Protein AF-A0A1F5UV92-F1 (afdb_monomer_lite)

Foldseek 3Di:
DDDDDDDDDDDDDDDDDDDDDDDDDADPDPPPPDAEEFEWEQKAADPLNQKIFRAIQVQEFEGEAFHKYKYAHRGQAKWKWKWALPPDDDQQWDQDPVRFIFGDCQAAPFDPDQEDASPHITIQHMQHDDDDDDPHHRMHMHGYHHADKIKTATNFFPLHIGIYGYDHPLFDGLDDSVVSNVRSVVLGVVQRVQQVVVQVVQAAWDWDADPVRAIETEWEFDGDSVSRMGRLATPDFPAEGAAQYKYKYWYHYQGHWWKWKFAQDLVDQDDQFDWADDPDDHTTGGGDCLLAPFDDDQEDEPHDIGMRGTDHDDPPDDIDMHMHRYHDFDKTKIAGSSCVVSPRIHIYGHHYPPPDPDDQDFFWKKFWWAFFDPDPPGATFIFTAGCDLNHPRHLPGPDTDGPGHQFAWFDWDAAPVRQWIWTWTQRAQWIWIFHDDASDTPDIHTAGNDQQGGWADKDQDPLQQKIWTFRFPSQWIWIAGNVVSHTDDIQAAPDPPDQTAHGWHAWDDDVVLQWIKTFFAAHSVNPAGAFWIWIARNQVSHTDDIGGNDPVSDGHQGWHYWYDQPPAQKIWIARFQQQFIKIWHADPVSSGTDIDTADRRVVVVAHGWHDWDQAPVRWIWIFGLPPGWIWTWDCPPVRHTHTDDTAGGHRLFHEWDADPVSQWIKTFQADPNDDSSFPLKIFIAGPVVSYGPDINNVQVVVSMGTNYMDTDDRDDDDPDDDDDDDDDDDPPPALAFWKWWALQAQQGNPQTWIWRKHDPDLFKIKTFTFSDPDSPTDRFWMKIKGAPVVLVPDDPVVVLQKDQQLVQVVQIPMDGPPDDPVVRVVVSVSRNRIIMWIKTQQDRPDPDRDDDIDIFGRDDHDDAWEWEWEDAQLEIDTDQETAAFKYKYKYFDQYQAKWWKWKWFFDPPDDPVNLVVQVVVPPLSCPVGTQTFKTKFIAHHRDMWIKITGGDFHKMKIATQDQDPVPRHGSVVVNHMDIHGHHYDSGPHHNDDDDFPWEWEAAQLEIPGDQEAEAFKTKYKYAYQHSAWWWWWKKFFAVPDDPVQQVVQVPDPDHPDDHRIDGQIGMGTHHHGTIMIITGHHDWGKMKIATQDQDSSPRHTSVVVPNMDIHTYD

Structure (mmCIF, N/CA/C/O backbone):
data_AF-A0A1F5UV92-F1
#
_entry.id   AF-A0A1F5UV92-F1
#
loop_
_atom_site.group_PDB
_atom_site.id
_atom_site.type_symbol
_atom_site.label_atom_id
_atom_site.label_alt_id
_atom_site.label_comp_id
_atom_site.label_asym_id
_atom_site.label_entity_id
_atom_site.label_seq_id
_atom_site.pdbx_PDB_ins_code
_atom_site.Cartn_x
_atom_site.Cartn_y
_atom_site.Cartn_z
_atom_site.occupancy
_atom_site.B_iso_or_equiv
_atom_site.auth_seq_id
_atom_site.auth_comp_id
_atom_site.auth_asym_id
_atom_site.auth_atom_id
_atom_site.pdbx_PDB_model_num
ATOM 1 N N . MET A 1 1 ? 29.841 12.023 -84.589 1.00 30.39 1 MET A N 1
ATOM 2 C CA . MET A 1 1 ? 29.846 13.360 -83.967 1.00 30.39 1 MET A CA 1
ATOM 3 C C . MET A 1 1 ? 29.852 13.109 -82.484 1.00 30.39 1 MET A C 1
ATOM 5 O O . MET A 1 1 ? 28.854 12.626 -81.970 1.00 30.39 1 MET A O 1
ATOM 9 N N . ASP A 1 2 ? 31.009 13.292 -81.862 1.00 33.66 2 ASP A N 1
ATOM 10 C CA . ASP A 1 2 ? 31.202 13.009 -80.444 1.00 33.66 2 ASP A CA 1
ATOM 11 C C . ASP A 1 2 ? 30.481 14.029 -79.572 1.00 33.66 2 ASP A C 1
ATOM 13 O O . ASP A 1 2 ? 30.489 15.221 -79.878 1.00 33.66 2 ASP A O 1
ATOM 17 N N . ASN A 1 3 ? 29.973 13.567 -78.434 1.00 23.86 3 ASN A N 1
ATOM 18 C CA . ASN A 1 3 ? 29.913 14.394 -77.243 1.00 23.86 3 ASN A CA 1
ATOM 19 C C . ASN A 1 3 ? 30.468 13.583 -76.073 1.00 23.86 3 ASN A C 1
ATOM 21 O O . ASN A 1 3 ? 30.024 12.472 -75.793 1.00 23.86 3 ASN A O 1
ATOM 25 N N . ARG A 1 4 ? 31.479 14.148 -75.417 1.00 36.84 4 ARG A N 1
ATOM 26 C CA . ARG A 1 4 ? 31.991 13.657 -74.137 1.00 36.84 4 ARG A CA 1
ATOM 27 C C . ARG A 1 4 ? 30.972 14.017 -73.059 1.00 36.84 4 ARG A C 1
ATOM 29 O O . ARG A 1 4 ? 30.579 15.179 -73.051 1.00 36.84 4 ARG A O 1
ATOM 36 N N . LEU A 1 5 ? 30.631 13.076 -72.173 1.00 30.91 5 LEU A N 1
ATOM 37 C CA . LEU A 1 5 ? 30.539 13.170 -70.696 1.00 30.91 5 LEU A CA 1
ATOM 38 C C . LEU A 1 5 ? 29.659 12.009 -70.163 1.00 30.91 5 LEU A C 1
ATOM 40 O O . LEU A 1 5 ? 28.702 11.635 -70.829 1.00 30.91 5 LEU A O 1
ATOM 44 N N . LEU A 1 6 ? 29.973 11.497 -68.961 1.00 26.06 6 LEU A N 1
ATOM 45 C CA . LEU A 1 6 ? 29.169 10.572 -68.123 1.00 26.06 6 LEU A CA 1
ATOM 46 C C . LEU A 1 6 ? 28.942 9.118 -68.615 1.00 26.06 6 LEU A C 1
ATOM 48 O O . LEU A 1 6 ? 27.899 8.805 -69.177 1.00 26.06 6 LEU A O 1
ATOM 52 N N . ILE A 1 7 ? 29.865 8.204 -68.261 1.00 26.27 7 ILE A N 1
ATOM 53 C CA . ILE A 1 7 ? 29.587 6.773 -67.982 1.00 26.27 7 ILE A CA 1
ATOM 54 C C . ILE A 1 7 ? 30.538 6.274 -66.876 1.00 26.27 7 ILE A C 1
ATOM 56 O O . ILE A 1 7 ? 31.750 6.369 -67.060 1.00 26.27 7 ILE A O 1
ATOM 60 N N . LEU A 1 8 ? 29.974 5.729 -65.788 1.00 25.05 8 LEU A N 1
ATOM 61 C CA . LEU A 1 8 ? 30.401 4.628 -64.882 1.00 25.05 8 LEU A CA 1
ATOM 62 C C . LEU A 1 8 ? 29.472 4.743 -63.637 1.00 25.05 8 LEU A C 1
ATOM 64 O O . LEU A 1 8 ? 29.273 5.861 -63.179 1.00 25.05 8 LEU A O 1
ATOM 68 N N . ILE A 1 9 ? 28.828 3.716 -63.059 1.00 25.69 9 ILE A N 1
ATOM 69 C CA . ILE A 1 9 ? 29.143 2.278 -62.902 1.00 25.69 9 ILE A CA 1
ATOM 70 C C . ILE A 1 9 ? 27.862 1.408 -62.968 1.00 25.69 9 ILE A C 1
ATOM 72 O O . ILE A 1 9 ? 26.819 1.830 -62.485 1.00 25.69 9 ILE A O 1
ATOM 76 N N . GLY A 1 10 ? 27.977 0.154 -63.441 1.00 22.95 10 GLY A N 1
ATOM 77 C CA . GLY A 1 10 ? 27.046 -0.946 -63.114 1.00 22.95 10 GLY A CA 1
ATOM 78 C C . GLY A 1 10 ? 27.353 -2.274 -63.843 1.00 22.95 10 GLY A C 1
ATOM 79 O O . GLY A 1 10 ? 27.567 -2.232 -65.048 1.00 22.95 10 GLY A O 1
ATOM 80 N N . VAL A 1 11 ? 27.299 -3.429 -63.134 1.00 26.05 11 VAL A N 1
ATOM 81 C CA . VAL A 1 11 ? 27.193 -4.834 -63.662 1.00 26.05 11 VAL A CA 1
ATOM 82 C C . VAL A 1 11 ? 28.430 -5.405 -64.426 1.00 26.05 11 VAL A C 1
ATOM 84 O O . VAL A 1 11 ? 28.952 -4.749 -65.316 1.00 26.05 11 VAL A O 1
ATOM 87 N N . LEU A 1 12 ? 28.963 -6.637 -64.232 1.00 24.64 12 LEU A N 1
ATOM 88 C CA . LEU A 1 12 ? 28.852 -7.717 -63.213 1.00 24.64 12 LEU A CA 1
ATOM 89 C C . LEU A 1 12 ? 30.072 -8.704 -63.308 1.00 24.64 12 LEU A C 1
ATOM 91 O O . LEU A 1 12 ? 30.722 -8.774 -64.345 1.00 24.64 12 LEU A O 1
ATOM 95 N N . LEU A 1 13 ? 30.255 -9.552 -62.275 1.00 23.58 13 LEU A N 1
ATOM 96 C CA . LEU A 1 13 ? 30.862 -10.919 -62.236 1.00 23.58 13 LEU A CA 1
ATOM 97 C C . LEU A 1 13 ? 32.381 -11.235 -62.441 1.00 23.58 13 LEU A C 1
ATOM 99 O O . LEU A 1 13 ? 32.941 -11.108 -63.521 1.00 23.58 13 LEU A O 1
ATOM 103 N N . MET A 1 14 ? 32.931 -11.892 -61.397 1.00 27.94 14 MET A N 1
ATOM 104 C CA . MET A 1 14 ? 33.921 -13.006 -61.335 1.00 27.94 14 MET A CA 1
ATOM 105 C C . MET A 1 14 ? 35.283 -12.965 -62.080 1.00 27.94 14 MET A C 1
ATOM 107 O O . MET A 1 14 ? 35.357 -13.058 -63.301 1.00 27.94 14 MET A O 1
ATOM 111 N N . GLY A 1 15 ? 36.381 -13.096 -61.312 1.00 21.23 15 GLY A N 1
ATOM 112 C CA . GLY A 1 15 ? 37.707 -13.509 -61.811 1.00 21.23 15 GLY A CA 1
ATOM 113 C C . GLY A 1 15 ? 38.799 -13.573 -60.724 1.00 21.23 15 GLY A C 1
ATOM 114 O O . GLY A 1 15 ? 39.028 -12.597 -60.021 1.00 21.23 15 GLY A O 1
ATOM 115 N N . PHE A 1 16 ? 39.471 -14.720 -60.575 1.00 25.31 16 PHE A N 1
ATOM 116 C CA . PHE A 1 16 ? 40.526 -14.983 -59.571 1.00 25.31 16 PHE A CA 1
ATOM 117 C C . PHE A 1 16 ? 41.939 -14.553 -60.060 1.00 25.31 16 PHE A C 1
ATOM 119 O O . PHE A 1 16 ? 42.159 -14.417 -61.260 1.00 25.31 16 PHE A O 1
ATOM 126 N N . VAL A 1 17 ? 42.914 -14.529 -59.131 1.00 24.17 17 VAL A N 1
ATOM 127 C CA . VAL A 1 17 ? 44.399 -14.537 -59.310 1.00 24.17 17 VAL A CA 1
ATOM 128 C C . VAL A 1 17 ? 45.175 -13.193 -59.310 1.00 24.17 17 VAL A C 1
ATOM 130 O O . VAL A 1 17 ? 45.291 -12.497 -60.310 1.00 24.17 17 VAL A O 1
ATOM 133 N N . LEU A 1 18 ? 45.822 -12.944 -58.159 1.00 31.94 18 LEU A N 1
ATOM 134 C CA . LEU A 1 18 ? 47.199 -12.448 -57.912 1.00 31.94 18 LEU A CA 1
ATOM 135 C C . LEU A 1 18 ? 48.045 -11.866 -59.074 1.00 31.94 18 LEU A C 1
ATOM 137 O O . LEU A 1 18 ? 48.339 -12.573 -60.033 1.00 31.94 18 LEU A O 1
ATOM 141 N N . ILE A 1 19 ? 48.685 -10.708 -58.824 1.00 25.36 19 ILE A N 1
ATOM 142 C CA . ILE A 1 19 ? 50.153 -10.506 -58.943 1.00 25.36 19 ILE A CA 1
ATOM 143 C C . ILE A 1 19 ? 50.606 -9.258 -58.145 1.00 25.36 19 ILE A C 1
ATOM 145 O O . ILE A 1 19 ? 49.854 -8.305 -57.971 1.00 25.36 19 ILE A O 1
ATOM 149 N N . PHE A 1 20 ? 51.832 -9.313 -57.613 1.00 31.52 20 PHE A N 1
ATOM 150 C CA . PHE A 1 20 ? 52.464 -8.351 -56.690 1.00 31.52 20 PHE A CA 1
ATOM 151 C C . PHE A 1 20 ? 53.079 -7.094 -57.355 1.00 31.52 20 PHE A C 1
ATOM 153 O O . PHE A 1 20 ? 53.283 -7.069 -58.566 1.00 31.52 20 PHE A O 1
ATOM 160 N N . ILE A 1 21 ? 53.550 -6.178 -56.477 1.00 27.33 21 ILE A N 1
ATOM 161 C CA . ILE A 1 21 ? 54.565 -5.095 -56.622 1.00 27.33 21 ILE A CA 1
ATOM 162 C C . ILE A 1 21 ? 53.948 -3.675 -56.616 1.00 27.33 21 ILE A C 1
ATOM 164 O O . ILE A 1 21 ? 53.207 -3.353 -57.531 1.00 27.33 21 ILE A O 1
ATOM 168 N N . ALA A 1 22 ? 54.304 -2.687 -55.778 1.00 29.19 22 ALA A N 1
ATOM 169 C CA . ALA A 1 22 ? 54.813 -2.529 -54.398 1.00 29.19 22 ALA A CA 1
ATOM 170 C C . ALA A 1 22 ? 55.321 -1.062 -54.244 1.00 29.19 22 ALA A C 1
ATOM 172 O O . ALA A 1 22 ? 55.889 -0.536 -55.200 1.00 29.19 22 ALA A O 1
ATOM 173 N N . HIS A 1 23 ? 55.256 -0.492 -53.025 1.00 33.00 23 HIS A N 1
ATOM 174 C CA . HIS A 1 23 ? 55.898 0.768 -52.554 1.00 33.00 23 HIS A CA 1
ATOM 175 C C . HIS A 1 23 ? 55.164 2.126 -52.804 1.00 33.00 23 HIS A C 1
ATOM 177 O O . HIS A 1 23 ? 54.364 2.225 -53.729 1.00 33.00 23 HIS A O 1
ATOM 183 N N . PRO A 1 24 ? 55.430 3.196 -52.005 1.00 51.34 24 PRO A N 1
ATOM 184 C CA . PRO A 1 24 ? 55.062 3.269 -50.577 1.00 51.34 24 PRO A CA 1
ATOM 185 C C . PRO A 1 24 ? 54.665 4.691 -50.088 1.00 51.34 24 PRO A C 1
ATOM 187 O O . PRO A 1 24 ? 55.452 5.625 -50.209 1.00 51.34 24 PRO A O 1
ATOM 190 N N . PHE A 1 25 ? 53.555 4.857 -49.369 1.00 34.41 25 PHE A N 1
ATOM 191 C CA . PHE A 1 25 ? 53.402 5.978 -48.422 1.00 34.41 25 PHE A CA 1
ATOM 192 C C . PHE A 1 25 ? 52.665 5.477 -47.183 1.00 34.41 25 PHE A C 1
ATOM 194 O O . PHE A 1 25 ? 51.700 4.729 -47.307 1.00 34.41 25 PHE A O 1
ATOM 201 N N . GLY A 1 26 ? 53.182 5.800 -45.997 1.00 39.50 26 GLY A N 1
ATOM 202 C CA . GLY A 1 26 ? 52.762 5.159 -44.752 1.00 39.50 26 GLY A CA 1
ATOM 203 C C . GLY A 1 26 ? 52.449 6.141 -43.633 1.00 39.50 26 GLY A C 1
ATOM 204 O O . GLY A 1 26 ? 52.982 7.250 -43.605 1.00 39.50 26 GLY A O 1
ATOM 205 N N . GLY A 1 27 ? 51.637 5.664 -42.690 1.00 29.38 27 GLY A N 1
ATOM 206 C CA . GLY A 1 27 ? 51.342 6.317 -41.419 1.00 29.38 27 GLY A CA 1
ATOM 207 C C . GLY A 1 27 ? 49.840 6.402 -41.118 1.00 29.38 27 GLY A C 1
ATOM 208 O O . GLY A 1 27 ? 49.108 6.917 -41.957 1.00 29.38 27 GLY A O 1
ATOM 209 N N . PRO A 1 28 ? 49.402 6.011 -39.908 1.00 34.44 28 PRO A N 1
ATOM 210 C CA . PRO A 1 28 ? 49.843 4.846 -39.135 1.00 34.44 28 PRO A CA 1
ATOM 211 C C . PRO A 1 28 ? 49.156 3.558 -39.647 1.00 34.44 28 PRO A C 1
ATOM 213 O O . PRO A 1 28 ? 48.238 3.616 -40.458 1.00 34.44 28 PRO A O 1
ATOM 216 N N . GLY A 1 29 ? 49.607 2.381 -39.202 1.00 31.80 29 GLY A N 1
ATOM 217 C CA . GLY A 1 29 ? 48.836 1.148 -39.424 1.00 31.80 29 GLY A CA 1
ATOM 218 C C . GLY A 1 29 ? 47.543 1.146 -38.594 1.00 31.80 29 GLY A C 1
ATOM 219 O O . GLY A 1 29 ? 47.447 1.950 -37.662 1.00 31.80 29 GLY A O 1
ATOM 220 N N . PRO A 1 30 ? 46.579 0.245 -38.873 1.00 35.38 30 PRO A N 1
ATOM 221 C CA . PRO A 1 30 ? 45.492 0.005 -37.933 1.00 35.38 30 PRO A CA 1
ATOM 222 C C . PRO A 1 30 ? 46.113 -0.333 -36.577 1.00 35.38 30 PRO A C 1
ATOM 224 O O . PRO A 1 30 ? 46.976 -1.211 -36.482 1.00 35.38 30 PRO A O 1
ATOM 227 N N . SER A 1 31 ? 45.720 0.396 -35.534 1.00 37.59 31 SER A N 1
ATOM 228 C CA . SER A 1 31 ? 46.006 -0.040 -34.175 1.00 37.59 31 SER A CA 1
ATOM 229 C C . SER A 1 31 ? 45.404 -1.428 -34.004 1.00 37.59 31 SER A C 1
ATOM 231 O O . SER A 1 31 ? 44.250 -1.638 -34.377 1.00 37.59 31 SER A O 1
ATOM 233 N N . ASN A 1 32 ? 46.163 -2.352 -33.413 1.00 40.59 32 ASN A N 1
ATOM 234 C CA . ASN A 1 32 ? 45.567 -3.533 -32.806 1.0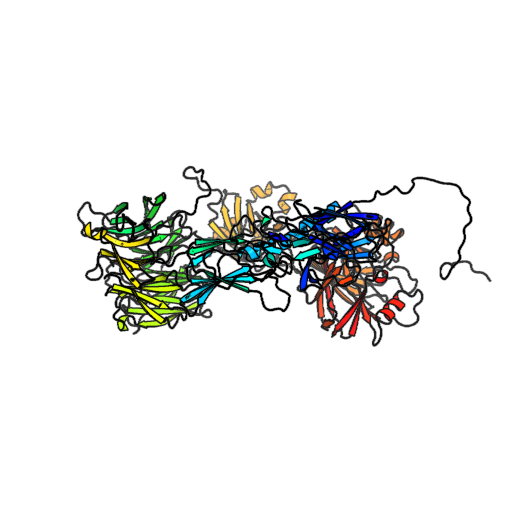0 40.59 32 ASN A CA 1
ATOM 235 C C . ASN A 1 32 ? 44.593 -3.023 -31.735 1.00 40.59 32 ASN A C 1
ATOM 237 O O . ASN A 1 32 ? 45.023 -2.685 -30.635 1.00 40.59 32 ASN A O 1
ATOM 241 N N . ALA A 1 33 ? 43.312 -2.893 -32.080 1.00 48.22 33 ALA A N 1
ATOM 242 C CA . ALA A 1 33 ? 42.258 -2.747 -31.096 1.00 48.22 33 ALA A CA 1
ATOM 243 C C . ALA A 1 33 ? 42.226 -4.080 -30.352 1.00 48.22 33 ALA A C 1
ATOM 245 O O . ALA A 1 33 ? 41.847 -5.102 -30.933 1.00 48.22 33 ALA A O 1
ATOM 246 N N . GLU A 1 34 ? 42.759 -4.076 -29.130 1.00 60.66 34 GLU A N 1
ATOM 247 C CA . GLU A 1 34 ? 42.827 -5.269 -28.293 1.00 60.66 34 GLU A CA 1
ATOM 248 C C . GLU A 1 34 ? 41.416 -5.847 -28.124 1.00 60.66 34 GLU A C 1
ATOM 250 O O . GLU A 1 34 ? 40.422 -5.119 -28.110 1.00 60.66 34 GLU A O 1
ATOM 255 N N . THR A 1 35 ? 41.326 -7.174 -28.080 1.00 69.12 35 THR A N 1
ATOM 256 C CA . THR A 1 35 ? 40.074 -7.895 -27.831 1.00 69.12 35 THR A CA 1
ATOM 257 C C . THR A 1 35 ? 39.504 -7.443 -26.492 1.00 69.12 35 THR A C 1
ATOM 259 O O . THR A 1 35 ? 40.185 -7.584 -25.473 1.00 69.12 35 THR A O 1
ATOM 262 N N . GLN A 1 36 ? 38.296 -6.886 -26.490 1.00 80.81 36 GLN A N 1
ATOM 263 C CA . GLN A 1 36 ? 37.654 -6.418 -25.267 1.00 80.81 36 GLN A CA 1
ATOM 264 C C . GLN A 1 36 ? 36.928 -7.571 -24.574 1.00 80.81 36 GLN A C 1
ATOM 266 O O . GLN A 1 36 ? 36.499 -8.537 -25.212 1.00 80.81 36 GLN A O 1
ATOM 271 N N . ASN A 1 37 ? 36.821 -7.457 -23.252 1.00 84.75 37 ASN A N 1
ATOM 272 C CA . ASN A 1 37 ? 36.043 -8.367 -22.429 1.00 84.75 37 ASN A CA 1
ATOM 273 C C . ASN A 1 37 ? 34.862 -7.601 -21.833 1.00 84.75 37 ASN A C 1
ATOM 275 O O . ASN A 1 37 ? 35.050 -6.572 -21.183 1.00 84.75 37 ASN A O 1
ATOM 279 N N . TRP A 1 38 ? 33.666 -8.109 -22.083 1.00 92.50 38 TRP A N 1
ATOM 280 C CA . TRP A 1 38 ? 32.387 -7.532 -21.685 1.00 92.50 38 TRP A CA 1
ATOM 281 C C . TRP A 1 38 ? 31.840 -8.287 -20.471 1.00 92.50 38 TRP A C 1
ATOM 283 O O . TRP A 1 38 ? 32.213 -9.438 -20.257 1.00 92.50 38 TRP A O 1
ATOM 293 N N . THR A 1 39 ? 30.941 -7.681 -19.694 1.00 92.38 39 THR A N 1
ATOM 294 C CA . THR A 1 39 ? 30.343 -8.334 -18.517 1.00 92.38 39 THR A CA 1
ATOM 295 C C . THR A 1 39 ? 28.823 -8.313 -18.593 1.00 92.38 39 THR A C 1
ATOM 297 O O . THR A 1 39 ? 28.230 -7.256 -18.805 1.00 92.38 39 THR A O 1
ATOM 300 N N . VAL A 1 40 ? 28.205 -9.469 -18.359 1.00 95.31 40 VAL A N 1
ATOM 301 C CA . VAL A 1 40 ? 26.761 -9.629 -18.144 1.00 95.31 40 VAL A CA 1
ATOM 302 C C . VAL A 1 40 ? 26.568 -10.268 -16.773 1.00 95.31 40 VAL A C 1
ATOM 304 O O . VAL A 1 40 ? 27.192 -11.284 -16.477 1.00 95.31 40 VAL A O 1
ATOM 307 N N . LEU A 1 41 ? 25.715 -9.704 -15.921 1.00 94.19 41 LEU A N 1
ATOM 308 C CA . LEU A 1 41 ? 25.344 -10.366 -14.671 1.00 94.19 41 LEU A CA 1
ATOM 309 C C . LEU A 1 41 ? 24.218 -11.365 -14.937 1.00 94.19 41 LEU A C 1
ATOM 311 O O . LEU A 1 41 ? 23.212 -11.021 -15.554 1.00 94.19 41 LEU A O 1
ATOM 315 N N . ALA A 1 42 ? 24.375 -12.591 -14.455 1.00 94.19 42 ALA A N 1
ATOM 316 C CA . ALA A 1 42 ? 23.279 -13.534 -14.317 1.00 94.19 42 ALA A CA 1
ATOM 317 C C . ALA A 1 42 ? 22.618 -13.291 -12.950 1.00 94.19 42 ALA A C 1
ATOM 319 O O . ALA A 1 42 ? 23.245 -13.489 -11.907 1.00 94.19 42 ALA A O 1
ATOM 320 N N . GLY A 1 43 ? 21.380 -12.804 -12.979 1.00 92.62 43 GLY A N 1
ATOM 321 C CA . GLY A 1 43 ? 20.568 -12.483 -11.812 1.00 92.62 43 GLY A CA 1
ATOM 322 C C . GLY A 1 43 ? 20.992 -11.223 -11.052 1.00 92.62 43 GLY A C 1
ATOM 323 O O . GLY A 1 43 ? 22.100 -10.699 -11.201 1.00 92.62 43 GLY A O 1
ATOM 324 N N . LYS A 1 44 ? 20.104 -10.730 -10.180 1.00 92.00 44 LYS A N 1
ATOM 325 C CA . LYS A 1 44 ? 20.467 -9.734 -9.163 1.00 92.00 44 LYS A CA 1
ATOM 326 C C . LYS A 1 44 ? 19.661 -9.859 -7.873 1.00 92.00 44 LYS A C 1
ATOM 328 O O . LYS A 1 44 ? 18.454 -9.642 -7.883 1.00 92.00 44 LYS A O 1
ATOM 333 N N . GLY A 1 45 ? 20.342 -10.105 -6.754 1.00 87.19 45 GLY A N 1
ATOM 334 C CA . GLY A 1 45 ? 19.743 -10.106 -5.417 1.00 87.19 45 GLY A CA 1
ATOM 335 C C . GLY A 1 45 ? 19.735 -8.749 -4.706 1.00 87.19 45 GLY A C 1
ATOM 336 O O . GLY A 1 45 ? 20.566 -7.866 -4.967 1.00 87.19 45 GLY A O 1
ATOM 337 N N . LYS A 1 46 ? 18.793 -8.603 -3.766 1.00 83.31 46 LYS A N 1
ATOM 338 C CA . LYS A 1 46 ? 18.873 -7.653 -2.640 1.00 83.31 46 LYS A CA 1
ATOM 339 C C . LYS A 1 46 ? 19.950 -8.128 -1.646 1.00 83.31 46 LYS A C 1
ATOM 341 O O . LYS A 1 46 ? 20.298 -9.297 -1.637 1.00 83.31 46 LYS A O 1
ATOM 346 N N . ASN A 1 47 ? 20.472 -7.247 -0.786 1.00 78.00 47 ASN A N 1
ATOM 347 C CA . ASN A 1 47 ? 21.611 -7.551 0.111 1.00 78.00 47 ASN A CA 1
ATOM 348 C C . ASN A 1 47 ? 21.427 -8.757 1.061 1.00 78.00 47 ASN A C 1
ATOM 350 O O . ASN A 1 47 ? 22.409 -9.230 1.627 1.00 78.00 47 ASN A O 1
ATOM 354 N N . ASP A 1 48 ? 20.189 -9.179 1.308 1.00 80.88 48 ASP A N 1
ATOM 355 C CA . ASP A 1 48 ? 19.809 -10.329 2.135 1.00 80.88 48 ASP A CA 1
ATOM 356 C C . ASP A 1 48 ? 19.281 -11.511 1.299 1.00 80.88 48 ASP A C 1
ATOM 358 O O . ASP A 1 48 ? 18.736 -12.454 1.864 1.00 80.88 48 ASP A O 1
ATOM 362 N N . GLU A 1 49 ? 19.403 -11.432 -0.033 1.00 85.50 49 GLU A N 1
ATOM 363 C CA . GLU A 1 49 ? 18.945 -12.401 -1.043 1.00 85.50 49 GLU A CA 1
ATOM 364 C C . GLU A 1 49 ? 17.448 -12.776 -0.951 1.00 85.50 49 GLU A C 1
ATOM 366 O O . GLU A 1 49 ? 16.972 -13.674 -1.637 1.00 85.50 49 GLU A O 1
ATOM 371 N N . SER A 1 50 ? 16.670 -12.025 -0.161 1.00 86.69 50 SER A N 1
ATOM 372 C CA . SER A 1 50 ? 15.236 -12.245 0.085 1.00 86.69 50 SER A CA 1
ATOM 373 C C . SER A 1 50 ? 14.349 -12.065 -1.148 1.00 86.69 50 SER A C 1
ATOM 375 O O . SER A 1 50 ? 13.243 -12.604 -1.215 1.00 86.69 50 SER A O 1
ATOM 377 N N . LEU A 1 51 ? 14.827 -11.263 -2.098 1.00 91.81 51 LEU A N 1
ATOM 378 C CA . LEU A 1 51 ? 14.162 -10.853 -3.326 1.00 91.81 51 LEU A CA 1
ATOM 379 C C . LEU A 1 51 ? 15.216 -10.823 -4.430 1.00 91.81 51 LEU A C 1
ATOM 381 O O . LEU A 1 51 ? 16.305 -10.270 -4.221 1.00 91.81 51 LEU A O 1
ATOM 385 N N . GLN A 1 52 ? 14.878 -11.362 -5.598 1.00 91.69 52 GLN A N 1
ATOM 386 C CA . GLN A 1 52 ? 15.794 -11.431 -6.733 1.00 91.69 52 GLN A CA 1
ATOM 387 C C . GLN A 1 52 ? 15.134 -11.035 -8.054 1.00 91.69 52 GLN A C 1
ATOM 389 O O . GLN A 1 52 ? 13.944 -11.258 -8.275 1.00 91.69 52 GLN A O 1
ATOM 394 N N . ALA A 1 53 ? 15.949 -10.467 -8.942 1.00 94.06 53 ALA A N 1
ATOM 395 C CA . ALA A 1 53 ? 15.683 -10.340 -10.365 1.00 94.06 53 ALA A CA 1
ATOM 396 C C . ALA A 1 53 ? 16.312 -11.534 -11.100 1.00 94.06 53 ALA A C 1
ATOM 398 O O . ALA A 1 53 ? 17.538 -11.631 -11.153 1.00 94.06 53 ALA A O 1
ATOM 399 N N . LEU A 1 54 ? 15.498 -12.410 -11.683 1.00 94.12 54 LEU A N 1
ATOM 400 C CA . LEU A 1 54 ? 15.925 -13.584 -12.451 1.00 94.12 54 LEU A CA 1
ATOM 401 C C . LEU A 1 54 ? 16.058 -13.211 -13.941 1.00 94.12 54 LEU A C 1
ATOM 403 O O . LEU A 1 54 ? 15.249 -13.601 -14.783 1.00 94.12 54 LEU A O 1
ATOM 407 N N . ARG A 1 55 ? 17.054 -12.372 -14.261 1.00 94.62 55 ARG A N 1
ATOM 408 C CA . ARG A 1 55 ? 17.354 -11.882 -15.624 1.00 94.62 55 ARG A CA 1
ATOM 409 C C . ARG A 1 55 ? 18.851 -11.900 -15.912 1.00 94.62 55 ARG A C 1
ATOM 411 O O . ARG A 1 55 ? 19.659 -11.837 -14.987 1.00 94.62 55 ARG A O 1
ATOM 418 N N . PHE A 1 56 ? 19.220 -11.914 -17.190 1.00 96.12 56 PHE A N 1
ATOM 419 C CA . PHE A 1 56 ? 20.554 -11.478 -17.611 1.00 96.12 56 PHE A CA 1
ATOM 420 C C . PHE A 1 56 ? 20.585 -9.949 -17.684 1.00 96.12 56 PHE A C 1
ATOM 422 O O . PHE A 1 56 ? 19.578 -9.333 -18.023 1.00 96.12 56 PHE A O 1
ATOM 429 N N . LEU A 1 57 ? 21.698 -9.339 -17.275 1.00 95.12 57 LEU A N 1
ATOM 430 C CA . LEU A 1 57 ? 21.791 -7.903 -17.008 1.00 95.12 57 LEU A CA 1
ATOM 431 C C . LEU A 1 57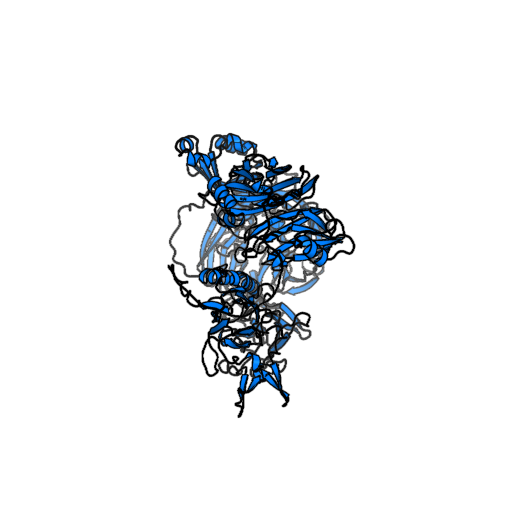 ? 23.134 -7.338 -17.532 1.00 95.12 57 LEU A C 1
ATOM 433 O O . LEU A 1 57 ? 24.163 -7.508 -16.869 1.00 95.12 57 LEU A O 1
ATOM 437 N N . PRO A 1 58 ? 23.155 -6.636 -18.681 1.00 95.25 58 PRO A N 1
ATOM 438 C CA . PRO A 1 58 ? 21.998 -6.336 -19.524 1.00 95.25 58 PRO A CA 1
ATOM 439 C C . PRO A 1 58 ? 21.427 -7.590 -20.201 1.00 95.25 58 PRO A C 1
ATOM 441 O O . PRO A 1 58 ? 22.155 -8.557 -20.437 1.00 95.25 58 PRO A O 1
ATOM 444 N N . GLU A 1 59 ? 20.139 -7.567 -20.537 1.00 92.50 59 GLU A N 1
ATOM 445 C CA . GLU A 1 59 ? 19.493 -8.685 -21.244 1.00 92.50 59 GLU A CA 1
ATOM 446 C C . GLU A 1 59 ? 20.044 -8.851 -22.672 1.00 92.50 59 GLU A C 1
ATOM 448 O O . GLU A 1 59 ? 20.243 -9.972 -23.147 1.00 92.50 59 GLU A O 1
ATOM 453 N N . ASN A 1 60 ? 20.348 -7.733 -23.336 1.00 91.88 60 ASN A N 1
ATOM 454 C CA . ASN A 1 60 ? 20.867 -7.686 -24.702 1.00 91.88 60 ASN A CA 1
ATOM 455 C C . ASN A 1 60 ? 22.203 -6.929 -24.746 1.00 91.88 60 ASN A C 1
ATOM 457 O O . ASN A 1 60 ? 22.366 -5.912 -24.071 1.00 91.88 60 ASN A O 1
ATOM 461 N N . ILE A 1 61 ? 23.164 -7.416 -25.535 1.00 92.69 61 ILE A N 1
ATOM 462 C CA . ILE A 1 61 ? 24.501 -6.812 -25.648 1.00 92.69 61 ILE A CA 1
ATOM 463 C C . ILE A 1 61 ? 25.073 -6.936 -27.068 1.00 92.69 61 ILE A C 1
ATOM 465 O O . ILE A 1 61 ? 24.987 -7.998 -27.690 1.00 92.69 61 ILE A O 1
ATOM 469 N N . VAL A 1 62 ? 25.688 -5.863 -27.575 1.00 93.81 62 VAL A N 1
ATOM 470 C CA . VAL A 1 62 ? 26.352 -5.825 -28.890 1.00 93.81 62 VAL A CA 1
ATOM 471 C C . VAL A 1 62 ? 27.877 -5.807 -28.714 1.00 93.81 62 VAL A C 1
ATOM 473 O O . VAL A 1 62 ? 28.402 -4.960 -27.993 1.00 93.81 62 VAL A O 1
ATOM 476 N N . ILE A 1 63 ? 28.599 -6.723 -29.372 1.00 93.75 63 ILE A N 1
ATOM 477 C CA . ILE A 1 63 ? 30.065 -6.894 -29.239 1.00 93.75 63 ILE A CA 1
ATOM 478 C C . ILE A 1 63 ? 30.766 -7.109 -30.588 1.00 93.75 63 ILE A C 1
ATOM 480 O O . ILE A 1 63 ? 30.133 -7.474 -31.582 1.00 93.75 63 ILE A O 1
ATOM 484 N N . HIS A 1 64 ? 32.097 -6.975 -30.636 1.00 94.31 64 HIS A N 1
ATOM 485 C CA . HIS A 1 64 ? 32.868 -7.294 -31.843 1.00 94.31 64 HIS A CA 1
ATOM 486 C C . HIS A 1 64 ? 33.171 -8.784 -32.026 1.00 94.31 64 HIS A C 1
ATOM 488 O O . HIS A 1 64 ? 33.396 -9.529 -31.075 1.00 94.31 64 HIS A O 1
ATOM 494 N N . VAL A 1 65 ? 33.354 -9.206 -33.281 1.00 94.44 65 VAL A N 1
ATOM 495 C CA . VAL A 1 65 ? 34.000 -10.489 -33.604 1.00 94.44 65 VAL A CA 1
ATOM 496 C C . VAL A 1 65 ? 35.380 -10.578 -32.940 1.00 94.44 65 VAL A C 1
ATOM 498 O O . VAL A 1 65 ? 36.262 -9.735 -33.132 1.00 94.44 65 VAL A O 1
ATOM 501 N N . GLY A 1 66 ? 35.594 -11.646 -32.184 1.00 90.88 66 GLY A N 1
ATOM 502 C CA . GLY A 1 66 ? 36.806 -11.921 -31.423 1.00 90.88 66 GLY A CA 1
ATOM 503 C C . GLY A 1 66 ? 36.854 -11.253 -30.048 1.00 90.88 66 GLY A C 1
ATOM 504 O O . GLY A 1 66 ? 37.852 -11.440 -29.360 1.00 90.88 66 GLY A O 1
ATOM 505 N N . ASP A 1 67 ? 35.833 -10.485 -29.655 1.00 94.12 67 ASP A N 1
ATOM 506 C CA . ASP A 1 67 ? 35.653 -10.098 -28.252 1.00 94.12 67 ASP A CA 1
ATOM 507 C C . ASP A 1 67 ? 35.063 -11.261 -27.447 1.00 94.12 67 ASP A C 1
ATOM 509 O O . ASP A 1 67 ? 34.517 -12.225 -28.003 1.00 94.12 67 ASP A O 1
ATOM 513 N N . SER A 1 68 ? 35.178 -11.149 -26.126 1.00 94.44 68 SER A N 1
ATOM 514 C CA . SER A 1 68 ? 34.673 -12.124 -25.165 1.00 94.44 68 SER A CA 1
ATOM 515 C C . SER A 1 68 ? 33.619 -11.498 -24.255 1.00 94.44 68 SER A C 1
ATOM 517 O O . SER A 1 68 ? 33.769 -10.352 -23.845 1.00 94.44 68 SER A O 1
ATOM 519 N N . ILE A 1 69 ? 32.572 -12.241 -23.901 1.00 95.62 69 ILE A N 1
ATOM 520 C CA . ILE A 1 69 ? 31.685 -11.875 -22.785 1.00 95.62 69 ILE A CA 1
ATOM 521 C C . ILE A 1 69 ? 31.995 -12.800 -21.619 1.00 95.62 69 ILE A C 1
ATOM 523 O O . ILE A 1 69 ? 32.035 -14.018 -21.800 1.00 95.62 69 ILE A O 1
ATOM 527 N N . THR A 1 70 ? 32.173 -12.215 -20.438 1.00 94.31 70 THR A N 1
ATOM 528 C CA . THR A 1 70 ? 32.104 -12.896 -19.151 1.00 94.31 70 THR A CA 1
ATOM 529 C C . THR A 1 70 ? 30.694 -12.746 -18.576 1.00 94.31 70 THR A C 1
ATOM 531 O O . THR A 1 70 ? 30.268 -11.640 -18.247 1.00 94.31 70 THR A O 1
ATOM 534 N N . TRP A 1 71 ? 29.975 -13.853 -18.412 1.00 94.44 71 TRP A N 1
ATOM 535 C CA . TRP A 1 71 ? 28.812 -13.899 -17.527 1.00 94.44 71 TRP A CA 1
ATOM 536 C C . TRP A 1 71 ? 29.300 -14.097 -16.099 1.00 94.44 71 TRP A C 1
ATOM 538 O O . TRP A 1 71 ? 30.068 -15.024 -15.861 1.00 94.44 71 TRP A O 1
ATOM 548 N N . GLU A 1 72 ? 28.872 -13.254 -15.167 1.00 92.06 72 GLU A N 1
ATOM 549 C CA . GLU A 1 72 ? 29.211 -13.339 -13.740 1.00 92.06 72 GLU A CA 1
ATOM 550 C C . GLU A 1 72 ? 27.941 -13.526 -12.906 1.00 92.06 72 GLU A C 1
ATOM 552 O O . GLU A 1 72 ? 26.895 -12.961 -13.228 1.00 92.06 72 GLU A O 1
ATOM 557 N N . LEU A 1 73 ? 28.017 -14.291 -11.817 1.00 89.44 73 LEU A N 1
ATOM 558 C CA . LEU A 1 73 ? 26.883 -14.448 -10.908 1.00 89.44 73 LEU A CA 1
ATOM 559 C C . LEU A 1 73 ? 26.602 -13.135 -10.152 1.00 89.44 73 LEU A C 1
ATOM 561 O O . LEU A 1 73 ? 27.442 -12.644 -9.395 1.00 89.44 73 LEU A O 1
ATOM 565 N N . GLY A 1 74 ? 25.425 -12.545 -10.373 1.00 87.62 74 GLY A N 1
ATOM 566 C CA . GLY A 1 74 ? 24.995 -11.278 -9.768 1.00 87.62 74 GLY A CA 1
ATOM 567 C C . GLY A 1 74 ? 24.055 -11.428 -8.566 1.00 87.62 74 GLY A C 1
ATOM 568 O O . GLY A 1 74 ? 23.740 -10.427 -7.907 1.00 87.62 74 GLY A O 1
ATOM 569 N N . SER A 1 75 ? 23.624 -12.657 -8.279 1.00 86.25 75 SER A N 1
ATOM 570 C CA . SER A 1 75 ? 22.792 -13.068 -7.143 1.00 86.25 75 SER A CA 1
ATOM 571 C C . SER A 1 75 ? 23.412 -14.288 -6.441 1.00 86.25 75 SER A C 1
ATOM 573 O O . SER A 1 75 ? 24.467 -14.766 -6.865 1.00 86.25 75 SER A O 1
ATOM 575 N N . ALA A 1 76 ? 22.794 -14.789 -5.371 1.00 83.75 76 ALA A N 1
ATOM 576 C CA . ALA A 1 76 ? 23.185 -16.080 -4.799 1.00 83.75 76 ALA A CA 1
ATOM 577 C C . ALA A 1 76 ? 22.682 -17.299 -5.598 1.00 83.75 76 ALA A C 1
ATOM 579 O O . ALA A 1 76 ? 23.222 -18.384 -5.394 1.00 83.75 76 ALA A O 1
ATOM 580 N N . GLU A 1 77 ? 21.675 -17.129 -6.461 1.00 87.69 77 GLU A N 1
ATOM 581 C CA . GLU A 1 77 ? 20.963 -18.235 -7.112 1.00 87.69 77 GLU A CA 1
ATOM 582 C C . GLU A 1 77 ? 21.726 -18.791 -8.319 1.00 87.69 77 GLU A C 1
ATOM 584 O O . GLU A 1 77 ? 22.454 -18.059 -8.995 1.00 87.69 77 GLU A O 1
ATOM 589 N N . GLU A 1 78 ? 21.589 -20.092 -8.579 1.00 89.38 78 GLU A N 1
ATOM 590 C CA . GLU A 1 78 ? 22.338 -20.758 -9.644 1.00 89.38 78 GLU A CA 1
ATOM 591 C C . GLU A 1 78 ? 21.764 -20.446 -11.032 1.00 89.38 78 GLU A C 1
ATOM 593 O O . GLU A 1 78 ? 20.555 -20.432 -11.247 1.00 89.38 78 GLU A O 1
ATOM 598 N N . HIS A 1 79 ? 22.632 -20.236 -12.023 1.00 92.50 79 HIS A N 1
ATOM 599 C CA . HIS A 1 79 ? 22.209 -19.878 -13.380 1.00 92.50 79 HIS A CA 1
ATOM 600 C C . HIS A 1 79 ? 22.994 -20.649 -14.443 1.00 92.50 79 HIS A C 1
ATOM 602 O O . HIS A 1 79 ? 24.185 -20.894 -14.287 1.00 92.50 79 HIS A O 1
ATOM 608 N N . THR A 1 80 ? 22.371 -20.977 -15.576 1.00 93.56 80 THR A N 1
ATOM 609 C CA . THR A 1 80 ? 23.068 -21.578 -16.730 1.00 93.56 80 THR A CA 1
ATOM 610 C C . THR A 1 80 ? 23.150 -20.596 -17.890 1.00 93.56 80 THR A C 1
ATOM 612 O O . THR A 1 80 ? 22.211 -19.834 -18.109 1.00 93.56 80 THR A O 1
ATOM 615 N N . ILE A 1 81 ? 24.199 -20.686 -18.709 1.00 94.19 81 ILE A N 1
ATOM 616 C CA . ILE A 1 81 ? 24.267 -19.989 -20.004 1.00 94.19 81 ILE A CA 1
ATOM 617 C C . ILE A 1 81 ? 24.144 -21.032 -21.119 1.00 94.19 81 ILE A C 1
ATOM 619 O O . ILE A 1 81 ? 25.122 -21.713 -21.434 1.00 94.19 81 ILE A O 1
ATOM 623 N N . TYR A 1 82 ? 22.950 -21.187 -21.698 1.00 94.75 82 TYR A N 1
ATOM 624 C CA . TYR A 1 82 ? 22.690 -22.183 -22.744 1.00 94.75 82 TYR A CA 1
ATOM 625 C C . TYR A 1 82 ? 22.289 -21.532 -24.073 1.00 94.75 82 TYR A C 1
ATOM 627 O O . TYR A 1 82 ? 21.198 -20.977 -24.190 1.00 94.75 82 TYR A O 1
ATOM 635 N N . PHE A 1 83 ? 23.149 -21.627 -25.088 1.00 94.88 83 PHE A N 1
ATOM 636 C CA . PHE A 1 83 ? 22.858 -21.210 -26.462 1.00 94.88 83 PHE A CA 1
ATOM 637 C C . PHE A 1 83 ? 22.225 -22.369 -27.233 1.00 94.88 83 PHE A C 1
ATOM 639 O O . PHE A 1 83 ? 22.805 -23.451 -27.312 1.00 94.88 83 PHE A O 1
ATOM 646 N N . THR A 1 84 ? 21.074 -22.137 -27.862 1.00 86.62 84 THR A N 1
ATOM 647 C CA . THR A 1 84 ? 20.338 -23.184 -28.596 1.00 86.62 84 THR A CA 1
ATOM 648 C C . THR A 1 84 ? 20.784 -23.362 -30.048 1.00 86.62 84 THR A C 1
ATOM 650 O O . THR A 1 84 ? 20.442 -24.362 -30.668 1.00 86.62 84 THR A O 1
ATOM 653 N N . ALA A 1 85 ? 21.484 -22.375 -30.623 1.00 86.69 85 ALA A N 1
ATOM 654 C CA . ALA A 1 85 ? 21.788 -22.287 -32.060 1.00 86.69 85 ALA A CA 1
ATOM 655 C C . ALA A 1 85 ? 20.562 -22.475 -32.991 1.00 86.69 85 ALA A C 1
ATOM 657 O O . ALA A 1 85 ? 20.700 -22.913 -34.134 1.00 86.69 85 ALA A O 1
ATOM 658 N N . GLY A 1 86 ? 19.360 -22.127 -32.512 1.00 77.88 86 GLY A N 1
ATOM 659 C CA . GLY A 1 86 ? 18.099 -22.281 -33.248 1.00 77.88 86 GLY A CA 1
ATOM 660 C C . GLY A 1 86 ? 17.437 -23.660 -33.125 1.00 77.88 86 GLY A C 1
ATOM 661 O O . GLY A 1 86 ? 16.416 -23.899 -33.771 1.00 77.88 86 GLY A O 1
ATOM 662 N N . GLU A 1 87 ? 17.981 -24.565 -32.308 1.00 83.69 87 GLU A N 1
ATOM 663 C CA . GLU A 1 87 ? 17.330 -25.828 -31.941 1.00 83.69 87 GLU A CA 1
ATOM 664 C C . GLU A 1 87 ? 16.364 -25.646 -30.750 1.00 83.69 87 GLU A C 1
ATOM 666 O O . GLU A 1 87 ? 16.346 -24.610 -30.083 1.00 83.69 87 GLU A O 1
ATOM 671 N N . LEU A 1 88 ? 15.528 -26.653 -30.470 1.00 80.88 88 LEU A N 1
ATOM 672 C CA . LEU A 1 88 ? 14.731 -26.663 -29.237 1.00 80.88 88 LEU A CA 1
ATOM 673 C C . LEU A 1 88 ? 15.640 -26.997 -28.043 1.00 80.88 88 LEU A C 1
ATOM 675 O O . LEU A 1 88 ? 16.440 -27.929 -28.154 1.00 80.88 88 LEU A O 1
ATOM 679 N N . PRO A 1 89 ? 15.514 -26.300 -26.900 1.00 86.31 89 PRO A N 1
ATOM 680 C CA . PRO A 1 89 ? 16.330 -26.597 -25.733 1.00 86.31 89 PRO A CA 1
ATOM 681 C C . PRO A 1 89 ? 16.005 -27.996 -25.169 1.00 86.31 89 PRO A C 1
ATOM 683 O O . PRO A 1 89 ? 14.847 -28.428 -25.216 1.00 86.31 89 PRO A O 1
ATOM 686 N N . PRO A 1 90 ? 17.005 -28.713 -24.624 1.00 89.44 90 PRO A N 1
ATOM 687 C CA . PRO A 1 90 ? 16.799 -30.008 -23.983 1.00 89.44 90 PRO A CA 1
ATOM 688 C C . PRO A 1 90 ? 15.923 -29.894 -22.726 1.00 89.44 90 PRO A C 1
ATOM 690 O O . PRO A 1 90 ? 15.850 -28.845 -22.086 1.00 89.44 90 PRO A O 1
ATOM 693 N N . ALA A 1 91 ? 15.281 -30.997 -22.336 1.00 88.69 91 ALA A N 1
ATOM 694 C CA . ALA A 1 91 ? 14.549 -31.055 -21.074 1.00 88.69 91 ALA A CA 1
ATOM 695 C C . ALA A 1 91 ? 15.521 -30.978 -19.884 1.00 88.69 91 ALA A C 1
ATOM 697 O O . ALA A 1 91 ? 16.562 -31.630 -19.896 1.00 88.69 91 ALA A O 1
ATOM 698 N N . LEU A 1 92 ? 15.162 -30.225 -18.835 1.00 88.12 92 LEU A N 1
ATOM 699 C CA . LEU A 1 92 ? 15.988 -30.085 -17.627 1.00 88.12 92 LEU A CA 1
ATOM 700 C C . LEU A 1 92 ? 16.234 -31.432 -16.925 1.00 88.12 92 LEU A C 1
ATOM 702 O O . LEU A 1 92 ? 17.338 -31.704 -16.450 1.00 88.12 92 LEU A O 1
ATOM 706 N N . VAL A 1 93 ? 15.200 -32.276 -16.894 1.00 89.06 93 VAL A N 1
ATOM 707 C CA . VAL A 1 93 ? 15.210 -33.618 -16.305 1.00 89.06 93 VAL A CA 1
ATOM 708 C C . VAL A 1 93 ? 14.693 -34.629 -17.327 1.00 89.06 93 VAL A C 1
ATOM 710 O O . VAL A 1 93 ? 13.649 -34.416 -17.946 1.00 89.06 93 VAL A O 1
ATOM 713 N N . GLU A 1 94 ? 15.395 -35.751 -17.467 1.00 90.56 94 GLU A N 1
ATOM 714 C CA . GLU A 1 94 ? 15.052 -36.856 -18.364 1.00 90.56 94 GLU A CA 1
ATOM 715 C C . GLU A 1 94 ? 14.929 -38.181 -17.601 1.00 90.56 94 GLU A C 1
ATOM 717 O O . GLU A 1 94 ? 15.662 -38.444 -16.646 1.00 90.56 94 GLU A O 1
ATOM 722 N N . VAL A 1 95 ? 14.013 -39.051 -18.038 1.00 89.00 95 VAL A N 1
ATOM 723 C CA . VAL A 1 95 ? 13.870 -40.403 -17.476 1.00 89.00 95 VAL A CA 1
ATOM 724 C C . VAL A 1 95 ? 14.858 -41.335 -18.173 1.00 89.00 95 VAL A C 1
ATOM 726 O O . VAL A 1 95 ? 14.722 -41.623 -19.364 1.00 89.00 95 VAL A O 1
ATOM 729 N N . GLY A 1 96 ? 15.850 -41.823 -17.433 1.00 86.38 96 GLY A N 1
ATOM 730 C CA . GLY A 1 96 ? 16.885 -42.701 -17.964 1.00 86.38 96 GLY A CA 1
ATOM 731 C C . GLY A 1 96 ? 16.405 -44.139 -18.218 1.00 86.38 96 GLY A C 1
ATOM 732 O O . GLY A 1 96 ? 15.316 -44.535 -17.790 1.00 86.38 96 GLY A O 1
ATOM 733 N N . PRO A 1 97 ? 17.224 -44.978 -18.886 1.00 83.62 97 PRO A N 1
ATOM 734 C CA . PRO A 1 97 ? 16.836 -46.338 -19.283 1.00 83.62 97 PRO A CA 1
ATOM 735 C C . PRO A 1 97 ? 16.521 -47.299 -18.125 1.00 83.62 97 PRO A C 1
ATOM 737 O O . PRO A 1 97 ? 15.903 -48.340 -18.346 1.00 83.62 97 PRO A O 1
ATOM 740 N N . ASP A 1 98 ? 16.954 -46.976 -16.905 1.00 88.00 98 ASP A N 1
ATOM 741 C CA . ASP A 1 98 ? 16.660 -47.718 -15.674 1.00 88.00 98 ASP A CA 1
ATOM 742 C C . ASP A 1 98 ? 15.423 -47.192 -14.917 1.00 88.00 98 ASP A C 1
ATOM 744 O O . ASP A 1 98 ? 15.060 -47.737 -13.874 1.00 88.00 98 ASP A O 1
ATOM 748 N N . GLY A 1 99 ? 14.752 -46.166 -15.451 1.00 87.19 99 GLY A N 1
ATOM 749 C CA . GLY A 1 99 ? 13.555 -45.555 -14.873 1.00 87.19 99 GLY A CA 1
ATOM 750 C C . GLY A 1 99 ? 13.824 -44.552 -13.748 1.00 87.19 99 GLY A C 1
ATOM 751 O O . GLY A 1 99 ? 12.872 -44.150 -13.076 1.00 87.19 99 GLY A O 1
ATOM 752 N N . ARG A 1 100 ? 15.086 -44.163 -13.515 1.00 91.62 100 ARG A N 1
ATOM 753 C CA . ARG A 1 100 ? 15.435 -43.032 -12.639 1.00 91.62 100 ARG A CA 1
ATOM 754 C C . ARG A 1 100 ? 15.374 -41.716 -13.415 1.00 91.62 100 ARG A C 1
ATOM 756 O O . ARG A 1 100 ? 15.494 -41.710 -14.637 1.00 91.62 100 ARG A O 1
ATOM 763 N N . ASP A 1 101 ? 15.206 -40.615 -12.693 1.00 92.06 101 ASP A N 1
ATOM 764 C CA . ASP A 1 101 ? 15.259 -39.273 -13.269 1.00 92.06 101 ASP A CA 1
ATOM 765 C C . ASP A 1 101 ? 16.698 -38.745 -13.195 1.00 92.06 101 ASP A C 1
ATOM 767 O O . ASP A 1 101 ? 17.378 -38.921 -12.179 1.00 92.06 101 ASP A O 1
ATOM 771 N N . TYR A 1 102 ? 17.158 -38.100 -14.261 1.00 91.50 102 TYR A N 1
ATOM 772 C CA . TYR A 1 102 ? 18.506 -37.553 -14.396 1.00 91.50 102 TYR A CA 1
ATOM 773 C C . TYR A 1 102 ? 18.428 -36.099 -14.843 1.00 91.50 102 TYR A C 1
ATOM 775 O O . TYR A 1 102 ? 17.650 -35.775 -15.739 1.00 91.50 102 TYR A O 1
ATOM 783 N N . PHE A 1 103 ? 19.259 -35.235 -14.270 1.00 91.38 103 PHE A N 1
ATOM 784 C CA . PHE A 1 103 ? 19.495 -33.916 -14.845 1.00 91.38 103 PHE A CA 1
ATOM 785 C C . PHE A 1 103 ? 20.225 -34.065 -16.179 1.00 91.38 103 PHE A C 1
ATOM 787 O O . PHE A 1 103 ? 21.166 -34.859 -16.287 1.00 91.38 103 PHE A O 1
ATOM 794 N N . ASN A 1 104 ? 19.794 -33.326 -17.203 1.00 90.31 104 ASN A N 1
ATOM 795 C CA . ASN A 1 104 ? 20.361 -33.496 -18.536 1.00 90.31 104 ASN A CA 1
ATOM 796 C C . ASN A 1 104 ? 21.823 -32.994 -18.571 1.00 90.31 104 ASN A C 1
ATOM 798 O O . ASN A 1 104 ? 22.072 -31.802 -18.354 1.00 90.31 104 ASN A O 1
ATOM 802 N N . PRO A 1 105 ? 22.809 -33.865 -18.873 1.00 85.75 105 PRO A N 1
ATOM 803 C CA . PRO A 1 105 ? 24.220 -33.494 -18.843 1.00 85.75 105 PRO A CA 1
ATOM 804 C C . PRO A 1 105 ? 24.582 -32.415 -19.874 1.00 85.75 105 PRO A C 1
ATOM 806 O O . PRO A 1 105 ? 25.544 -31.685 -19.656 1.00 85.75 105 PRO A O 1
ATOM 809 N N . ALA A 1 106 ? 23.813 -32.264 -20.959 1.00 87.44 106 ALA A N 1
ATOM 810 C CA . ALA A 1 106 ? 24.033 -31.208 -21.947 1.00 87.44 106 ALA A CA 1
ATOM 811 C C . ALA A 1 106 ? 23.747 -29.799 -21.397 1.00 87.44 106 ALA A C 1
ATOM 813 O O . ALA A 1 106 ? 24.220 -28.828 -21.975 1.00 87.44 106 ALA A O 1
ATOM 814 N N . ILE A 1 107 ? 22.990 -29.679 -20.300 1.00 90.12 107 ILE A N 1
ATOM 815 C CA . ILE A 1 107 ? 22.746 -28.409 -19.603 1.00 90.12 107 ILE A CA 1
ATOM 816 C C . ILE A 1 107 ? 23.832 -28.182 -18.547 1.00 90.12 107 ILE A C 1
ATOM 818 O O . ILE A 1 107 ? 24.449 -27.124 -18.518 1.00 90.12 107 ILE A O 1
ATOM 822 N N . PHE A 1 108 ? 24.079 -29.178 -17.694 1.00 87.19 108 PHE A N 1
ATOM 823 C CA . PHE A 1 108 ? 24.890 -29.002 -16.485 1.00 87.19 108 PHE A CA 1
ATOM 824 C C . PHE A 1 108 ? 26.404 -28.978 -16.727 1.00 87.19 108 PHE A C 1
ATOM 826 O O . PHE A 1 108 ? 27.115 -28.317 -15.971 1.00 87.19 108 PHE A O 1
ATOM 833 N N . PHE A 1 109 ? 26.908 -29.669 -17.754 1.00 87.69 109 PHE A N 1
ATOM 834 C CA . PHE A 1 109 ? 28.339 -29.678 -18.068 1.00 87.69 109 PHE A CA 1
ATOM 835 C C . PHE A 1 109 ? 28.678 -28.666 -19.172 1.00 87.69 109 PHE A C 1
ATOM 837 O O . PHE A 1 109 ? 27.917 -28.537 -20.137 1.00 87.69 109 PHE A O 1
ATOM 844 N N . PRO A 1 110 ? 29.823 -27.966 -19.071 1.00 87.81 110 PRO A N 1
ATOM 845 C CA . PRO A 1 110 ? 30.272 -27.067 -20.121 1.00 87.81 110 PRO A CA 1
ATOM 846 C C . PRO A 1 110 ? 30.615 -27.841 -21.399 1.00 87.81 110 PRO A C 1
ATOM 848 O O . PRO A 1 110 ? 31.172 -28.940 -21.369 1.00 87.81 110 PRO A O 1
ATOM 851 N N . SER A 1 111 ? 30.298 -27.244 -22.543 1.00 88.56 111 SER A N 1
ATOM 852 C CA . SER A 1 111 ? 30.709 -27.736 -23.859 1.00 88.56 111 SER A CA 1
ATOM 853 C C . SER A 1 111 ? 32.209 -27.503 -24.083 1.00 88.56 111 SER A C 1
ATOM 855 O O . SER A 1 111 ? 32.789 -26.564 -23.541 1.00 88.56 111 SER A O 1
ATOM 857 N N . GLU A 1 112 ? 32.866 -28.351 -24.883 1.00 83.69 112 GLU A N 1
ATOM 858 C CA . GLU A 1 112 ? 34.306 -28.201 -25.135 1.00 83.69 112 GLU A CA 1
ATOM 859 C C . GLU A 1 112 ? 34.624 -26.914 -25.918 1.00 83.69 112 GLU A C 1
ATOM 861 O O . GLU A 1 112 ? 34.113 -26.687 -27.015 1.00 83.69 112 GLU A O 1
ATOM 866 N N . GLY A 1 113 ? 35.552 -26.113 -25.386 1.00 84.25 113 GLY A N 1
ATOM 867 C CA . GLY A 1 113 ? 36.079 -24.910 -26.031 1.00 84.25 113 GLY A CA 1
ATOM 868 C C . GLY A 1 113 ? 35.665 -23.606 -25.346 1.00 84.25 113 GLY A C 1
ATOM 869 O O . GLY A 1 113 ? 34.833 -23.577 -24.450 1.00 84.25 113 GLY A O 1
ATOM 870 N N . THR A 1 114 ? 36.286 -22.504 -25.767 1.00 88.31 114 THR A N 1
ATOM 871 C CA . THR A 1 114 ? 36.049 -21.149 -25.225 1.00 88.31 114 THR A CA 1
ATOM 872 C C . THR A 1 114 ? 35.518 -20.185 -26.288 1.00 88.31 114 THR A C 1
ATOM 874 O O . THR A 1 114 ? 35.593 -18.966 -26.134 1.00 88.31 114 THR A O 1
ATOM 877 N N . THR A 1 115 ? 35.018 -20.722 -27.403 1.00 91.38 115 THR A N 1
ATOM 878 C CA . THR A 1 115 ? 34.568 -19.951 -28.565 1.00 91.38 115 THR A CA 1
ATOM 879 C C . THR A 1 115 ? 33.180 -20.381 -29.003 1.00 91.38 115 THR A C 1
ATOM 881 O O . THR A 1 115 ? 32.960 -21.577 -29.184 1.00 91.38 115 THR A O 1
ATOM 884 N N . ASN A 1 116 ? 32.297 -19.421 -29.272 1.00 90.38 116 ASN A N 1
ATOM 885 C CA . ASN A 1 116 ? 30.989 -19.677 -29.867 1.00 90.38 116 ASN A CA 1
ATOM 886 C C . ASN A 1 116 ? 30.921 -19.049 -31.271 1.00 90.38 116 ASN A C 1
ATOM 888 O O . ASN A 1 116 ? 31.284 -17.886 -31.463 1.00 90.38 116 ASN A O 1
ATOM 892 N N . ASP A 1 117 ? 30.479 -19.830 -32.257 1.00 90.44 117 ASP A N 1
ATOM 893 C CA . ASP A 1 117 ? 30.212 -19.372 -33.625 1.00 90.44 117 ASP A CA 1
ATOM 894 C C . ASP A 1 117 ? 28.738 -19.541 -34.036 1.00 90.44 117 ASP A C 1
ATOM 896 O O . ASP A 1 117 ? 28.374 -19.196 -35.159 1.00 90.44 117 ASP A O 1
ATOM 900 N N . GLY A 1 118 ? 27.883 -20.068 -33.153 1.00 85.44 118 GLY A N 1
ATOM 901 C CA . GLY A 1 118 ? 26.441 -20.192 -33.359 1.00 85.44 118 GLY A CA 1
ATOM 902 C C . GLY A 1 118 ? 26.061 -21.235 -34.408 1.00 85.44 118 GLY A C 1
ATOM 903 O O . GLY A 1 118 ? 25.027 -21.087 -35.057 1.00 85.44 118 GLY A O 1
ATOM 904 N N . THR A 1 119 ? 26.918 -22.230 -34.663 1.00 87.31 119 THR A N 1
ATOM 905 C CA . THR A 1 119 ? 26.627 -23.339 -35.593 1.00 87.31 119 THR A CA 1
ATOM 906 C C . THR A 1 119 ? 26.128 -24.615 -34.911 1.00 87.31 119 THR A C 1
ATOM 908 O O . THR A 1 119 ? 25.620 -25.498 -35.600 1.00 87.31 119 THR A O 1
ATOM 911 N N . ALA A 1 120 ? 26.244 -24.708 -33.585 1.00 88.94 120 ALA A N 1
ATOM 912 C CA . ALA A 1 120 ? 25.759 -25.814 -32.764 1.00 88.94 120 ALA A CA 1
ATOM 913 C C . ALA A 1 120 ? 25.362 -25.306 -31.362 1.00 88.94 120 ALA A C 1
ATOM 915 O O . ALA A 1 120 ? 25.888 -24.269 -30.940 1.00 88.94 120 ALA A O 1
ATOM 916 N N . PRO A 1 121 ? 24.471 -26.008 -30.633 1.00 91.31 121 PRO A N 1
ATOM 917 C CA . PRO A 1 121 ? 24.153 -25.675 -29.248 1.00 91.31 121 PRO A CA 1
ATOM 918 C C . PRO A 1 121 ? 25.404 -25.657 -28.360 1.00 91.31 121 PRO A C 1
ATOM 920 O O . PRO A 1 121 ? 26.310 -26.476 -28.536 1.00 91.31 121 PRO A O 1
ATOM 923 N N . PHE A 1 122 ? 25.446 -24.743 -27.393 1.00 93.25 122 PHE A N 1
ATOM 924 C CA . PHE A 1 122 ? 26.572 -24.579 -26.472 1.00 93.25 122 PHE A CA 1
ATOM 925 C C . PHE A 1 122 ? 26.062 -24.365 -25.047 1.00 93.25 122 PHE A C 1
ATOM 927 O O . PHE A 1 122 ? 25.305 -23.427 -24.801 1.00 93.25 122 PHE A O 1
ATOM 934 N N . SER A 1 123 ? 26.534 -25.179 -24.102 1.00 92.06 123 SER A N 1
ATOM 935 C CA . SER A 1 123 ? 26.332 -24.937 -22.670 1.00 92.06 123 SER A CA 1
ATOM 936 C C . SER A 1 123 ? 27.594 -24.407 -22.005 1.00 92.06 123 SER A C 1
ATOM 938 O O . SER A 1 123 ? 28.681 -24.951 -22.198 1.00 92.06 123 SER A O 1
ATOM 940 N N . GLY A 1 124 ? 27.435 -23.385 -21.169 1.00 88.19 124 GLY A N 1
ATOM 941 C CA . GLY A 1 124 ? 28.449 -22.932 -20.221 1.00 88.19 124 GLY A CA 1
ATOM 942 C C . GLY A 1 124 ? 28.524 -23.732 -18.919 1.00 88.19 124 GLY A C 1
ATOM 943 O O . GLY A 1 124 ? 29.401 -23.454 -18.106 1.00 88.19 124 GLY A O 1
ATOM 944 N N . GLY A 1 125 ? 27.623 -24.696 -18.708 1.00 87.38 125 GLY A N 1
ATOM 945 C CA . GLY A 1 125 ? 27.416 -25.343 -17.412 1.00 87.38 125 GLY A CA 1
ATOM 946 C C . GLY A 1 125 ? 26.669 -24.450 -16.412 1.00 87.38 125 GLY A C 1
ATOM 947 O O . GLY A 1 125 ? 26.025 -23.467 -16.794 1.00 87.38 125 GLY A O 1
ATOM 948 N N . VAL A 1 126 ? 26.748 -24.812 -15.128 1.00 87.75 126 VAL A N 1
ATOM 949 C CA . VAL A 1 126 ? 26.117 -24.081 -14.014 1.00 87.75 126 VAL A CA 1
ATOM 950 C C . VAL A 1 126 ? 27.073 -23.044 -13.418 1.00 87.75 126 VAL A C 1
ATOM 952 O O . VAL A 1 126 ? 28.208 -23.363 -13.053 1.00 87.75 126 VAL A O 1
ATOM 955 N N . LEU A 1 127 ? 26.580 -21.815 -13.274 1.00 88.06 127 LEU A N 1
ATOM 956 C CA . LEU A 1 127 ? 27.191 -20.742 -12.501 1.00 88.06 127 LEU A CA 1
ATOM 957 C C . LEU A 1 127 ? 26.658 -20.775 -11.062 1.00 88.06 127 LEU A C 1
ATOM 959 O O . LEU A 1 127 ? 25.445 -20.753 -10.869 1.00 88.06 127 LEU A O 1
ATOM 963 N N . SER A 1 128 ? 27.547 -20.810 -10.062 1.00 81.38 128 SER A N 1
ATOM 964 C CA . SER A 1 128 ? 27.176 -20.956 -8.636 1.00 81.38 128 SER A CA 1
ATOM 965 C C . SER A 1 128 ? 28.116 -20.195 -7.687 1.00 81.38 128 SER A C 1
ATOM 967 O O . SER A 1 128 ? 29.285 -19.973 -8.016 1.00 81.38 128 SER A O 1
ATOM 969 N N . GLY A 1 129 ? 27.624 -19.816 -6.501 1.00 62.31 129 GLY A N 1
ATOM 970 C CA . GLY A 1 129 ? 28.296 -18.878 -5.586 1.00 62.31 129 GLY A CA 1
ATOM 971 C C . GLY A 1 129 ? 29.313 -19.442 -4.576 1.00 62.31 129 GLY A C 1
ATOM 972 O O . GLY A 1 129 ? 30.022 -18.650 -3.952 1.00 62.31 129 GLY A O 1
ATOM 973 N N . SER A 1 130 ? 29.424 -20.764 -4.377 1.00 48.78 130 SER A N 1
ATOM 974 C CA . SER A 1 130 ? 30.404 -21.339 -3.430 1.00 48.78 130 SER A CA 1
ATOM 975 C C . SER A 1 130 ? 30.827 -22.777 -3.751 1.00 48.78 130 SER A C 1
ATOM 977 O O . SER A 1 130 ? 29.980 -23.653 -3.897 1.00 48.78 130 SER A O 1
ATOM 979 N N . GLU A 1 131 ? 32.139 -23.037 -3.779 1.00 42.41 131 GLU A N 1
ATOM 980 C CA . GLU A 1 131 ? 32.718 -24.356 -4.076 1.00 42.41 131 GLU A CA 1
ATOM 981 C C . GLU A 1 131 ? 32.470 -25.411 -2.980 1.00 42.41 131 GLU A C 1
ATOM 983 O O . GLU A 1 131 ? 32.905 -25.245 -1.837 1.00 42.41 131 GLU A O 1
ATOM 988 N N . ALA A 1 132 ? 31.935 -26.572 -3.377 1.00 28.64 132 ALA A N 1
ATOM 989 C CA . ALA A 1 132 ? 32.212 -27.858 -2.727 1.00 28.64 132 ALA A CA 1
ATOM 990 C C . ALA A 1 132 ? 31.985 -29.069 -3.666 1.00 28.64 132 ALA A C 1
ATOM 992 O O . ALA A 1 132 ? 31.125 -29.906 -3.413 1.00 28.64 132 ALA A O 1
ATOM 993 N N . GLY A 1 133 ? 32.807 -29.225 -4.713 1.00 39.06 133 GLY A N 1
ATOM 994 C CA . GLY A 1 133 ? 33.038 -30.546 -5.330 1.00 39.06 133 GLY A CA 1
ATOM 995 C C . GLY A 1 133 ? 32.435 -30.847 -6.709 1.00 39.06 133 GLY A C 1
ATOM 996 O O . GLY A 1 133 ? 32.579 -31.982 -7.160 1.00 39.06 133 GLY A O 1
ATOM 997 N N . SER A 1 134 ? 31.835 -29.878 -7.406 1.00 42.28 134 SER A N 1
ATOM 998 C CA . SER A 1 134 ? 31.557 -29.973 -8.851 1.00 42.28 134 SER A CA 1
ATOM 999 C C . SER A 1 134 ? 32.355 -28.912 -9.626 1.00 42.28 134 SER A C 1
ATOM 1001 O O . SER A 1 134 ? 32.917 -27.997 -9.028 1.00 42.28 134 SER A O 1
ATOM 1003 N N . GLU A 1 135 ? 32.455 -29.054 -10.951 1.00 50.09 135 GLU A N 1
ATOM 1004 C CA . GLU A 1 135 ? 33.227 -28.158 -11.834 1.00 50.09 135 GLU A CA 1
ATOM 1005 C C . GLU A 1 135 ? 32.490 -26.832 -12.145 1.00 50.09 135 GLU A C 1
ATOM 1007 O O . GLU A 1 135 ? 32.605 -26.295 -13.247 1.00 50.09 135 GLU A O 1
ATOM 1012 N N . SER A 1 136 ? 31.704 -26.310 -11.197 1.00 55.22 136 SER A N 1
ATOM 1013 C CA . SER A 1 136 ? 30.967 -25.052 -11.346 1.00 55.22 136 SER A CA 1
ATOM 1014 C C . SER A 1 136 ? 31.866 -23.832 -11.117 1.00 55.22 136 SER A C 1
ATOM 1016 O O . SER A 1 136 ? 32.722 -23.806 -10.233 1.00 55.22 136 SER A O 1
ATOM 1018 N N . SER A 1 137 ? 31.667 -22.793 -11.927 1.00 63.28 137 SER A N 1
ATOM 1019 C CA . SER A 1 137 ? 32.431 -21.540 -11.875 1.00 63.28 137 SER A CA 1
ATOM 1020 C C . SER A 1 137 ? 31.501 -20.383 -11.528 1.00 63.28 137 SER A C 1
ATOM 1022 O O . SER A 1 137 ? 30.365 -20.359 -11.982 1.00 63.28 137 SER A O 1
ATOM 1024 N N . SER A 1 138 ? 31.955 -19.375 -10.783 1.00 74.88 138 SER A N 1
ATOM 1025 C CA . SER A 1 138 ? 31.153 -18.158 -10.562 1.00 74.88 138 SER A CA 1
ATOM 1026 C C . SER A 1 138 ? 31.057 -17.259 -11.805 1.00 74.88 138 SER A C 1
ATOM 1028 O O . SER A 1 138 ? 30.323 -16.267 -11.799 1.00 74.88 138 SER A O 1
ATOM 1030 N N . SER A 1 139 ? 31.789 -17.596 -12.874 1.00 88.00 139 SER A N 1
ATOM 1031 C CA . SER A 1 139 ? 31.701 -16.931 -14.171 1.00 88.00 139 SER A CA 1
ATOM 1032 C C . SER A 1 139 ? 32.043 -17.832 -15.366 1.00 88.00 139 SER A C 1
ATOM 1034 O O . SER A 1 139 ? 32.811 -18.790 -15.258 1.00 88.00 139 SER A O 1
ATOM 1036 N N . LEU A 1 140 ? 31.503 -17.494 -16.536 1.00 91.06 140 LEU A N 1
ATOM 1037 C CA . LEU A 1 140 ? 31.786 -18.133 -17.827 1.00 91.06 140 LEU A CA 1
ATOM 1038 C C . LEU A 1 140 ? 32.298 -17.077 -18.797 1.00 91.06 140 LEU A C 1
ATOM 1040 O O . LEU A 1 140 ? 31.643 -16.056 -18.946 1.00 91.06 140 LEU A O 1
ATOM 1044 N N . THR A 1 141 ? 33.396 -17.332 -19.515 1.00 93.38 141 THR A N 1
ATOM 1045 C CA . THR A 1 141 ? 33.874 -16.432 -20.582 1.00 93.38 141 THR A CA 1
ATOM 1046 C C . THR A 1 141 ? 33.868 -17.123 -21.944 1.00 93.38 141 THR A C 1
ATOM 1048 O O . THR A 1 141 ? 34.511 -18.161 -22.097 1.00 93.38 141 THR A O 1
ATOM 1051 N N . LEU A 1 142 ? 33.188 -16.536 -22.937 1.00 94.25 142 LEU A N 1
ATOM 1052 C CA . LEU A 1 142 ? 33.142 -17.039 -24.319 1.00 94.25 142 LEU A CA 1
ATOM 1053 C C . LEU A 1 142 ? 33.535 -15.964 -25.328 1.00 94.25 142 LEU A C 1
ATOM 1055 O O . LEU A 1 142 ? 33.013 -14.853 -25.285 1.00 94.25 142 LEU A O 1
ATOM 1059 N N . THR A 1 143 ? 34.404 -16.327 -26.270 1.00 95.44 143 THR A N 1
ATOM 1060 C CA . THR A 1 143 ? 34.818 -15.488 -27.403 1.00 95.44 143 THR A CA 1
ATOM 1061 C C . THR A 1 143 ? 33.948 -15.755 -28.628 1.00 95.44 143 THR A C 1
ATOM 1063 O O . THR A 1 143 ? 33.841 -16.897 -29.077 1.00 95.44 143 THR A O 1
ATOM 1066 N N . PHE A 1 144 ? 33.379 -14.719 -29.235 1.00 95.31 144 PHE A N 1
ATOM 1067 C CA . PHE A 1 144 ? 32.476 -14.888 -30.377 1.00 95.31 144 PHE A CA 1
ATOM 1068 C C . PHE A 1 144 ? 33.211 -14.741 -31.708 1.00 95.31 144 PHE A C 1
ATOM 1070 O O . PHE A 1 144 ? 33.759 -13.685 -32.013 1.00 95.31 144 PHE A O 1
ATOM 1077 N N . THR A 1 145 ? 33.255 -15.793 -32.526 1.00 94.12 145 THR A N 1
ATOM 1078 C CA . THR A 1 145 ? 34.157 -15.850 -33.699 1.00 94.12 145 THR A CA 1
ATOM 1079 C C . THR A 1 145 ? 33.477 -15.574 -35.042 1.00 94.12 145 THR A C 1
ATOM 1081 O O . THR A 1 145 ? 34.170 -15.410 -36.050 1.00 94.12 145 THR A O 1
ATOM 1084 N N . ARG A 1 146 ? 32.142 -15.469 -35.075 1.00 90.94 146 ARG A N 1
ATOM 1085 C CA . ARG A 1 146 ? 31.347 -15.218 -36.288 1.00 90.94 146 ARG A CA 1
ATOM 1086 C C . ARG A 1 146 ? 30.280 -14.138 -36.035 1.00 90.94 146 ARG A C 1
ATOM 1088 O O . ARG A 1 146 ? 29.634 -14.197 -34.992 1.00 90.94 146 ARG A O 1
ATOM 1095 N N . PRO A 1 147 ? 30.049 -13.185 -36.960 1.00 88.19 147 PRO A N 1
ATOM 1096 C CA . PRO A 1 147 ? 28.923 -12.260 -36.849 1.00 88.19 147 PRO A CA 1
ATOM 1097 C C . PRO A 1 147 ? 27.575 -12.986 -36.815 1.00 88.19 147 PRO A C 1
ATOM 1099 O O . PRO A 1 147 ? 27.402 -13.989 -37.514 1.00 88.19 147 PRO A O 1
ATOM 1102 N N . GLY A 1 148 ? 26.619 -12.460 -36.055 1.00 87.12 148 GLY A N 1
ATOM 1103 C CA . GLY A 1 148 ? 25.280 -13.035 -35.921 1.00 87.12 148 GLY A CA 1
ATOM 1104 C C . GLY A 1 148 ? 24.597 -12.648 -34.613 1.00 87.12 148 GLY A C 1
ATOM 1105 O O . GLY A 1 148 ? 25.210 -12.019 -33.755 1.00 87.12 148 GLY A O 1
ATOM 1106 N N . ILE A 1 149 ? 23.336 -13.049 -34.471 1.00 87.38 149 ILE A N 1
ATOM 1107 C CA . ILE A 1 149 ? 22.550 -12.909 -33.241 1.00 87.38 149 ILE A CA 1
ATOM 1108 C C . ILE A 1 149 ? 22.540 -14.269 -32.537 1.00 87.38 149 ILE A C 1
ATOM 1110 O O . ILE A 1 149 ? 22.282 -15.294 -33.172 1.00 87.38 149 ILE A O 1
ATOM 1114 N N . TYR A 1 150 ? 22.852 -14.276 -31.245 1.00 90.88 150 TYR A N 1
ATOM 1115 C CA . TYR A 1 150 ? 23.014 -15.469 -30.422 1.00 90.88 150 TYR A CA 1
ATOM 1116 C C . TYR A 1 150 ? 22.078 -15.370 -29.216 1.00 90.88 150 TYR A C 1
ATOM 1118 O O . TYR A 1 150 ? 22.391 -14.700 -28.231 1.00 90.88 150 TYR A O 1
ATOM 1126 N N . GLU A 1 151 ? 20.932 -16.041 -29.293 1.00 91.88 151 GLU A N 1
ATOM 1127 C CA . GLU A 1 151 ? 20.016 -16.186 -28.159 1.00 91.88 151 GLU A CA 1
ATOM 1128 C C . GLU A 1 151 ? 20.546 -17.231 -27.166 1.00 91.88 151 GLU A C 1
ATOM 1130 O O . GLU A 1 151 ? 21.039 -18.296 -27.564 1.00 91.88 151 GLU A O 1
ATOM 1135 N N . TYR A 1 152 ? 20.417 -16.939 -25.872 1.00 94.38 152 TYR A N 1
ATOM 1136 C CA . TYR A 1 152 ? 20.754 -17.859 -24.789 1.00 94.38 152 TYR A CA 1
ATOM 1137 C C . TYR A 1 152 ? 19.735 -17.812 -23.649 1.00 94.38 152 TYR A C 1
ATOM 1139 O O . TYR A 1 152 ? 19.032 -16.821 -23.451 1.00 94.38 152 TYR A O 1
ATOM 1147 N N . LEU A 1 153 ? 19.647 -18.918 -22.913 1.00 94.88 153 LEU A N 1
ATOM 1148 C CA . LEU A 1 153 ? 18.630 -19.185 -21.898 1.00 94.88 153 LEU A CA 1
ATOM 1149 C C . LEU A 1 153 ? 19.277 -19.568 -20.563 1.00 94.88 153 LEU A C 1
ATOM 1151 O O . LEU A 1 153 ? 20.304 -20.256 -20.546 1.00 94.88 153 LEU A O 1
ATOM 1155 N N . CYS A 1 154 ? 18.624 -19.209 -19.455 1.00 93.88 154 CYS A N 1
ATOM 1156 C CA . CYS A 1 154 ? 18.784 -19.938 -18.201 1.00 93.88 154 CYS A CA 1
ATOM 1157 C C . CYS A 1 154 ? 17.798 -21.111 -18.183 1.00 93.88 154 CYS A C 1
ATOM 1159 O O . CYS A 1 154 ? 16.600 -20.935 -18.395 1.00 93.88 154 CYS A O 1
ATOM 1161 N N . MET A 1 155 ? 18.300 -22.316 -17.928 1.00 91.50 155 MET A N 1
ATOM 1162 C CA . MET A 1 155 ? 17.514 -23.550 -17.947 1.00 91.50 155 MET A CA 1
ATOM 1163 C C . MET A 1 155 ? 16.818 -23.842 -16.609 1.00 91.50 155 MET A C 1
ATOM 1165 O O . MET A 1 155 ? 16.015 -24.771 -16.545 1.00 91.50 155 MET A O 1
ATOM 1169 N N . PHE A 1 156 ? 17.117 -23.068 -15.558 1.00 88.75 156 PHE A N 1
ATOM 1170 C CA . PHE A 1 156 ? 16.489 -23.195 -14.237 1.00 88.75 156 PHE A CA 1
ATOM 1171 C C . PHE A 1 156 ? 15.275 -22.271 -14.069 1.00 88.75 156 PHE A C 1
ATOM 1173 O O . PHE A 1 156 ? 14.292 -22.702 -13.477 1.00 88.75 156 PHE A O 1
ATOM 1180 N N . HIS A 1 157 ? 15.293 -21.064 -14.652 1.00 91.62 157 HIS A N 1
ATOM 1181 C CA . HIS A 1 157 ? 14.242 -20.050 -14.465 1.00 91.62 157 HIS A CA 1
ATOM 1182 C C . HIS A 1 157 ? 13.483 -19.788 -15.778 1.00 91.62 157 HIS A C 1
ATOM 1184 O O . HIS A 1 157 ? 13.981 -19.065 -16.653 1.00 91.62 157 HIS A O 1
ATOM 1190 N N . PRO A 1 158 ? 12.284 -20.366 -15.975 1.00 84.94 158 PRO A N 1
ATOM 1191 C CA . PRO A 1 158 ? 11.534 -20.216 -17.217 1.00 84.94 158 PRO A CA 1
ATOM 1192 C C . PRO A 1 158 ? 11.195 -18.753 -17.519 1.00 84.94 158 PRO A C 1
ATOM 1194 O O . PRO A 1 158 ? 10.555 -18.068 -16.728 1.00 84.94 158 PRO A O 1
ATOM 1197 N N . GLY A 1 159 ? 11.627 -18.281 -18.691 1.00 85.94 159 GLY A N 1
ATOM 1198 C CA . GLY A 1 159 ? 11.490 -16.886 -19.127 1.00 85.94 159 GLY A CA 1
ATOM 1199 C C . GLY A 1 159 ? 12.790 -16.078 -19.071 1.00 85.94 159 GLY A C 1
ATOM 1200 O O . GLY A 1 159 ? 12.899 -15.082 -19.784 1.00 85.94 159 GLY A O 1
ATOM 1201 N N . MET A 1 160 ? 13.806 -16.523 -18.320 1.00 93.88 160 MET A N 1
ATOM 1202 C CA . MET A 1 160 ? 15.119 -15.872 -18.281 1.00 93.88 160 MET A CA 1
ATOM 1203 C C . MET A 1 160 ? 15.922 -16.196 -19.549 1.00 93.88 160 MET A C 1
ATOM 1205 O O . MET A 1 160 ? 16.465 -17.290 -19.715 1.00 93.88 160 MET A O 1
ATOM 1209 N N . LYS A 1 161 ? 16.000 -15.217 -20.450 1.00 93.00 161 LYS A N 1
ATOM 1210 C CA . LYS A 1 161 ? 16.709 -15.276 -21.734 1.00 93.00 161 LYS A CA 1
ATOM 1211 C C . LYS A 1 161 ? 17.529 -14.009 -21.956 1.00 93.00 161 LYS A C 1
ATOM 1213 O O . LYS A 1 161 ? 17.289 -13.015 -21.280 1.00 93.00 161 LYS A O 1
ATOM 1218 N N . GLY A 1 162 ? 18.472 -14.045 -22.889 1.00 93.88 162 GLY A N 1
ATOM 1219 C CA . GLY A 1 162 ? 19.248 -12.883 -23.313 1.00 93.88 162 GLY A CA 1
ATOM 1220 C C . GLY A 1 162 ? 19.815 -13.051 -24.720 1.00 93.88 162 GLY A C 1
ATOM 1221 O O . GLY A 1 162 ? 19.748 -14.140 -25.302 1.00 93.88 162 GLY A O 1
ATOM 1222 N N . THR A 1 163 ? 20.387 -11.976 -25.261 1.00 94.25 163 THR A N 1
ATOM 1223 C CA . THR A 1 163 ? 20.869 -11.930 -26.651 1.00 94.25 163 THR A CA 1
ATOM 1224 C C . THR A 1 163 ? 22.269 -11.333 -26.751 1.00 94.25 163 THR A C 1
ATOM 1226 O O . THR A 1 163 ? 22.536 -10.262 -26.209 1.00 94.25 163 THR A O 1
ATOM 1229 N N . VAL A 1 164 ? 23.160 -11.993 -27.496 1.00 95.56 164 VAL A N 1
ATOM 1230 C CA . VAL A 1 164 ? 24.441 -11.415 -27.933 1.00 95.56 164 VAL A CA 1
ATOM 1231 C C . VAL A 1 164 ? 24.392 -11.132 -29.431 1.00 95.56 164 VAL A C 1
ATOM 1233 O O . VAL A 1 164 ? 24.263 -12.053 -30.237 1.00 95.56 164 VAL A O 1
ATOM 1236 N N . SER A 1 165 ? 24.553 -9.869 -29.812 1.00 93.56 165 SER A N 1
ATOM 1237 C CA . SER A 1 165 ? 24.663 -9.430 -31.205 1.00 93.56 165 SER A CA 1
ATOM 1238 C C . SER A 1 165 ? 26.130 -9.186 -31.556 1.00 93.56 165 SER A C 1
ATOM 1240 O O . SER A 1 165 ? 26.765 -8.256 -31.064 1.00 93.56 165 SER A O 1
ATOM 1242 N N . VAL A 1 166 ? 26.698 -10.038 -32.405 1.00 93.81 166 VAL A N 1
ATOM 1243 C CA . VAL A 1 166 ? 28.122 -10.015 -32.760 1.00 93.81 166 VAL A CA 1
ATOM 1244 C C . VAL A 1 166 ? 28.305 -9.325 -34.107 1.00 93.81 166 VAL A C 1
ATOM 1246 O O . VAL A 1 166 ? 27.827 -9.822 -35.132 1.00 93.81 166 VAL A O 1
ATOM 1249 N N . VAL A 1 167 ? 29.046 -8.218 -34.125 1.00 89.12 167 VAL A N 1
ATOM 1250 C CA . VAL A 1 167 ? 29.304 -7.400 -35.321 1.00 89.12 167 VAL A CA 1
ATOM 1251 C C . VAL A 1 167 ? 30.787 -7.417 -35.740 1.00 89.12 167 VAL A C 1
ATOM 1253 O O . VAL A 1 167 ? 31.671 -7.606 -34.902 1.00 89.12 167 VAL A O 1
ATOM 1256 N N . PRO A 1 168 ? 31.127 -7.265 -37.036 1.00 89.31 168 PRO A N 1
ATOM 1257 C CA . PRO A 1 168 ? 32.521 -7.173 -37.494 1.00 89.31 168 PRO A CA 1
ATOM 1258 C C . PRO A 1 168 ? 33.337 -6.059 -36.799 1.00 89.31 168 PRO A C 1
ATOM 1260 O O . PRO A 1 168 ? 32.794 -5.024 -36.432 1.00 89.31 168 PRO A O 1
ATOM 1263 N N . ARG A 1 169 ? 34.660 -6.247 -36.633 1.00 82.75 169 ARG A N 1
ATOM 1264 C CA . ARG A 1 169 ? 35.556 -5.309 -35.903 1.00 82.75 169 ARG A CA 1
ATOM 1265 C C . ARG A 1 169 ? 35.686 -3.907 -36.502 1.00 82.75 169 ARG A C 1
ATOM 1267 O O . ARG A 1 169 ? 36.193 -3.009 -35.839 1.00 82.75 169 ARG A O 1
ATOM 1274 N N . ASP A 1 170 ? 35.318 -3.742 -37.763 1.00 80.25 170 ASP A N 1
ATOM 1275 C CA . ASP A 1 170 ? 35.277 -2.465 -38.471 1.00 80.25 170 ASP A CA 1
ATOM 1276 C C . ASP A 1 170 ? 33.945 -1.716 -38.286 1.00 80.25 170 ASP A C 1
ATOM 1278 O O . ASP A 1 170 ? 33.835 -0.569 -38.716 1.00 80.25 170 ASP A O 1
ATOM 1282 N N . GLN A 1 171 ? 32.967 -2.315 -37.599 1.00 79.75 171 GLN A N 1
ATOM 1283 C CA . GLN A 1 171 ? 31.727 -1.653 -37.191 1.00 79.75 171 GLN A CA 1
ATOM 1284 C C . GLN A 1 171 ? 31.915 -0.906 -35.857 1.00 79.75 171 GLN A C 1
ATOM 1286 O O . GLN A 1 171 ? 32.592 -1.426 -34.973 1.00 79.75 171 GLN A O 1
ATOM 1291 N N . PRO A 1 172 ? 31.355 0.299 -35.655 1.00 77.00 172 PRO A N 1
ATOM 1292 C CA . PRO A 1 172 ? 31.280 0.906 -34.331 1.00 77.00 172 PRO A CA 1
ATOM 1293 C C . PRO A 1 172 ? 30.362 0.079 -33.422 1.00 77.00 172 PRO A C 1
ATOM 1295 O O . PRO A 1 172 ? 29.374 -0.490 -33.880 1.00 77.00 172 PRO A O 1
ATOM 1298 N N . LEU A 1 173 ? 30.677 0.043 -32.126 1.00 80.50 173 LEU A N 1
ATOM 1299 C CA . LEU A 1 173 ? 29.745 -0.461 -31.119 1.00 80.50 173 LEU A CA 1
ATOM 1300 C C . LEU A 1 173 ? 28.860 0.687 -30.618 1.00 80.50 173 LEU A C 1
ATOM 1302 O O . LEU A 1 173 ? 29.342 1.819 -30.514 1.00 80.50 173 LEU A O 1
ATOM 1306 N N . PRO A 1 174 ? 27.587 0.405 -30.310 1.00 79.38 174 PRO A N 1
ATOM 1307 C CA . PRO A 1 174 ? 26.601 1.418 -29.938 1.00 79.38 174 PRO A CA 1
ATOM 1308 C C . PRO A 1 174 ? 26.812 1.956 -28.516 1.00 79.38 174 PRO A C 1
ATOM 1310 O O . PRO A 1 174 ? 26.570 3.133 -28.251 1.00 79.38 174 PRO A O 1
ATOM 1313 N N . MET A 1 175 ? 27.319 1.117 -27.606 1.00 84.56 175 MET A N 1
ATOM 1314 C CA . MET A 1 175 ? 27.599 1.456 -26.212 1.00 84.56 175 MET A CA 1
ATOM 1315 C C . MET A 1 175 ? 28.977 0.935 -25.783 1.00 84.56 175 MET A C 1
ATOM 1317 O O . MET A 1 175 ? 29.508 -0.019 -26.352 1.00 84.56 175 MET A O 1
ATOM 1321 N N . THR A 1 176 ? 29.577 1.565 -24.768 1.00 85.50 176 THR A N 1
ATOM 1322 C CA . THR A 1 176 ? 30.821 1.069 -24.148 1.00 85.50 176 THR A CA 1
ATOM 1323 C C . THR A 1 176 ? 30.517 -0.027 -23.115 1.00 85.50 176 THR A C 1
ATOM 1325 O O . THR A 1 176 ? 29.377 -0.108 -22.638 1.00 85.50 176 THR A O 1
ATOM 1328 N N . PRO A 1 177 ? 31.508 -0.841 -22.695 1.00 85.19 177 PRO A N 1
ATOM 1329 C CA . PRO A 1 177 ? 31.301 -1.850 -21.652 1.00 85.19 177 PRO A CA 1
ATOM 1330 C C . PRO A 1 177 ? 30.718 -1.264 -20.356 1.00 85.19 177 PRO A C 1
ATOM 1332 O O . PRO A 1 177 ? 29.846 -1.863 -19.724 1.00 85.19 177 PRO A O 1
ATOM 1335 N N . GLU A 1 178 ? 31.131 -0.053 -19.974 1.00 83.56 178 GLU A N 1
ATOM 1336 C CA . GLU A 1 178 ? 30.633 0.639 -18.781 1.00 83.56 178 GLU A CA 1
ATOM 1337 C C . GLU A 1 178 ? 29.176 1.097 -18.914 1.00 83.56 178 GLU A C 1
ATOM 1339 O O . GLU A 1 178 ? 28.483 1.197 -17.897 1.00 83.56 178 GLU A O 1
ATOM 1344 N N . ALA A 1 179 ? 28.717 1.395 -20.1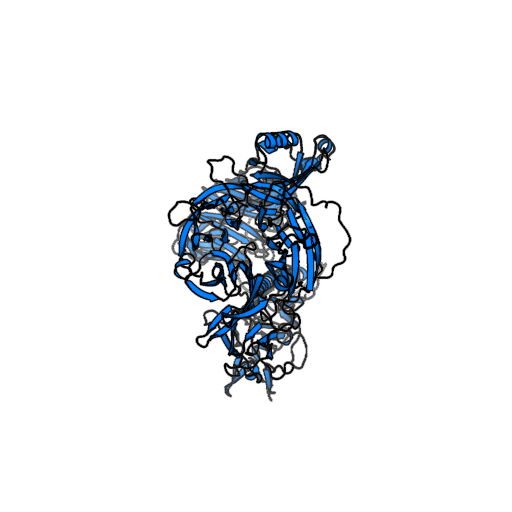33 1.00 83.25 179 ALA A N 1
ATOM 1345 C CA . ALA A 1 179 ? 27.341 1.791 -20.414 1.00 83.25 179 ALA A CA 1
ATOM 1346 C C . ALA A 1 179 ? 26.398 0.577 -20.380 1.00 83.25 179 ALA A C 1
ATOM 1348 O O . ALA A 1 179 ? 25.389 0.630 -19.676 1.00 83.25 179 ALA A O 1
ATOM 1349 N N . TYR A 1 180 ? 26.774 -0.555 -20.985 1.00 87.25 180 TYR A N 1
ATOM 1350 C CA . TYR A 1 180 ? 26.032 -1.815 -20.823 1.00 87.25 180 TYR A CA 1
ATOM 1351 C C . TYR A 1 180 ? 25.990 -2.281 -19.358 1.00 87.25 180 TYR A C 1
ATOM 1353 O O . TYR A 1 180 ? 24.933 -2.659 -18.850 1.00 87.25 180 TYR A O 1
ATOM 1361 N N . ALA A 1 181 ? 27.089 -2.135 -18.611 1.00 81.69 181 ALA A N 1
ATOM 1362 C CA . ALA A 1 181 ? 27.089 -2.408 -17.173 1.00 81.69 181 ALA A CA 1
ATOM 1363 C C . ALA A 1 181 ? 26.191 -1.440 -16.365 1.00 81.69 181 ALA A C 1
ATOM 1365 O O . ALA A 1 181 ? 25.722 -1.796 -15.281 1.00 81.69 181 ALA A O 1
ATOM 1366 N N . GLN A 1 182 ? 25.948 -0.210 -16.841 1.00 84.19 182 GLN A N 1
ATOM 1367 C CA . GLN A 1 182 ? 24.962 0.708 -16.249 1.00 84.19 182 GLN A CA 1
ATOM 1368 C C . GLN A 1 182 ? 23.525 0.306 -16.599 1.00 84.19 182 GLN A C 1
ATOM 1370 O O . GLN A 1 182 ? 22.684 0.294 -15.700 1.00 84.19 182 GLN A O 1
ATOM 1375 N N . MET A 1 183 ? 23.267 -0.082 -17.851 1.00 87.44 183 MET A N 1
ATOM 1376 C CA . MET A 1 183 ? 21.978 -0.601 -18.321 1.00 87.44 183 MET A CA 1
ATOM 1377 C C . MET A 1 183 ? 21.533 -1.813 -17.492 1.00 87.44 183 MET A C 1
ATOM 1379 O O . MET A 1 183 ? 20.476 -1.759 -16.868 1.00 87.44 183 MET A O 1
ATOM 1383 N N . GLY A 1 184 ? 22.385 -2.833 -17.339 1.00 81.75 184 GLY A N 1
ATOM 1384 C CA . GLY A 1 184 ? 22.076 -4.006 -16.508 1.00 81.75 184 GLY A CA 1
ATOM 1385 C C . GLY A 1 184 ? 21.766 -3.668 -15.040 1.00 81.75 184 GLY A C 1
ATOM 1386 O O . GLY A 1 184 ? 20.918 -4.299 -14.411 1.00 81.75 184 GLY A O 1
ATOM 1387 N N . ARG A 1 185 ? 22.376 -2.613 -14.474 1.00 82.00 185 ARG A N 1
ATOM 1388 C CA . ARG A 1 185 ? 22.016 -2.131 -13.123 1.00 82.00 185 ARG A CA 1
ATOM 1389 C C . ARG A 1 185 ? 20.645 -1.453 -13.067 1.00 82.00 185 ARG A C 1
ATOM 1391 O O . ARG A 1 185 ? 20.009 -1.502 -12.016 1.00 82.00 185 ARG A O 1
ATOM 1398 N N . ALA A 1 186 ? 20.195 -0.824 -14.151 1.00 85.38 186 ALA A N 1
ATOM 1399 C CA . ALA A 1 186 ? 18.860 -0.237 -14.245 1.00 85.38 186 ALA A CA 1
ATOM 1400 C C . ALA A 1 186 ? 17.781 -1.313 -14.476 1.00 85.38 186 ALA A C 1
ATOM 1402 O O . ALA A 1 186 ? 16.740 -1.283 -13.820 1.00 85.38 186 ALA A O 1
ATOM 1403 N N . GLU A 1 187 ? 18.051 -2.301 -15.334 1.00 90.62 187 GLU A N 1
ATOM 1404 C CA . GLU A 1 187 ? 17.127 -3.393 -15.687 1.00 90.62 187 GLU A CA 1
ATOM 1405 C C . GLU A 1 187 ? 16.755 -4.313 -14.514 1.00 90.62 187 GLU A C 1
ATOM 1407 O O . GLU A 1 187 ? 15.658 -4.876 -14.498 1.00 90.62 187 GLU A O 1
ATOM 1412 N N . ALA A 1 188 ? 17.625 -4.428 -13.506 1.00 88.12 188 ALA A N 1
ATOM 1413 C CA . ALA A 1 188 ? 17.345 -5.174 -12.278 1.00 88.12 188 ALA A CA 1
ATOM 1414 C C . ALA A 1 188 ? 16.251 -4.529 -11.407 1.00 88.12 188 ALA A C 1
ATOM 1416 O O . ALA A 1 188 ? 15.569 -5.218 -10.644 1.00 88.12 188 ALA A O 1
ATOM 1417 N N . LYS A 1 189 ? 16.090 -3.198 -11.471 1.00 90.44 189 LYS A N 1
ATOM 1418 C CA . LYS A 1 189 ? 15.249 -2.460 -10.518 1.00 90.44 189 LYS A CA 1
ATOM 1419 C C . LYS A 1 189 ? 13.750 -2.793 -10.630 1.00 90.44 189 LYS A C 1
ATOM 1421 O O . LYS A 1 189 ? 13.169 -3.077 -9.584 1.00 90.44 189 LYS A O 1
ATOM 1426 N N . PRO A 1 190 ? 13.114 -2.811 -11.821 1.00 92.12 190 PRO A N 1
ATOM 1427 C CA . PRO A 1 190 ? 11.691 -3.140 -11.937 1.00 92.12 190 PRO A CA 1
ATOM 1428 C C . PRO A 1 190 ? 11.331 -4.517 -11.363 1.00 92.12 190 PRO A C 1
ATOM 1430 O O . PRO A 1 190 ? 10.293 -4.653 -10.720 1.00 92.12 190 PRO A O 1
ATOM 1433 N N . ALA A 1 191 ? 12.209 -5.507 -11.544 1.00 91.25 191 ALA A N 1
ATOM 1434 C CA . ALA A 1 191 ? 12.041 -6.862 -11.024 1.00 91.25 191 ALA A CA 1
ATOM 1435 C C . ALA A 1 191 ? 12.073 -6.899 -9.487 1.00 91.25 191 ALA A C 1
ATOM 1437 O O . ALA A 1 191 ? 11.171 -7.442 -8.848 1.00 91.25 191 ALA A O 1
ATOM 1438 N N . LEU A 1 192 ? 13.071 -6.245 -8.881 1.00 92.50 192 LEU A N 1
ATOM 1439 C CA . LEU A 1 192 ? 13.193 -6.140 -7.424 1.00 92.50 192 LEU A CA 1
ATOM 1440 C C . LEU A 1 192 ? 12.034 -5.345 -6.799 1.00 92.50 192 LEU A C 1
ATOM 1442 O O . LEU A 1 192 ? 11.513 -5.742 -5.756 1.00 92.50 192 LEU A O 1
ATOM 1446 N N . ASP A 1 193 ? 11.587 -4.261 -7.441 1.00 92.38 193 ASP A N 1
ATOM 1447 C CA . ASP A 1 193 ? 10.437 -3.470 -6.983 1.00 92.38 193 ASP A CA 1
ATOM 1448 C C . ASP A 1 193 ? 9.125 -4.285 -7.037 1.00 92.38 193 ASP A C 1
ATOM 1450 O O . ASP A 1 193 ? 8.295 -4.199 -6.122 1.00 92.38 193 ASP A O 1
ATOM 1454 N N . ALA A 1 194 ? 8.937 -5.099 -8.085 1.00 92.19 194 ALA A N 1
ATOM 1455 C CA . ALA A 1 194 ? 7.785 -5.988 -8.239 1.00 92.19 194 ALA A CA 1
ATOM 1456 C C . ALA A 1 194 ? 7.779 -7.109 -7.187 1.00 92.19 194 ALA A C 1
ATOM 1458 O O . ALA A 1 194 ? 6.765 -7.299 -6.505 1.00 92.19 194 ALA A O 1
ATOM 1459 N N . ALA A 1 195 ? 8.917 -7.777 -6.979 1.00 91.12 195 ALA A N 1
ATOM 1460 C CA . ALA A 1 195 ? 9.088 -8.778 -5.927 1.00 91.12 195 ALA A CA 1
ATOM 1461 C C . ALA A 1 195 ? 8.816 -8.184 -4.530 1.00 91.12 195 ALA A C 1
ATOM 1463 O O . ALA A 1 195 ? 8.074 -8.762 -3.734 1.00 91.12 195 ALA A O 1
ATOM 1464 N N . GLU A 1 196 ? 9.320 -6.980 -4.232 1.00 92.94 196 GLU A N 1
ATOM 1465 C CA . GLU A 1 196 ? 9.081 -6.323 -2.939 1.00 92.94 196 GLU A CA 1
ATOM 1466 C C . GLU A 1 196 ? 7.607 -5.921 -2.747 1.00 92.94 196 GLU A C 1
ATOM 1468 O O . GLU A 1 196 ? 7.064 -5.993 -1.638 1.00 92.94 196 GLU A O 1
ATOM 1473 N N . LYS A 1 197 ? 6.921 -5.510 -3.822 1.00 92.44 197 LYS A N 1
ATOM 1474 C CA . LYS A 1 197 ? 5.472 -5.260 -3.809 1.00 92.44 197 LYS A CA 1
ATOM 1475 C C . LYS A 1 197 ? 4.686 -6.537 -3.504 1.00 92.44 197 LYS A C 1
ATOM 1477 O O . LYS A 1 197 ? 3.783 -6.476 -2.670 1.00 92.44 197 LYS A O 1
ATOM 1482 N N . LEU A 1 198 ? 5.028 -7.660 -4.137 1.00 90.12 198 LEU A N 1
ATOM 1483 C CA . LEU A 1 198 ? 4.397 -8.957 -3.881 1.00 90.12 198 LEU A CA 1
ATOM 1484 C C . LEU A 1 198 ? 4.641 -9.421 -2.439 1.00 90.12 198 LEU A C 1
ATOM 1486 O O . LEU A 1 198 ? 3.684 -9.724 -1.729 1.00 90.12 198 LEU A O 1
ATOM 1490 N N . HIS A 1 199 ? 5.886 -9.379 -1.961 1.00 89.50 199 HIS A N 1
ATOM 1491 C CA . HIS A 1 199 ? 6.240 -9.764 -0.592 1.00 89.50 199 HIS A CA 1
ATOM 1492 C C . HIS A 1 199 ? 5.444 -8.974 0.466 1.00 89.50 199 HIS A C 1
ATOM 1494 O O . HIS A 1 199 ? 4.890 -9.563 1.396 1.00 89.50 199 HIS A O 1
ATOM 1500 N N . ARG A 1 200 ? 5.283 -7.651 0.290 1.00 86.44 200 ARG A N 1
ATOM 1501 C CA . ARG A 1 200 ? 4.462 -6.800 1.181 1.00 86.44 200 ARG A CA 1
ATOM 1502 C C . ARG A 1 200 ? 2.978 -7.185 1.244 1.00 86.44 200 ARG A C 1
ATOM 1504 O O . ARG A 1 200 ? 2.304 -6.800 2.198 1.00 86.44 200 ARG A O 1
ATOM 1511 N N . GLN A 1 201 ? 2.451 -7.921 0.267 1.00 85.75 201 GLN A N 1
ATOM 1512 C CA . GLN A 1 201 ? 1.055 -8.377 0.267 1.00 85.75 201 GLN A CA 1
ATOM 1513 C C . GLN A 1 201 ? 0.851 -9.674 1.071 1.00 85.75 201 GLN A C 1
ATOM 1515 O O . GLN A 1 201 ? -0.271 -9.958 1.486 1.00 85.75 201 GLN A O 1
ATOM 1520 N N . LEU A 1 202 ? 1.915 -10.428 1.369 1.00 84.25 202 LEU A N 1
ATOM 1521 C CA . LEU A 1 202 ? 1.862 -11.728 2.057 1.00 84.25 202 LEU A CA 1
ATOM 1522 C C . LEU A 1 202 ? 1.793 -11.622 3.596 1.00 84.25 202 LEU A C 1
ATOM 1524 O O . LEU A 1 202 ? 2.271 -12.492 4.313 1.00 84.25 202 LEU A O 1
ATOM 1528 N N . THR A 1 203 ? 1.216 -10.550 4.144 1.00 75.88 203 THR A N 1
ATOM 1529 C CA . THR A 1 203 ? 1.272 -10.263 5.595 1.00 75.88 203 THR A CA 1
ATOM 1530 C C . THR A 1 203 ? 0.318 -11.094 6.458 1.00 75.88 203 THR A C 1
ATOM 1532 O O . THR A 1 203 ? 0.482 -11.130 7.678 1.00 75.88 203 THR A O 1
ATOM 1535 N N . LYS A 1 204 ? -0.682 -11.759 5.864 1.00 79.62 204 LYS A N 1
ATOM 1536 C CA . LYS A 1 204 ? -1.654 -12.613 6.568 1.00 79.62 204 LYS A CA 1
ATOM 1537 C C . LYS A 1 204 ? -1.985 -13.863 5.740 1.00 79.62 204 LYS A C 1
ATOM 1539 O O . LYS A 1 204 ? -2.087 -13.757 4.517 1.00 79.62 204 LYS A O 1
ATOM 1544 N N . PRO A 1 205 ? -2.205 -15.028 6.377 1.00 87.69 205 PRO A N 1
ATOM 1545 C CA . PRO A 1 205 ? -2.649 -16.230 5.680 1.00 87.69 205 PRO A CA 1
ATOM 1546 C C . PRO A 1 205 ? -4.128 -16.098 5.292 1.00 87.69 205 PRO A C 1
ATOM 1548 O O . PRO A 1 205 ? -4.902 -15.413 5.967 1.00 87.69 205 PRO A O 1
ATOM 1551 N N . LYS A 1 206 ? -4.560 -16.807 4.247 1.00 91.38 206 LYS A N 1
ATOM 1552 C CA . LYS A 1 206 ? -5.997 -16.960 3.951 1.00 91.38 206 LYS A CA 1
ATOM 1553 C C . LYS A 1 206 ? -6.536 -18.108 4.794 1.00 91.38 206 LYS A C 1
ATOM 1555 O O . LYS A 1 206 ? -6.009 -19.210 4.695 1.00 91.38 206 LYS A O 1
ATOM 1560 N N . VAL A 1 207 ? -7.551 -17.859 5.618 1.00 92.69 207 VAL A N 1
ATOM 1561 C CA . VAL A 1 207 ? -8.080 -18.851 6.570 1.00 92.69 207 VAL A CA 1
ATOM 1562 C C . VAL A 1 207 ? -9.481 -19.295 6.159 1.00 92.69 207 VAL A C 1
ATOM 1564 O O . VAL A 1 207 ? -10.324 -18.461 5.828 1.00 92.69 207 VAL A O 1
ATOM 1567 N N . SER A 1 208 ? -9.743 -20.599 6.197 1.00 87.69 208 SER A N 1
ATOM 1568 C CA . SER A 1 208 ? -11.070 -21.191 5.995 1.00 87.69 208 SER A CA 1
ATOM 1569 C C . SER A 1 208 ? -11.368 -22.252 7.062 1.00 87.69 208 SER A C 1
ATOM 1571 O O . SER A 1 208 ? -10.462 -22.824 7.667 1.00 87.69 208 SER A O 1
ATOM 1573 N N . SER A 1 209 ? -12.651 -22.510 7.333 1.00 86.06 209 SER A N 1
ATOM 1574 C CA . SER A 1 209 ? -13.073 -23.524 8.310 1.00 86.06 209 SER A CA 1
ATOM 1575 C C . SER A 1 209 ? -13.318 -24.869 7.629 1.00 86.06 209 SER A C 1
ATOM 1577 O O . SER A 1 209 ? -14.082 -24.955 6.664 1.00 86.06 209 SER A O 1
ATOM 1579 N N . ARG A 1 210 ? -12.718 -25.938 8.156 1.00 83.06 210 ARG A N 1
ATOM 1580 C CA . ARG A 1 210 ? -12.931 -27.313 7.691 1.00 83.06 210 ARG A CA 1
ATOM 1581 C C . ARG A 1 210 ? -14.205 -27.926 8.303 1.00 83.06 210 ARG A C 1
ATOM 1583 O O . ARG A 1 210 ? -14.615 -27.535 9.398 1.00 83.06 210 ARG A O 1
ATOM 1590 N N . PRO A 1 211 ? -14.814 -28.949 7.665 1.00 73.00 211 PRO A N 1
ATOM 1591 C CA . PRO A 1 211 ? -16.014 -29.622 8.182 1.00 73.00 211 PRO A CA 1
ATOM 1592 C C . PRO A 1 211 ? -15.856 -30.322 9.542 1.00 73.00 211 PRO A C 1
ATOM 1594 O O . PRO A 1 211 ? -16.858 -30.645 10.176 1.00 73.00 211 PRO A O 1
ATOM 1597 N N . ASP A 1 212 ? -14.624 -30.588 9.981 1.00 72.06 212 ASP A N 1
ATOM 1598 C CA . ASP A 1 212 ? -14.293 -31.177 11.284 1.00 72.06 212 ASP A CA 1
ATOM 1599 C C . ASP A 1 212 ? -14.041 -30.133 12.390 1.00 72.06 212 ASP A C 1
ATOM 1601 O O . ASP A 1 212 ? -13.740 -30.505 13.523 1.00 72.06 212 ASP A O 1
ATOM 1605 N N . GLY A 1 213 ? -14.207 -28.841 12.087 1.00 72.25 213 GLY A N 1
ATOM 1606 C CA . GLY A 1 213 ? -14.038 -27.734 13.034 1.00 72.25 213 GLY A CA 1
ATOM 1607 C C . GLY A 1 213 ? -12.603 -27.218 13.170 1.00 72.25 213 GLY A C 1
ATOM 1608 O O . GLY A 1 213 ? -12.387 -26.252 13.897 1.00 72.25 213 GLY A O 1
ATOM 1609 N N . ALA A 1 214 ? -11.640 -27.825 12.472 1.00 84.38 214 ALA A N 1
ATOM 1610 C CA . ALA A 1 214 ? -10.285 -27.296 12.338 1.00 84.38 214 ALA A CA 1
ATOM 1611 C C . ALA A 1 214 ? -10.222 -26.148 11.312 1.00 84.38 214 ALA A C 1
ATOM 1613 O O . ALA A 1 214 ? -11.117 -25.988 10.477 1.00 84.38 214 ALA A O 1
ATOM 1614 N N . SER A 1 215 ? -9.144 -25.371 11.337 1.00 91.12 215 SER A N 1
ATOM 1615 C CA . SER A 1 215 ? -8.858 -24.334 10.340 1.00 91.12 215 SER A CA 1
ATOM 1616 C C . SER A 1 215 ? -7.940 -24.858 9.232 1.00 91.12 215 SER A C 1
ATOM 1618 O O . SER A 1 215 ? -7.096 -25.732 9.450 1.00 91.12 215 SER A O 1
ATOM 1620 N N . GLU A 1 216 ? -8.075 -24.299 8.034 1.00 95.94 216 GLU A N 1
ATOM 1621 C CA . GLU A 1 216 ? -7.107 -24.430 6.948 1.00 95.94 216 GLU A CA 1
ATOM 1622 C C . GLU A 1 216 ? -6.518 -23.055 6.608 1.00 95.94 216 GLU A C 1
ATOM 1624 O O . GLU A 1 216 ? -7.246 -22.094 6.362 1.00 95.94 216 GLU A O 1
ATOM 1629 N N . TYR A 1 217 ? -5.189 -22.971 6.609 1.00 96.44 217 TYR A N 1
ATOM 1630 C CA . TYR A 1 217 ? -4.405 -21.768 6.349 1.00 96.44 217 TYR A CA 1
ATOM 1631 C C . TYR A 1 217 ? -3.708 -21.904 4.994 1.00 96.44 217 TYR A C 1
ATOM 1633 O O . TYR A 1 217 ? -2.858 -22.774 4.831 1.00 96.44 217 TYR A O 1
ATOM 1641 N N . THR A 1 218 ? -4.031 -21.046 4.026 1.00 96.62 218 THR A N 1
ATOM 1642 C CA . THR A 1 218 ? -3.342 -21.009 2.727 1.00 96.62 218 THR A CA 1
ATOM 1643 C C . THR A 1 218 ? -2.231 -19.961 2.719 1.00 96.62 218 THR A C 1
ATOM 1645 O O . THR A 1 218 ? -2.486 -18.791 3.027 1.00 96.62 218 THR A O 1
ATOM 1648 N N . LEU A 1 219 ? -1.026 -20.382 2.326 1.00 95.88 219 LEU A N 1
ATOM 1649 C CA . LEU A 1 219 ? 0.166 -19.554 2.125 1.00 95.88 219 LEU A CA 1
ATOM 1650 C C . LEU A 1 219 ? 0.508 -19.515 0.630 1.00 95.88 219 LEU A C 1
ATOM 1652 O O . LEU A 1 219 ? 0.645 -20.564 -0.002 1.00 95.88 219 LEU A O 1
ATOM 1656 N N . ASP A 1 220 ? 0.638 -18.318 0.063 1.00 94.56 220 ASP A N 1
ATOM 1657 C CA . ASP A 1 220 ? 0.963 -18.123 -1.353 1.00 94.56 220 ASP A CA 1
ATOM 1658 C C . ASP A 1 220 ? 2.475 -17.897 -1.527 1.00 94.56 220 ASP A C 1
ATOM 1660 O O . ASP A 1 220 ? 3.035 -16.990 -0.915 1.00 94.56 220 ASP A O 1
ATOM 1664 N N . MET A 1 221 ? 3.122 -18.693 -2.381 1.00 93.44 221 MET A N 1
ATOM 1665 C CA . MET A 1 221 ? 4.477 -18.435 -2.894 1.00 93.44 221 MET A CA 1
ATOM 1666 C C . MET A 1 221 ? 4.353 -17.747 -4.252 1.00 93.44 221 MET A C 1
ATOM 1668 O O . MET A 1 221 ? 3.558 -18.201 -5.077 1.00 93.44 221 MET A O 1
ATOM 1672 N N . VAL A 1 222 ? 5.064 -16.642 -4.479 1.00 91.75 222 VAL A N 1
ATOM 1673 C CA . VAL A 1 222 ? 4.745 -15.678 -5.548 1.00 91.75 222 VAL A CA 1
ATOM 1674 C C . VAL A 1 222 ? 5.991 -15.112 -6.229 1.00 91.75 222 VAL A C 1
ATOM 1676 O O . VAL A 1 222 ? 6.978 -14.805 -5.569 1.00 91.75 222 VAL A O 1
ATOM 1679 N N . GLY A 1 223 ? 5.860 -14.856 -7.528 1.00 89.00 223 GLY A N 1
ATOM 1680 C CA . GLY A 1 223 ? 6.796 -14.081 -8.339 1.00 89.00 223 GLY A CA 1
ATOM 1681 C C . GLY A 1 223 ? 6.052 -13.364 -9.467 1.00 89.00 223 GLY A C 1
ATOM 1682 O O . GLY A 1 223 ? 4.874 -13.641 -9.722 1.00 89.00 223 GLY A O 1
ATOM 1683 N N . ASP A 1 224 ? 6.716 -12.412 -10.115 1.00 90.75 224 ASP A N 1
ATOM 1684 C CA . ASP A 1 224 ? 6.177 -11.599 -11.204 1.00 90.75 224 ASP A CA 1
ATOM 1685 C C . ASP A 1 224 ? 6.782 -12.014 -12.551 1.00 90.75 224 ASP A C 1
ATOM 1687 O O . ASP A 1 224 ? 7.940 -11.723 -12.845 1.00 90.75 224 ASP A O 1
ATOM 1691 N N . THR A 1 225 ? 5.976 -12.652 -13.404 1.00 83.38 225 THR A N 1
ATOM 1692 C CA . THR A 1 225 ? 6.391 -13.106 -14.746 1.00 83.38 225 THR A CA 1
ATOM 1693 C C . THR A 1 225 ? 6.738 -11.978 -15.703 1.00 83.38 225 THR A C 1
ATOM 1695 O O . THR A 1 225 ? 7.474 -12.196 -16.658 1.00 83.38 225 THR A O 1
ATOM 1698 N N . LYS A 1 226 ? 6.186 -10.776 -15.497 1.00 86.31 226 LYS A N 1
ATOM 1699 C CA . LYS A 1 226 ? 6.386 -9.657 -16.423 1.00 86.31 226 LYS A CA 1
ATOM 1700 C C . LYS A 1 226 ? 7.774 -9.043 -16.271 1.00 86.31 226 LYS A C 1
ATOM 1702 O O . LYS A 1 226 ? 8.347 -8.578 -17.251 1.00 86.31 226 LYS A O 1
ATOM 1707 N N . THR A 1 227 ? 8.280 -8.989 -15.045 1.00 90.75 227 THR A N 1
ATOM 1708 C CA . THR A 1 227 ? 9.571 -8.377 -14.713 1.00 90.75 227 THR A CA 1
ATOM 1709 C C . THR A 1 227 ? 10.633 -9.391 -14.295 1.00 90.75 227 THR A C 1
ATOM 1711 O O . THR A 1 227 ? 11.784 -8.997 -14.141 1.00 90.75 227 THR A O 1
ATOM 1714 N N . MET A 1 228 ? 10.279 -10.675 -14.152 1.00 93.00 228 MET A N 1
ATOM 1715 C CA . MET A 1 228 ? 11.134 -11.744 -13.616 1.00 93.00 228 MET A CA 1
ATOM 1716 C C . MET A 1 228 ? 11.616 -11.460 -12.181 1.00 93.00 228 MET A C 1
ATOM 1718 O O . MET A 1 228 ? 12.786 -11.647 -11.851 1.00 93.00 228 MET A O 1
ATOM 1722 N N . GLY A 1 229 ? 10.721 -10.959 -11.325 1.00 94.19 229 GLY A N 1
ATOM 1723 C CA . GLY A 1 229 ? 10.996 -10.718 -9.905 1.00 94.19 229 GLY A CA 1
ATOM 1724 C C . GLY A 1 229 ? 10.437 -11.828 -9.012 1.00 94.19 229 GLY A C 1
ATOM 1725 O O . GLY A 1 229 ? 9.217 -11.963 -8.940 1.00 94.19 229 GLY A O 1
ATOM 1726 N N . SER A 1 230 ? 11.285 -12.573 -8.296 1.00 91.81 230 SER A N 1
ATOM 1727 C CA . SER A 1 230 ? 10.863 -13.664 -7.392 1.00 91.81 230 SER A CA 1
ATOM 1728 C C . SER A 1 230 ? 11.043 -13.315 -5.905 1.00 91.81 230 SER A C 1
ATOM 1730 O O . SER A 1 230 ? 11.902 -12.506 -5.527 1.00 91.81 230 SER A O 1
ATOM 1732 N N . VAL A 1 231 ? 10.205 -13.917 -5.051 1.00 93.19 231 VAL A N 1
ATOM 1733 C CA . VAL A 1 231 ? 10.221 -13.770 -3.587 1.00 93.19 231 VAL A CA 1
ATOM 1734 C C . VAL A 1 231 ? 10.791 -15.037 -2.945 1.00 93.19 231 VAL A C 1
ATOM 1736 O O . VAL A 1 231 ? 10.067 -15.987 -2.653 1.00 93.19 231 VAL A O 1
ATOM 1739 N N . MET A 1 232 ? 12.086 -15.013 -2.630 1.00 90.69 232 MET A N 1
ATOM 1740 C CA . MET A 1 232 ? 12.849 -16.148 -2.086 1.00 90.69 232 MET A CA 1
ATOM 1741 C C . MET A 1 232 ? 12.622 -16.369 -0.575 1.00 90.69 232 MET A C 1
ATOM 1743 O O . MET A 1 232 ? 13.535 -16.708 0.180 1.00 90.69 232 MET A O 1
ATOM 1747 N N . GLN A 1 233 ? 11.393 -16.152 -0.092 1.00 91.25 233 GLN A N 1
ATOM 1748 C CA . GLN A 1 233 ? 11.013 -16.274 1.319 1.00 91.25 233 GLN A CA 1
ATOM 1749 C C . GLN A 1 233 ? 9.579 -16.778 1.503 1.00 91.25 233 GLN A C 1
ATOM 1751 O O . GLN A 1 233 ? 8.655 -16.359 0.807 1.00 91.25 233 GLN A O 1
ATOM 1756 N N . PHE A 1 234 ? 9.365 -17.612 2.525 1.00 93.38 234 PHE A N 1
ATOM 1757 C CA . PHE A 1 234 ? 8.019 -17.961 2.982 1.00 93.38 234 PHE A CA 1
ATOM 1758 C C . PHE A 1 234 ? 7.421 -16.836 3.828 1.00 93.38 234 PHE A C 1
ATOM 1760 O O . PHE A 1 234 ? 8.080 -16.310 4.723 1.00 93.38 234 PHE A O 1
ATOM 1767 N N . SER A 1 235 ? 6.147 -16.513 3.599 1.00 90.06 235 SER A N 1
ATOM 1768 C CA . SER A 1 235 ? 5.438 -15.493 4.373 1.00 90.06 235 SER A CA 1
ATOM 1769 C C . SER A 1 235 ? 3.939 -15.818 4.519 1.00 90.06 235 SER A C 1
ATOM 1771 O O . SER A 1 235 ? 3.343 -16.359 3.583 1.00 90.06 235 SER A O 1
ATOM 1773 N N . PRO A 1 236 ? 3.307 -15.499 5.668 1.00 90.31 236 PRO A N 1
ATOM 1774 C CA . PRO A 1 236 ? 3.934 -15.054 6.915 1.00 90.31 236 PRO A CA 1
ATOM 1775 C C . PRO A 1 236 ? 4.732 -16.162 7.621 1.00 90.31 236 PRO A C 1
ATOM 1777 O O . PRO A 1 236 ? 4.374 -17.339 7.584 1.00 90.31 236 PRO A O 1
ATOM 1780 N N . THR A 1 237 ? 5.796 -15.761 8.320 1.00 88.50 237 THR A N 1
ATOM 1781 C CA . THR A 1 237 ? 6.586 -16.622 9.208 1.00 88.50 237 THR A CA 1
ATOM 1782 C C . THR A 1 237 ? 7.004 -15.833 10.467 1.00 88.50 237 THR A C 1
ATOM 1784 O O . THR A 1 237 ? 7.473 -14.703 10.327 1.00 88.50 237 THR A O 1
ATOM 1787 N N . PRO A 1 238 ? 6.823 -16.362 11.696 1.00 92.62 238 PRO A N 1
ATOM 1788 C CA . PRO A 1 238 ? 6.163 -17.625 12.017 1.00 92.62 238 PRO A CA 1
ATOM 1789 C C . PRO A 1 238 ? 4.639 -17.572 11.804 1.00 92.62 238 PRO A C 1
ATOM 1791 O O . PRO A 1 238 ? 3.986 -16.572 12.097 1.00 92.62 238 PRO A O 1
ATOM 1794 N N . LEU A 1 239 ? 4.057 -18.681 11.346 1.00 95.19 239 LEU A N 1
ATOM 1795 C CA . LEU A 1 239 ? 2.609 -18.890 11.307 1.00 95.19 239 LEU A CA 1
ATOM 1796 C C . LEU A 1 239 ? 2.148 -19.596 12.591 1.00 95.19 239 LEU A C 1
ATOM 1798 O O . LEU A 1 239 ? 2.646 -20.674 12.908 1.00 95.19 239 LEU A O 1
ATOM 1802 N N . HIS A 1 240 ? 1.161 -19.038 13.292 1.00 91.94 240 HIS A N 1
ATOM 1803 C CA . HIS A 1 240 ? 0.534 -19.674 14.457 1.00 91.94 240 HIS A CA 1
ATOM 1804 C C . HIS A 1 240 ? -0.740 -20.430 14.051 1.00 91.94 240 HIS A C 1
ATOM 1806 O O . HIS A 1 240 ? -1.634 -19.841 13.442 1.00 91.94 240 HIS A O 1
ATOM 1812 N N . ILE A 1 241 ? -0.828 -21.717 14.406 1.00 93.81 241 ILE A N 1
ATOM 1813 C CA . ILE A 1 241 ? -1.998 -22.591 14.171 1.00 93.81 241 ILE A CA 1
ATOM 1814 C C . ILE A 1 241 ? -2.258 -23.490 15.390 1.00 93.81 241 ILE A C 1
ATOM 1816 O O . ILE A 1 241 ? -1.397 -23.621 16.259 1.00 93.81 241 ILE A O 1
ATOM 1820 N N . LYS A 1 242 ? -3.405 -24.170 15.456 1.00 91.12 242 LYS A N 1
ATOM 1821 C CA . LYS A 1 242 ? -3.750 -25.120 16.530 1.00 91.12 242 LYS A CA 1
ATOM 1822 C C . LYS A 1 242 ? -3.511 -26.573 16.100 1.00 91.12 242 LYS A C 1
ATOM 1824 O O . LYS A 1 242 ? -3.537 -26.910 14.919 1.00 91.12 242 LYS A O 1
ATOM 1829 N N . VAL A 1 243 ? -3.314 -27.480 17.061 1.00 90.00 243 VAL A N 1
ATOM 1830 C CA . VAL A 1 243 ? -3.309 -28.933 16.780 1.00 90.00 243 VAL A CA 1
ATOM 1831 C C . VAL A 1 243 ? -4.637 -29.354 16.140 1.00 90.00 243 VAL A C 1
ATOM 1833 O O . VAL A 1 243 ? -5.695 -29.181 16.739 1.00 90.00 243 VAL A O 1
ATOM 1836 N N . GLY A 1 244 ? -4.560 -29.968 14.960 1.00 89.94 244 GLY A N 1
ATOM 1837 C CA . GLY A 1 244 ? -5.699 -30.335 14.115 1.00 89.94 244 GLY A CA 1
ATOM 1838 C C . GLY A 1 244 ? -5.830 -29.464 12.862 1.00 89.94 244 GLY A C 1
ATOM 1839 O O . GLY A 1 244 ? -6.410 -29.920 11.878 1.00 89.94 244 GLY A O 1
ATOM 1840 N N . ASP A 1 245 ? -5.244 -28.266 12.861 1.00 94.81 245 ASP A N 1
ATOM 1841 C CA . ASP A 1 245 ? -5.276 -27.360 11.714 1.00 94.81 245 ASP A CA 1
ATOM 1842 C C . ASP A 1 245 ? -4.374 -27.839 10.570 1.00 94.81 245 ASP A C 1
ATOM 1844 O O . ASP A 1 245 ? -3.463 -28.661 10.733 1.00 94.81 245 ASP A O 1
ATOM 1848 N N . THR A 1 246 ? -4.658 -27.327 9.376 1.00 96.81 246 THR A N 1
ATOM 1849 C CA . THR A 1 246 ? -3.946 -27.644 8.133 1.00 96.81 246 THR A CA 1
ATOM 1850 C C . THR A 1 246 ? -3.305 -26.403 7.547 1.00 96.81 246 THR A C 1
ATOM 1852 O O . THR A 1 246 ? -3.934 -25.350 7.505 1.00 96.81 246 THR A O 1
ATOM 1855 N N . VAL A 1 247 ? -2.076 -26.536 7.060 1.00 97.75 247 VAL A N 1
ATOM 1856 C CA . VAL A 1 247 ? -1.418 -25.504 6.255 1.00 97.75 247 VAL A CA 1
ATOM 1857 C C . VAL A 1 247 ? -1.309 -26.010 4.828 1.00 97.75 247 VAL A C 1
ATOM 1859 O O . VAL A 1 247 ? -0.871 -27.140 4.608 1.00 97.75 247 VAL A O 1
ATOM 1862 N N . THR A 1 248 ? -1.731 -25.173 3.886 1.00 97.38 248 THR A N 1
ATOM 1863 C CA . THR A 1 248 ? -1.714 -25.424 2.449 1.00 97.38 248 THR A CA 1
ATOM 1864 C C . THR A 1 248 ? -0.846 -24.367 1.777 1.00 97.38 248 THR A C 1
ATOM 1866 O O . THR A 1 248 ? -1.180 -23.187 1.753 1.00 97.38 248 THR A O 1
ATOM 1869 N N . TRP A 1 249 ? 0.283 -24.778 1.220 1.00 97.31 249 TRP A N 1
ATOM 1870 C CA . TRP A 1 249 ? 1.152 -23.925 0.418 1.00 97.31 249 TRP A CA 1
ATOM 1871 C C . TRP A 1 249 ? 0.718 -23.991 -1.042 1.00 97.31 249 TRP A C 1
ATOM 1873 O O . TRP A 1 249 ? 0.405 -25.074 -1.541 1.00 97.31 249 TRP A O 1
ATOM 1883 N N . ARG A 1 250 ? 0.707 -22.851 -1.732 1.00 94.19 250 ARG A N 1
ATOM 1884 C CA . ARG A 1 250 ? 0.227 -22.727 -3.112 1.00 94.19 250 ARG A CA 1
ATOM 1885 C C . ARG A 1 250 ? 1.256 -22.009 -3.982 1.00 94.19 250 ARG A C 1
ATOM 1887 O O . ARG A 1 250 ? 1.603 -20.864 -3.700 1.00 94.19 250 ARG A O 1
ATOM 1894 N N . MET A 1 251 ? 1.721 -22.673 -5.041 1.00 93.12 251 MET A N 1
ATOM 1895 C CA . MET A 1 251 ? 2.682 -22.098 -5.990 1.00 93.12 251 MET A CA 1
ATOM 1896 C C . MET A 1 251 ? 1.981 -21.184 -6.985 1.00 93.12 251 MET A C 1
ATOM 1898 O O . MET A 1 251 ? 1.299 -21.655 -7.893 1.00 93.12 251 MET A O 1
ATOM 1902 N N . LEU A 1 252 ? 2.157 -19.877 -6.820 1.00 90.19 252 LEU A N 1
ATOM 1903 C CA . LEU A 1 252 ? 1.770 -18.863 -7.797 1.00 90.19 252 LEU A CA 1
ATOM 1904 C C . LEU A 1 252 ? 2.976 -18.273 -8.538 1.00 90.19 252 LEU A C 1
ATOM 1906 O O . LEU A 1 252 ? 2.744 -17.616 -9.549 1.00 90.19 252 LEU A O 1
ATOM 1910 N N . ASP A 1 253 ? 4.206 -18.514 -8.071 1.00 89.81 253 ASP A N 1
ATOM 1911 C CA . ASP A 1 253 ? 5.421 -18.224 -8.834 1.00 89.81 253 ASP A CA 1
ATOM 1912 C C . ASP A 1 253 ? 5.512 -19.136 -10.075 1.00 89.81 253 ASP A C 1
ATOM 1914 O O . ASP A 1 253 ? 5.178 -20.323 -10.033 1.00 89.81 253 ASP A O 1
ATOM 1918 N N . TYR A 1 254 ? 5.919 -18.523 -11.180 1.00 85.31 254 TYR A N 1
ATOM 1919 C CA . TYR A 1 254 ? 6.113 -19.086 -12.520 1.00 85.31 254 TYR A CA 1
ATOM 1920 C C . TYR A 1 254 ? 7.560 -18.900 -13.008 1.00 85.31 254 TYR A C 1
ATOM 1922 O O . TYR A 1 254 ? 7.909 -19.370 -14.086 1.00 85.31 254 TYR A O 1
ATOM 1930 N N . THR A 1 255 ? 8.367 -18.143 -12.264 1.00 87.12 255 THR A N 1
ATOM 1931 C CA . THR A 1 255 ? 9.759 -17.821 -12.585 1.00 87.12 255 THR A CA 1
ATOM 1932 C C . THR A 1 255 ? 10.720 -18.824 -11.951 1.00 87.12 255 THR A C 1
ATOM 1934 O O . THR A 1 255 ? 11.827 -18.985 -12.449 1.00 87.12 255 THR A O 1
ATOM 1937 N N . GLU A 1 256 ? 10.272 -19.537 -10.907 1.00 88.94 256 GLU A N 1
ATOM 1938 C CA . GLU A 1 256 ? 11.131 -20.346 -10.046 1.00 88.94 256 GLU A CA 1
ATOM 1939 C C . GLU A 1 256 ? 10.461 -21.628 -9.496 1.00 88.94 256 GLU A C 1
ATOM 1941 O O . GLU A 1 256 ? 9.236 -21.706 -9.339 1.00 88.94 256 GLU A O 1
ATOM 1946 N N . PHE A 1 257 ? 11.276 -22.637 -9.174 1.00 90.50 257 PHE A N 1
ATOM 1947 C CA . PHE A 1 257 ? 10.904 -23.866 -8.469 1.00 90.50 257 PHE A CA 1
ATOM 1948 C C . PHE A 1 257 ? 11.014 -23.707 -6.946 1.00 90.50 257 PHE A C 1
ATOM 1950 O O . PHE A 1 257 ? 12.017 -23.226 -6.424 1.00 90.50 257 PHE A O 1
ATOM 1957 N N . HIS A 1 258 ? 10.044 -24.214 -6.183 1.00 93.75 258 HIS A N 1
ATOM 1958 C CA . HIS A 1 258 ? 10.151 -24.280 -4.719 1.00 93.75 258 HIS A CA 1
ATOM 1959 C C . HIS A 1 258 ? 9.756 -25.643 -4.151 1.00 93.75 258 HIS A C 1
ATOM 1961 O O . HIS A 1 258 ? 8.947 -26.381 -4.710 1.00 93.75 258 HIS A O 1
ATOM 1967 N N . THR A 1 259 ? 10.295 -25.957 -2.975 1.00 95.56 259 THR A N 1
ATOM 1968 C CA . THR A 1 259 ? 9.892 -27.108 -2.157 1.00 95.56 259 THR A CA 1
ATOM 1969 C C . THR A 1 259 ? 9.414 -26.623 -0.792 1.00 95.56 259 THR A C 1
ATOM 1971 O O . THR A 1 259 ? 9.856 -25.588 -0.301 1.00 95.56 259 THR A O 1
ATOM 1974 N N . VAL A 1 260 ? 8.534 -27.382 -0.148 1.00 96.88 260 VAL A N 1
ATOM 1975 C CA . VAL A 1 260 ? 8.165 -27.210 1.261 1.00 96.88 260 VAL A CA 1
ATOM 1976 C C . VAL A 1 260 ? 8.624 -28.463 1.987 1.00 96.88 260 VAL A C 1
ATOM 1978 O O . VAL A 1 260 ? 7.964 -29.500 1.905 1.00 96.88 260 VAL A O 1
ATOM 1981 N N . THR A 1 261 ? 9.775 -28.376 2.656 1.00 96.19 261 THR A N 1
ATOM 1982 C CA . THR A 1 261 ? 10.430 -29.539 3.268 1.00 96.19 261 THR A CA 1
ATOM 1983 C C . THR A 1 261 ? 10.574 -29.402 4.776 1.00 96.19 261 THR A C 1
ATOM 1985 O O . THR A 1 261 ? 11.231 -28.482 5.256 1.00 96.19 261 THR A O 1
ATOM 1988 N N . PHE A 1 262 ? 10.030 -30.368 5.515 1.00 95.44 262 PHE A N 1
ATOM 1989 C CA . PHE A 1 262 ? 10.285 -30.580 6.939 1.00 95.44 262 PHE A CA 1
ATOM 1990 C C . PHE A 1 262 ? 11.365 -31.656 7.089 1.00 95.44 262 PHE A C 1
ATOM 1992 O O . PHE A 1 262 ? 11.245 -32.750 6.528 1.00 95.44 262 PHE A O 1
ATOM 1999 N N . LEU A 1 263 ? 12.420 -31.334 7.836 1.00 90.62 263 LEU A N 1
ATOM 2000 C CA . LEU A 1 263 ? 13.582 -32.196 8.061 1.00 90.62 263 LEU A CA 1
ATOM 2001 C C . LEU A 1 263 ? 13.558 -32.770 9.484 1.00 90.62 263 LEU A C 1
ATOM 2003 O O . LEU A 1 263 ? 13.185 -32.076 10.428 1.00 90.62 263 LEU A O 1
ATOM 2007 N N . ASP A 1 264 ? 14.025 -34.012 9.657 1.00 83.88 264 ASP A N 1
ATOM 2008 C CA . ASP A 1 264 ? 14.269 -34.586 10.993 1.00 83.88 264 ASP A CA 1
ATOM 2009 C C . ASP A 1 264 ? 15.458 -33.906 11.706 1.00 83.88 264 ASP A C 1
ATOM 2011 O O . ASP A 1 264 ? 15.475 -33.814 12.935 1.00 83.88 264 ASP A O 1
ATOM 2015 N N . ASN A 1 265 ? 16.429 -33.400 10.938 1.00 81.56 265 ASN A N 1
ATOM 2016 C CA . ASN A 1 265 ? 17.516 -32.542 11.403 1.00 81.56 265 ASN A CA 1
ATOM 2017 C C . ASN A 1 265 ? 17.630 -31.319 10.463 1.00 81.56 265 ASN A C 1
ATOM 2019 O O . ASN A 1 265 ? 17.927 -31.518 9.284 1.00 81.56 265 ASN A O 1
ATOM 2023 N N . PRO A 1 266 ? 17.419 -30.072 10.938 1.00 77.19 266 PRO A N 1
ATOM 2024 C CA . PRO A 1 266 ? 17.511 -28.862 10.110 1.00 77.19 266 PRO A CA 1
ATOM 2025 C C . PRO A 1 266 ? 18.871 -28.633 9.432 1.00 77.19 266 PRO A C 1
ATOM 2027 O O . PRO A 1 266 ? 18.928 -27.908 8.439 1.00 77.19 266 PRO A O 1
ATOM 2030 N N . ASP A 1 267 ? 19.940 -29.242 9.955 1.00 78.06 267 ASP A N 1
ATOM 2031 C CA . ASP A 1 267 ? 21.299 -29.148 9.407 1.00 78.06 267 ASP A CA 1
ATOM 2032 C C . ASP A 1 267 ? 21.594 -30.217 8.325 1.00 78.06 267 ASP A C 1
ATOM 2034 O O . ASP A 1 267 ? 22.617 -30.140 7.648 1.00 78.06 267 ASP A O 1
ATOM 2038 N N . GLU A 1 268 ? 20.713 -31.210 8.132 1.00 86.56 268 GLU A N 1
ATOM 2039 C CA . GLU A 1 268 ? 20.858 -32.295 7.142 1.00 86.56 268 GLU A CA 1
ATOM 2040 C C . GLU A 1 268 ? 19.894 -32.096 5.959 1.00 86.56 268 GLU A C 1
ATOM 2042 O O . GLU A 1 268 ? 18.919 -32.828 5.771 1.00 86.56 268 GLU A O 1
ATOM 2047 N N . ILE A 1 269 ? 20.169 -31.074 5.147 1.00 88.50 269 ILE A N 1
ATOM 2048 C CA . ILE A 1 269 ? 19.452 -30.822 3.889 1.00 88.50 269 ILE A CA 1
ATOM 2049 C C . ILE A 1 269 ? 19.889 -31.877 2.850 1.00 88.50 269 ILE A C 1
ATOM 2051 O O . ILE A 1 269 ? 21.088 -32.000 2.598 1.00 88.50 269 ILE A O 1
ATOM 2055 N N . PRO A 1 270 ? 18.970 -32.644 2.227 1.00 89.31 270 PRO A N 1
ATOM 2056 C CA . PRO A 1 270 ? 19.344 -33.615 1.200 1.00 89.31 270 PRO A CA 1
ATOM 2057 C C . PRO A 1 270 ? 19.886 -32.938 -0.061 1.00 89.31 270 PRO A C 1
ATOM 2059 O O . PRO A 1 270 ? 19.263 -32.012 -0.578 1.00 89.31 270 PRO A O 1
ATOM 2062 N N . GLU A 1 271 ? 20.985 -33.463 -0.605 1.00 88.81 271 GLU A N 1
ATOM 2063 C CA . GLU A 1 271 ? 21.513 -33.046 -1.909 1.00 88.81 271 GLU A CA 1
ATOM 2064 C C . GLU A 1 271 ? 20.454 -33.240 -3.006 1.00 88.81 271 GLU A C 1
ATOM 2066 O O . GLU A 1 271 ? 19.786 -34.276 -3.061 1.00 88.81 271 GLU A O 1
ATOM 2071 N N . VAL A 1 272 ? 20.294 -32.255 -3.892 1.00 88.69 272 VAL A N 1
ATOM 2072 C CA . VAL A 1 272 ? 19.311 -32.297 -4.994 1.00 88.69 272 VAL A CA 1
ATOM 2073 C C . VAL A 1 272 ? 19.723 -33.309 -6.074 1.00 88.69 272 VAL A C 1
ATOM 2075 O O . VAL A 1 272 ? 18.874 -33.928 -6.719 1.00 88.69 272 VAL A O 1
ATOM 2078 N N . VAL A 1 273 ? 21.030 -33.529 -6.226 1.00 88.44 273 VAL A N 1
ATOM 2079 C CA . VAL A 1 273 ? 21.651 -34.415 -7.212 1.00 88.44 273 VAL A CA 1
ATOM 2080 C C . VAL A 1 273 ? 22.579 -35.415 -6.521 1.00 88.44 273 VAL A C 1
ATOM 2082 O O . VAL A 1 273 ? 23.385 -35.035 -5.684 1.00 88.44 273 VAL A O 1
ATOM 2085 N N . ASN A 1 274 ? 22.493 -36.692 -6.894 1.00 89.62 274 ASN A N 1
ATOM 2086 C CA . ASN A 1 274 ? 23.487 -37.707 -6.549 1.00 89.62 274 ASN A CA 1
ATOM 2087 C C . ASN A 1 274 ? 24.398 -37.921 -7.764 1.00 89.62 274 ASN A C 1
ATOM 2089 O O . ASN A 1 274 ? 23.924 -38.310 -8.834 1.00 89.62 274 ASN A O 1
ATOM 2093 N N . VAL A 1 275 ? 25.699 -37.687 -7.605 1.00 88.62 275 VAL A N 1
ATOM 2094 C CA . VAL A 1 275 ? 26.678 -37.813 -8.695 1.00 88.62 275 VAL A CA 1
ATOM 2095 C C . VAL A 1 275 ? 27.220 -39.247 -8.757 1.00 88.62 275 VAL A C 1
ATOM 2097 O O . VAL A 1 275 ? 27.962 -39.678 -7.874 1.00 88.62 275 VAL A O 1
ATOM 2100 N N . GLU A 1 276 ? 26.882 -39.996 -9.810 1.00 89.69 276 GLU A N 1
ATOM 2101 C CA . GLU A 1 276 ? 27.379 -41.362 -10.044 1.00 89.69 276 GLU A CA 1
ATOM 2102 C C . GLU A 1 276 ? 28.492 -41.371 -11.119 1.00 89.69 276 GLU A C 1
ATOM 2104 O O . GLU A 1 276 ? 28.239 -41.008 -12.271 1.00 89.69 276 GLU A O 1
ATOM 2109 N N . PRO A 1 277 ? 29.733 -41.799 -10.800 1.00 87.69 277 PRO A N 1
ATOM 2110 C CA . PRO A 1 277 ? 30.821 -41.861 -11.779 1.00 87.69 277 PRO A CA 1
ATOM 2111 C C . PRO A 1 277 ? 30.551 -42.842 -12.929 1.00 87.69 277 PRO A C 1
ATOM 2113 O O . PRO A 1 277 ? 30.117 -43.972 -12.700 1.00 87.69 277 PRO A O 1
ATOM 2116 N N . GLN A 1 278 ? 30.900 -42.450 -14.158 1.00 81.38 278 GLN A N 1
ATOM 2117 C CA . GLN A 1 278 ? 30.882 -43.326 -15.336 1.00 81.38 278 GLN A CA 1
ATOM 2118 C C . GLN A 1 278 ? 32.301 -43.747 -15.746 1.00 81.38 278 GLN A C 1
ATOM 2120 O O . GLN A 1 278 ? 33.258 -42.998 -15.578 1.00 81.38 278 GLN A O 1
ATOM 2125 N N . GLU A 1 279 ? 32.444 -44.947 -16.321 1.00 80.25 279 GLU A N 1
ATOM 2126 C CA . GLU A 1 279 ? 33.734 -45.430 -16.848 1.00 80.25 279 GLU A CA 1
ATOM 2127 C C . GLU A 1 279 ? 34.114 -44.740 -18.175 1.00 80.25 279 GLU A C 1
ATOM 2129 O O . GLU A 1 279 ? 35.293 -44.621 -18.495 1.00 80.25 279 GLU A O 1
ATOM 2134 N N . ASN A 1 280 ? 33.121 -44.267 -18.942 1.00 80.56 280 ASN A N 1
ATOM 2135 C CA . ASN A 1 280 ? 33.305 -43.501 -20.178 1.00 80.56 280 ASN A CA 1
ATOM 2136 C C . ASN A 1 280 ? 32.200 -42.432 -20.295 1.00 80.56 280 ASN A C 1
ATOM 2138 O O . ASN A 1 280 ? 31.039 -42.790 -20.483 1.00 80.56 280 ASN A O 1
ATOM 2142 N N . GLY A 1 281 ? 32.558 -41.146 -20.222 1.00 76.06 281 GLY A N 1
ATOM 2143 C CA . GLY A 1 281 ? 31.624 -40.007 -20.294 1.00 76.06 281 GLY A CA 1
ATOM 2144 C C . GLY A 1 281 ? 31.564 -39.179 -18.998 1.00 76.06 281 GLY A C 1
ATOM 2145 O O . GLY A 1 281 ? 32.208 -39.555 -18.016 1.00 76.06 281 GLY A O 1
ATOM 2146 N N . PRO A 1 282 ? 30.821 -38.053 -18.983 1.00 80.81 282 PRO A N 1
ATOM 2147 C CA . PRO A 1 282 ? 30.599 -37.260 -17.771 1.00 80.81 282 PRO A CA 1
ATOM 2148 C C . PRO A 1 282 ? 29.827 -38.075 -16.717 1.00 80.81 282 PRO A C 1
ATOM 2150 O O . PRO A 1 282 ? 29.112 -39.013 -17.080 1.00 80.81 282 PRO A O 1
ATOM 2153 N N . PRO A 1 283 ? 29.939 -37.765 -15.413 1.00 87.88 283 PRO A N 1
ATOM 2154 C CA . PRO A 1 283 ? 29.207 -38.500 -14.387 1.00 87.88 283 PRO A CA 1
ATOM 2155 C C . PRO A 1 283 ? 27.688 -38.321 -14.542 1.00 87.88 283 PRO A C 1
ATOM 2157 O O . PRO A 1 283 ? 27.209 -37.298 -15.032 1.00 87.88 283 PRO A O 1
ATOM 2160 N N . LEU A 1 284 ? 26.920 -39.330 -14.131 1.00 89.06 284 LEU A N 1
ATOM 2161 C CA . LEU A 1 284 ? 25.460 -39.261 -14.126 1.00 89.06 284 LEU A CA 1
ATOM 2162 C C . LEU A 1 284 ? 25.000 -38.356 -12.983 1.00 89.06 284 LEU A C 1
ATOM 2164 O O . LEU A 1 284 ? 25.356 -38.576 -11.826 1.00 89.06 284 LEU A O 1
ATOM 2168 N N . LEU A 1 285 ? 24.166 -37.374 -13.313 1.00 90.94 285 LEU A N 1
ATOM 2169 C CA . LEU A 1 285 ? 23.533 -36.473 -12.357 1.00 90.94 285 LEU A CA 1
ATOM 2170 C C . LEU A 1 285 ? 22.148 -37.021 -11.997 1.00 90.94 285 LEU A C 1
ATOM 2172 O O . LEU A 1 285 ? 21.136 -36.616 -12.568 1.00 90.94 285 LEU A O 1
ATOM 2176 N N . VAL A 1 286 ? 22.100 -38.004 -11.096 1.00 92.56 286 VAL A N 1
ATOM 2177 C CA . VAL A 1 286 ? 20.847 -38.671 -10.713 1.00 92.56 286 VAL A CA 1
ATOM 2178 C C . VAL A 1 286 ? 20.041 -37.744 -9.809 1.00 92.56 286 VAL A C 1
ATOM 2180 O O . VAL A 1 286 ? 20.495 -37.391 -8.720 1.00 92.56 286 VAL A O 1
ATOM 2183 N N . VAL A 1 287 ? 18.829 -37.373 -10.214 1.00 91.88 287 VAL A N 1
ATOM 2184 C CA . VAL A 1 287 ? 17.947 -36.528 -9.399 1.00 91.88 287 VAL A CA 1
ATOM 2185 C C . VAL A 1 287 ? 17.619 -37.262 -8.099 1.00 91.88 287 VAL A C 1
ATOM 2187 O O . VAL A 1 287 ? 17.162 -38.409 -8.121 1.00 91.88 287 VAL A O 1
ATOM 2190 N N . ASN A 1 288 ? 17.837 -36.624 -6.948 1.00 92.44 288 ASN A N 1
ATOM 2191 C CA . ASN A 1 288 ? 17.507 -37.229 -5.664 1.00 92.44 288 ASN A CA 1
ATOM 2192 C C . ASN A 1 288 ? 15.978 -37.255 -5.473 1.00 92.44 288 ASN A C 1
ATOM 2194 O O . ASN A 1 288 ? 15.368 -36.197 -5.292 1.00 92.44 288 ASN A O 1
ATOM 2198 N N . PRO A 1 289 ? 15.324 -38.435 -5.444 1.00 89.56 289 PRO A N 1
ATOM 2199 C CA . PRO A 1 289 ? 13.874 -38.503 -5.308 1.00 89.56 289 PRO A CA 1
ATOM 2200 C C . PRO A 1 289 ? 13.383 -37.974 -3.955 1.00 89.56 289 PRO A C 1
ATOM 2202 O O . PRO A 1 289 ? 12.225 -37.579 -3.871 1.00 89.56 289 PRO A O 1
ATOM 2205 N N . MET A 1 290 ? 14.234 -37.932 -2.921 1.00 89.12 290 MET A N 1
ATOM 2206 C CA . MET A 1 290 ? 13.879 -37.323 -1.637 1.00 89.12 290 MET A CA 1
ATOM 2207 C C . MET A 1 290 ? 13.721 -35.806 -1.762 1.00 89.12 290 MET A C 1
ATOM 2209 O O . MET A 1 290 ? 12.764 -35.264 -1.223 1.00 89.12 290 MET A O 1
ATOM 2213 N N . ALA A 1 291 ? 14.616 -35.138 -2.497 1.00 90.06 291 ALA A N 1
ATOM 2214 C CA . ALA A 1 291 ? 14.580 -33.690 -2.699 1.00 90.06 291 ALA A CA 1
ATOM 2215 C C . ALA A 1 291 ? 13.552 -33.257 -3.762 1.00 90.06 291 ALA A C 1
ATOM 2217 O O . ALA A 1 291 ? 12.930 -32.204 -3.626 1.00 90.06 291 ALA A O 1
ATOM 2218 N N . TRP A 1 292 ? 13.359 -34.069 -4.806 1.00 90.38 292 TRP A N 1
ATOM 2219 C CA . TRP A 1 292 ? 12.616 -33.665 -6.005 1.00 90.38 292 TRP A CA 1
ATOM 2220 C C . TRP A 1 292 ? 11.163 -34.154 -6.066 1.00 90.38 292 TRP A C 1
ATOM 2222 O O . TRP A 1 292 ? 10.337 -33.533 -6.733 1.00 90.38 292 TRP A O 1
ATOM 2232 N N . LYS A 1 293 ? 10.811 -35.255 -5.386 1.00 89.94 293 LYS A N 1
ATOM 2233 C CA . LYS A 1 293 ? 9.448 -35.824 -5.410 1.00 89.94 293 LYS A CA 1
ATOM 2234 C C . LYS A 1 293 ? 8.720 -35.591 -4.093 1.00 89.94 293 LYS A C 1
ATOM 2236 O O . LYS A 1 293 ? 9.335 -35.382 -3.054 1.00 89.94 293 LYS A O 1
ATOM 2241 N N . ALA A 1 294 ? 7.390 -35.649 -4.143 1.00 92.00 294 ALA A N 1
ATOM 2242 C CA . ALA A 1 294 ? 6.567 -35.573 -2.945 1.00 92.00 294 ALA A CA 1
ATOM 2243 C C . ALA A 1 294 ? 6.841 -36.777 -2.026 1.00 92.00 294 ALA A C 1
ATOM 2245 O O . ALA A 1 294 ? 6.707 -37.932 -2.443 1.00 92.00 294 ALA A O 1
ATOM 2246 N N . VAL A 1 295 ? 7.202 -36.503 -0.772 1.00 91.62 295 VAL A N 1
ATOM 2247 C CA . VAL A 1 295 ? 7.496 -37.498 0.268 1.00 91.62 295 VAL A CA 1
ATOM 2248 C C . VAL A 1 295 ? 6.742 -37.131 1.547 1.00 91.62 295 VAL A C 1
ATOM 2250 O O . VAL A 1 295 ? 6.591 -35.961 1.893 1.00 91.62 295 VAL A O 1
ATOM 2253 N N . GLY A 1 296 ? 6.269 -38.147 2.267 1.00 83.06 296 GLY A N 1
ATOM 2254 C CA . GLY A 1 296 ? 5.412 -37.975 3.439 1.00 83.06 296 GLY A CA 1
ATOM 2255 C C . GLY A 1 296 ? 3.921 -37.992 3.086 1.00 83.06 296 GLY A C 1
ATOM 2256 O O . GLY A 1 296 ? 3.519 -37.851 1.933 1.00 83.06 296 GLY A O 1
ATOM 2257 N N . GLY A 1 297 ? 3.083 -38.243 4.092 1.00 87.75 297 GLY A N 1
ATOM 2258 C CA . GLY A 1 297 ? 1.624 -38.168 3.957 1.00 87.75 297 GLY A CA 1
ATOM 2259 C C . GLY A 1 297 ? 1.094 -36.767 4.268 1.00 87.75 297 GLY A C 1
ATOM 2260 O O . GLY A 1 297 ? 1.828 -35.921 4.762 1.00 87.75 297 GLY A O 1
ATOM 2261 N N . SER A 1 298 ? -0.211 -36.547 4.100 1.00 91.44 298 SER A N 1
ATOM 2262 C CA . SER A 1 298 ? -0.886 -35.267 4.394 1.00 91.44 298 SER A CA 1
ATOM 2263 C C . SER A 1 298 ? -1.018 -34.917 5.891 1.00 91.44 298 SER A C 1
ATOM 2265 O O . SER A 1 298 ? -1.762 -34.009 6.258 1.00 91.44 298 SER A O 1
ATOM 2267 N N . VAL A 1 299 ? -0.339 -35.646 6.783 1.00 92.31 299 VAL A N 1
ATOM 2268 C CA . VAL A 1 299 ? -0.456 -35.501 8.241 1.00 92.31 299 VAL A CA 1
ATOM 2269 C C . VAL A 1 299 ? 0.933 -35.464 8.868 1.00 92.31 299 VAL A C 1
ATOM 2271 O O . VAL A 1 299 ? 1.642 -36.475 8.886 1.00 92.31 299 VAL A O 1
ATOM 2274 N N . HIS A 1 300 ? 1.298 -34.310 9.422 1.00 91.12 300 HIS A N 1
ATOM 2275 C CA . HIS A 1 300 ? 2.564 -34.092 10.109 1.00 91.12 300 HIS A CA 1
ATOM 2276 C C . HIS A 1 300 ? 2.422 -34.412 11.604 1.00 91.12 300 HIS A C 1
ATOM 2278 O O . HIS A 1 300 ? 1.552 -33.874 12.302 1.00 91.12 300 HIS A O 1
ATOM 2284 N N . SER A 1 301 ? 3.258 -35.325 12.109 1.00 82.81 301 SER A N 1
ATOM 2285 C CA . SER A 1 301 ? 3.068 -35.938 13.435 1.00 82.81 301 SER A CA 1
ATOM 2286 C C . SER A 1 301 ? 4.085 -35.530 14.504 1.00 82.81 301 SER A C 1
ATOM 2288 O O . SER A 1 301 ? 4.152 -36.173 15.549 1.00 82.81 301 SER A O 1
ATOM 2290 N N . GLY A 1 302 ? 4.867 -34.470 14.290 1.00 78.38 302 GLY A N 1
ATOM 2291 C CA . GLY A 1 302 ? 5.905 -34.016 15.236 1.00 78.38 302 GLY A CA 1
ATOM 2292 C C . GLY A 1 302 ? 7.334 -34.421 14.874 1.00 78.38 302 GLY A C 1
ATOM 2293 O O . GLY A 1 302 ? 8.256 -33.992 15.552 1.00 78.38 302 GLY A O 1
ATOM 2294 N N . SER A 1 303 ? 7.504 -35.268 13.860 1.00 81.62 303 SER A N 1
ATOM 2295 C CA . SER A 1 303 ? 8.784 -35.815 13.391 1.00 81.62 303 SER A CA 1
ATOM 2296 C C . SER A 1 303 ? 8.576 -36.532 12.055 1.00 81.62 303 SER A C 1
ATOM 2298 O O . SER A 1 303 ? 7.445 -36.949 11.767 1.00 81.62 303 SER A O 1
ATOM 2300 N N . GLY A 1 304 ? 9.657 -36.776 11.324 1.00 85.56 304 GLY A N 1
ATOM 2301 C CA . GLY A 1 304 ? 9.697 -37.418 10.016 1.00 85.56 304 GLY A CA 1
ATOM 2302 C C . GLY A 1 304 ? 10.052 -36.433 8.905 1.00 85.56 304 GLY A C 1
ATOM 2303 O O . GLY A 1 304 ? 9.751 -35.246 8.995 1.00 85.56 304 GLY A O 1
ATOM 2304 N N . TYR A 1 305 ? 10.642 -36.954 7.832 1.00 92.44 305 TYR A N 1
ATOM 2305 C CA . TYR A 1 305 ? 10.869 -36.222 6.589 1.00 92.44 305 TYR A CA 1
ATOM 2306 C C . TYR A 1 305 ? 9.571 -36.053 5.783 1.00 92.44 305 TYR A C 1
ATOM 2308 O O . TYR A 1 305 ? 8.905 -37.042 5.450 1.00 92.44 305 TYR A O 1
ATOM 2316 N N . TYR A 1 306 ? 9.248 -34.814 5.415 1.00 95.12 306 TYR A N 1
ATOM 2317 C CA . TYR A 1 306 ? 8.137 -34.473 4.520 1.00 95.12 306 TYR A CA 1
ATOM 2318 C C . TYR A 1 306 ? 8.632 -33.473 3.479 1.00 95.12 306 TYR A C 1
ATOM 2320 O O . TYR A 1 306 ? 9.313 -32.521 3.840 1.00 95.12 306 TYR A O 1
ATOM 2328 N N . ASN A 1 307 ? 8.274 -33.662 2.213 1.00 95.38 307 ASN A N 1
ATOM 2329 C CA . ASN A 1 307 ? 8.619 -32.767 1.111 1.00 95.38 307 ASN A CA 1
ATOM 2330 C C . ASN A 1 307 ? 7.436 -32.693 0.134 1.00 95.38 307 ASN A C 1
ATOM 2332 O O . ASN A 1 307 ? 6.818 -33.715 -0.177 1.00 95.38 307 ASN A O 1
ATOM 2336 N N . SER A 1 308 ? 7.126 -31.504 -0.375 1.00 95.75 308 SER A N 1
ATOM 2337 C CA . SER A 1 308 ? 6.163 -31.300 -1.464 1.00 95.75 308 SER A CA 1
ATOM 2338 C C . SER A 1 308 ? 6.585 -31.912 -2.805 1.00 95.75 308 SER A C 1
ATOM 2340 O O . SER A 1 308 ? 5.741 -32.107 -3.678 1.00 95.75 308 SER A O 1
ATOM 2342 N N . GLY A 1 309 ? 7.878 -32.191 -2.978 1.00 93.25 309 GLY A N 1
ATOM 2343 C CA . GLY A 1 309 ? 8.526 -32.284 -4.283 1.00 93.25 309 GLY A CA 1
ATOM 2344 C C . GLY A 1 309 ? 8.800 -30.895 -4.860 1.00 93.25 309 GLY A C 1
ATOM 2345 O O . GLY A 1 309 ? 8.300 -29.895 -4.334 1.00 93.25 309 GLY A O 1
ATOM 2346 N N . ALA A 1 310 ? 9.595 -30.833 -5.928 1.00 91.25 310 ALA A N 1
ATOM 2347 C CA . ALA A 1 310 ? 9.871 -29.595 -6.650 1.00 91.25 310 ALA A CA 1
ATOM 2348 C C . ALA A 1 310 ? 8.577 -29.104 -7.316 1.00 91.25 310 ALA A C 1
ATOM 2350 O O . ALA A 1 310 ? 8.109 -29.672 -8.305 1.00 91.25 310 ALA A O 1
ATOM 2351 N N . MET A 1 311 ? 7.960 -28.083 -6.728 1.00 92.06 311 MET A N 1
ATOM 2352 C CA . MET A 1 311 ? 6.750 -27.464 -7.243 1.00 92.06 311 MET A CA 1
ATOM 2353 C C . MET A 1 311 ? 7.130 -26.294 -8.145 1.00 92.06 311 MET A C 1
ATOM 2355 O O . MET A 1 311 ? 7.926 -25.439 -7.771 1.00 92.06 311 MET A O 1
ATOM 2359 N N . PHE A 1 312 ? 6.500 -26.241 -9.308 1.00 86.25 312 PHE A N 1
ATOM 2360 C CA . PHE A 1 312 ? 6.600 -25.167 -10.287 1.00 86.25 312 PHE A CA 1
ATOM 2361 C C . PHE A 1 312 ? 5.242 -25.035 -10.969 1.00 86.25 312 PHE A C 1
ATOM 2363 O O . PHE A 1 312 ? 4.513 -26.027 -11.066 1.00 86.25 312 PHE A O 1
ATOM 2370 N N . ARG A 1 313 ? 4.883 -23.836 -11.430 1.00 78.94 313 ARG A N 1
ATOM 2371 C CA . ARG A 1 313 ? 3.608 -23.591 -12.104 1.00 78.94 313 ARG A CA 1
ATOM 2372 C C . ARG A 1 313 ? 3.814 -23.371 -13.609 1.00 78.94 313 ARG A C 1
ATOM 2374 O O . ARG A 1 313 ? 4.204 -22.277 -13.998 1.00 78.94 313 ARG A O 1
ATOM 2381 N N . PRO A 1 314 ? 3.485 -24.347 -14.473 1.00 69.25 314 PRO A N 1
ATOM 2382 C CA . PRO A 1 314 ? 3.427 -24.117 -15.912 1.00 69.25 314 PRO A CA 1
ATOM 2383 C C . PRO A 1 314 ? 2.300 -23.145 -16.282 1.00 69.25 314 PRO A C 1
ATOM 2385 O O . PRO A 1 314 ? 1.239 -23.113 -15.646 1.00 69.25 314 PRO A O 1
ATOM 2388 N N . GLU A 1 315 ? 2.503 -22.370 -17.346 1.00 58.62 315 GLU A N 1
ATOM 2389 C CA . GLU A 1 315 ? 1.451 -21.516 -17.893 1.00 58.62 315 GLU A CA 1
ATOM 2390 C C . GLU A 1 315 ? 0.285 -22.368 -18.430 1.00 58.62 315 GLU A C 1
ATOM 2392 O O . GLU A 1 315 ? 0.474 -23.321 -19.181 1.00 58.62 315 GLU A O 1
ATOM 2397 N N . GLY A 1 316 ? -0.942 -22.037 -18.017 1.00 57.62 316 GLY A N 1
ATOM 2398 C CA . GLY A 1 316 ? -2.158 -22.755 -18.420 1.00 57.62 316 GLY A CA 1
ATOM 2399 C C . GLY A 1 316 ? -2.513 -24.007 -17.602 1.00 57.62 316 GLY A C 1
ATOM 2400 O O . GLY A 1 316 ? -3.597 -24.555 -17.811 1.00 57.62 316 GLY A O 1
ATOM 2401 N N . GLU A 1 317 ? -1.679 -24.439 -16.650 1.00 71.81 317 GLU A N 1
ATOM 2402 C CA . GLU A 1 317 ? -1.964 -25.603 -15.795 1.00 71.81 317 GLU A CA 1
ATOM 2403 C C . GLU A 1 317 ? -2.632 -25.255 -14.447 1.00 71.81 317 GLU A C 1
ATOM 2405 O O . GLU A 1 317 ? -2.714 -24.097 -14.018 1.00 71.81 317 GLU A O 1
ATOM 2410 N N . LEU A 1 318 ? -3.152 -26.289 -13.769 1.00 75.88 318 LEU A N 1
ATOM 2411 C CA . LEU A 1 318 ? -3.707 -26.164 -12.421 1.00 75.88 318 LEU A CA 1
ATOM 2412 C C . LEU A 1 318 ? -2.606 -25.782 -11.426 1.00 75.88 318 LEU A C 1
ATOM 2414 O O . LEU A 1 318 ? -1.531 -26.371 -11.407 1.00 75.88 318 LEU A O 1
ATOM 2418 N N . THR A 1 319 ? -2.907 -24.815 -10.563 1.00 85.25 319 THR A N 1
ATOM 2419 C CA . THR A 1 319 ? -1.982 -24.309 -9.544 1.00 85.25 319 THR A CA 1
ATOM 2420 C C . THR A 1 319 ? -1.537 -25.423 -8.582 1.00 85.25 319 THR A C 1
ATOM 2422 O O . THR A 1 319 ? -2.401 -25.977 -7.897 1.00 85.25 319 THR A O 1
ATOM 2425 N N . PRO A 1 320 ? -0.230 -25.734 -8.472 1.00 91.69 320 PRO A N 1
ATOM 2426 C CA . PRO A 1 320 ? 0.255 -26.731 -7.524 1.00 91.69 320 PRO A CA 1
ATOM 2427 C C . PRO A 1 320 ? -0.009 -26.313 -6.075 1.00 91.69 320 PRO A C 1
ATOM 2429 O O . PRO A 1 320 ? 0.178 -25.151 -5.698 1.00 91.69 320 PRO A O 1
ATOM 2432 N N . THR A 1 321 ? -0.405 -27.283 -5.254 1.00 94.25 321 THR A N 1
ATOM 2433 C CA . THR A 1 321 ? -0.629 -27.104 -3.816 1.00 94.25 321 THR A CA 1
ATOM 2434 C C . THR A 1 321 ? -0.079 -28.277 -3.021 1.00 94.25 321 THR A C 1
ATOM 2436 O O . THR A 1 321 ? -0.256 -29.429 -3.421 1.00 94.25 321 THR A O 1
ATOM 2439 N N . TYR A 1 322 ? 0.484 -27.992 -1.852 1.00 96.62 322 TYR A N 1
ATOM 2440 C CA . TYR A 1 322 ? 0.912 -28.988 -0.874 1.00 96.62 322 TYR A CA 1
ATOM 2441 C C . TYR A 1 322 ? 0.243 -28.713 0.472 1.00 96.62 322 TYR A C 1
ATOM 2443 O O . TYR A 1 322 ? 0.196 -27.560 0.885 1.00 96.62 322 TYR A O 1
ATOM 2451 N N . SER A 1 323 ? -0.262 -29.743 1.157 1.00 96.50 323 SER A N 1
ATOM 2452 C CA . SER A 1 323 ? -1.072 -29.580 2.374 1.00 96.50 323 SER A CA 1
ATOM 2453 C C . SER A 1 323 ? -0.663 -30.550 3.480 1.00 96.50 323 SER A C 1
ATOM 2455 O O . SER A 1 323 ? -0.593 -31.761 3.252 1.00 96.50 323 SER A O 1
ATOM 2457 N N . LEU A 1 324 ? -0.473 -30.035 4.699 1.00 97.19 324 LEU A N 1
ATOM 2458 C CA . LEU A 1 324 ? -0.168 -30.828 5.894 1.00 97.19 324 LEU A CA 1
ATOM 2459 C C . LEU A 1 324 ? -1.073 -30.457 7.072 1.00 97.19 324 LEU A C 1
ATOM 2461 O O . LEU A 1 324 ? -1.143 -29.297 7.476 1.00 97.19 324 LEU A O 1
ATOM 2465 N N . THR A 1 325 ? -1.725 -31.460 7.664 1.00 95.94 325 THR A N 1
ATOM 2466 C CA . THR A 1 325 ? -2.463 -31.343 8.932 1.00 95.94 325 THR A CA 1
ATOM 2467 C C . THR A 1 325 ? -1.532 -31.632 10.114 1.00 95.94 325 THR A C 1
ATOM 2469 O O . THR A 1 325 ? -0.927 -32.706 10.174 1.00 95.94 325 THR A O 1
ATOM 2472 N N . PHE A 1 326 ? -1.427 -30.718 11.082 1.00 95.25 326 PHE A N 1
ATOM 2473 C CA . PHE A 1 326 ? -0.472 -30.821 12.195 1.00 95.25 326 PHE A CA 1
ATOM 2474 C C . PHE A 1 326 ? -1.111 -31.419 13.452 1.00 95.25 326 PHE A C 1
ATOM 2476 O O . PHE A 1 326 ? -2.043 -30.864 14.026 1.00 95.25 326 PHE A O 1
ATOM 2483 N N . THR A 1 327 ? -0.591 -32.558 13.920 1.00 91.88 327 THR A N 1
ATOM 2484 C CA . THR A 1 327 ? -1.246 -33.369 14.975 1.00 91.88 327 THR A CA 1
ATOM 2485 C C . THR A 1 327 ? -0.553 -33.363 16.339 1.00 91.88 327 THR A C 1
ATOM 2487 O O . THR A 1 327 ? -1.061 -33.958 17.290 1.00 91.88 327 THR A O 1
ATOM 2490 N N . LYS A 1 328 ? 0.582 -32.669 16.478 1.00 88.50 328 LYS A N 1
ATOM 2491 C CA . LYS A 1 328 ? 1.260 -32.452 17.766 1.00 88.50 328 LYS A CA 1
ATOM 2492 C C . LYS A 1 328 ? 1.653 -30.985 17.936 1.00 88.50 328 LYS A C 1
ATOM 2494 O O . LYS A 1 328 ? 1.979 -30.341 16.941 1.00 88.50 328 LYS A O 1
ATOM 2499 N N . PRO A 1 329 ? 1.678 -30.467 19.173 1.00 87.19 329 PRO A N 1
ATOM 2500 C CA . PRO A 1 329 ? 2.205 -29.138 19.429 1.00 87.19 329 PRO A CA 1
ATOM 2501 C C . PRO A 1 329 ? 3.719 -29.084 19.249 1.00 87.19 329 PRO A C 1
ATOM 2503 O O . PRO A 1 329 ? 4.408 -30.067 19.526 1.00 87.19 329 PRO A O 1
ATOM 2506 N N . GLY A 1 330 ? 4.225 -27.919 18.869 1.00 87.25 330 GLY A N 1
ATOM 2507 C CA . GLY A 1 330 ? 5.651 -27.662 18.715 1.00 87.25 330 GLY A CA 1
ATOM 2508 C C . GLY A 1 330 ? 5.928 -26.537 17.728 1.00 87.25 330 GLY A C 1
ATOM 2509 O O . GLY A 1 330 ? 5.026 -26.067 17.037 1.00 87.25 330 GLY A O 1
ATOM 2510 N N . THR A 1 331 ? 7.190 -26.133 17.660 1.00 91.31 331 THR A N 1
ATOM 2511 C CA . THR A 1 331 ? 7.706 -25.315 16.563 1.00 91.31 331 THR A CA 1
ATOM 2512 C C . THR A 1 331 ? 8.185 -26.255 15.465 1.00 91.31 331 THR A C 1
ATOM 2514 O O . THR A 1 331 ? 8.944 -27.182 15.739 1.00 91.31 331 THR A O 1
ATOM 2517 N N . TYR A 1 332 ? 7.724 -26.023 14.243 1.00 93.00 332 TYR A N 1
ATOM 2518 C CA . TYR A 1 332 ? 8.054 -26.795 13.056 1.00 93.00 332 TYR A CA 1
ATOM 2519 C C . TYR A 1 332 ? 8.744 -25.875 12.066 1.00 93.00 332 TYR A C 1
ATOM 2521 O O . TYR A 1 332 ? 8.113 -24.989 11.489 1.00 93.00 332 TYR A O 1
ATOM 2529 N N . GLU A 1 333 ? 10.039 -26.079 11.890 1.00 93.69 333 GLU A N 1
ATOM 2530 C CA . GLU A 1 333 ? 10.812 -25.384 10.872 1.00 93.69 333 GLU A CA 1
ATOM 2531 C C . GLU A 1 333 ? 10.760 -26.180 9.570 1.00 93.69 333 GLU A C 1
ATOM 2533 O O . GLU A 1 333 ? 10.814 -27.413 9.571 1.00 93.69 333 GLU A O 1
ATOM 2538 N N . TYR A 1 334 ? 10.622 -25.462 8.463 1.00 95.06 334 TYR A N 1
ATOM 2539 C CA . TYR A 1 334 ? 10.659 -26.012 7.118 1.00 95.06 334 TYR A CA 1
ATOM 2540 C C . TYR A 1 334 ? 11.481 -25.113 6.204 1.00 95.06 334 TYR A C 1
ATOM 2542 O O . TYR A 1 334 ? 11.716 -23.939 6.496 1.00 95.06 334 TYR A O 1
ATOM 2550 N N . VAL A 1 335 ? 11.947 -25.679 5.101 1.00 95.19 335 VAL A N 1
ATOM 2551 C CA . VAL A 1 335 ? 12.885 -25.034 4.186 1.00 95.19 335 VAL A CA 1
ATOM 2552 C C . VAL A 1 335 ? 12.517 -25.354 2.742 1.00 95.19 335 VAL A C 1
ATOM 2554 O O . VAL A 1 335 ? 11.973 -26.427 2.460 1.00 95.19 335 VAL A O 1
ATOM 2557 N N . CYS A 1 336 ? 12.826 -24.440 1.826 1.00 94.75 336 CYS A N 1
ATOM 2558 C CA . CYS A 1 336 ? 12.971 -24.800 0.424 1.00 94.75 336 CYS A CA 1
ATOM 2559 C C . CYS A 1 336 ? 14.370 -25.394 0.249 1.00 94.75 336 CYS A C 1
ATOM 2561 O O . CYS A 1 336 ? 15.342 -24.664 0.398 1.00 94.75 336 CYS A O 1
ATOM 2563 N N . ILE A 1 337 ? 14.490 -26.694 -0.045 1.00 93.06 337 ILE A N 1
ATOM 2564 C CA . ILE A 1 337 ? 15.786 -27.373 -0.255 1.00 93.06 337 ILE A CA 1
ATOM 2565 C C . ILE A 1 337 ? 16.633 -26.619 -1.283 1.00 93.06 337 ILE A C 1
ATOM 2567 O O . ILE A 1 337 ? 17.819 -26.415 -1.050 1.00 93.06 337 ILE A O 1
ATOM 2571 N N . LEU A 1 338 ? 15.997 -26.180 -2.375 1.00 89.19 338 LEU A N 1
ATOM 2572 C CA . LEU A 1 338 ? 16.645 -25.488 -3.487 1.00 89.19 338 LEU A CA 1
ATOM 2573 C C . LEU A 1 338 ? 17.302 -24.176 -3.030 1.00 89.19 338 LEU A C 1
ATOM 2575 O O . LEU A 1 338 ? 18.442 -23.936 -3.381 1.00 89.19 338 LEU A O 1
ATOM 2579 N N . HIS A 1 339 ? 16.650 -23.396 -2.159 1.00 90.31 339 HIS A N 1
ATOM 2580 C CA . HIS A 1 339 ? 17.120 -22.064 -1.724 1.00 90.31 339 HIS A CA 1
ATOM 2581 C C . HIS A 1 339 ? 17.502 -22.031 -0.233 1.00 90.31 339 HIS A C 1
ATOM 2583 O O . HIS A 1 339 ? 17.448 -20.998 0.447 1.00 90.31 339 HIS A O 1
ATOM 2589 N N . ALA A 1 340 ? 17.858 -23.189 0.330 1.00 86.81 340 ALA A N 1
ATOM 2590 C CA . ALA A 1 340 ? 18.111 -23.339 1.761 1.00 86.81 340 ALA A CA 1
ATOM 2591 C C . ALA A 1 340 ? 19.322 -22.515 2.228 1.00 86.81 340 ALA A C 1
ATOM 2593 O O . ALA A 1 340 ? 19.325 -21.992 3.348 1.00 86.81 340 ALA A O 1
ATOM 2594 N N . TYR A 1 341 ? 20.324 -22.379 1.353 1.00 82.12 341 TYR A N 1
ATOM 2595 C CA . TYR A 1 341 ? 21.550 -21.611 1.571 1.00 82.12 341 TYR A CA 1
ATOM 2596 C C . TYR A 1 341 ? 21.309 -20.091 1.601 1.00 82.12 341 TYR A C 1
ATOM 2598 O O . TYR A 1 341 ? 22.028 -19.379 2.299 1.00 82.12 341 TYR A O 1
ATOM 2606 N N . MET A 1 342 ? 20.251 -19.607 0.942 1.00 83.38 342 MET A N 1
ATOM 2607 C CA . MET A 1 342 ? 19.799 -18.205 0.978 1.00 83.38 342 MET A CA 1
ATOM 2608 C C . MET A 1 342 ? 18.949 -17.884 2.213 1.00 83.38 342 MET A C 1
ATOM 2610 O O . MET A 1 342 ? 18.605 -16.733 2.463 1.00 83.38 342 MET A O 1
ATOM 2614 N N . GLY A 1 343 ? 18.584 -18.901 3.000 1.00 86.12 343 GLY A N 1
ATOM 2615 C CA . GLY A 1 343 ? 17.732 -18.730 4.172 1.00 86.12 343 GLY A CA 1
ATOM 2616 C C . GLY A 1 343 ? 16.231 -18.733 3.876 1.00 86.12 343 GLY A C 1
ATOM 2617 O O . GLY A 1 343 ? 15.475 -18.251 4.719 1.00 86.12 343 GLY A O 1
ATOM 2618 N N . MET A 1 344 ? 15.779 -19.317 2.754 1.00 91.94 344 MET A N 1
ATOM 2619 C CA . MET A 1 344 ? 14.352 -19.538 2.461 1.00 91.94 344 MET A CA 1
ATOM 2620 C C . MET A 1 344 ? 13.742 -20.575 3.426 1.00 91.94 344 MET A C 1
ATOM 2622 O O . MET A 1 344 ? 13.538 -21.748 3.100 1.00 91.94 344 MET A O 1
ATOM 2626 N N . LYS A 1 345 ? 13.487 -20.131 4.658 1.00 92.88 345 LYS A N 1
ATOM 2627 C CA . LYS A 1 345 ? 13.027 -20.924 5.802 1.00 92.88 345 LYS A CA 1
ATOM 2628 C C . LYS A 1 345 ? 11.713 -20.368 6.337 1.00 92.88 345 LYS A C 1
ATOM 2630 O O . LYS A 1 345 ? 11.499 -19.159 6.374 1.00 92.88 345 LYS A O 1
ATOM 2635 N N . GLY A 1 346 ? 10.831 -21.264 6.749 1.00 93.88 346 GLY A N 1
ATOM 2636 C CA . GLY A 1 346 ? 9.544 -20.945 7.344 1.00 93.88 346 GLY A CA 1
ATOM 2637 C C . GLY A 1 346 ? 9.373 -21.644 8.686 1.00 93.88 346 GLY A C 1
ATOM 2638 O O . GLY A 1 346 ? 9.969 -22.689 8.951 1.00 93.88 346 GLY A O 1
ATOM 2639 N N . THR A 1 347 ? 8.536 -21.071 9.541 1.00 94.94 347 THR A N 1
ATOM 2640 C CA . THR A 1 347 ? 8.263 -21.595 10.877 1.00 94.94 347 THR A CA 1
ATOM 2641 C C . THR A 1 347 ? 6.757 -21.681 11.090 1.00 94.94 347 THR A C 1
ATOM 2643 O O . THR A 1 347 ? 6.045 -20.694 10.919 1.00 94.94 347 THR A O 1
ATOM 2646 N N . ILE A 1 348 ? 6.260 -22.846 11.497 1.00 95.75 348 ILE A N 1
ATOM 2647 C CA . ILE A 1 348 ? 4.895 -23.016 12.006 1.00 95.75 348 ILE A CA 1
ATOM 2648 C C . ILE A 1 348 ? 4.983 -23.272 13.506 1.00 95.75 348 ILE A C 1
ATOM 2650 O O . ILE A 1 348 ? 5.625 -24.221 13.951 1.00 95.75 348 ILE A O 1
ATOM 2654 N N . ILE A 1 349 ? 4.306 -22.448 14.294 1.00 93.00 349 ILE A N 1
ATOM 2655 C CA . ILE A 1 349 ? 4.106 -22.667 15.721 1.00 93.00 349 ILE A CA 1
ATOM 2656 C C . ILE A 1 349 ? 2.738 -23.329 15.871 1.00 93.00 349 ILE A C 1
ATOM 2658 O O . ILE A 1 349 ? 1.696 -22.686 15.757 1.00 93.00 349 ILE A O 1
ATOM 2662 N N . VAL A 1 350 ? 2.748 -24.645 16.088 1.00 92.31 350 VAL A N 1
ATOM 2663 C CA . VAL A 1 350 ? 1.535 -25.419 16.355 1.00 92.31 350 VAL A CA 1
ATOM 2664 C C . VAL A 1 350 ? 1.285 -25.388 17.849 1.00 92.31 350 VAL A C 1
ATOM 2666 O O . VAL A 1 350 ? 1.957 -26.046 18.652 1.00 92.31 350 VAL A O 1
ATOM 2669 N N . GLU A 1 351 ? 0.284 -24.622 18.229 1.00 86.00 351 GLU A N 1
ATOM 2670 C CA . GLU A 1 351 ? -0.154 -24.497 19.597 1.00 86.00 351 GLU A CA 1
ATOM 2671 C C . GLU A 1 351 ? -0.969 -25.725 19.984 1.00 86.00 351 GLU A C 1
ATOM 2673 O O . GLU A 1 351 ? -1.864 -26.196 19.277 1.00 86.00 351 GLU A O 1
ATOM 2678 N N . SER A 1 352 ? -0.639 -26.291 21.141 1.00 67.25 352 SER A N 1
ATOM 2679 C CA . SER A 1 352 ? -1.387 -27.417 21.684 1.00 67.25 352 SER A CA 1
ATOM 2680 C C . SER A 1 352 ? -2.848 -27.039 21.850 1.00 67.25 352 SER A C 1
ATOM 2682 O O . SER A 1 352 ? -3.123 -26.066 22.552 1.00 67.25 352 SER A O 1
ATOM 2684 N N . VAL A 1 353 ? -3.757 -27.920 21.420 1.00 52.06 353 VAL A N 1
ATOM 2685 C CA . VAL A 1 353 ? -5.090 -28.048 22.035 1.00 52.06 353 VAL A CA 1
ATOM 2686 C C . VAL A 1 353 ? -4.913 -28.633 23.447 1.00 52.06 353 VAL A C 1
ATOM 2688 O O . VAL A 1 353 ? -5.345 -29.729 23.794 1.00 52.06 353 VAL A O 1
ATOM 2691 N N . LYS A 1 354 ? -4.199 -27.883 24.292 1.00 38.97 354 LYS A N 1
ATOM 2692 C CA . LYS A 1 354 ? -4.474 -27.840 25.718 1.00 38.97 354 LYS A CA 1
ATOM 2693 C C . LYS A 1 354 ? -5.843 -27.186 25.811 1.00 38.97 354 LYS A C 1
ATOM 2695 O O . LYS A 1 354 ? -6.038 -26.126 25.225 1.00 38.97 354 LYS A O 1
ATOM 2700 N N . SER A 1 355 ? -6.734 -27.744 26.624 1.00 45.53 355 SER A N 1
ATOM 2701 C CA . SER A 1 355 ? -7.720 -26.917 27.320 1.00 45.53 355 SER A CA 1
ATOM 2702 C C . SER A 1 355 ? -6.941 -25.753 27.932 1.00 45.53 355 SER A C 1
ATOM 2704 O O . SER A 1 355 ? -6.094 -26.019 28.795 1.00 45.53 355 SER A O 1
ATOM 2706 N N . ALA A 1 356 ? -7.099 -24.541 27.391 1.00 36.44 356 ALA A N 1
ATOM 2707 C CA . ALA A 1 356 ? -6.075 -23.507 27.485 1.00 36.44 356 ALA A CA 1
ATOM 2708 C C . ALA A 1 356 ? -5.654 -23.301 28.944 1.00 36.44 356 ALA A C 1
ATOM 2710 O O . ALA A 1 356 ? -6.414 -22.767 29.754 1.00 36.44 356 ALA A O 1
ATOM 2711 N N . GLN A 1 357 ? -4.444 -23.757 29.293 1.00 42.31 357 GLN A N 1
ATOM 2712 C CA . GLN A 1 357 ? -3.868 -23.463 30.597 1.00 42.31 357 GLN A CA 1
ATOM 2713 C C . GLN A 1 357 ? -3.392 -22.022 30.506 1.00 42.31 357 GLN A C 1
ATOM 2715 O O . GLN A 1 357 ? -2.248 -21.756 30.143 1.00 42.31 357 GLN A O 1
ATOM 2720 N N . ALA A 1 358 ? -4.360 -21.133 30.705 1.00 51.62 358 ALA A N 1
ATOM 2721 C CA . ALA A 1 358 ? -4.286 -19.736 30.350 1.00 51.62 358 ALA A CA 1
ATOM 2722 C C . ALA A 1 358 ? -3.056 -19.066 30.957 1.00 51.62 358 ALA A C 1
ATOM 2724 O O . ALA A 1 358 ? -2.565 -19.459 32.026 1.00 51.62 358 ALA A O 1
ATOM 2725 N N . SER A 1 359 ? -2.574 -18.049 30.243 1.00 56.84 359 SER A N 1
ATOM 2726 C CA . SER A 1 359 ? -1.464 -17.216 30.686 1.00 56.84 359 SER A CA 1
ATOM 2727 C C . SER A 1 359 ? -1.671 -16.789 32.138 1.00 56.84 359 SER A C 1
ATOM 2729 O O . SER A 1 359 ? -2.780 -16.449 32.538 1.00 56.84 359 SER A O 1
ATOM 2731 N N . LYS A 1 360 ? -0.601 -16.800 32.935 1.00 73.00 360 LYS A N 1
ATOM 2732 C CA . LYS A 1 360 ? -0.610 -16.228 34.292 1.00 73.00 360 LYS A CA 1
ATOM 2733 C C . LYS A 1 360 ? -0.106 -14.784 34.320 1.00 73.00 360 LYS A C 1
ATOM 2735 O O . LYS A 1 360 ? -0.035 -14.199 35.398 1.00 73.00 360 LYS A O 1
ATOM 2740 N N . SER A 1 361 ? 0.298 -14.242 33.171 1.00 80.19 361 SER A N 1
ATOM 2741 C CA . SER A 1 361 ? 0.744 -12.856 33.044 1.00 80.19 361 SER A CA 1
ATOM 2742 C C . SER A 1 361 ? -0.454 -11.913 33.177 1.00 80.19 361 SER A C 1
ATOM 2744 O O . SER A 1 361 ? -1.493 -12.218 32.593 1.00 80.19 361 SER A O 1
ATOM 2746 N N . PRO A 1 362 ? -0.345 -10.791 33.905 1.00 87.06 362 PRO A N 1
ATOM 2747 C CA . PRO A 1 362 ? -1.438 -9.832 34.037 1.00 87.06 362 PRO A CA 1
ATOM 2748 C C . PRO A 1 362 ? -2.025 -9.375 32.695 1.00 87.06 362 PRO A C 1
ATOM 2750 O O . PRO A 1 362 ? -1.280 -9.148 31.743 1.00 87.06 362 PRO A O 1
ATOM 2753 N N . ILE A 1 363 ? -3.345 -9.189 32.643 1.00 92.94 363 ILE A N 1
ATOM 2754 C CA . ILE A 1 363 ? -4.022 -8.441 31.571 1.00 92.94 363 ILE A CA 1
ATOM 2755 C C . ILE A 1 363 ? -4.445 -7.122 32.202 1.00 92.94 363 ILE A C 1
ATOM 2757 O O . ILE A 1 363 ? -5.444 -7.066 32.914 1.00 92.94 363 ILE A O 1
ATOM 2761 N N . LEU A 1 364 ? -3.641 -6.078 32.025 1.00 94.38 364 LEU A N 1
ATOM 2762 C CA . LEU A 1 364 ? -3.877 -4.806 32.698 1.00 94.38 364 LEU A CA 1
ATOM 2763 C C . LEU A 1 364 ? -4.895 -3.956 31.933 1.00 94.38 364 LEU A C 1
ATOM 2765 O O . LEU A 1 364 ? -4.727 -3.690 30.744 1.00 94.38 364 LEU A O 1
ATOM 2769 N N . ALA A 1 365 ? -5.911 -3.484 32.644 1.00 95.38 365 ALA A N 1
ATOM 2770 C CA . ALA A 1 365 ? -6.867 -2.495 32.174 1.00 95.38 365 ALA A CA 1
ATOM 2771 C C . ALA A 1 365 ? -6.702 -1.180 32.935 1.00 95.38 365 ALA A C 1
ATOM 2773 O O . ALA A 1 365 ? -6.399 -1.188 34.133 1.00 95.38 365 ALA A O 1
ATOM 2774 N N . LEU A 1 366 ? -6.946 -0.065 32.251 1.00 96.00 366 LEU A N 1
ATOM 2775 C CA . LEU A 1 366 ? -7.354 1.172 32.904 1.00 96.00 366 LEU A CA 1
ATOM 2776 C C . LEU A 1 366 ? -8.862 1.122 33.111 1.00 96.00 366 LEU A C 1
ATOM 2778 O O . LEU A 1 366 ? -9.600 0.703 32.222 1.00 96.00 366 LEU A O 1
ATOM 2782 N N . VAL A 1 367 ? -9.286 1.496 34.310 1.00 97.12 367 VAL A N 1
ATOM 2783 C CA . VAL A 1 367 ? -10.670 1.430 34.769 1.00 97.12 367 VAL A CA 1
ATOM 2784 C C . VAL A 1 367 ? -10.980 2.737 35.478 1.00 97.12 367 VAL A C 1
ATOM 2786 O O . VAL A 1 367 ? -10.395 3.020 36.530 1.00 97.12 367 VAL A O 1
ATOM 2789 N N . ASP A 1 368 ? -11.894 3.517 34.917 1.00 96.31 368 ASP A N 1
ATOM 2790 C CA . ASP A 1 368 ? -12.455 4.677 35.600 1.00 96.31 368 ASP A CA 1
ATOM 2791 C C . ASP A 1 368 ? -13.318 4.204 36.763 1.00 96.31 368 ASP A C 1
ATOM 2793 O O . ASP A 1 368 ? -13.986 3.170 36.678 1.00 96.31 368 ASP A O 1
ATOM 2797 N N . TYR A 1 369 ? -13.312 4.943 37.867 1.00 94.12 369 TYR A N 1
ATOM 2798 C CA . TYR A 1 369 ? -14.135 4.632 39.024 1.00 94.12 369 TYR A CA 1
ATOM 2799 C C . TYR A 1 369 ? -14.690 5.892 39.696 1.00 94.12 369 TYR A C 1
ATOM 2801 O O . TYR A 1 369 ? -14.021 6.925 39.808 1.00 94.12 369 TYR A O 1
ATOM 2809 N N . THR A 1 370 ? -15.896 5.762 40.242 1.00 91.12 370 THR A N 1
ATOM 2810 C CA . THR A 1 370 ? -16.541 6.769 41.091 1.00 91.12 370 THR A CA 1
ATOM 2811 C C . THR A 1 370 ? -16.593 6.322 42.545 1.00 91.12 370 THR A C 1
ATOM 2813 O O . THR A 1 370 ? -16.645 5.127 42.839 1.00 91.12 370 THR A O 1
ATOM 2816 N N . SER A 1 371 ? -16.579 7.272 43.473 1.00 84.94 371 SER A N 1
ATOM 2817 C CA . SER A 1 371 ? -16.676 7.014 44.912 1.00 84.94 371 SER A CA 1
ATOM 2818 C C . SER A 1 371 ? -18.129 6.973 45.399 1.00 84.94 371 SER A C 1
ATOM 2820 O O . SER A 1 371 ? -18.906 7.907 45.194 1.00 84.94 371 SER A O 1
ATOM 2822 N N . HIS A 1 372 ? -18.511 5.890 46.081 1.00 66.00 372 HIS A N 1
ATOM 2823 C CA . HIS A 1 372 ? -19.876 5.724 46.569 1.00 66.00 372 HIS A CA 1
ATOM 2824 C C . HIS A 1 372 ? -20.095 6.546 47.850 1.00 66.00 372 HIS A C 1
ATOM 2826 O O . HIS A 1 372 ? -19.593 6.215 48.928 1.00 66.00 372 HIS A O 1
ATOM 2832 N N . THR A 1 373 ? -20.930 7.584 47.739 1.00 52.66 373 THR A N 1
ATOM 2833 C CA . THR A 1 373 ? -21.228 8.626 48.745 1.00 52.66 373 THR A CA 1
ATOM 2834 C C . THR A 1 373 ? -20.121 9.669 48.943 1.00 52.66 373 THR A C 1
ATOM 2836 O O . THR A 1 373 ? -18.970 9.343 49.205 1.00 52.66 373 THR A O 1
ATOM 2839 N N . GLY A 1 374 ? -20.500 10.954 48.916 1.00 46.62 374 GLY A N 1
ATOM 2840 C CA . GLY A 1 374 ? -19.601 12.103 49.095 1.00 46.62 374 GLY A CA 1
ATOM 2841 C C . GLY A 1 374 ? -19.048 12.281 50.515 1.00 46.62 374 GLY A C 1
ATOM 2842 O O . GLY A 1 374 ? -19.261 13.323 51.144 1.00 46.62 374 GLY A O 1
ATOM 2843 N N . LYS A 1 375 ? -18.335 11.282 51.046 1.00 43.28 375 LYS A N 1
ATOM 2844 C CA . LYS A 1 375 ? -17.509 11.446 52.246 1.00 43.28 375 LYS A CA 1
ATOM 2845 C C . LYS A 1 375 ? -16.300 12.304 51.894 1.00 43.28 375 LYS A C 1
ATOM 2847 O O . LYS A 1 375 ? -15.565 12.007 50.959 1.00 43.28 375 LYS A O 1
ATOM 2852 N N . ALA A 1 376 ? -16.062 13.352 52.679 1.00 37.75 376 ALA A N 1
ATOM 2853 C CA . ALA A 1 376 ? -14.898 14.215 52.507 1.00 37.75 376 ALA A CA 1
ATOM 2854 C C . ALA A 1 376 ? -13.592 13.407 52.663 1.00 37.75 376 ALA A C 1
ATOM 2856 O O . ALA A 1 376 ? -13.173 13.111 53.783 1.00 37.75 376 ALA A O 1
ATOM 2857 N N . GLY A 1 377 ? -12.968 13.060 51.533 1.00 51.03 377 GLY A N 1
ATOM 2858 C CA . GLY A 1 377 ? -11.731 12.277 51.456 1.00 51.03 377 GLY A CA 1
ATOM 2859 C C . GLY A 1 377 ? -11.759 11.137 50.430 1.00 51.03 377 GLY A C 1
ATOM 2860 O O . GLY A 1 377 ? -10.692 10.668 50.045 1.00 51.03 377 GLY A O 1
ATOM 2861 N N . GLU A 1 378 ? -12.940 10.717 49.971 1.00 64.81 378 GLU A N 1
ATOM 2862 C CA . GLU A 1 378 ? -13.118 9.730 48.897 1.00 64.81 378 GLU A CA 1
ATOM 2863 C C . GLU A 1 378 ? -13.345 10.498 47.579 1.00 64.81 378 GLU A C 1
ATOM 2865 O O . GLU A 1 378 ? -14.141 11.436 47.538 1.00 64.81 378 GLU A O 1
ATOM 2870 N N . ALA A 1 379 ? -12.566 10.184 46.540 1.00 80.94 379 ALA A N 1
ATOM 2871 C CA . ALA A 1 379 ? -12.516 10.951 45.297 1.00 80.94 379 ALA A CA 1
ATOM 2872 C C . ALA A 1 379 ? -12.420 10.026 44.080 1.00 80.94 379 ALA A C 1
ATOM 2874 O O . ALA A 1 379 ? -11.730 9.000 44.119 1.00 80.94 379 ALA A O 1
ATOM 2875 N N . ASP A 1 380 ? -13.105 10.420 43.011 1.00 91.38 380 ASP A N 1
ATOM 2876 C CA . ASP A 1 380 ? -13.204 9.677 41.759 1.00 91.38 380 ASP A CA 1
ATOM 2877 C C . ASP A 1 380 ? -11.862 9.693 41.023 1.00 91.38 380 ASP A C 1
ATOM 2879 O O . ASP A 1 380 ? -11.014 10.569 41.249 1.00 91.38 380 ASP A O 1
ATOM 2883 N N . GLY A 1 381 ? -11.649 8.734 40.129 1.00 93.75 381 GLY A N 1
ATOM 2884 C CA . GLY A 1 381 ? -10.433 8.699 39.333 1.00 93.75 381 GLY A CA 1
ATOM 2885 C C . GLY A 1 381 ? -10.243 7.408 38.561 1.00 93.75 381 GLY A C 1
ATOM 2886 O O . GLY A 1 381 ? -11.209 6.790 38.137 1.00 93.75 381 GLY A O 1
ATOM 2887 N N . ILE A 1 382 ? -8.982 7.017 38.383 1.00 95.50 382 ILE A N 1
ATOM 2888 C CA . ILE A 1 382 ? -8.588 5.947 37.461 1.00 95.50 382 ILE A CA 1
ATOM 2889 C C . ILE A 1 382 ? -7.746 4.907 38.192 1.00 95.50 382 ILE A C 1
ATOM 2891 O O . ILE A 1 382 ? -6.837 5.242 38.964 1.00 95.50 382 ILE A O 1
ATOM 2895 N N . ALA A 1 383 ? -8.029 3.635 37.946 1.00 95.25 383 ALA A N 1
ATOM 2896 C CA . ALA A 1 383 ? -7.294 2.496 38.467 1.00 95.25 383 ALA A CA 1
ATOM 2897 C C . ALA A 1 383 ? -6.630 1.700 37.333 1.00 95.25 383 ALA A C 1
ATOM 2899 O O . ALA A 1 383 ? -7.215 1.513 36.274 1.00 95.25 383 ALA A O 1
ATOM 2900 N N . VAL A 1 384 ? -5.428 1.175 37.579 1.00 95.94 384 VAL A N 1
ATOM 2901 C CA . VAL A 1 384 ? -4.848 0.084 36.779 1.00 95.94 384 VAL A CA 1
ATOM 2902 C C . VAL A 1 384 ? -5.203 -1.224 37.478 1.00 95.94 384 VAL A C 1
ATOM 2904 O O . VAL A 1 384 ? -4.822 -1.403 38.639 1.00 95.94 384 VAL A O 1
ATOM 2907 N N . ILE A 1 385 ? -5.917 -2.130 36.813 1.00 95.69 385 ILE A N 1
ATOM 2908 C CA . ILE A 1 385 ? -6.413 -3.390 37.392 1.00 95.69 385 ILE A CA 1
ATOM 2909 C C . ILE A 1 385 ? -6.006 -4.568 36.506 1.00 95.69 385 ILE A C 1
ATOM 2911 O O . ILE A 1 385 ? -6.134 -4.501 35.290 1.00 95.69 385 ILE A O 1
ATOM 2915 N N . ASP A 1 386 ? -5.534 -5.660 37.108 1.00 95.38 386 ASP A N 1
ATOM 2916 C CA . ASP A 1 386 ? -5.319 -6.921 36.389 1.00 95.38 386 ASP A CA 1
ATOM 2917 C C . ASP A 1 386 ? -6.639 -7.694 36.239 1.00 95.38 386 ASP A C 1
ATOM 2919 O O . ASP A 1 386 ? -7.232 -8.119 37.231 1.00 95.38 386 ASP A O 1
ATOM 2923 N N . LEU A 1 387 ? -7.097 -7.886 35.005 1.00 95.69 387 LEU A N 1
ATOM 2924 C CA . LEU A 1 387 ? -8.331 -8.594 34.669 1.00 95.69 387 LEU A CA 1
ATOM 2925 C C . LEU A 1 387 ? -8.112 -10.070 34.296 1.00 95.69 387 LEU A C 1
ATOM 2927 O O . LEU A 1 387 ? -9.089 -10.769 34.035 1.00 95.69 387 LEU A O 1
ATOM 2931 N N . ASN A 1 388 ? -6.879 -10.592 34.290 1.00 93.50 388 ASN A N 1
ATOM 2932 C CA . ASN A 1 388 ? -6.642 -11.991 33.921 1.00 93.50 388 ASN A CA 1
ATOM 2933 C C . ASN A 1 388 ? -7.098 -12.960 35.034 1.00 93.50 388 ASN A C 1
ATOM 2935 O O . ASN A 1 388 ? -6.443 -13.011 36.079 1.00 93.50 388 ASN A O 1
ATOM 2939 N N . PRO A 1 389 ? -8.117 -13.817 34.811 1.00 91.88 389 PRO A N 1
ATOM 2940 C CA . PRO A 1 389 ? -8.663 -14.710 35.840 1.00 91.88 389 PRO A CA 1
ATOM 2941 C C . PRO A 1 389 ? -7.696 -15.814 36.309 1.00 91.88 389 PRO A C 1
ATOM 2943 O O . PRO A 1 389 ? -7.969 -16.501 37.294 1.00 91.88 389 PRO A O 1
ATOM 2946 N N . HIS A 1 390 ? -6.558 -15.990 35.633 1.00 88.81 390 HIS A N 1
ATOM 2947 C CA . HIS A 1 390 ? -5.523 -16.974 35.964 1.00 88.81 390 HIS A CA 1
ATOM 2948 C C . HIS A 1 390 ? -4.232 -16.349 36.517 1.00 88.81 390 HIS A C 1
ATOM 2950 O O . HIS A 1 390 ? -3.324 -17.078 36.938 1.00 88.81 390 HIS A O 1
ATOM 2956 N N . SER A 1 391 ? -4.151 -15.016 36.561 1.00 90.88 391 SER A N 1
ATOM 2957 C CA . SER A 1 391 ? -3.077 -14.293 37.239 1.00 90.88 391 SER A CA 1
ATOM 2958 C C . SER A 1 391 ? -3.198 -14.420 38.760 1.00 90.88 391 SER A C 1
ATOM 2960 O O . SER A 1 391 ? -4.288 -14.401 39.332 1.00 90.88 391 SER A O 1
ATOM 2962 N N . SER A 1 392 ? -2.061 -14.479 39.458 1.00 89.44 392 SER A N 1
ATOM 2963 C CA . SER A 1 392 ? -2.024 -14.379 40.926 1.00 89.44 392 SER A CA 1
ATOM 2964 C C . SER A 1 392 ? -2.369 -12.978 41.451 1.00 89.44 392 SER A C 1
ATOM 2966 O O . SER A 1 392 ? -2.484 -12.794 42.664 1.00 89.44 392 SER A O 1
ATOM 2968 N N . LEU A 1 393 ? -2.520 -12.001 40.554 1.00 92.19 393 LEU A N 1
ATOM 2969 C CA . LEU A 1 393 ? -2.918 -10.626 40.837 1.00 92.19 393 LEU A CA 1
ATOM 2970 C C . LEU A 1 393 ? -4.339 -10.312 40.333 1.00 92.19 393 LEU A C 1
ATOM 2972 O O . LEU A 1 393 ? -4.722 -9.149 40.359 1.00 92.19 393 LEU A O 1
ATOM 2976 N N . PHE A 1 394 ? -5.133 -11.312 39.926 1.00 95.00 394 PHE A N 1
ATOM 2977 C CA . PHE A 1 394 ? -6.489 -11.105 39.406 1.00 95.00 394 PHE A CA 1
ATOM 2978 C C . PHE A 1 394 ? -7.352 -10.175 40.281 1.00 95.00 394 PHE A C 1
ATOM 2980 O O . PHE A 1 394 ? -7.447 -10.329 41.504 1.00 95.00 394 PHE A O 1
ATOM 2987 N N . GLY A 1 395 ? -7.979 -9.192 39.637 1.00 93.44 395 GLY A N 1
ATOM 2988 C CA . GLY A 1 395 ? -8.800 -8.146 40.236 1.00 93.44 395 GLY A CA 1
ATOM 2989 C C . GLY A 1 395 ? -8.028 -7.142 41.095 1.00 93.44 395 GLY A C 1
ATOM 2990 O O . GLY A 1 395 ? -8.640 -6.258 41.697 1.00 93.44 395 GLY A O 1
ATOM 2991 N N . LYS A 1 396 ? -6.706 -7.263 41.244 1.00 94.06 396 LYS A N 1
ATOM 2992 C CA . LYS A 1 396 ? -5.923 -6.375 42.104 1.00 94.06 396 LYS A CA 1
ATOM 2993 C C . LYS A 1 396 ? -5.750 -5.012 41.441 1.00 94.06 396 LYS A C 1
ATOM 2995 O O . LYS A 1 396 ? -5.265 -4.914 40.318 1.00 94.06 396 LYS A O 1
ATOM 3000 N N . ILE A 1 397 ? -6.055 -3.963 42.201 1.00 93.75 397 ILE A N 1
ATOM 3001 C CA . ILE A 1 397 ? -5.692 -2.589 41.857 1.00 93.75 397 ILE A CA 1
ATOM 3002 C C . ILE A 1 397 ? -4.170 -2.449 42.012 1.00 93.75 397 ILE A C 1
ATOM 3004 O O . ILE A 1 397 ? -3.623 -2.554 43.114 1.00 93.75 397 ILE A O 1
ATOM 3008 N N . MET A 1 398 ? -3.484 -2.271 40.888 1.00 93.12 398 MET A N 1
ATOM 3009 C CA . MET A 1 398 ? -2.030 -2.132 40.774 1.00 93.12 398 MET A CA 1
ATOM 3010 C C . MET A 1 398 ? -1.583 -0.689 41.017 1.00 93.12 398 MET A C 1
ATOM 3012 O O . MET A 1 398 ? -0.543 -0.450 41.633 1.00 93.12 398 MET A O 1
ATOM 3016 N N . GLN A 1 399 ? -2.396 0.265 40.569 1.00 94.31 399 GLN A N 1
ATOM 3017 C CA . GLN A 1 399 ? -2.252 1.693 40.822 1.00 94.31 399 GLN A CA 1
ATOM 3018 C C . GLN A 1 399 ? -3.642 2.332 40.872 1.00 94.31 399 GLN A C 1
ATOM 3020 O O . GLN A 1 399 ? -4.554 1.870 40.197 1.00 94.31 399 GLN A O 1
ATOM 3025 N N . GLN A 1 400 ? -3.787 3.400 41.652 1.00 92.06 400 GLN A N 1
ATOM 3026 C CA . GLN A 1 400 ? -4.988 4.225 41.718 1.00 92.06 400 GLN A CA 1
ATOM 3027 C C . GLN A 1 400 ? -4.562 5.695 41.715 1.00 92.06 400 GLN A C 1
ATOM 3029 O O . GLN A 1 400 ? -3.617 6.057 42.423 1.00 92.06 400 GLN A O 1
ATOM 3034 N N . VAL A 1 401 ? -5.221 6.529 40.913 1.00 93.50 401 VAL A N 1
ATOM 3035 C CA . VAL A 1 401 ? -4.977 7.973 40.827 1.00 93.50 401 VAL A CA 1
ATOM 3036 C C . VAL A 1 401 ? -6.312 8.702 40.928 1.00 93.50 401 VAL A C 1
ATOM 3038 O O . VAL A 1 401 ? -7.143 8.619 40.032 1.00 93.50 401 VAL A O 1
ATOM 3041 N N . SER A 1 402 ? -6.496 9.422 42.035 1.00 91.31 402 SER A N 1
ATOM 3042 C CA . SER A 1 402 ? -7.635 10.316 42.257 1.00 91.31 402 SER A CA 1
ATOM 3043 C C . SER A 1 402 ? -7.535 11.536 41.341 1.00 91.31 402 SER A C 1
ATOM 3045 O O . SER A 1 402 ? -6.533 12.251 41.395 1.00 91.31 402 SER A O 1
ATOM 3047 N N . ILE A 1 403 ? -8.599 11.827 40.595 1.00 91.81 403 ILE A N 1
ATOM 3048 C CA . ILE A 1 403 ? -8.761 13.071 39.831 1.00 91.81 403 ILE A CA 1
ATOM 3049 C C . ILE A 1 403 ? -9.412 14.143 40.715 1.00 91.81 403 ILE A C 1
ATOM 3051 O O . ILE A 1 403 ? -8.920 15.269 40.794 1.00 91.81 403 ILE A O 1
ATOM 3055 N N . GLY A 1 404 ? -10.486 13.793 41.430 1.00 87.75 404 GLY A N 1
ATOM 3056 C CA . GLY A 1 404 ? -11.187 14.710 42.327 1.00 87.75 404 GLY A CA 1
ATOM 3057 C C . GLY A 1 404 ? -12.567 14.203 42.766 1.00 87.75 404 GLY A C 1
ATOM 3058 O O . GLY A 1 404 ? -13.092 13.259 42.183 1.00 87.75 404 GLY A O 1
ATOM 3059 N N . PRO A 1 405 ? -13.160 14.796 43.815 1.00 85.44 405 PRO A N 1
ATOM 3060 C CA . PRO A 1 405 ? -14.490 14.417 44.283 1.00 85.44 405 PRO A CA 1
ATOM 3061 C C . PRO A 1 405 ? -15.581 14.955 43.349 1.00 85.44 405 PRO A C 1
ATOM 3063 O O . PRO A 1 405 ? -15.639 16.163 43.112 1.00 85.44 405 PRO A O 1
ATOM 3066 N N . GLY A 1 406 ? -16.471 14.082 42.876 1.00 83.06 406 GLY A N 1
ATOM 3067 C CA . GLY A 1 406 ? -17.587 14.462 42.007 1.00 83.06 406 GLY A CA 1
ATOM 3068 C C . GLY A 1 406 ? -17.160 14.824 40.585 1.00 83.06 406 GLY A C 1
ATOM 3069 O O . GLY A 1 406 ? -17.832 15.635 39.956 1.00 83.06 406 GLY A O 1
ATOM 3070 N N . VAL A 1 407 ? -16.045 14.260 40.108 1.00 89.38 407 VAL A N 1
ATOM 3071 C CA . VAL A 1 407 ? -15.584 14.376 38.713 1.00 89.38 407 VAL A CA 1
ATOM 3072 C C . VAL A 1 407 ? -16.298 13.359 37.826 1.00 89.38 407 VAL A C 1
ATOM 3074 O O . VAL A 1 407 ? -16.544 13.650 36.664 1.00 89.38 407 VAL A O 1
ATOM 3077 N N . SER A 1 408 ? -16.669 12.193 38.363 1.00 90.44 408 SER A N 1
ATOM 3078 C CA . SER A 1 408 ? -17.381 11.143 37.620 1.00 90.44 408 SER A CA 1
ATOM 3079 C C . SER A 1 408 ? -16.799 10.865 36.215 1.00 90.44 408 SER A C 1
ATOM 3081 O O . SER A 1 408 ? -17.490 11.120 35.224 1.00 90.44 408 SER A O 1
ATOM 3083 N N . PRO A 1 409 ? -15.536 10.396 36.110 1.00 93.56 409 PRO A N 1
ATOM 3084 C CA . PRO A 1 409 ? -14.950 10.010 34.825 1.00 93.56 409 PRO A CA 1
ATOM 3085 C C . PRO A 1 409 ? -15.799 8.913 34.162 1.00 93.56 409 PRO A C 1
ATOM 3087 O O . PRO A 1 409 ? -16.326 8.050 34.872 1.00 93.56 409 PRO A O 1
ATOM 3090 N N . HIS A 1 410 ? -15.989 8.996 32.840 1.00 92.12 410 HIS A N 1
ATOM 3091 C CA . HIS A 1 410 ? -16.932 8.140 32.113 1.00 92.12 410 HIS A CA 1
ATOM 3092 C C . HIS A 1 410 ? -16.309 7.344 30.973 1.00 92.12 410 HIS A C 1
ATOM 3094 O O . HIS A 1 410 ? -16.187 6.140 31.145 1.00 92.12 410 HIS A O 1
ATOM 3100 N N . HIS A 1 411 ? -15.916 7.942 29.844 1.00 93.19 411 HIS A N 1
ATOM 3101 C CA . HIS A 1 411 ? -15.411 7.193 28.682 1.00 93.19 411 HIS A CA 1
ATOM 3102 C C . HIS A 1 411 ? -13.895 7.367 28.519 1.00 93.19 411 HIS A C 1
ATOM 3104 O O . HIS A 1 411 ? -13.394 8.495 28.527 1.00 93.19 411 HIS A O 1
ATOM 3110 N N . ILE A 1 412 ? -13.159 6.264 28.323 1.00 94.75 412 ILE A N 1
ATOM 3111 C CA . ILE A 1 412 ? -11.698 6.273 28.126 1.00 94.75 412 ILE A CA 1
ATOM 3112 C C . ILE A 1 412 ? -11.350 6.068 26.646 1.00 94.75 412 ILE A C 1
ATOM 3114 O O . ILE A 1 412 ? -11.667 5.033 26.063 1.00 94.75 412 ILE A O 1
ATOM 3118 N N . TYR A 1 413 ? -10.588 6.996 26.064 1.00 93.50 413 TYR A N 1
ATOM 3119 C CA . TYR A 1 413 ? -10.202 6.973 24.651 1.00 93.50 413 TYR A CA 1
ATOM 3120 C C . TYR A 1 413 ? -8.692 7.057 24.435 1.00 93.50 413 TYR A C 1
ATOM 3122 O O . TYR A 1 413 ? -8.014 7.937 24.968 1.00 93.50 413 TYR A O 1
ATOM 3130 N N . TYR A 1 414 ? -8.171 6.183 23.573 1.00 89.75 414 TYR A N 1
ATOM 3131 C CA . TYR A 1 414 ? -6.865 6.360 22.936 1.00 89.75 414 TYR A CA 1
ATOM 3132 C C . TYR A 1 414 ? -7.007 7.242 21.695 1.00 89.75 414 TYR A C 1
ATOM 3134 O O . TYR A 1 414 ? -7.951 7.071 20.925 1.00 89.75 414 TYR A O 1
ATOM 3142 N N . ASN A 1 415 ? -6.023 8.104 21.434 1.00 85.44 415 ASN A N 1
ATOM 3143 C CA . ASN A 1 415 ? -5.847 8.629 20.080 1.00 85.44 415 ASN A CA 1
ATOM 3144 C C . ASN A 1 415 ? -5.345 7.509 19.134 1.00 85.44 415 ASN A C 1
ATOM 3146 O O . ASN A 1 415 ? -4.874 6.461 19.585 1.00 85.44 415 ASN A O 1
ATOM 3150 N N . HIS A 1 416 ? -5.423 7.717 17.813 1.00 78.56 416 HIS A N 1
ATOM 3151 C CA . HIS A 1 416 ? -5.139 6.664 16.817 1.00 78.56 416 HIS A CA 1
ATOM 3152 C C . HIS A 1 416 ? -3.782 5.964 16.997 1.00 78.56 416 HIS A C 1
ATOM 3154 O O . HIS A 1 416 ? -3.721 4.732 17.020 1.00 78.56 416 HIS A O 1
ATOM 3160 N N . ASP A 1 417 ? -2.698 6.723 17.191 1.00 73.38 417 ASP A N 1
ATOM 3161 C CA . ASP A 1 417 ? -1.350 6.162 17.379 1.00 73.38 417 ASP A CA 1
ATOM 3162 C C . ASP A 1 417 ? -1.095 5.589 18.792 1.00 73.38 417 ASP A C 1
ATOM 3164 O O . ASP A 1 417 ? -0.107 4.883 19.007 1.00 73.38 417 ASP A O 1
ATOM 3168 N N . GLY A 1 418 ? -2.005 5.825 19.742 1.00 77.81 418 GLY A N 1
ATOM 3169 C CA . GLY A 1 418 ? -1.904 5.391 21.135 1.00 77.81 418 GLY A CA 1
ATOM 3170 C C . GLY A 1 418 ? -0.882 6.161 21.977 1.00 77.81 418 GLY A C 1
ATOM 3171 O O . GLY A 1 418 ? -0.556 5.706 23.074 1.00 77.81 418 GLY A O 1
ATOM 3172 N N . SER A 1 419 ? -0.354 7.291 21.492 1.00 75.88 419 SER A N 1
ATOM 3173 C CA . SER A 1 419 ? 0.585 8.143 22.239 1.00 75.88 419 SER A CA 1
ATOM 3174 C C . SER A 1 419 ? -0.089 9.001 23.314 1.00 75.88 419 SER A C 1
ATOM 3176 O O . SER A 1 419 ? 0.568 9.385 24.286 1.00 75.88 419 SER A O 1
ATOM 3178 N N . LYS A 1 420 ? -1.393 9.271 23.175 1.00 84.06 420 LYS A N 1
ATOM 3179 C CA . LYS A 1 420 ? -2.221 9.983 24.153 1.00 84.06 420 LYS A CA 1
ATOM 3180 C C . LYS A 1 420 ? -3.436 9.144 24.552 1.00 84.06 420 LYS A C 1
ATOM 3182 O O . LYS A 1 420 ? -3.998 8.396 23.752 1.00 84.06 420 LYS A O 1
ATOM 3187 N N . LEU A 1 421 ? -3.853 9.316 25.801 1.00 92.50 421 LEU A N 1
ATOM 3188 C CA . LEU A 1 421 ? -5.056 8.718 26.364 1.00 92.50 421 LEU A CA 1
ATOM 3189 C C . LEU A 1 421 ? -5.862 9.798 27.092 1.00 92.50 421 LEU A C 1
ATOM 3191 O O . LEU A 1 421 ? -5.280 10.712 27.680 1.00 92.50 421 LEU A O 1
ATOM 3195 N N . TYR A 1 422 ? -7.184 9.690 27.057 1.00 95.81 422 TYR A N 1
ATOM 3196 C CA . TYR A 1 422 ? -8.121 10.660 27.611 1.00 95.81 422 TYR A CA 1
ATOM 3197 C C . TYR A 1 422 ? -9.235 9.953 28.381 1.00 95.81 422 TYR A C 1
ATOM 3199 O O . TYR A 1 422 ? -9.599 8.839 28.022 1.00 95.81 422 TYR A O 1
ATOM 3207 N N . THR A 1 423 ? -9.793 10.613 29.396 1.00 95.75 423 THR A N 1
ATOM 3208 C CA . THR A 1 423 ? -11.089 10.272 30.000 1.00 95.75 423 THR A CA 1
ATOM 3209 C C . THR A 1 423 ? -12.019 11.474 29.921 1.00 95.75 423 THR A C 1
ATOM 3211 O O . THR A 1 423 ? -11.630 12.591 30.290 1.00 95.75 423 THR A O 1
ATOM 3214 N N . THR A 1 424 ? -13.244 11.244 29.450 1.00 95.19 424 THR A N 1
ATOM 3215 C CA . THR A 1 424 ? -14.362 12.188 29.577 1.00 95.19 424 THR A CA 1
ATOM 3216 C C . THR A 1 424 ? -14.934 12.147 30.994 1.00 95.19 424 THR A C 1
ATOM 3218 O O . THR A 1 424 ? -14.543 11.298 31.799 1.00 95.19 424 THR A O 1
ATOM 3221 N N . ALA A 1 425 ? -15.784 13.110 31.348 1.00 91.38 425 ALA A N 1
ATOM 3222 C CA . ALA A 1 425 ? -16.269 13.287 32.711 1.00 91.38 425 ALA A CA 1
ATOM 3223 C C . ALA A 1 425 ? -17.677 13.892 32.730 1.00 91.38 425 ALA A C 1
ATOM 3225 O O . ALA A 1 425 ? -17.944 14.905 32.078 1.00 91.38 425 ALA A O 1
ATOM 3226 N N . LEU A 1 426 ? -18.552 13.307 33.551 1.00 88.25 426 LEU A N 1
ATOM 3227 C CA . LEU A 1 426 ? -19.914 13.806 33.784 1.00 88.25 426 LEU A CA 1
ATOM 3228 C C . LEU A 1 426 ? -19.954 14.876 34.886 1.00 88.25 426 LEU A C 1
ATOM 3230 O O . LEU A 1 426 ? -20.919 15.626 35.032 1.00 88.25 426 LEU A O 1
ATOM 3234 N N . GLY A 1 427 ? -18.901 14.940 35.700 1.00 80.94 427 GLY A N 1
ATOM 3235 C CA . GLY A 1 427 ? -18.749 15.857 36.820 1.00 80.94 427 GLY A CA 1
ATOM 3236 C C . GLY A 1 427 ? -18.002 17.134 36.449 1.00 80.94 427 GLY A C 1
ATOM 3237 O O . GLY A 1 427 ? -16.859 17.344 36.858 1.00 80.94 427 GLY A O 1
ATOM 3238 N N . GLY A 1 428 ? -18.691 18.029 35.742 1.00 76.31 428 GLY A N 1
ATOM 3239 C CA . GLY A 1 428 ? -18.221 19.380 35.436 1.00 76.31 428 GLY A CA 1
ATOM 3240 C C . GLY A 1 428 ? -17.497 19.525 34.094 1.00 76.31 428 GLY A C 1
ATOM 3241 O O . GLY A 1 428 ? -17.180 18.561 33.412 1.00 76.31 428 GLY A O 1
ATOM 3242 N N . ALA A 1 429 ? -17.229 20.780 33.728 1.00 81.31 429 ALA A N 1
ATOM 3243 C CA . ALA A 1 429 ? -16.794 21.191 32.391 1.00 81.31 429 ALA A CA 1
ATOM 3244 C C . ALA A 1 429 ? -15.302 20.919 32.101 1.00 81.31 429 ALA A C 1
ATOM 3246 O O . ALA A 1 429 ? -14.528 21.867 31.919 1.00 81.31 429 ALA A O 1
ATOM 3247 N N . ARG A 1 430 ? -14.864 19.651 32.142 1.00 91.44 430 ARG A N 1
ATOM 3248 C CA . ARG A 1 430 ? -13.477 19.253 31.838 1.00 91.44 430 ARG A CA 1
ATOM 3249 C C . ARG A 1 430 ? -13.353 17.882 31.187 1.00 91.44 430 ARG A C 1
ATOM 3251 O O . ARG A 1 430 ? -13.972 16.917 31.611 1.00 91.44 430 ARG A O 1
ATOM 3258 N N . LEU A 1 431 ? -12.414 17.802 30.252 1.00 95.19 431 LEU A N 1
ATOM 3259 C CA . LEU A 1 431 ? -11.812 16.570 29.753 1.00 95.19 431 LEU A CA 1
ATOM 3260 C C . LEU A 1 431 ? -10.508 16.324 30.532 1.00 95.19 431 LEU A C 1
ATOM 3262 O O . LEU A 1 431 ? -9.937 17.265 31.088 1.00 95.19 431 LEU A O 1
ATOM 3266 N N . TYR A 1 432 ? -9.997 15.094 30.580 1.00 95.94 432 TYR A N 1
ATOM 3267 C CA . TYR A 1 432 ? -8.738 14.805 31.272 1.00 95.94 432 TYR A CA 1
ATOM 3268 C C . TYR A 1 432 ? -7.796 13.944 30.427 1.00 95.94 432 TYR A C 1
ATOM 3270 O O . TYR A 1 432 ? -8.151 12.840 30.028 1.00 95.94 432 TYR A O 1
ATOM 3278 N N . ARG A 1 433 ? -6.563 14.413 30.196 1.00 95.94 433 ARG A N 1
ATOM 3279 C CA . ARG A 1 433 ? -5.500 13.637 29.534 1.00 95.94 433 ARG A CA 1
ATOM 3280 C C . ARG A 1 433 ? -4.753 12.781 30.551 1.00 95.94 433 ARG A C 1
ATOM 3282 O O . ARG A 1 433 ? -4.299 13.287 31.576 1.00 95.94 433 ARG A O 1
ATOM 3289 N N . ILE A 1 434 ? -4.579 11.504 30.251 1.00 94.25 434 ILE A N 1
ATOM 3290 C CA . ILE A 1 434 ? -3.919 10.512 31.098 1.00 94.25 434 ILE A CA 1
ATOM 3291 C C . ILE A 1 434 ? -2.516 10.275 30.536 1.00 94.25 434 ILE A C 1
ATOM 3293 O O . ILE A 1 434 ? -2.354 9.730 29.445 1.00 94.25 434 ILE A O 1
ATOM 3297 N N . GLU A 1 435 ? -1.483 10.681 31.272 1.00 88.94 435 GLU A N 1
ATOM 3298 C CA . GLU A 1 435 ? -0.097 10.430 30.872 1.00 88.94 435 GLU A CA 1
ATOM 3299 C C . GLU A 1 435 ? 0.424 9.137 31.494 1.00 88.94 435 GLU A C 1
ATOM 3301 O O . GLU A 1 435 ? 0.372 8.946 32.711 1.00 88.94 435 GLU A O 1
ATOM 3306 N N . MET A 1 436 ? 0.971 8.261 30.651 1.00 84.88 436 MET A N 1
ATOM 3307 C CA . MET A 1 436 ? 1.456 6.933 31.023 1.00 84.88 436 MET A CA 1
ATOM 3308 C C . MET A 1 436 ? 2.984 6.843 30.904 1.00 84.88 436 MET A C 1
ATOM 3310 O O . MET A 1 436 ? 3.590 7.412 29.999 1.00 84.88 436 MET A O 1
ATOM 3314 N N . MET A 1 437 ? 3.619 6.069 31.786 1.00 80.62 437 MET A N 1
ATOM 3315 C CA . MET A 1 437 ? 5.020 5.651 31.666 1.00 80.62 437 MET A CA 1
ATOM 3316 C C . MET A 1 437 ? 5.084 4.130 31.789 1.00 80.62 437 MET A C 1
ATOM 3318 O O . MET A 1 437 ? 5.111 3.580 32.894 1.00 80.62 437 MET A O 1
ATOM 3322 N N . GLY A 1 438 ? 5.059 3.451 30.640 1.00 81.06 438 GLY A N 1
ATOM 3323 C CA . GLY A 1 438 ? 4.748 2.024 30.591 1.00 81.06 438 GLY A CA 1
ATOM 3324 C C . GLY A 1 438 ? 3.349 1.774 31.160 1.00 81.06 438 GLY A C 1
ATOM 3325 O O . GLY A 1 438 ? 2.421 2.533 30.902 1.00 81.06 438 GLY A O 1
ATOM 3326 N N . GLU A 1 439 ? 3.215 0.759 32.006 1.00 85.69 439 GLU A N 1
ATOM 3327 C CA . GLU A 1 439 ? 1.938 0.329 32.597 1.00 85.69 439 GLU A CA 1
ATOM 3328 C C . GLU A 1 439 ? 1.456 1.205 33.778 1.00 85.69 439 GLU A C 1
ATOM 3330 O O . GLU A 1 439 ? 0.584 0.804 34.549 1.00 85.69 439 GLU A O 1
ATOM 3335 N N . ARG A 1 440 ? 2.053 2.387 33.984 1.00 86.94 440 ARG A N 1
ATOM 3336 C CA . ARG A 1 440 ? 1.809 3.244 35.155 1.00 86.94 440 ARG A CA 1
ATOM 3337 C C . ARG A 1 440 ? 1.344 4.637 34.771 1.00 86.94 440 ARG A C 1
ATOM 3339 O O . ARG A 1 440 ? 2.017 5.314 33.997 1.00 86.94 440 ARG A O 1
ATOM 3346 N N . ILE A 1 441 ? 0.274 5.097 35.412 1.00 91.44 441 ILE A N 1
ATOM 3347 C CA . ILE A 1 441 ? -0.195 6.483 35.316 1.00 91.44 441 ILE A CA 1
ATOM 3348 C C . ILE A 1 441 ? 0.860 7.392 35.969 1.00 91.44 441 ILE A C 1
ATOM 3350 O O . ILE A 1 441 ? 1.232 7.181 37.127 1.00 91.44 441 ILE A O 1
ATOM 3354 N N . GLN A 1 442 ? 1.363 8.385 35.240 1.00 91.12 442 GLN A N 1
ATOM 3355 C CA . GLN A 1 442 ? 2.235 9.440 35.769 1.00 91.12 442 GLN A CA 1
ATOM 3356 C C . GLN A 1 442 ? 1.412 10.580 36.357 1.00 91.12 442 GLN A C 1
ATOM 3358 O O . GLN A 1 442 ? 1.602 10.951 37.514 1.00 91.12 442 GLN A O 1
ATOM 3363 N N . GLN A 1 443 ? 0.489 11.114 35.562 1.00 89.75 443 GLN A N 1
ATOM 3364 C CA . GLN A 1 443 ? -0.384 12.217 35.940 1.00 89.75 443 GLN A CA 1
ATOM 3365 C C . GLN A 1 443 ? -1.668 12.202 35.110 1.00 89.75 443 GLN A C 1
ATOM 3367 O O . GLN A 1 443 ? -1.712 11.625 34.023 1.00 89.75 443 GLN A O 1
ATOM 3372 N N . VAL A 1 444 ? -2.700 12.856 35.637 1.00 93.62 444 VAL A N 1
ATOM 3373 C CA . VAL A 1 444 ? -3.953 13.125 34.931 1.00 93.62 444 VAL A CA 1
ATOM 3374 C C . VAL A 1 444 ? -4.107 14.641 34.855 1.00 93.62 444 VAL A C 1
ATOM 3376 O O . VAL A 1 444 ? -4.084 15.322 35.882 1.00 93.62 444 VAL A O 1
ATOM 3379 N N . ILE A 1 445 ? -4.184 15.175 33.639 1.00 94.38 445 ILE A N 1
ATOM 3380 C CA . ILE A 1 445 ? -4.099 16.607 33.346 1.00 94.38 445 ILE A CA 1
ATOM 3381 C C . ILE A 1 445 ? -5.481 17.105 32.913 1.00 94.38 445 ILE A C 1
ATOM 3383 O O . ILE A 1 445 ? -5.991 16.625 31.902 1.00 94.38 445 ILE A O 1
ATOM 3387 N N . PRO A 1 446 ? -6.093 18.065 33.631 1.00 94.94 446 PRO A N 1
ATOM 3388 C CA . PRO A 1 446 ? -7.350 18.668 33.207 1.00 94.94 446 PRO A CA 1
ATOM 3389 C C . PRO A 1 446 ? -7.166 19.506 31.936 1.00 94.94 446 PRO A C 1
ATOM 3391 O O . PRO A 1 446 ? -6.287 20.366 31.876 1.00 94.94 446 PRO A O 1
ATOM 3394 N N . ILE A 1 447 ? -8.053 19.290 30.973 1.00 95.88 447 ILE A N 1
ATOM 3395 C CA . ILE A 1 447 ? -8.245 20.075 29.754 1.00 95.88 447 ILE A CA 1
ATOM 3396 C C . ILE A 1 447 ? -9.504 20.930 29.940 1.00 95.88 447 ILE A C 1
ATOM 3398 O O . ILE A 1 447 ? -10.522 20.461 30.454 1.00 95.88 447 ILE A O 1
ATOM 3402 N N . ASP A 1 448 ? -9.422 22.199 29.547 1.00 92.88 448 ASP A N 1
ATOM 3403 C CA . ASP A 1 448 ? -10.561 23.116 29.548 1.00 92.88 448 ASP A CA 1
ATOM 3404 C C . ASP A 1 448 ? -11.447 22.842 28.325 1.00 92.88 448 ASP A C 1
ATOM 3406 O O . ASP A 1 448 ? -10.979 22.916 27.189 1.00 92.88 448 ASP A O 1
ATOM 3410 N N . THR A 1 449 ? -12.718 22.511 28.560 1.00 93.19 449 THR A N 1
ATOM 3411 C CA . THR A 1 449 ? -13.706 22.218 27.510 1.00 93.19 449 THR A CA 1
ATOM 3412 C C . THR A 1 449 ? -14.649 23.394 27.241 1.00 93.19 449 THR A C 1
ATOM 3414 O O . THR A 1 449 ? -15.677 23.231 26.579 1.00 93.19 449 THR A O 1
ATOM 3417 N N . GLY A 1 450 ? -14.338 24.582 27.770 1.00 89.56 450 GLY A N 1
ATOM 3418 C CA . GLY A 1 450 ? -15.092 25.808 27.532 1.00 89.56 450 GLY A CA 1
ATOM 3419 C C . GLY A 1 450 ? -16.559 25.691 27.982 1.00 89.56 450 GLY A C 1
ATOM 3420 O O . GLY A 1 450 ? -16.814 25.475 29.167 1.00 89.56 450 GLY A O 1
ATOM 3421 N N . PRO A 1 451 ? -17.547 25.858 27.081 1.00 89.06 451 PRO A N 1
ATOM 3422 C CA . PRO A 1 451 ? -18.972 25.799 27.420 1.00 89.06 451 PRO A CA 1
ATOM 3423 C C . PRO A 1 451 ? -19.544 24.372 27.542 1.00 89.06 451 PRO A C 1
ATOM 3425 O O . PRO A 1 451 ? -20.737 24.227 27.813 1.00 89.06 451 PRO A O 1
ATOM 3428 N N . CYS A 1 452 ? -18.750 23.319 27.326 1.00 91.69 452 CYS A N 1
ATOM 3429 C CA . CYS A 1 452 ? -19.187 21.924 27.451 1.00 91.69 452 CYS A CA 1
ATOM 3430 C C . CYS A 1 452 ? -19.583 21.603 28.907 1.00 91.69 452 CYS A C 1
ATOM 3432 O O . CYS A 1 452 ? -18.750 21.738 29.800 1.00 91.69 452 CYS A O 1
ATOM 3434 N N . GLN A 1 453 ? -20.836 21.214 29.170 1.00 90.00 453 GLN A N 1
ATOM 3435 C CA . GLN A 1 453 ? -21.311 20.904 30.530 1.00 90.00 453 GLN A CA 1
ATOM 3436 C C . GLN A 1 453 ? -20.948 19.489 30.977 1.00 90.00 453 GLN A C 1
ATOM 3438 O O . GLN A 1 453 ? -20.432 19.316 32.080 1.00 90.00 453 GLN A O 1
ATOM 3443 N N . VAL A 1 454 ? -21.230 18.512 30.117 1.00 91.88 454 VAL A N 1
ATOM 3444 C CA . VAL A 1 454 ? -20.897 17.096 30.272 1.00 91.88 454 VAL A CA 1
ATOM 3445 C C . VAL A 1 454 ? -20.315 16.632 28.947 1.00 91.88 454 VAL A C 1
ATOM 3447 O O . VAL A 1 454 ? -20.929 16.871 27.910 1.00 91.88 454 VAL A O 1
ATOM 3450 N N . GLY A 1 455 ? -19.124 16.039 28.977 1.00 92.44 455 GLY A N 1
ATOM 3451 C CA . GLY A 1 455 ? -18.505 15.445 27.796 1.00 92.44 455 GLY A CA 1
ATOM 3452 C C . GLY A 1 455 ? -18.754 13.942 27.768 1.00 92.44 455 GLY A C 1
ATOM 3453 O O . GLY A 1 455 ? -18.437 13.296 28.764 1.00 92.44 455 GLY A O 1
ATOM 3454 N N . GLU A 1 456 ? -19.266 13.413 26.656 1.00 92.31 456 GLU A N 1
ATOM 3455 C CA . GLU A 1 456 ? -19.546 11.974 26.495 1.00 92.31 456 GLU A CA 1
ATOM 3456 C C . GLU A 1 456 ? -18.508 11.305 25.584 1.00 92.31 456 GLU A C 1
ATOM 3458 O O . GLU A 1 456 ? -17.537 10.727 26.077 1.00 92.31 456 GLU A O 1
ATOM 3463 N N . ASP A 1 457 ? -18.650 11.461 24.266 1.00 93.88 457 ASP A N 1
ATOM 3464 C CA . ASP A 1 457 ? -17.863 10.758 23.252 1.00 93.88 457 ASP A CA 1
ATOM 3465 C C . ASP A 1 457 ? -16.734 11.586 22.658 1.00 93.88 457 ASP A C 1
ATOM 3467 O O . ASP A 1 457 ? -16.878 12.785 22.402 1.00 93.88 457 ASP A O 1
ATOM 3471 N N . LEU A 1 458 ? -15.637 10.902 22.323 1.00 95.56 458 LEU A N 1
ATOM 3472 C CA . LEU A 1 458 ? -14.522 11.458 21.564 1.00 95.56 458 LEU A CA 1
ATOM 3473 C C . LEU A 1 458 ? -14.343 10.780 20.207 1.00 95.56 458 LEU A C 1
ATOM 3475 O O . LEU A 1 458 ? -14.247 9.558 20.110 1.00 95.56 458 LEU A O 1
ATOM 3479 N N . TYR A 1 459 ? -14.138 11.597 19.174 1.00 95.25 459 TYR A N 1
ATOM 3480 C CA . TYR A 1 459 ? -13.643 11.135 17.879 1.00 95.25 459 TYR A CA 1
ATOM 3481 C C . TYR A 1 459 ? -12.372 11.888 17.488 1.00 95.25 459 TYR A C 1
ATOM 3483 O O . TYR A 1 459 ? -12.397 13.108 17.329 1.00 95.25 459 TYR A O 1
ATOM 3491 N N . PHE A 1 460 ? -11.269 11.161 17.302 1.00 94.44 460 PHE A N 1
ATOM 3492 C CA . PHE A 1 460 ? -10.035 11.690 16.718 1.00 94.44 460 PHE A CA 1
ATOM 3493 C C . PHE A 1 460 ? -10.095 11.535 15.203 1.00 94.44 460 PHE A C 1
ATOM 3495 O O . PHE A 1 460 ? -10.361 10.436 14.713 1.00 94.44 460 PHE A O 1
ATOM 3502 N N . THR A 1 461 ? -9.789 12.597 14.465 1.00 89.69 461 THR A N 1
ATOM 3503 C CA . THR A 1 461 ? -9.702 12.536 13.002 1.00 89.69 461 THR A CA 1
ATOM 3504 C C . THR A 1 461 ? -8.602 11.573 12.546 1.00 89.69 461 THR A C 1
ATOM 3506 O O . THR A 1 461 ? -7.573 11.435 13.222 1.00 89.69 461 THR A O 1
ATOM 3509 N N . LYS A 1 462 ? -8.750 10.936 11.375 1.00 84.31 462 LYS A N 1
ATOM 3510 C CA . LYS A 1 462 ? -7.675 10.147 10.737 1.00 84.31 462 LYS A CA 1
ATOM 3511 C C . LYS A 1 462 ? -6.418 10.990 10.544 1.00 84.31 462 LYS A C 1
ATOM 3513 O O . LYS A 1 462 ? -5.310 10.450 10.572 1.00 84.31 462 LYS A O 1
ATOM 3518 N N . ASP A 1 463 ? -6.582 12.304 10.379 1.00 82.88 463 ASP A N 1
ATOM 3519 C CA . ASP A 1 463 ? -5.494 13.274 10.266 1.00 82.88 463 ASP A CA 1
ATOM 3520 C C . ASP A 1 463 ? -4.753 13.569 11.586 1.00 82.88 463 ASP A C 1
ATOM 3522 O O . ASP A 1 463 ? -3.654 14.130 11.579 1.00 82.88 463 ASP A O 1
ATOM 3526 N N . GLY A 1 464 ? -5.312 13.147 12.724 1.00 84.75 464 GLY A N 1
ATOM 3527 C CA . GLY A 1 464 ? -4.764 13.359 14.061 1.00 84.75 464 GLY A CA 1
ATOM 3528 C C . GLY A 1 464 ? -4.476 14.821 14.416 1.00 84.75 464 GLY A C 1
ATOM 3529 O O . GLY A 1 464 ? -3.732 15.046 15.370 1.00 84.75 464 GLY A O 1
ATOM 3530 N N . SER A 1 465 ? -5.004 15.794 13.664 1.00 86.50 465 SER A N 1
ATOM 3531 C CA . SER A 1 465 ? -4.878 17.225 13.954 1.00 86.50 465 SER A CA 1
ATOM 3532 C C . SER A 1 465 ? -5.991 17.710 14.876 1.00 86.50 465 SER A C 1
ATOM 3534 O O . SER A 1 465 ? -5.784 18.662 15.629 1.00 86.50 465 SER A O 1
ATOM 3536 N N . LYS A 1 466 ? -7.148 17.033 14.873 1.00 94.00 466 LYS A N 1
ATOM 3537 C CA . LYS A 1 466 ? -8.330 17.413 15.648 1.00 94.00 466 LYS A CA 1
ATOM 3538 C C . LYS A 1 466 ? -8.926 16.250 16.432 1.00 94.00 466 LYS A C 1
ATOM 3540 O O . LYS A 1 466 ? -8.737 15.074 16.114 1.00 94.00 466 LYS A O 1
ATOM 3545 N N . TYR A 1 467 ? -9.695 16.598 17.455 1.00 96.56 467 TYR A N 1
ATOM 3546 C CA . TYR A 1 467 ? -10.720 15.709 17.986 1.00 96.56 467 TYR A CA 1
ATOM 3547 C C . TYR A 1 467 ? -12.008 16.461 18.294 1.00 96.56 467 TYR A C 1
ATOM 3549 O O . TYR A 1 467 ? -12.007 17.661 18.574 1.00 96.56 467 TYR A O 1
ATOM 3557 N N . TYR A 1 468 ? -13.108 15.727 18.227 1.00 97.06 468 TYR A N 1
ATOM 3558 C CA . TYR A 1 468 ? -14.450 16.191 18.535 1.00 97.06 468 TYR A CA 1
ATOM 3559 C C . TYR A 1 468 ? -14.881 15.620 19.884 1.00 97.06 468 TYR A C 1
ATOM 3561 O O . TYR A 1 468 ? -14.514 14.490 20.197 1.00 97.06 468 TYR A O 1
ATOM 3569 N N . LEU A 1 469 ? -15.652 16.389 20.656 1.00 96.81 469 LEU A N 1
ATOM 3570 C CA . LEU A 1 469 ? -16.253 15.983 21.931 1.00 96.81 469 LEU A CA 1
ATOM 3571 C C . LEU A 1 469 ? -17.746 16.319 21.924 1.00 96.81 469 LEU A C 1
ATOM 3573 O O . LEU A 1 469 ? -18.101 17.492 21.782 1.00 96.81 469 LEU A O 1
ATOM 3577 N N . THR A 1 470 ? -18.625 15.337 22.102 1.00 95.69 470 THR A N 1
ATOM 3578 C CA . THR A 1 470 ? -20.060 15.598 22.300 1.00 95.69 470 THR A CA 1
ATOM 3579 C C . THR A 1 470 ? -20.310 16.206 23.678 1.00 95.69 470 THR A C 1
ATOM 3581 O O . THR A 1 470 ? -19.769 15.747 24.681 1.00 95.69 470 THR A O 1
ATOM 3584 N N . CYS A 1 471 ? -21.103 17.283 23.726 1.00 93.69 471 CYS A N 1
ATOM 3585 C CA . CYS A 1 471 ? -21.304 18.086 24.933 1.00 93.69 471 CYS A CA 1
ATOM 3586 C C . CYS A 1 471 ? -22.770 18.097 25.383 1.00 93.69 471 CYS A C 1
ATOM 3588 O O . CYS A 1 471 ? -23.514 19.058 25.124 1.00 93.69 471 CYS A O 1
ATOM 3590 N N . MET A 1 472 ? -23.184 17.026 26.060 1.00 90.94 472 MET A N 1
ATOM 3591 C CA . MET A 1 472 ? -24.536 16.846 26.582 1.00 90.94 472 MET A CA 1
ATOM 3592 C C . MET A 1 472 ? -24.952 18.033 27.472 1.00 90.94 472 MET A C 1
ATOM 3594 O O . MET A 1 472 ? -24.172 18.572 28.260 1.00 90.94 472 MET A O 1
ATOM 3598 N N . GLY A 1 473 ? -26.189 18.508 27.296 1.00 86.31 473 GLY A N 1
ATOM 3599 C CA . GLY A 1 473 ? -26.718 19.701 27.971 1.00 86.31 473 GLY A CA 1
ATOM 3600 C C . GLY A 1 473 ? -26.227 21.057 27.439 1.00 86.31 473 GLY A C 1
ATOM 3601 O O . GLY A 1 473 ? -26.863 22.066 27.740 1.00 86.31 473 GLY A O 1
ATOM 3602 N N . SER A 1 474 ? -25.161 21.112 26.629 1.00 89.19 474 SER A N 1
ATOM 3603 C CA . SER A 1 474 ? -24.690 22.345 25.958 1.00 89.19 474 SER A CA 1
ATOM 3604 C C . SER A 1 474 ? -25.115 22.451 24.484 1.00 89.19 474 SER A C 1
ATOM 3606 O O . SER A 1 474 ? -24.809 23.441 23.817 1.00 89.19 474 SER A O 1
ATOM 3608 N N . HIS A 1 475 ? -25.859 21.461 23.981 1.00 89.25 475 HIS A N 1
ATOM 3609 C CA . HIS A 1 475 ? -26.459 21.436 22.640 1.00 89.25 475 HIS A CA 1
ATOM 3610 C C . HIS A 1 475 ? -25.446 21.526 21.473 1.00 89.25 475 HIS A C 1
ATOM 3612 O O . HIS A 1 475 ? -25.736 22.120 20.428 1.00 89.25 475 HIS A O 1
ATOM 3618 N N . MET A 1 476 ? -24.226 21.012 21.672 1.00 91.50 476 MET A N 1
ATOM 3619 C CA . MET A 1 476 ? -23.089 21.213 20.764 1.00 91.50 476 MET A CA 1
ATOM 3620 C C . MET A 1 476 ? -22.119 20.025 20.720 1.00 91.50 476 MET A C 1
ATOM 3622 O O . MET A 1 476 ? -22.107 19.184 21.618 1.00 91.50 476 MET A O 1
ATOM 3626 N N . VAL A 1 477 ? -21.247 20.025 19.712 1.00 94.94 477 VAL A N 1
ATOM 3627 C CA . VAL A 1 477 ? -20.019 19.212 19.670 1.00 94.94 477 VAL A CA 1
ATOM 3628 C C . VAL A 1 477 ? -18.828 20.170 19.702 1.00 94.94 477 VAL A C 1
ATOM 3630 O O . VAL A 1 477 ? -18.721 21.048 18.847 1.00 94.94 477 VAL A O 1
ATOM 3633 N N . ALA A 1 478 ? -17.951 20.063 20.695 1.00 95.50 478 ALA A N 1
ATOM 3634 C CA . ALA A 1 478 ? -16.725 20.857 20.767 1.00 95.50 478 ALA A CA 1
ATOM 3635 C C . ALA A 1 478 ? -15.652 20.294 19.821 1.00 95.50 478 ALA A C 1
ATOM 3637 O O . ALA A 1 478 ? -15.583 19.086 19.609 1.00 95.50 478 ALA A O 1
ATOM 3638 N N . ILE A 1 479 ? -14.806 21.168 19.272 1.00 96.44 479 ILE A N 1
ATOM 3639 C CA . ILE A 1 479 ? -13.691 20.822 18.380 1.00 96.44 479 ILE A CA 1
ATOM 3640 C C . ILE A 1 479 ? -12.391 21.269 19.046 1.00 96.44 479 ILE A C 1
ATOM 3642 O O . ILE A 1 479 ? -12.265 22.432 19.438 1.00 96.44 479 ILE A O 1
ATOM 3646 N N . PHE A 1 480 ? -11.414 20.374 19.136 1.00 97.12 480 PHE A N 1
ATOM 3647 C CA . PHE A 1 480 ? -10.106 20.604 19.745 1.00 97.12 480 PHE A CA 1
ATOM 3648 C C . PHE A 1 480 ? -8.983 20.389 18.739 1.00 97.12 480 PHE A C 1
ATOM 3650 O O . PHE A 1 480 ? -9.094 19.544 17.856 1.00 97.12 480 PHE A O 1
ATOM 3657 N N . ASP A 1 481 ? -7.882 21.114 18.922 1.00 94.25 481 ASP A N 1
ATOM 3658 C CA . ASP A 1 481 ? -6.581 20.759 18.358 1.00 94.25 481 ASP A CA 1
ATOM 3659 C C . ASP A 1 481 ? -6.007 19.574 19.156 1.00 94.25 481 ASP A C 1
ATOM 3661 O O . ASP A 1 481 ? -5.851 19.635 20.381 1.00 94.25 481 ASP A O 1
ATOM 3665 N N . ALA A 1 482 ? -5.716 18.476 18.461 1.00 89.50 482 ALA A N 1
ATOM 3666 C CA . ALA A 1 482 ? -5.259 17.225 19.059 1.00 89.50 482 ALA A CA 1
ATOM 3667 C C . ALA A 1 482 ? -3.781 17.244 19.475 1.00 89.50 482 ALA A C 1
ATOM 3669 O O . ALA A 1 482 ? -3.345 16.367 20.227 1.00 89.50 482 ALA A O 1
ATOM 3670 N N . TYR A 1 483 ? -2.992 18.225 19.032 1.00 86.62 483 TYR A N 1
ATOM 3671 C CA . TYR A 1 483 ? -1.606 18.400 19.453 1.00 86.62 483 TYR A CA 1
ATOM 3672 C C . TYR A 1 483 ? -1.535 19.175 20.775 1.00 86.62 483 TYR A C 1
ATOM 3674 O O . TYR A 1 483 ? -0.946 18.674 21.742 1.00 86.62 483 TYR A O 1
ATOM 3682 N N . THR A 1 484 ? -2.164 20.350 20.843 1.00 90.56 484 THR A N 1
ATOM 3683 C CA . THR A 1 484 ? -2.141 21.256 22.007 1.00 90.56 484 THR A CA 1
ATOM 3684 C C . THR A 1 484 ? -3.159 20.907 23.091 1.00 90.56 484 THR A C 1
ATOM 3686 O O . THR A 1 484 ? -2.988 21.356 24.224 1.00 90.56 484 THR A O 1
ATOM 3689 N N . ASP A 1 485 ? -4.190 20.120 22.764 1.00 93.62 485 ASP A N 1
ATOM 3690 C CA . ASP A 1 485 ? -5.365 19.865 23.607 1.00 93.62 485 ASP A CA 1
ATOM 3691 C C . ASP A 1 485 ? -6.155 21.143 23.955 1.00 93.62 485 ASP A C 1
ATOM 3693 O O . ASP A 1 485 ? -6.680 21.291 25.057 1.00 93.62 485 ASP A O 1
ATOM 3697 N N . THR A 1 486 ? -6.240 22.088 23.012 1.00 94.19 486 THR A N 1
ATOM 3698 C CA . THR A 1 486 ? -7.022 23.328 23.164 1.00 94.19 486 THR A CA 1
ATOM 3699 C C . THR A 1 486 ? -8.268 23.314 22.291 1.00 94.19 486 THR A C 1
ATOM 3701 O O . THR A 1 486 ? -8.177 22.998 21.106 1.00 94.19 486 THR A O 1
ATOM 3704 N N . MET A 1 487 ? -9.412 23.726 22.840 1.00 94.25 487 MET A N 1
ATOM 3705 C CA . MET A 1 487 ? -10.639 23.935 22.067 1.00 94.25 487 MET A CA 1
ATOM 3706 C C . MET A 1 487 ? -10.422 25.035 21.011 1.00 94.25 487 MET A C 1
ATOM 3708 O O . MET A 1 487 ? -10.024 26.150 21.348 1.00 94.25 487 MET A O 1
ATOM 3712 N N . ILE A 1 488 ? -10.686 24.715 19.744 1.00 95.38 488 ILE A N 1
ATOM 3713 C CA . ILE A 1 488 ? -10.525 25.605 18.579 1.00 95.38 488 ILE A CA 1
ATOM 3714 C C . ILE A 1 488 ? -11.857 25.984 17.918 1.00 95.38 488 ILE A C 1
ATOM 3716 O O . ILE A 1 488 ? -11.896 26.917 17.121 1.00 95.38 488 ILE A O 1
ATOM 3720 N N . GLY A 1 489 ? -12.952 25.290 18.238 1.00 93.88 489 GLY A N 1
ATOM 3721 C CA . GLY A 1 489 ? -14.267 25.575 17.668 1.00 93.88 489 GLY A CA 1
ATOM 3722 C C . GLY A 1 489 ? -15.390 24.762 18.303 1.00 93.88 489 GLY A C 1
ATOM 3723 O O . GLY A 1 489 ? -15.173 23.989 19.235 1.00 93.88 489 GLY A O 1
ATOM 3724 N N . GLN A 1 490 ? -16.606 24.941 17.790 1.00 92.38 490 GLN A N 1
ATOM 3725 C CA . GLN A 1 490 ? -17.778 24.156 18.173 1.00 92.38 490 GLN A CA 1
ATOM 3726 C C . GLN A 1 490 ? -18.784 24.069 17.026 1.00 92.38 490 GLN A C 1
ATOM 3728 O O . GLN A 1 490 ? -18.989 25.035 16.293 1.00 92.38 490 GLN A O 1
ATOM 3733 N N . ILE A 1 491 ? -19.455 22.928 16.930 1.00 91.56 491 ILE A N 1
ATOM 3734 C CA . ILE A 1 491 ? -20.637 22.707 16.103 1.00 91.56 491 ILE A CA 1
ATOM 3735 C C . ILE A 1 491 ? -21.858 23.015 16.967 1.00 91.56 491 ILE A C 1
ATOM 3737 O O . ILE A 1 491 ? -22.097 22.347 17.972 1.00 91.56 491 ILE A O 1
ATOM 3741 N N . GLN A 1 492 ? -22.626 24.030 16.580 1.00 84.12 492 GLN A N 1
ATOM 3742 C CA . GLN A 1 492 ? -23.854 24.455 17.250 1.00 84.12 492 GLN A CA 1
ATOM 3743 C C . GLN A 1 492 ? -24.928 24.709 16.189 1.00 84.12 492 GLN A C 1
ATOM 3745 O O . GLN A 1 492 ? -24.649 25.301 15.147 1.00 84.12 492 GLN A O 1
ATOM 3750 N N . ALA A 1 493 ? -26.166 24.297 16.454 1.00 66.31 493 ALA A N 1
ATOM 3751 C CA . ALA A 1 493 ? -27.265 24.559 15.534 1.00 66.31 493 ALA A CA 1
ATOM 3752 C C . ALA A 1 493 ? -27.630 26.059 15.470 1.00 66.31 493 ALA A C 1
ATOM 3754 O O . ALA A 1 493 ? -27.670 26.726 16.508 1.00 66.31 493 ALA A O 1
ATOM 3755 N N . PRO A 1 494 ? -27.940 26.603 14.277 1.00 57.09 494 PRO A N 1
ATOM 3756 C CA . PRO A 1 494 ? -28.090 28.047 14.078 1.00 57.09 494 PRO A CA 1
ATOM 3757 C C . PRO A 1 494 ? -29.446 28.634 14.516 1.00 57.09 494 PRO A C 1
ATOM 3759 O O . PRO A 1 494 ? -29.571 29.856 14.594 1.00 57.09 494 PRO A O 1
ATOM 3762 N N . ALA A 1 495 ? -30.471 27.813 14.779 1.00 58.91 495 ALA A N 1
ATOM 3763 C CA . ALA A 1 495 ? -31.791 28.270 15.228 1.00 58.91 495 ALA A CA 1
ATOM 3764 C C . ALA A 1 495 ? -32.557 27.173 16.004 1.00 58.91 495 ALA A C 1
ATOM 3766 O O . ALA A 1 495 ? -32.345 25.997 15.713 1.00 58.91 495 ALA A O 1
ATOM 3767 N N . PRO A 1 496 ? -33.493 27.526 16.915 1.00 56.00 496 PRO A N 1
ATOM 3768 C CA . PRO A 1 496 ? -34.288 26.551 17.680 1.00 56.00 496 PRO A CA 1
ATOM 3769 C C . PRO A 1 496 ? -35.204 25.642 16.843 1.00 56.00 496 PRO A C 1
ATOM 3771 O O . PRO A 1 496 ? -35.589 24.579 17.315 1.00 56.00 496 PRO A O 1
ATOM 3774 N N . ASP A 1 497 ? -35.552 26.064 15.622 1.00 56.53 497 ASP A N 1
ATOM 3775 C CA . ASP A 1 497 ? -36.478 25.366 14.714 1.00 56.53 497 ASP A CA 1
ATOM 3776 C C . ASP A 1 497 ? -35.752 24.675 13.529 1.00 56.53 497 ASP A C 1
ATOM 3778 O O . ASP A 1 497 ? -36.363 24.353 12.509 1.00 56.53 497 ASP A O 1
ATOM 3782 N N . SER A 1 498 ? -34.430 24.497 13.630 1.00 58.16 498 SER A N 1
ATOM 3783 C CA . SER A 1 498 ? -33.560 23.826 12.646 1.00 58.16 498 SER A CA 1
ATOM 3784 C C . SER A 1 498 ? -33.250 22.387 13.092 1.00 58.16 498 SER A C 1
ATOM 3786 O O . SER A 1 498 ? -33.303 22.131 14.295 1.00 58.16 498 SER A O 1
ATOM 3788 N N . PRO A 1 499 ? -32.845 21.461 12.192 1.00 61.25 499 PRO A N 1
ATOM 3789 C CA . PRO A 1 499 ? -32.091 20.268 12.584 1.00 61.25 499 PRO A CA 1
ATOM 3790 C C . PRO A 1 499 ? -30.988 20.656 13.575 1.00 61.25 499 PRO A C 1
ATOM 3792 O O . PRO A 1 499 ? -30.175 21.539 13.276 1.00 61.25 499 PRO A O 1
ATOM 3795 N N . TYR A 1 500 ? -31.029 20.081 14.777 1.00 70.00 500 TYR A N 1
ATOM 3796 C CA . TYR A 1 500 ? -30.161 20.465 15.889 1.00 70.00 500 TYR A CA 1
ATOM 3797 C C . TYR A 1 500 ? -29.708 19.260 16.701 1.00 70.00 500 TYR A C 1
ATOM 3799 O O . TYR A 1 500 ? -30.056 18.124 16.402 1.00 70.00 500 TYR A O 1
ATOM 3807 N N . ILE A 1 501 ? -28.860 19.525 17.687 1.00 77.50 501 ILE A N 1
ATOM 3808 C CA . ILE A 1 501 ? -28.273 18.516 18.554 1.00 77.50 501 ILE A CA 1
ATOM 3809 C C . ILE A 1 501 ? -28.693 18.882 19.976 1.00 77.50 501 ILE A C 1
ATOM 3811 O O . ILE A 1 501 ? -28.076 19.745 20.599 1.00 77.50 501 ILE A O 1
ATOM 3815 N N . LYS A 1 502 ? -29.791 18.313 20.476 1.00 84.25 502 LYS A N 1
ATOM 3816 C CA . LYS A 1 502 ? -30.338 18.648 21.797 1.00 84.25 502 LYS A CA 1
ATOM 3817 C C . LYS A 1 502 ? -29.450 18.120 22.911 1.00 84.25 502 LYS A C 1
ATOM 3819 O O . LYS A 1 502 ? -28.890 18.896 23.679 1.00 84.25 502 LYS A O 1
ATOM 3824 N N . HIS A 1 503 ? -29.303 16.805 22.971 1.00 90.81 503 HIS A N 1
ATOM 3825 C CA . HIS A 1 503 ? -28.573 16.114 24.027 1.00 90.81 503 HIS A CA 1
ATOM 3826 C C . HIS A 1 503 ? -27.511 15.211 23.395 1.00 90.81 503 HIS A C 1
ATOM 3828 O O . HIS A 1 503 ? -27.718 14.001 23.354 1.00 90.81 503 HIS A O 1
ATOM 3834 N N . PRO A 1 504 ? -26.438 15.803 22.825 1.00 93.69 504 PRO A N 1
ATOM 3835 C CA . PRO A 1 504 ? -25.392 15.046 22.144 1.00 93.69 504 PRO A CA 1
ATOM 3836 C C . PRO A 1 504 ? -24.748 14.028 23.080 1.00 93.69 504 PRO A C 1
ATOM 3838 O O . PRO A 1 504 ? -24.266 14.430 24.138 1.00 93.69 504 PRO A O 1
ATOM 3841 N N . HIS A 1 505 ? -24.707 12.765 22.659 1.00 94.56 505 HIS A N 1
ATOM 3842 C CA . HIS A 1 505 ? -24.097 11.657 23.399 1.00 94.56 505 HIS A CA 1
ATOM 3843 C C . HIS A 1 505 ? -23.152 10.869 22.485 1.00 94.56 505 HIS A C 1
ATOM 3845 O O . HIS A 1 505 ? -22.058 11.356 22.216 1.00 94.56 505 HIS A O 1
ATOM 3851 N N . GLY A 1 506 ? -23.588 9.728 21.949 1.00 95.44 506 GLY A N 1
ATOM 3852 C CA . GLY A 1 506 ? -22.824 8.893 21.032 1.00 95.44 506 GLY A CA 1
ATOM 3853 C C . GLY A 1 506 ? -22.518 9.594 19.707 1.00 95.44 506 GLY A C 1
ATOM 3854 O O . GLY A 1 506 ? -23.350 10.339 19.160 1.00 95.44 506 GLY A O 1
ATOM 3855 N N . MET A 1 507 ? -21.325 9.349 19.168 1.00 96.19 507 MET A N 1
ATOM 3856 C CA . MET A 1 507 ? -20.832 9.998 17.951 1.00 96.19 507 MET A CA 1
ATOM 3857 C C . MET A 1 507 ? -20.079 9.039 17.025 1.00 96.19 507 MET A C 1
ATOM 3859 O O . MET A 1 507 ? -18.989 8.562 17.329 1.00 96.19 507 MET A O 1
ATOM 3863 N N . ALA A 1 508 ? -20.593 8.880 15.804 1.00 95.19 508 ALA A N 1
ATOM 3864 C CA . ALA A 1 508 ? -19.922 8.141 14.741 1.00 95.19 508 ALA A CA 1
ATOM 3865 C C . ALA A 1 508 ? -19.522 9.083 13.610 1.00 95.19 508 ALA A C 1
ATOM 3867 O O . ALA A 1 508 ? -20.336 9.867 13.121 1.00 95.19 508 ALA A O 1
ATOM 3868 N N . VAL A 1 509 ? -18.283 8.968 13.140 1.00 95.00 509 VAL A N 1
ATOM 3869 C CA . VAL A 1 509 ? -17.761 9.773 12.032 1.00 95.00 509 VAL A CA 1
ATOM 3870 C C . VAL A 1 509 ? -17.230 8.862 10.932 1.00 95.00 509 VAL A C 1
ATOM 3872 O O . VAL A 1 509 ? -16.510 7.898 11.192 1.00 95.00 509 VAL A O 1
ATOM 3875 N N . ASN A 1 510 ? -17.579 9.194 9.693 1.00 95.00 510 ASN A N 1
ATOM 3876 C CA . ASN A 1 510 ? -17.002 8.634 8.484 1.00 95.00 510 ASN A CA 1
ATOM 3877 C C . ASN A 1 510 ? -16.474 9.793 7.625 1.00 95.00 510 ASN A C 1
ATOM 3879 O O . ASN A 1 510 ? -17.235 10.476 6.936 1.00 95.00 510 ASN A O 1
ATOM 3883 N N . GLU A 1 511 ? -15.159 10.010 7.701 1.00 93.44 511 GLU A N 1
ATOM 3884 C CA . GLU A 1 511 ? -14.448 11.071 6.975 1.00 93.44 511 GLU A CA 1
ATOM 3885 C C . GLU A 1 511 ? -14.584 10.942 5.448 1.00 93.44 511 GLU A C 1
ATOM 3887 O O . GLU A 1 511 ? -14.780 11.947 4.779 1.00 93.44 511 GLU A O 1
ATOM 3892 N N . GLU A 1 512 ? -14.606 9.724 4.891 1.00 92.25 512 GLU A N 1
ATOM 3893 C CA . GLU A 1 512 ? -14.721 9.500 3.433 1.00 92.25 512 GLU A CA 1
ATOM 3894 C C . GLU A 1 512 ? -16.099 9.881 2.872 1.00 92.25 512 GLU A C 1
ATOM 3896 O O . GLU A 1 512 ? -16.230 10.232 1.700 1.00 92.25 512 GLU A O 1
ATOM 3901 N N . LEU A 1 513 ? -17.142 9.819 3.704 1.00 94.62 513 LEU A N 1
ATOM 3902 C CA . LEU A 1 513 ? -18.478 10.307 3.351 1.00 94.62 513 LEU A CA 1
ATOM 3903 C C . LEU A 1 513 ? -18.652 11.806 3.642 1.00 94.62 513 LEU A C 1
ATOM 3905 O O . LEU A 1 513 ? -19.665 12.381 3.233 1.00 94.62 513 LEU A O 1
ATOM 3909 N N . ASP A 1 514 ? -17.695 12.428 4.339 1.00 95.81 514 ASP A N 1
ATOM 3910 C CA . ASP A 1 514 ? -17.803 13.753 4.955 1.00 95.81 514 ASP A CA 1
ATOM 3911 C C . ASP A 1 514 ? -18.983 13.840 5.950 1.00 95.81 514 ASP A C 1
ATOM 3913 O O . ASP A 1 514 ? -19.778 14.785 5.937 1.00 95.81 514 ASP A O 1
ATOM 3917 N N . ARG A 1 515 ? -19.185 12.805 6.782 1.00 96.06 515 ARG A N 1
ATOM 3918 C CA . ARG A 1 515 ? -20.365 12.708 7.664 1.00 96.06 515 ARG A CA 1
ATOM 3919 C C . ARG A 1 515 ? -20.031 12.356 9.105 1.00 96.06 515 ARG A C 1
ATOM 3921 O O . ARG A 1 515 ? -19.329 11.390 9.388 1.00 96.06 515 ARG A O 1
ATOM 3928 N N . MET A 1 516 ? -20.655 13.096 10.010 1.00 96.38 516 MET A N 1
ATOM 3929 C CA . MET A 1 516 ? -20.787 12.790 11.429 1.00 96.38 516 MET A CA 1
ATOM 3930 C C . MET A 1 516 ? -22.265 12.513 11.733 1.00 96.38 516 MET A C 1
ATOM 3932 O O . MET A 1 516 ? -23.146 13.219 11.244 1.00 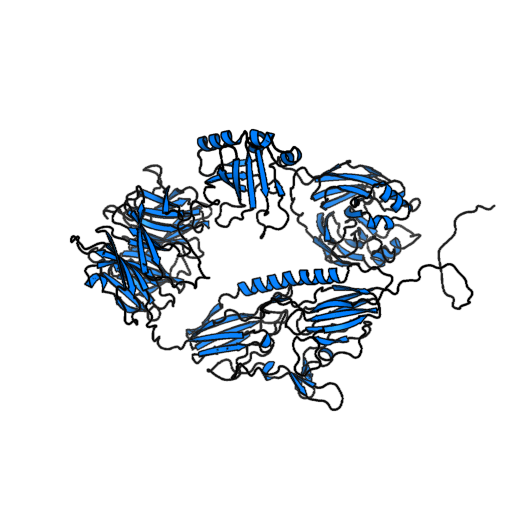96.38 516 MET A O 1
ATOM 3936 N N . ILE A 1 517 ? -22.545 11.492 12.537 1.00 97.12 517 ILE A N 1
ATOM 3937 C CA . ILE A 1 517 ? -23.871 11.188 13.082 1.00 97.12 517 ILE A CA 1
ATOM 3938 C C . ILE A 1 517 ? -23.766 11.326 14.598 1.00 97.12 517 ILE A C 1
ATOM 3940 O O . ILE A 1 517 ? -22.886 10.716 15.205 1.00 97.12 517 ILE A O 1
ATOM 3944 N N . VAL A 1 518 ? -24.655 12.119 15.194 1.00 96.88 518 VAL A N 1
ATOM 3945 C CA . VAL A 1 518 ? -24.711 12.348 16.645 1.00 96.88 518 VAL A CA 1
ATOM 3946 C C . VAL A 1 518 ? -26.089 11.962 17.166 1.00 96.88 518 VAL A C 1
ATOM 3948 O O . VAL A 1 518 ? -27.101 12.369 16.586 1.00 96.88 518 VAL A O 1
ATOM 3951 N N . THR A 1 519 ? -26.144 11.182 18.241 1.00 96.06 519 THR A N 1
ATOM 3952 C CA . THR A 1 519 ? -27.396 10.782 18.901 1.00 96.06 519 THR A CA 1
ATOM 3953 C C . THR A 1 519 ? -27.916 11.858 19.853 1.00 96.06 519 THR A C 1
ATOM 3955 O O . THR A 1 519 ? -27.159 12.662 20.400 1.00 96.06 519 THR A O 1
ATOM 3958 N N . GLU A 1 520 ? -29.236 11.887 20.052 1.00 92.06 520 GLU A N 1
ATOM 3959 C CA . GLU A 1 520 ? -29.889 12.711 21.071 1.00 92.06 520 GLU A CA 1
ATOM 3960 C C . GLU A 1 520 ? -30.428 11.849 22.221 1.00 92.06 520 GLU A C 1
ATOM 3962 O O . GLU A 1 520 ? -31.595 11.450 22.201 1.00 92.06 520 GLU A O 1
ATOM 3967 N N . THR A 1 521 ? -29.613 11.580 23.243 1.00 93.12 521 THR A N 1
ATOM 3968 C CA . THR A 1 521 ? -30.006 10.676 24.338 1.00 93.12 521 THR A CA 1
ATOM 3969 C C . THR A 1 521 ? -30.971 11.323 25.328 1.00 93.12 521 THR A C 1
ATOM 3971 O O . THR A 1 521 ? -32.178 11.085 25.266 1.00 93.12 521 THR A O 1
ATOM 3974 N N . VAL A 1 522 ? -30.473 12.115 26.282 1.00 92.00 522 VAL A N 1
ATOM 3975 C CA . VAL A 1 522 ? -31.256 12.639 27.414 1.00 92.00 522 VAL A CA 1
ATOM 3976 C C . VAL A 1 522 ? -30.552 13.841 28.046 1.00 92.00 522 VAL A C 1
ATOM 3978 O O . VAL A 1 522 ? -29.347 13.995 27.905 1.00 92.00 522 VAL A O 1
ATOM 3981 N N . SER A 1 523 ? -31.277 14.714 28.744 1.00 91.38 523 SER A N 1
ATOM 3982 C CA . SER A 1 523 ? -30.661 15.779 29.545 1.00 91.38 523 SER A CA 1
ATOM 3983 C C . SER A 1 523 ? -29.658 15.230 30.581 1.00 91.38 523 SER A C 1
ATOM 3985 O O . SER A 1 523 ? -29.869 14.136 31.111 1.00 91.38 523 SER A O 1
ATOM 3987 N N . PRO A 1 524 ? -28.650 16.015 31.022 1.00 88.56 524 PRO A N 1
ATOM 3988 C CA . PRO A 1 524 ? -27.793 15.647 32.160 1.00 88.56 524 PRO A CA 1
ATOM 3989 C C . PRO A 1 524 ? -28.527 15.452 33.500 1.00 88.56 524 PRO A C 1
ATOM 3991 O O . PRO A 1 524 ? -27.921 15.056 34.492 1.00 88.56 524 PRO A O 1
ATOM 3994 N N . GLN A 1 525 ? -29.825 15.765 33.564 1.00 87.19 525 GLN A N 1
ATOM 3995 C CA . GLN A 1 525 ? -30.700 15.512 34.712 1.00 87.19 525 GLN A CA 1
ATOM 3996 C C . GLN A 1 525 ? -31.511 14.209 34.567 1.00 87.19 525 GLN A C 1
ATOM 3998 O O . GLN A 1 525 ? -32.250 13.853 35.486 1.00 87.19 525 GLN A O 1
ATOM 4003 N N . LEU A 1 526 ? -31.351 13.489 33.449 1.00 87.81 526 LEU A N 1
ATOM 4004 C CA . LEU A 1 526 ? -32.048 12.250 33.086 1.00 87.81 526 LEU A CA 1
ATOM 4005 C C . LEU A 1 526 ? -33.586 12.393 33.002 1.00 87.81 526 LEU A C 1
ATOM 4007 O O . LEU A 1 526 ? -34.314 11.420 33.200 1.00 87.81 526 LEU A O 1
ATOM 4011 N N . ASP A 1 527 ? -34.090 13.602 32.725 1.00 91.06 527 ASP A N 1
ATOM 4012 C CA . ASP A 1 527 ? -35.517 13.962 32.809 1.00 91.06 527 ASP A CA 1
ATOM 4013 C C . ASP A 1 527 ? -36.179 14.379 31.478 1.00 91.06 527 ASP A C 1
ATOM 4015 O O . ASP A 1 527 ? -37.407 14.455 31.404 1.00 91.06 527 ASP A O 1
ATOM 4019 N N . ASP A 1 528 ? -35.395 14.593 30.419 1.00 90.31 528 ASP A N 1
ATOM 4020 C CA . ASP A 1 528 ? -35.858 15.051 29.101 1.00 90.31 528 ASP A CA 1
ATOM 4021 C C . ASP A 1 528 ? -35.189 14.234 27.972 1.00 90.31 528 ASP A C 1
ATOM 4023 O O . ASP A 1 528 ? -34.134 14.629 27.469 1.00 90.31 528 ASP A O 1
ATOM 4027 N N . PRO A 1 529 ? -35.746 13.063 27.600 1.00 92.00 529 PRO A N 1
ATOM 4028 C CA . PRO A 1 529 ? -35.158 12.177 26.597 1.00 92.00 529 PRO A CA 1
ATOM 4029 C C . PRO A 1 529 ? -35.437 12.622 25.157 1.00 92.00 529 PRO A C 1
ATOM 4031 O O . PRO A 1 529 ? -36.559 12.990 24.796 1.00 92.00 529 PRO A O 1
ATOM 4034 N N . GLY A 1 530 ? -34.407 12.534 24.317 1.00 91.25 530 GLY A N 1
ATOM 4035 C CA . GLY A 1 530 ? -34.506 12.690 22.872 1.00 91.25 530 GLY A CA 1
ATOM 4036 C C . GLY A 1 530 ? -35.057 11.440 22.179 1.00 91.25 530 GLY A C 1
ATOM 4037 O O . GLY A 1 530 ? -35.451 10.452 22.808 1.00 91.25 530 GLY A O 1
ATOM 4038 N N . ALA A 1 531 ? -35.154 11.519 20.853 1.00 92.75 531 ALA A N 1
ATOM 4039 C CA . ALA A 1 531 ? -35.679 10.440 20.011 1.00 92.75 531 ALA A CA 1
ATOM 4040 C C . ALA A 1 531 ? -35.116 10.470 18.584 1.00 92.75 531 ALA A C 1
ATOM 4042 O O . ALA A 1 531 ? -35.790 10.055 17.638 1.00 92.75 531 ALA A O 1
ATOM 4043 N N . SER A 1 532 ? -33.926 11.043 18.399 1.00 92.62 532 SER A N 1
ATOM 4044 C CA . SER A 1 532 ? -33.399 11.328 17.070 1.00 92.62 532 SER A CA 1
ATOM 4045 C C . SER A 1 532 ? -31.884 11.158 16.970 1.00 92.62 532 SER A C 1
ATOM 4047 O O . SER A 1 532 ? -31.181 11.023 17.975 1.00 92.62 532 SER A O 1
ATOM 4049 N N . VAL A 1 533 ? -31.407 11.152 15.730 1.00 95.00 533 VAL A N 1
ATOM 4050 C CA . VAL A 1 533 ? -30.005 11.371 15.368 1.00 95.00 533 VAL A CA 1
ATOM 4051 C C . VAL A 1 533 ? -29.923 12.540 14.404 1.00 95.00 533 VAL A C 1
ATOM 4053 O O . VAL A 1 533 ? -30.771 12.679 13.519 1.00 95.00 533 VAL A O 1
ATOM 4056 N N . THR A 1 534 ? -28.875 13.342 14.532 1.00 94.12 534 THR A N 1
ATOM 4057 C CA . THR A 1 534 ? -28.600 14.459 13.628 1.00 94.12 534 THR A CA 1
ATOM 4058 C C . THR A 1 534 ? -27.368 14.150 12.792 1.00 94.12 534 THR A C 1
ATOM 4060 O O . THR A 1 534 ? -26.306 13.812 13.318 1.00 94.12 534 THR A O 1
ATOM 4063 N N . VAL A 1 535 ? -27.534 14.242 11.472 1.00 95.19 535 VAL A N 1
ATOM 4064 C CA . VAL A 1 535 ? -26.473 14.059 10.481 1.00 95.19 535 VAL A CA 1
ATOM 4065 C C . VAL A 1 535 ? -25.847 15.418 10.205 1.00 95.19 535 VAL A C 1
ATOM 4067 O O . VAL A 1 535 ? -26.536 16.401 9.919 1.00 95.19 535 VAL A O 1
ATOM 4070 N N . ILE A 1 536 ? -24.528 15.470 10.307 1.00 93.81 536 ILE A N 1
ATOM 4071 C CA . ILE A 1 536 ? -23.713 16.675 10.239 1.00 93.81 536 ILE A CA 1
ATOM 4072 C C . ILE A 1 536 ? -22.678 16.477 9.133 1.00 93.81 536 ILE A C 1
ATOM 4074 O O . ILE A 1 536 ? -22.070 15.413 9.007 1.00 93.81 536 ILE A O 1
ATOM 4078 N N . GLU A 1 537 ? -22.483 17.508 8.326 1.00 93.44 537 GLU A N 1
ATOM 4079 C CA . GLU A 1 537 ? -21.376 17.602 7.381 1.00 93.44 537 GLU A CA 1
ATOM 4080 C C . GLU A 1 537 ? -20.085 17.893 8.149 1.00 93.44 537 GLU A C 1
ATOM 4082 O O . GLU A 1 537 ? -20.003 18.903 8.852 1.00 93.44 537 GLU A O 1
ATOM 4087 N N . LEU A 1 538 ? -19.107 16.989 8.081 1.00 93.69 538 LEU A N 1
ATOM 4088 C CA . LEU A 1 538 ? -17.934 17.028 8.959 1.00 93.69 538 LEU A CA 1
ATOM 4089 C C . LEU A 1 538 ? -17.020 18.223 8.638 1.00 93.69 538 LEU A C 1
ATOM 4091 O O . LEU A 1 538 ? -16.567 18.917 9.551 1.00 93.69 538 LEU A O 1
ATOM 4095 N N . SER A 1 539 ? -16.806 18.478 7.348 1.00 91.44 539 SER A N 1
ATOM 4096 C CA . SER A 1 539 ? -15.975 19.544 6.783 1.00 91.44 539 SER A CA 1
ATOM 4097 C C . SER A 1 539 ? -16.456 20.946 7.171 1.00 91.44 539 SER A C 1
ATOM 4099 O O . SER A 1 539 ? -15.651 21.805 7.534 1.00 91.44 539 SER A O 1
ATOM 4101 N N . THR A 1 540 ? -17.772 21.179 7.143 1.00 90.94 540 THR A N 1
ATOM 4102 C CA . THR A 1 540 ? -18.388 22.486 7.431 1.00 90.94 540 THR A CA 1
ATOM 4103 C C . THR A 1 540 ? -18.942 22.607 8.852 1.00 90.94 540 THR A C 1
ATOM 4105 O O . THR A 1 540 ? -19.290 23.707 9.285 1.00 90.94 540 THR A O 1
ATOM 4108 N N . GLY A 1 541 ? -19.068 21.495 9.583 1.00 89.44 541 GLY A N 1
ATOM 4109 C CA . GLY A 1 541 ? -19.756 21.433 10.875 1.00 89.44 541 GLY A CA 1
ATOM 4110 C C . GLY A 1 541 ? -21.268 21.679 10.783 1.00 89.44 541 GLY A C 1
ATOM 4111 O O . GLY A 1 541 ? -21.915 21.963 11.791 1.00 89.44 541 GLY A O 1
ATOM 4112 N N . LYS A 1 542 ? -21.859 21.631 9.585 1.00 89.12 542 LYS A N 1
ATOM 4113 C CA . LYS A 1 542 ? -23.260 21.998 9.364 1.00 89.12 542 LYS A CA 1
ATOM 4114 C C . LYS A 1 542 ? -24.190 20.813 9.617 1.00 89.12 542 LYS A C 1
ATOM 4116 O O . LYS A 1 542 ? -24.119 19.808 8.917 1.00 89.12 542 LYS A O 1
ATOM 4121 N N . ALA A 1 543 ? -25.133 20.960 10.549 1.00 89.38 543 ALA A N 1
ATOM 4122 C CA . ALA A 1 543 ? -26.256 20.029 10.675 1.00 89.38 543 ALA A CA 1
ATOM 4123 C C . ALA A 1 543 ? -27.095 20.036 9.380 1.00 89.38 543 ALA A C 1
ATOM 4125 O O . ALA A 1 543 ? -27.577 21.088 8.947 1.00 89.38 543 ALA A O 1
ATOM 4126 N N . LEU A 1 544 ? -27.234 18.870 8.749 1.00 89.69 544 LEU A N 1
ATOM 4127 C CA . LEU A 1 544 ? -27.916 18.687 7.466 1.00 89.69 544 LEU A CA 1
ATOM 4128 C C . LEU A 1 544 ? -29.364 18.232 7.655 1.00 89.69 544 LEU A C 1
ATOM 4130 O O . LEU A 1 544 ? -30.276 18.784 7.038 1.00 89.69 544 LEU A O 1
ATOM 4134 N N . SER A 1 545 ? -29.568 17.235 8.513 1.00 91.56 545 SER A N 1
ATOM 4135 C CA . SER A 1 545 ? -30.854 16.579 8.730 1.00 91.56 545 SER A CA 1
ATOM 4136 C C . SER A 1 545 ? -30.924 15.958 10.125 1.00 91.56 545 SER A C 1
ATOM 4138 O O . SER A 1 545 ? -29.906 15.688 10.761 1.00 91.56 545 SER A O 1
ATOM 4140 N N . THR A 1 546 ? -32.149 15.740 10.599 1.00 91.06 546 THR A N 1
ATOM 4141 C CA . THR A 1 546 ? -32.440 15.052 11.859 1.00 91.06 546 THR A CA 1
ATOM 4142 C C . THR A 1 546 ? -33.460 13.959 11.569 1.00 91.06 546 THR A C 1
ATOM 4144 O O . THR A 1 546 ? -34.506 14.231 10.974 1.00 91.06 546 THR A O 1
ATOM 4147 N N . HIS A 1 547 ? -33.162 12.730 11.981 1.00 92.88 547 HIS A N 1
ATOM 4148 C CA . HIS A 1 547 ? -33.960 11.538 11.696 1.00 92.88 547 HIS A CA 1
ATOM 4149 C C . HIS A 1 547 ? -34.521 10.952 12.986 1.00 92.88 547 HIS A C 1
ATOM 4151 O O . HIS A 1 547 ? -33.798 10.794 13.967 1.00 92.88 547 HIS A O 1
ATOM 4157 N N . ALA A 1 548 ? -35.810 10.614 12.988 1.00 92.75 548 ALA A N 1
ATOM 4158 C CA . ALA A 1 548 ? -36.456 9.991 14.137 1.00 92.75 548 ALA A CA 1
ATOM 4159 C C . ALA A 1 548 ? -35.995 8.532 14.297 1.00 92.75 548 ALA A C 1
ATOM 4161 O O . ALA A 1 548 ? -36.148 7.724 13.383 1.00 92.75 548 ALA A O 1
ATOM 4162 N N . ILE A 1 549 ? -35.482 8.195 15.479 1.00 94.38 549 ILE A N 1
ATOM 4163 C CA . ILE A 1 549 ? -35.062 6.845 15.876 1.00 94.38 549 ILE A CA 1
ATOM 4164 C C . ILE A 1 549 ? -36.082 6.338 16.894 1.00 94.38 549 ILE A C 1
ATOM 4166 O O . ILE A 1 549 ? -35.828 6.274 18.094 1.00 94.38 549 ILE A O 1
ATOM 4170 N N . THR A 1 550 ? -37.303 6.092 16.424 1.00 91.75 550 THR A N 1
ATOM 4171 C CA . THR A 1 550 ? -38.426 5.654 17.262 1.00 91.75 550 THR A CA 1
ATOM 4172 C C . THR A 1 550 ? -39.468 4.897 16.443 1.00 91.75 550 THR A C 1
ATOM 4174 O O . THR A 1 550 ? -39.789 5.281 15.315 1.00 91.75 550 THR A O 1
ATOM 4177 N N . LYS A 1 551 ? -40.005 3.808 17.007 1.00 84.81 551 LYS A N 1
ATOM 4178 C CA . LYS A 1 551 ? -40.978 2.916 16.350 1.00 84.81 551 LYS A CA 1
ATOM 4179 C C . LYS A 1 551 ? -42.324 3.590 16.061 1.00 84.81 551 LYS A C 1
ATOM 4181 O O . LYS A 1 551 ? -42.996 3.180 15.115 1.00 84.81 551 LYS A O 1
ATOM 4186 N N . ASP A 1 552 ? -42.741 4.569 16.868 1.00 80.12 552 ASP A N 1
ATOM 4187 C CA . ASP A 1 552 ? -44.055 5.227 16.745 1.00 80.12 552 ASP A CA 1
ATOM 4188 C C . ASP A 1 552 ? -44.001 6.690 16.269 1.00 80.12 552 ASP A C 1
ATOM 4190 O O . ASP A 1 552 ? -45.036 7.263 15.917 1.00 80.12 552 ASP A O 1
ATOM 4194 N N . GLY A 1 553 ? -42.800 7.272 16.180 1.00 67.81 553 GLY A N 1
ATOM 4195 C CA . GLY A 1 553 ? -42.591 8.653 15.744 1.00 67.81 553 GLY A CA 1
ATOM 4196 C C . GLY A 1 553 ? -42.825 9.704 16.835 1.00 67.81 553 GLY A C 1
ATOM 4197 O O . GLY A 1 553 ? -42.865 10.893 16.513 1.00 67.81 553 GLY A O 1
ATOM 4198 N N . THR A 1 554 ? -42.998 9.309 18.104 1.00 64.56 554 THR A N 1
ATOM 4199 C CA . THR A 1 554 ? -43.428 10.199 19.196 1.00 64.56 554 THR A CA 1
ATOM 4200 C C . THR A 1 554 ? -42.648 10.056 20.511 1.00 64.56 554 THR A C 1
ATOM 4202 O O . THR A 1 554 ? -43.225 9.820 21.565 1.00 64.56 554 THR A O 1
ATOM 4205 N N . GLY A 1 555 ? -41.358 10.407 20.477 1.00 67.62 555 GLY A N 1
ATOM 4206 C CA . GLY A 1 555 ? -40.627 10.941 21.637 1.00 67.62 555 GLY A CA 1
ATOM 4207 C C . GLY A 1 555 ? -40.094 9.939 22.674 1.00 67.62 555 GLY A C 1
ATOM 4208 O O . GLY A 1 555 ? -40.752 8.986 23.071 1.00 67.62 555 GLY A O 1
ATOM 4209 N N . GLY A 1 556 ? -38.897 10.233 23.190 1.00 80.88 556 GLY A N 1
ATOM 4210 C CA . GLY A 1 556 ? -38.326 9.582 24.368 1.00 80.88 556 GLY A CA 1
ATOM 4211 C C . GLY A 1 556 ? -37.745 8.179 24.183 1.00 80.88 556 GLY A C 1
ATOM 4212 O O . GLY A 1 556 ? -37.695 7.437 25.158 1.00 80.88 556 GLY A O 1
ATOM 4213 N N . SER A 1 557 ? -37.291 7.799 22.985 1.00 92.38 557 SER A N 1
ATOM 4214 C CA . SER A 1 557 ? -36.610 6.511 22.762 1.00 92.38 557 SER A CA 1
ATOM 4215 C C . SER A 1 557 ? -35.168 6.474 23.290 1.00 92.38 557 SER A C 1
ATOM 4217 O O . SER A 1 557 ? -34.635 5.381 23.499 1.00 92.38 557 SER A O 1
ATOM 4219 N N . ALA A 1 558 ? -34.566 7.649 23.529 1.00 94.19 558 ALA A N 1
ATOM 4220 C CA . ALA A 1 558 ? -33.182 7.858 23.958 1.00 94.19 558 ALA A CA 1
ATOM 4221 C C . ALA A 1 558 ? -32.157 7.030 23.149 1.00 94.19 558 ALA A C 1
ATOM 4223 O O . ALA A 1 558 ? -31.627 6.037 23.658 1.00 94.19 558 ALA A O 1
ATOM 4224 N N . PRO A 1 559 ? -31.882 7.402 21.884 1.00 95.50 559 PRO A N 1
ATOM 4225 C CA . PRO A 1 559 ? -30.752 6.869 21.130 1.00 95.50 559 PRO A CA 1
ATOM 4226 C C . PRO A 1 559 ? -29.447 7.133 21.884 1.00 95.50 559 PRO A C 1
ATOM 4228 O O . PRO A 1 559 ? -29.214 8.283 22.247 1.00 95.50 559 PRO A O 1
ATOM 4231 N N . VAL A 1 560 ? -28.642 6.103 22.160 1.00 94.31 560 VAL A N 1
ATOM 4232 C CA . VAL A 1 560 ? -27.407 6.217 22.966 1.00 94.31 560 VAL A CA 1
ATOM 4233 C C . VAL A 1 560 ? -26.203 6.175 22.047 1.00 94.31 560 VAL A C 1
ATOM 4235 O O . VAL A 1 560 ? -25.717 7.230 21.648 1.00 94.31 560 VAL A O 1
ATOM 4238 N N . GLU A 1 561 ? -25.816 4.976 21.617 1.00 94.50 561 GLU A N 1
ATOM 4239 C CA . GLU A 1 561 ? -24.614 4.773 20.826 1.00 94.50 561 GLU A CA 1
ATOM 4240 C C . GLU A 1 561 ? -24.894 4.651 19.344 1.00 94.50 561 GLU A C 1
ATOM 4242 O O . GLU A 1 561 ? -25.913 4.098 18.912 1.00 94.50 561 GLU A O 1
ATOM 4247 N N . VAL A 1 562 ? -23.946 5.153 18.559 1.00 96.56 562 VAL A N 1
ATOM 4248 C CA . VAL A 1 562 ? -23.942 5.060 17.104 1.00 96.56 562 VAL A CA 1
ATOM 4249 C C . VAL A 1 562 ? -22.578 4.576 16.625 1.00 96.56 562 VAL A C 1
ATOM 4251 O O . VAL A 1 562 ? -21.539 5.039 17.080 1.00 96.56 562 VAL A O 1
ATOM 4254 N N . PHE A 1 563 ? -22.570 3.624 15.693 1.00 92.06 563 PHE A N 1
ATOM 4255 C CA . PHE A 1 563 ? -21.347 2.958 15.246 1.00 92.06 563 PHE A CA 1
ATOM 4256 C C . PHE A 1 563 ? -21.397 2.656 13.745 1.00 92.06 563 PHE A C 1
ATOM 4258 O O . PHE A 1 563 ? -22.323 1.991 13.275 1.00 92.06 563 PHE A O 1
ATOM 4265 N N . PHE A 1 564 ? -20.393 3.110 12.987 1.00 93.94 564 PHE A N 1
ATOM 4266 C CA . PHE A 1 564 ? -20.221 2.733 11.579 1.00 93.94 564 PHE A CA 1
ATOM 4267 C C . PHE A 1 564 ? -19.668 1.313 11.457 1.00 93.94 564 PHE A C 1
ATOM 4269 O O . PHE A 1 564 ? -18.642 0.985 12.049 1.00 93.94 564 PHE A O 1
ATOM 4276 N N . LEU A 1 565 ? -20.315 0.481 10.640 1.00 88.12 565 LEU A N 1
ATOM 4277 C CA . LEU A 1 565 ? -19.814 -0.855 10.341 1.00 88.12 565 LEU A CA 1
ATOM 4278 C C . LEU A 1 565 ? -18.507 -0.797 9.529 1.00 88.12 565 LEU A C 1
ATOM 4280 O O . LEU A 1 565 ? -18.404 0.016 8.608 1.00 88.12 565 LEU A O 1
ATOM 4284 N N . PRO A 1 566 ? -17.531 -1.686 9.803 1.00 79.12 566 PRO A N 1
ATOM 4285 C CA . PRO A 1 566 ? -16.314 -1.780 9.004 1.00 79.12 566 PRO A CA 1
ATOM 4286 C C . PRO A 1 566 ? -16.608 -1.981 7.512 1.00 79.12 566 PRO A C 1
ATOM 4288 O O . PRO A 1 566 ? -17.486 -2.767 7.140 1.00 79.12 566 PRO A O 1
ATOM 4291 N N . ASP A 1 567 ? -15.853 -1.257 6.683 1.00 77.94 567 ASP A N 1
ATOM 4292 C CA . ASP A 1 567 ? -15.851 -1.306 5.214 1.00 77.94 567 ASP A CA 1
ATOM 4293 C C . ASP A 1 567 ? -17.220 -1.075 4.533 1.00 77.94 567 ASP A C 1
ATOM 4295 O O . ASP A 1 567 ? -17.397 -1.394 3.355 1.00 77.94 567 ASP A O 1
ATOM 4299 N N . GLN A 1 568 ? -18.213 -0.532 5.252 1.00 82.81 568 GLN A N 1
ATOM 4300 C CA . GLN A 1 568 ? -19.588 -0.384 4.766 1.00 82.81 568 GLN A CA 1
ATOM 4301 C C . GLN A 1 568 ? -20.213 0.955 5.199 1.00 82.81 568 GLN A C 1
ATOM 4303 O O . GLN A 1 568 ? -20.110 1.337 6.363 1.00 82.81 568 GLN A O 1
ATOM 4308 N N . PRO A 1 569 ? -20.940 1.667 4.314 1.00 91.25 569 PRO A N 1
ATOM 4309 C CA . PRO A 1 569 ? -21.557 2.956 4.631 1.00 91.25 569 PRO A CA 1
ATOM 4310 C C . PRO A 1 569 ? -22.908 2.768 5.355 1.00 91.25 569 PRO A C 1
ATOM 4312 O O . PRO A 1 569 ? -23.956 3.252 4.916 1.00 91.25 569 PRO A O 1
ATOM 4315 N N . VAL A 1 570 ? -22.882 2.010 6.454 1.00 94.69 570 VAL A N 1
ATOM 4316 C CA . VAL A 1 570 ? -24.031 1.692 7.312 1.00 94.69 570 VAL A CA 1
ATOM 4317 C C . VAL A 1 570 ? -23.659 1.989 8.761 1.00 94.69 570 VAL A C 1
ATOM 4319 O O . VAL A 1 570 ? -22.645 1.492 9.248 1.00 94.69 570 VAL A O 1
ATOM 4322 N N . ALA A 1 571 ? -24.484 2.773 9.452 1.00 96.69 571 ALA A N 1
ATOM 4323 C CA . ALA A 1 571 ? -24.332 3.061 10.876 1.00 96.69 571 ALA A CA 1
ATOM 4324 C C . ALA A 1 571 ? -25.436 2.376 11.684 1.00 96.69 571 ALA A C 1
ATOM 4326 O O . ALA A 1 571 ? -26.614 2.562 11.379 1.00 96.69 571 ALA A O 1
ATOM 4327 N N . TYR A 1 572 ? -25.087 1.619 12.722 1.00 97.50 572 TYR A N 1
ATOM 4328 C CA . TYR A 1 572 ? -26.064 1.152 13.705 1.00 97.50 572 TYR A CA 1
ATOM 4329 C C . TYR A 1 572 ? -26.287 2.190 14.801 1.00 97.50 572 TYR A C 1
ATOM 4331 O O . TYR A 1 572 ? -25.364 2.923 15.137 1.00 97.50 572 TYR A O 1
ATOM 4339 N N . VAL A 1 573 ? -27.497 2.218 15.369 1.00 97.75 573 VAL A N 1
ATOM 4340 C CA . VAL A 1 573 ? -27.887 3.073 16.502 1.00 97.75 573 VAL A CA 1
ATOM 4341 C C . VAL A 1 573 ? -28.661 2.248 17.536 1.00 97.75 573 VAL A C 1
ATOM 4343 O O . VAL A 1 573 ? -29.656 1.603 17.178 1.00 97.75 573 VAL A O 1
ATOM 4346 N N . THR A 1 574 ? -28.249 2.271 18.808 1.00 96.62 574 THR A N 1
ATOM 4347 C CA . THR A 1 574 ? -29.027 1.711 19.931 1.00 96.62 574 THR A CA 1
ATOM 4348 C C . THR A 1 574 ? -30.031 2.737 20.448 1.00 96.62 574 THR A C 1
ATOM 4350 O O . THR A 1 574 ? -29.711 3.914 20.554 1.00 96.62 574 THR A O 1
ATOM 4353 N N . ALA A 1 575 ? -31.248 2.307 20.800 1.00 95.25 575 ALA A N 1
ATOM 4354 C CA . ALA A 1 575 ? -32.227 3.148 21.498 1.00 95.25 575 ALA A CA 1
ATOM 4355 C C . ALA A 1 575 ? -32.611 2.525 22.845 1.00 95.25 575 ALA A C 1
ATOM 4357 O O . ALA A 1 575 ? -33.245 1.463 22.895 1.00 95.25 575 ALA A O 1
ATOM 4358 N N . MET A 1 576 ? -32.198 3.184 23.928 1.00 93.56 576 MET A N 1
ATOM 4359 C CA . MET A 1 576 ? -32.196 2.648 25.290 1.00 93.56 576 MET A CA 1
ATOM 4360 C C . MET A 1 576 ? -33.597 2.400 25.847 1.00 93.56 576 MET A C 1
ATOM 4362 O O . MET A 1 576 ? -33.828 1.367 26.473 1.00 93.56 576 MET A O 1
ATOM 4366 N N . PHE A 1 577 ? -34.536 3.324 25.639 1.00 92.19 577 PHE A N 1
ATOM 4367 C CA . PHE A 1 577 ? -35.879 3.219 26.220 1.00 92.19 577 PHE A CA 1
ATOM 4368 C C . PHE A 1 577 ? -36.871 2.450 25.331 1.00 92.19 577 PHE A C 1
ATOM 4370 O O . PHE A 1 577 ? -37.886 1.969 25.833 1.00 92.19 577 PHE A O 1
ATOM 4377 N N . GLU A 1 578 ? -36.564 2.255 24.043 1.00 91.62 578 GLU A N 1
ATOM 4378 C CA . GLU A 1 578 ? -37.332 1.370 23.147 1.00 91.62 578 GLU A CA 1
ATOM 4379 C C . GLU A 1 578 ? -36.817 -0.078 23.086 1.00 91.62 578 GLU A C 1
ATOM 4381 O O . GLU A 1 578 ? -37.511 -0.948 22.542 1.00 91.62 578 GLU A O 1
ATOM 4386 N N . GLY A 1 579 ? -35.606 -0.341 23.590 1.00 94.00 579 GLY A N 1
ATOM 4387 C CA . GLY A 1 579 ? -34.948 -1.640 23.476 1.00 94.00 579 GLY A CA 1
ATOM 4388 C C . GLY A 1 579 ? -34.787 -2.080 22.019 1.00 94.00 579 GLY A C 1
ATOM 4389 O O . GLY A 1 579 ? -35.200 -3.183 21.654 1.00 94.00 579 GLY A O 1
ATOM 4390 N N . SER A 1 580 ? -34.245 -1.210 21.160 1.00 93.94 580 SER A N 1
ATOM 4391 C CA . SER A 1 580 ? -34.167 -1.456 19.710 1.00 93.94 580 SER A CA 1
ATOM 4392 C C . SER A 1 580 ? -32.826 -1.121 19.068 1.00 93.94 580 SER A C 1
ATOM 4394 O O . SER A 1 580 ? -32.111 -0.239 19.543 1.00 93.94 580 SER A O 1
ATOM 4396 N N . LEU A 1 581 ? -32.560 -1.780 17.936 1.00 95.62 581 LEU A N 1
ATOM 4397 C CA . LEU A 1 581 ? -31.487 -1.458 16.994 1.00 95.62 581 LEU A CA 1
ATOM 4398 C C . LEU A 1 581 ? -32.058 -0.828 15.720 1.00 95.62 581 LEU A C 1
ATOM 4400 O O . LEU A 1 581 ? -33.050 -1.321 15.170 1.00 95.62 581 LEU A O 1
ATOM 4404 N N . TRP A 1 582 ? -31.382 0.201 15.223 1.00 96.94 582 TRP A N 1
ATOM 4405 C CA . TRP A 1 582 ? -31.668 0.861 13.949 1.00 96.94 582 TRP A CA 1
ATOM 4406 C C . TRP A 1 582 ? -30.421 0.870 13.065 1.00 96.94 582 TRP A C 1
ATOM 4408 O O . TRP A 1 582 ? -29.311 0.883 13.587 1.00 96.94 582 TRP A O 1
ATOM 4418 N N . ALA A 1 583 ? -30.596 0.886 11.743 1.00 97.12 583 ALA A N 1
ATOM 4419 C CA . ALA A 1 583 ? -29.520 1.068 10.769 1.00 97.12 583 ALA A CA 1
ATOM 4420 C C . ALA A 1 583 ? -29.789 2.295 9.896 1.00 97.12 583 ALA A C 1
ATOM 4422 O O . ALA A 1 583 ? -30.808 2.350 9.207 1.00 97.12 583 ALA A O 1
ATOM 4423 N N . GLY A 1 584 ? -28.862 3.249 9.897 1.00 97.00 584 GLY A N 1
ATOM 4424 C CA . GLY A 1 584 ? -28.757 4.304 8.898 1.00 97.00 584 GLY A CA 1
ATOM 4425 C C . GLY A 1 584 ? -28.010 3.789 7.677 1.00 97.00 584 GLY A C 1
ATOM 4426 O O . GLY A 1 584 ? -26.838 3.432 7.781 1.00 97.00 584 GLY A O 1
ATOM 4427 N N . VAL A 1 585 ? -28.669 3.767 6.521 1.00 96.00 585 VAL A N 1
ATOM 4428 C CA . VAL A 1 585 ? -28.067 3.403 5.229 1.00 96.00 585 VAL A CA 1
ATOM 4429 C C . VAL A 1 585 ? -27.773 4.663 4.436 1.00 96.00 585 VAL A C 1
ATOM 4431 O O . VAL A 1 585 ? -28.665 5.488 4.249 1.00 96.00 585 VAL A O 1
ATOM 4434 N N . TRP A 1 586 ? -26.540 4.809 3.959 1.00 96.50 586 TRP A N 1
ATOM 4435 C CA . TRP A 1 586 ? -26.144 5.930 3.112 1.00 96.50 586 TRP A CA 1
ATOM 4436 C C . TRP A 1 586 ? -26.872 5.940 1.761 1.00 96.50 586 TRP A C 1
ATOM 4438 O O . TRP A 1 586 ? -26.846 4.949 1.026 1.00 96.50 586 TRP A O 1
ATOM 4448 N N . ASP A 1 587 ? -27.449 7.084 1.395 1.00 94.56 587 ASP A N 1
ATOM 4449 C CA . ASP A 1 587 ? -27.915 7.373 0.040 1.00 94.56 587 ASP A CA 1
ATOM 4450 C C . ASP A 1 587 ? -27.000 8.419 -0.612 1.00 94.56 587 ASP A C 1
ATOM 4452 O O . ASP A 1 587 ? -27.051 9.616 -0.322 1.00 94.56 587 ASP A O 1
ATOM 4456 N N . ALA A 1 588 ? -26.177 7.962 -1.556 1.00 91.06 588 ALA A N 1
ATOM 4457 C CA . ALA A 1 588 ? -25.242 8.810 -2.290 1.00 91.06 588 ALA A CA 1
ATOM 4458 C C . ALA A 1 588 ? -25.923 9.908 -3.136 1.00 91.06 588 ALA A C 1
ATOM 4460 O O . ALA A 1 588 ? -25.267 10.889 -3.485 1.00 91.06 588 ALA A O 1
ATOM 4461 N N . ASN A 1 589 ? -27.216 9.777 -3.465 1.00 92.06 589 ASN A N 1
ATOM 4462 C CA . ASN A 1 589 ? -27.947 10.773 -4.258 1.00 92.06 589 ASN A CA 1
ATOM 4463 C C . ASN A 1 589 ? -28.361 11.984 -3.413 1.00 92.06 589 ASN A C 1
ATOM 4465 O O . ASN A 1 589 ? -28.321 13.115 -3.895 1.00 92.06 589 ASN A O 1
ATOM 4469 N N . THR A 1 590 ? -28.773 11.748 -2.166 1.00 93.06 590 THR A N 1
ATOM 4470 C CA . THR A 1 590 ? -29.148 12.804 -1.209 1.00 93.06 590 THR A CA 1
ATOM 4471 C C . THR A 1 590 ? -27.966 13.260 -0.353 1.00 93.06 590 THR A C 1
ATOM 4473 O O . THR A 1 590 ? -28.020 14.346 0.222 1.00 93.06 590 THR A O 1
ATOM 4476 N N . ARG A 1 591 ? -26.888 12.461 -0.308 1.00 93.25 591 ARG A N 1
ATOM 4477 C CA . ARG A 1 591 ? -25.739 12.601 0.601 1.00 93.25 591 ARG A CA 1
ATOM 4478 C C . ARG A 1 591 ? -26.170 12.648 2.072 1.00 93.25 591 ARG A C 1
ATOM 4480 O O . ARG A 1 591 ? -25.632 13.434 2.862 1.00 93.25 591 ARG A O 1
ATOM 4487 N N . ASP A 1 592 ? -27.140 11.805 2.410 1.00 95.06 592 ASP A N 1
ATOM 4488 C CA . ASP A 1 592 ? -27.761 11.664 3.727 1.00 95.06 592 ASP A CA 1
ATOM 4489 C C . ASP A 1 592 ? -28.008 10.172 4.033 1.00 95.06 592 ASP A C 1
ATOM 4491 O O . ASP A 1 592 ? -27.851 9.306 3.168 1.00 95.06 592 ASP A O 1
ATOM 4495 N N . PHE A 1 593 ? -28.393 9.858 5.265 1.00 96.00 593 PHE A N 1
ATOM 4496 C CA . PHE A 1 593 ? -28.750 8.515 5.703 1.00 96.00 593 PHE A CA 1
ATOM 4497 C C . PHE A 1 593 ? -30.267 8.309 5.706 1.00 96.00 593 PHE A C 1
ATOM 4499 O O . PHE A 1 593 ? -31.044 9.222 5.968 1.00 96.00 593 PHE A O 1
ATOM 4506 N N . GLN A 1 594 ? -30.698 7.080 5.439 1.00 94.62 594 GLN A N 1
ATOM 4507 C CA . GLN A 1 594 ? -32.067 6.621 5.660 1.00 94.62 594 GLN A CA 1
ATOM 4508 C C . GLN A 1 594 ? -32.058 5.613 6.805 1.00 94.62 594 GLN A C 1
ATOM 4510 O O . GLN A 1 594 ? -31.452 4.547 6.685 1.00 94.62 594 GLN A O 1
ATOM 4515 N N . PHE A 1 595 ? -32.705 5.953 7.920 1.00 94.88 595 PHE A N 1
ATOM 4516 C CA . PHE A 1 595 ? -32.745 5.098 9.104 1.00 94.88 595 PHE A CA 1
ATOM 4517 C C . PHE A 1 595 ? -33.930 4.135 9.056 1.00 94.88 595 PHE A C 1
ATOM 4519 O O . PHE A 1 595 ? -35.079 4.538 8.882 1.00 94.88 595 PHE A O 1
ATOM 4526 N N . THR A 1 596 ? -33.644 2.847 9.235 1.00 93.75 596 THR A N 1
ATOM 4527 C CA . THR A 1 596 ? -34.646 1.784 9.339 1.00 93.75 596 THR A CA 1
ATOM 4528 C C . THR A 1 596 ? -34.510 1.047 10.663 1.00 93.75 596 THR A C 1
ATOM 4530 O O . THR A 1 596 ? -33.411 0.875 11.187 1.00 93.75 596 THR A O 1
ATOM 4533 N N . PHE A 1 597 ? -35.636 0.583 11.194 1.00 94.12 597 PHE A N 1
ATOM 4534 C CA . PHE A 1 597 ? -35.677 -0.329 12.330 1.00 94.12 597 PHE A CA 1
ATOM 4535 C C . PHE A 1 597 ? -35.146 -1.716 11.923 1.00 94.12 597 PHE A C 1
ATOM 4537 O O . PHE A 1 597 ? -35.448 -2.183 10.820 1.00 94.12 597 PHE A O 1
ATOM 4544 N N . VAL A 1 598 ? -34.371 -2.366 12.801 1.00 93.44 598 VAL A N 1
ATOM 4545 C CA . VAL A 1 598 ? -33.634 -3.603 12.481 1.00 93.44 598 VAL A CA 1
ATOM 4546 C C . VAL A 1 598 ? -33.922 -4.760 13.445 1.00 93.44 598 VAL A C 1
ATOM 4548 O O . VAL A 1 598 ? -34.194 -5.865 12.983 1.00 93.44 598 VAL A O 1
ATOM 4551 N N . GLU A 1 599 ? -33.884 -4.542 14.763 1.00 93.19 599 GLU A N 1
ATOM 4552 C CA . GLU A 1 599 ? -34.085 -5.608 15.765 1.00 93.19 599 GLU A CA 1
ATOM 4553 C C . GLU A 1 599 ? -34.846 -5.093 16.997 1.00 93.19 599 GLU A C 1
ATOM 4555 O O . GLU A 1 599 ? -34.614 -3.978 17.475 1.00 93.19 599 GLU A O 1
ATOM 4560 N N . ASP A 1 600 ? -35.737 -5.935 17.534 1.00 93.56 600 ASP A N 1
ATOM 4561 C CA . ASP A 1 600 ? -36.416 -5.709 18.815 1.00 93.56 600 ASP A CA 1
ATOM 4562 C C . ASP A 1 600 ? -35.741 -6.537 19.917 1.00 93.56 600 ASP A C 1
ATOM 4564 O O . ASP A 1 600 ? -35.944 -7.752 20.019 1.00 93.56 600 ASP A O 1
ATOM 4568 N N . PHE A 1 601 ? -34.938 -5.896 20.764 1.00 94.75 601 PHE A N 1
ATOM 4569 C CA . PHE A 1 601 ? -34.268 -6.577 21.870 1.00 94.75 601 PHE A CA 1
ATOM 4570 C C . PHE A 1 601 ? -35.260 -7.003 22.964 1.00 94.75 601 PHE A C 1
ATOM 4572 O O . PHE A 1 601 ? -35.075 -8.051 23.599 1.00 94.75 601 PHE A O 1
ATOM 4579 N N . THR A 1 602 ? -36.366 -6.266 23.131 1.00 90.69 602 THR A N 1
ATOM 4580 C CA . THR A 1 602 ? -37.384 -6.553 24.156 1.00 90.69 602 THR A CA 1
ATOM 4581 C C . THR A 1 602 ? -38.076 -7.893 23.908 1.00 90.69 602 THR A C 1
ATOM 4583 O O . THR A 1 602 ? -38.395 -8.613 24.859 1.00 90.69 602 THR A O 1
ATOM 4586 N N . ALA A 1 603 ? -38.187 -8.313 22.641 1.00 88.62 603 ALA A N 1
ATOM 4587 C CA . ALA A 1 603 ? -38.676 -9.636 22.249 1.00 88.62 603 ALA A CA 1
ATOM 4588 C C . ALA A 1 603 ? -37.812 -10.801 22.785 1.00 88.62 603 ALA A C 1
ATOM 4590 O O . ALA A 1 603 ? -38.268 -11.947 22.808 1.00 88.62 603 ALA A O 1
ATOM 4591 N N . ARG A 1 604 ? -36.581 -10.522 23.240 1.00 89.38 604 ARG A N 1
ATOM 4592 C CA . ARG A 1 604 ? -35.653 -11.477 23.876 1.00 89.38 604 ARG A CA 1
ATOM 4593 C C . ARG A 1 604 ? -35.494 -11.252 25.384 1.00 89.38 604 ARG A C 1
ATOM 4595 O O . ARG A 1 604 ? -34.681 -11.923 26.011 1.00 89.38 604 ARG A O 1
ATOM 4602 N N . GLY A 1 605 ? -36.265 -10.333 25.970 1.00 91.19 605 GLY A N 1
ATOM 4603 C CA . GLY A 1 605 ? -36.156 -9.947 27.380 1.00 91.19 605 GLY A CA 1
ATOM 4604 C C . GLY A 1 605 ? -34.965 -9.037 27.696 1.00 91.19 605 GLY A C 1
ATOM 4605 O O . GLY A 1 605 ? -34.637 -8.875 28.869 1.00 91.19 605 GLY A O 1
ATOM 4606 N N . GLN A 1 606 ? -34.329 -8.456 26.675 1.00 91.12 606 GLN A N 1
ATOM 4607 C CA . GLN A 1 606 ? -33.239 -7.493 26.815 1.00 91.12 606 GLN A CA 1
ATOM 4608 C C . GLN A 1 606 ? -33.804 -6.073 26.685 1.00 91.12 606 GLN A C 1
ATOM 4610 O O . GLN A 1 606 ? -34.482 -5.771 25.705 1.00 91.12 606 GLN A O 1
ATOM 4615 N N . GLY A 1 607 ? -33.617 -5.238 27.712 1.00 89.38 607 GLY A N 1
ATOM 4616 C CA . GLY A 1 607 ? -34.378 -3.994 27.872 1.00 89.38 607 GLY A CA 1
ATOM 4617 C C . GLY A 1 607 ? -33.608 -2.732 27.503 1.00 89.38 607 GLY A C 1
ATOM 4618 O O . GLY A 1 607 ? -34.066 -1.972 26.661 1.00 89.38 607 GLY A O 1
ATOM 4619 N N . VAL A 1 608 ? -32.458 -2.528 28.146 1.00 94.56 608 VAL A N 1
ATOM 4620 C CA . VAL A 1 608 ? -31.685 -1.271 28.127 1.00 94.56 608 VAL A CA 1
ATOM 4621 C C . VAL A 1 608 ? -30.391 -1.502 27.334 1.00 94.56 608 VAL A C 1
ATOM 4623 O O . VAL A 1 608 ? -29.384 -1.829 27.962 1.00 94.56 608 VAL A O 1
ATOM 4626 N N . PRO A 1 609 ? -30.401 -1.448 25.985 1.00 96.12 609 PRO A N 1
ATOM 4627 C CA . PRO A 1 609 ? -29.178 -1.488 25.187 1.00 96.12 609 PRO A CA 1
ATOM 4628 C C . PRO A 1 609 ? -28.358 -0.222 25.425 1.00 96.12 609 PRO A C 1
ATOM 4630 O O . PRO A 1 609 ? -28.932 0.861 25.560 1.00 96.12 609 PRO A O 1
ATOM 4633 N N . LEU A 1 610 ? -27.038 -0.368 25.444 1.00 94.06 610 LEU A N 1
ATOM 4634 C CA . LEU A 1 610 ? -26.105 0.744 25.594 1.00 94.06 610 LEU A CA 1
ATOM 4635 C C . LEU A 1 610 ? -25.071 0.676 24.462 1.00 94.06 610 LEU A C 1
ATOM 4637 O O . LEU A 1 610 ? -25.353 1.139 23.356 1.00 94.06 610 LEU A O 1
ATOM 4641 N N . GLU A 1 611 ? -23.949 0.002 24.708 1.00 94.25 611 GLU A N 1
ATOM 4642 C CA . GLU A 1 611 ? -22.762 0.013 23.854 1.00 94.25 611 GLU A CA 1
ATOM 4643 C C . GLU A 1 611 ? -22.812 -0.982 22.689 1.00 94.25 611 GLU A C 1
ATOM 4645 O O . GLU A 1 611 ? -23.475 -2.025 22.757 1.00 94.25 611 GLU A O 1
ATOM 4650 N N . MET A 1 612 ? -22.010 -0.708 21.655 1.00 95.88 612 MET A N 1
ATOM 4651 C CA . MET A 1 612 ? -21.803 -1.571 20.489 1.00 95.88 612 MET A CA 1
ATOM 4652 C C . MET A 1 612 ? -20.319 -1.713 20.137 1.00 95.88 612 MET A C 1
ATOM 4654 O O . MET A 1 612 ? -19.641 -0.726 19.878 1.00 95.88 612 MET A O 1
ATOM 4658 N N . TYR A 1 613 ? -19.835 -2.952 20.021 1.00 94.62 613 TYR A N 1
ATOM 4659 C CA . TYR A 1 613 ? -18.460 -3.248 19.604 1.00 94.62 613 TYR A CA 1
ATOM 4660 C C . TYR A 1 613 ? -18.416 -4.358 18.556 1.00 94.62 613 TYR A C 1
ATOM 4662 O O . TYR A 1 613 ? -19.180 -5.319 18.636 1.00 94.62 613 TYR A O 1
ATOM 4670 N N . VAL A 1 614 ? -17.476 -4.287 17.611 1.00 92.81 614 VAL A N 1
ATOM 4671 C CA . VAL A 1 614 ? -17.125 -5.436 16.760 1.00 92.81 614 VAL A CA 1
ATOM 4672 C C . VAL A 1 614 ? -15.986 -6.208 17.425 1.00 92.81 614 VAL A C 1
ATOM 4674 O O . VAL A 1 614 ? -14.931 -5.641 17.712 1.00 92.81 614 VAL A O 1
ATOM 4677 N N . GLY A 1 615 ? -16.215 -7.490 17.708 1.00 87.69 615 GLY A N 1
ATOM 4678 C CA . GLY A 1 615 ? -15.239 -8.360 18.362 1.00 87.69 615 GLY A CA 1
ATOM 4679 C C . GLY A 1 615 ? -14.108 -8.816 17.426 1.00 87.69 615 GLY A C 1
ATOM 4680 O O . GLY A 1 615 ? -14.209 -8.665 16.206 1.00 87.69 615 GLY A O 1
ATOM 4681 N N . PRO A 1 616 ? -13.037 -9.437 17.962 1.00 82.31 616 PRO A N 1
ATOM 4682 C CA . PRO A 1 616 ? -11.931 -9.983 17.161 1.00 82.31 616 PRO A CA 1
ATOM 4683 C C . PRO A 1 616 ? -12.341 -11.077 16.158 1.00 82.31 616 PRO A C 1
ATOM 4685 O O . PRO A 1 616 ? -11.575 -11.402 15.253 1.00 82.31 616 PRO A O 1
ATOM 4688 N N . ASP A 1 617 ? -13.534 -11.651 16.322 1.00 84.50 617 ASP A N 1
ATOM 4689 C CA . ASP A 1 617 ? -14.162 -12.630 15.431 1.00 84.50 617 ASP A CA 1
ATOM 4690 C C . ASP A 1 617 ? -15.039 -11.999 14.329 1.00 84.50 617 ASP A C 1
ATOM 4692 O O . ASP A 1 617 ? -15.561 -12.719 13.476 1.00 84.50 617 ASP A O 1
ATOM 4696 N N . GLY A 1 618 ? -15.184 -10.670 14.316 1.00 88.06 618 GLY A N 1
ATOM 4697 C CA . GLY A 1 618 ? -15.990 -9.924 13.348 1.00 88.06 618 GLY A CA 1
ATOM 4698 C C . GLY A 1 618 ? -17.488 -9.856 13.667 1.00 88.06 618 GLY A C 1
ATOM 4699 O O . GLY A 1 618 ? -18.247 -9.313 12.863 1.00 88.06 618 GLY A O 1
ATOM 4700 N N . TYR A 1 619 ? -17.940 -10.377 14.813 1.00 93.69 619 TYR A N 1
ATOM 4701 C CA . TYR A 1 619 ? -19.339 -10.259 15.236 1.00 93.69 619 TYR A CA 1
ATOM 4702 C C . TYR A 1 619 ? -19.610 -8.954 15.991 1.00 93.69 619 TYR A C 1
ATOM 4704 O O . TYR A 1 619 ? -18.720 -8.386 16.619 1.00 93.69 619 TYR A O 1
ATOM 4712 N N . LEU A 1 620 ? -20.863 -8.493 15.960 1.00 95.50 620 LEU A N 1
ATOM 4713 C CA . LEU A 1 620 ? -21.328 -7.355 16.756 1.00 95.50 620 LEU A CA 1
ATOM 4714 C C . LEU A 1 620 ? -21.729 -7.817 18.160 1.00 95.50 620 LEU A C 1
ATOM 4716 O O . LEU A 1 620 ? -22.537 -8.735 18.306 1.00 95.50 620 LEU A O 1
ATOM 4720 N N . TYR A 1 621 ? -21.222 -7.123 19.169 1.00 97.62 621 TYR A N 1
ATOM 4721 C CA . TYR A 1 621 ? -21.505 -7.291 20.587 1.00 97.62 621 TYR A CA 1
ATOM 4722 C C . TYR A 1 621 ? -22.267 -6.061 21.081 1.00 97.62 621 TYR A C 1
ATOM 4724 O O . TYR A 1 621 ? -21.753 -4.950 20.982 1.00 97.62 621 TYR A O 1
ATOM 4732 N N . VAL A 1 622 ? -23.477 -6.257 21.608 1.00 97.75 622 VAL A N 1
ATOM 4733 C CA . VAL A 1 622 ? -24.333 -5.184 22.148 1.00 97.75 622 VAL A CA 1
ATOM 4734 C C . VAL A 1 622 ? -24.532 -5.406 23.644 1.00 97.75 622 VAL A C 1
ATOM 4736 O O . VAL A 1 622 ? -25.025 -6.476 24.019 1.00 97.75 622 VAL A O 1
ATOM 4739 N N . SER A 1 623 ? -24.148 -4.449 24.493 1.00 97.75 623 SER A N 1
ATOM 4740 C CA . SER A 1 623 ? -24.317 -4.557 25.951 1.00 97.75 623 SER A CA 1
ATOM 4741 C C . SER A 1 623 ? -25.710 -4.127 26.412 1.00 97.75 623 SER A C 1
ATOM 4743 O O . SER A 1 623 ? -26.374 -3.310 25.769 1.00 97.75 623 SER A O 1
ATOM 4745 N N . PHE A 1 624 ? -26.170 -4.710 27.523 1.00 97.25 624 PHE A N 1
ATOM 4746 C CA . PHE A 1 624 ? -27.486 -4.435 28.094 1.00 97.25 624 PHE A CA 1
ATOM 4747 C C . PHE A 1 624 ? -27.414 -4.160 29.592 1.00 97.25 624 PHE A C 1
ATOM 4749 O O . PHE A 1 624 ? -27.289 -5.091 30.390 1.00 97.25 624 PHE A O 1
ATOM 4756 N N . GLY A 1 625 ? -27.620 -2.903 29.991 1.00 94.94 625 GLY A N 1
ATOM 4757 C CA . GLY A 1 625 ? -27.633 -2.503 31.398 1.00 94.94 625 GLY A CA 1
ATOM 4758 C C . GLY A 1 625 ? -28.707 -3.235 32.213 1.00 94.94 625 GLY A C 1
ATOM 4759 O O . GLY A 1 625 ? -28.480 -3.588 33.369 1.00 94.94 625 GLY A O 1
ATOM 4760 N N . GLN A 1 626 ? -29.862 -3.537 31.613 1.00 93.12 626 GLN A N 1
ATOM 4761 C CA . GLN A 1 626 ? -30.928 -4.313 32.250 1.00 93.12 626 GLN A CA 1
ATOM 4762 C C . GLN A 1 626 ? -31.524 -5.348 31.280 1.00 93.12 626 GLN A C 1
ATOM 4764 O O . GLN A 1 626 ? -31.944 -4.969 30.181 1.00 93.12 626 GLN A O 1
ATOM 4769 N N . PRO A 1 627 ? -31.632 -6.634 31.681 1.00 93.12 627 PRO A N 1
ATOM 4770 C CA . PRO A 1 627 ? -31.273 -7.221 32.985 1.00 93.12 627 PRO A CA 1
ATOM 4771 C C . PRO A 1 627 ? -29.767 -7.394 33.271 1.00 93.12 627 PRO A C 1
ATOM 4773 O O . PRO A 1 627 ? -29.434 -7.778 34.391 1.00 93.12 627 PRO A O 1
ATOM 4776 N N . GLY A 1 628 ? -28.890 -7.138 32.298 1.00 94.88 628 GLY A N 1
ATOM 4777 C CA . GLY A 1 628 ? -27.486 -7.557 32.319 1.00 94.88 628 GLY A CA 1
ATOM 4778 C C . GLY A 1 628 ? -27.212 -8.589 31.222 1.00 94.88 628 GLY A C 1
ATOM 4779 O O . GLY A 1 628 ? -28.015 -9.503 31.000 1.00 94.88 628 GLY A O 1
ATOM 4780 N N . GLY A 1 629 ? -26.089 -8.445 30.518 1.00 96.88 629 GLY A N 1
ATOM 4781 C CA . GLY A 1 629 ? -25.653 -9.359 29.459 1.00 96.88 629 GLY A CA 1
ATOM 4782 C C . GLY A 1 629 ? -25.159 -8.652 28.199 1.00 96.88 629 GLY A C 1
ATOM 4783 O O . GLY A 1 629 ? -25.233 -7.432 28.080 1.00 96.88 629 GLY A O 1
ATOM 4784 N N . VAL A 1 630 ? -24.658 -9.443 27.248 1.00 98.38 630 VAL A N 1
ATOM 4785 C CA . VAL A 1 630 ? -24.193 -8.961 25.937 1.00 98.38 630 VAL A CA 1
ATOM 4786 C C . VAL A 1 630 ? -24.755 -9.857 24.835 1.00 98.38 630 VAL A C 1
ATOM 4788 O O . VAL A 1 630 ? -24.488 -11.059 24.833 1.00 98.38 630 VAL A O 1
ATOM 4791 N N . ASN A 1 631 ? -25.528 -9.321 23.890 1.00 97.50 631 ASN A N 1
ATOM 4792 C CA . ASN A 1 631 ? -25.976 -10.098 22.727 1.00 97.50 631 ASN A CA 1
ATOM 4793 C C . ASN A 1 631 ? -24.918 -10.069 21.621 1.00 97.50 631 ASN A C 1
ATOM 4795 O O . ASN A 1 631 ? -24.326 -9.026 21.361 1.00 97.50 631 ASN A O 1
ATOM 4799 N N . VAL A 1 632 ? -24.736 -11.202 20.943 1.00 97.69 632 VAL A N 1
ATOM 4800 C CA . VAL A 1 632 ? -23.793 -11.373 19.830 1.00 97.69 632 VAL A CA 1
ATOM 4801 C C . VAL A 1 632 ? -24.564 -11.600 18.530 1.00 97.69 632 VAL A C 1
ATOM 4803 O O . VAL A 1 632 ? -25.447 -12.467 18.486 1.00 97.69 632 VAL A O 1
ATOM 4806 N N . TYR A 1 633 ? -24.219 -10.861 17.475 1.00 95.88 633 TYR A N 1
ATOM 4807 C CA . TYR A 1 633 ? -24.869 -10.899 16.163 1.00 95.88 633 TYR A CA 1
ATOM 4808 C C . TYR A 1 633 ? -23.866 -11.110 15.021 1.00 95.88 633 TYR A C 1
ATOM 4810 O O . TYR A 1 633 ? -22.821 -10.465 14.957 1.00 95.88 633 TYR A O 1
ATOM 4818 N N . ASP A 1 634 ? -24.242 -11.961 14.068 1.00 94.62 634 ASP A N 1
ATOM 4819 C CA . ASP A 1 634 ? -23.624 -12.041 12.743 1.00 94.62 634 ASP A CA 1
ATOM 4820 C C . ASP A 1 634 ? -24.153 -10.889 11.876 1.00 94.62 634 ASP A C 1
ATOM 4822 O O . ASP A 1 634 ? -25.358 -10.777 11.638 1.00 94.62 634 ASP A O 1
ATOM 4826 N N . ILE A 1 635 ? -23.237 -10.018 11.447 1.00 93.25 635 ILE A N 1
ATOM 4827 C CA . ILE A 1 635 ? -23.506 -8.778 10.703 1.00 93.25 635 ILE A CA 1
ATOM 4828 C C . ILE A 1 635 ? -23.146 -8.874 9.213 1.00 93.25 635 ILE A C 1
ATOM 4830 O O . ILE A 1 635 ? -23.110 -7.857 8.524 1.00 93.25 635 ILE A O 1
ATOM 4834 N N . SER A 1 636 ? -22.948 -10.088 8.683 1.00 89.19 636 SER A N 1
ATOM 4835 C CA . SER A 1 636 ? -22.745 -10.326 7.241 1.00 89.19 636 SER A CA 1
ATOM 4836 C C . SER A 1 636 ? -23.913 -9.852 6.360 1.00 89.19 636 SER A C 1
ATOM 4838 O O . SER A 1 636 ? -23.755 -9.694 5.150 1.00 89.19 636 SER A O 1
ATOM 4840 N N . GLN A 1 637 ? -25.082 -9.593 6.958 1.00 91.19 637 GLN A N 1
ATOM 4841 C CA . GLN A 1 637 ? -26.201 -8.874 6.348 1.00 91.19 637 GLN A CA 1
ATOM 4842 C C . GLN A 1 637 ? -26.594 -7.680 7.243 1.00 91.19 637 GLN A C 1
ATOM 4844 O O . GLN A 1 637 ? -27.397 -7.858 8.160 1.00 91.19 637 GLN A O 1
ATOM 4849 N N . PRO A 1 638 ? -26.080 -6.458 6.992 1.00 87.81 638 PRO A N 1
ATOM 4850 C CA . PRO A 1 638 ? -26.286 -5.291 7.865 1.00 87.81 638 PRO A CA 1
ATOM 4851 C C . PRO A 1 638 ? -27.739 -4.862 8.112 1.00 87.81 638 PRO A C 1
ATOM 4853 O O . PRO A 1 638 ? -28.029 -4.168 9.076 1.00 87.81 638 PRO A O 1
ATOM 4856 N N . LEU A 1 639 ? -28.673 -5.243 7.238 1.00 93.00 639 LEU A N 1
ATOM 4857 C CA . LEU A 1 639 ? -30.101 -4.922 7.388 1.00 93.00 639 LEU A CA 1
ATOM 4858 C C . LEU A 1 639 ? -30.922 -6.094 7.945 1.00 93.00 639 LEU A C 1
ATOM 4860 O O . LEU A 1 639 ? -32.140 -5.999 8.064 1.00 93.00 639 LEU A O 1
ATOM 4864 N N . ALA A 1 640 ? -30.254 -7.202 8.270 1.00 92.62 640 ALA A N 1
ATOM 4865 C CA . ALA A 1 640 ? -30.829 -8.389 8.887 1.00 92.62 640 ALA A CA 1
ATOM 4866 C C . ALA A 1 640 ? -29.788 -9.093 9.794 1.00 92.62 640 ALA A C 1
ATOM 4868 O O . ALA A 1 640 ? -29.496 -10.276 9.579 1.00 92.62 640 ALA A O 1
ATOM 4869 N N . PRO A 1 641 ? -29.200 -8.391 10.789 1.00 94.19 641 PRO A N 1
ATOM 4870 C CA . PRO A 1 641 ? -28.206 -8.961 11.687 1.00 94.19 641 PRO A CA 1
ATOM 4871 C C . PRO A 1 641 ? -28.790 -10.155 12.433 1.00 94.19 641 PRO A C 1
ATOM 4873 O O . PRO A 1 641 ? -29.857 -10.102 13.050 1.00 94.19 641 PRO A O 1
ATOM 4876 N N . LYS A 1 642 ? -28.073 -11.268 12.380 1.00 96.19 642 LYS A N 1
ATOM 4877 C CA . LYS A 1 642 ? -28.557 -12.552 12.867 1.00 96.19 642 LYS A CA 1
ATOM 4878 C C . LYS A 1 642 ? -28.077 -12.776 14.294 1.00 96.19 642 LYS A C 1
ATOM 4880 O O . LYS A 1 642 ? -26.899 -13.035 14.522 1.00 96.19 642 LYS A O 1
ATOM 4885 N N . PHE A 1 643 ? -29.006 -12.735 15.247 1.00 96.62 643 PHE A N 1
ATOM 4886 C CA . PHE A 1 643 ? -28.736 -13.092 16.642 1.00 96.62 643 PHE A CA 1
ATOM 4887 C C . PHE A 1 643 ? -28.125 -14.500 16.750 1.00 96.62 643 PHE A C 1
ATOM 4889 O O . PHE A 1 643 ? -28.678 -15.468 16.215 1.00 96.62 643 PHE A O 1
ATOM 4896 N N . LEU A 1 644 ? -27.004 -14.611 17.467 1.00 95.81 644 LEU A N 1
ATOM 4897 C CA . LEU A 1 644 ? -26.278 -15.863 17.690 1.00 95.81 644 LEU A CA 1
ATOM 4898 C C . LEU A 1 644 ? -26.464 -16.385 19.119 1.00 95.81 644 LEU A C 1
ATOM 4900 O O . LEU A 1 644 ? -26.860 -17.536 19.312 1.00 95.81 644 LEU A O 1
ATOM 4904 N N . LYS A 1 645 ? -26.143 -15.557 20.120 1.00 95.06 645 LYS A N 1
ATOM 4905 C CA . LYS A 1 645 ? -26.144 -15.917 21.548 1.00 95.06 645 LYS A CA 1
ATOM 4906 C C . LYS A 1 645 ? -26.203 -14.671 22.435 1.00 95.06 645 LYS A C 1
ATOM 4908 O O . LYS A 1 645 ? -25.832 -13.585 22.002 1.00 95.06 645 LYS A O 1
ATOM 4913 N N . THR A 1 646 ? -26.596 -14.855 23.692 1.00 96.56 646 THR A N 1
ATOM 4914 C CA . THR A 1 646 ? -26.371 -13.881 24.771 1.00 96.56 646 THR A CA 1
ATOM 4915 C C . THR A 1 646 ? -25.258 -14.410 25.670 1.00 96.56 646 THR A C 1
ATOM 4917 O O . THR A 1 646 ? -25.297 -15.570 26.084 1.00 96.56 646 THR A O 1
ATOM 4920 N N . LEU A 1 647 ? -24.271 -13.570 25.960 1.00 98.00 647 LEU A N 1
ATOM 4921 C CA . LEU A 1 647 ? -23.181 -13.820 26.894 1.00 98.00 647 LEU A CA 1
ATOM 4922 C C . LEU A 1 647 ? -23.514 -13.233 28.279 1.00 98.00 647 LEU A C 1
ATOM 4924 O O . LEU A 1 647 ? -24.193 -12.205 28.357 1.00 98.00 647 LEU A O 1
ATOM 4928 N N . PRO A 1 648 ? -23.061 -13.873 29.372 1.00 97.56 648 PRO A N 1
ATOM 4929 C CA . PRO A 1 648 ? -23.383 -13.446 30.730 1.00 97.56 648 PRO A CA 1
ATOM 4930 C C . PRO A 1 648 ? -22.597 -12.195 31.146 1.00 97.56 648 PRO A C 1
ATOM 4932 O O . PRO A 1 648 ? -21.373 -12.170 31.051 1.00 97.56 648 PRO A O 1
ATOM 4935 N N . ALA A 1 649 ? -23.300 -11.202 31.682 1.00 97.81 649 ALA A N 1
ATOM 4936 C CA . ALA A 1 649 ? -22.743 -10.067 32.413 1.00 97.81 649 ALA A CA 1
ATOM 4937 C C . ALA A 1 649 ? -23.741 -9.646 33.508 1.00 97.81 649 ALA A C 1
ATOM 4939 O O . ALA A 1 649 ? -24.912 -10.038 33.448 1.00 97.81 649 ALA A O 1
ATOM 4940 N N . ASP A 1 650 ? -23.286 -8.904 34.517 1.00 97.12 650 ASP A N 1
ATOM 4941 C CA . ASP A 1 650 ? -24.146 -8.480 35.628 1.00 97.12 650 ASP A CA 1
ATOM 4942 C C . ASP A 1 650 ? -25.032 -7.274 35.236 1.00 97.12 650 ASP A C 1
ATOM 4944 O O . ASP A 1 650 ? -24.894 -6.683 34.163 1.00 97.12 650 ASP A O 1
ATOM 4948 N N . ALA A 1 651 ? -25.969 -6.895 36.110 1.00 95.75 651 ALA A N 1
ATOM 4949 C CA . ALA A 1 651 ? -26.782 -5.697 35.910 1.00 95.75 651 ALA A CA 1
ATOM 4950 C C . ALA A 1 651 ? -25.899 -4.435 35.867 1.00 95.75 651 ALA A C 1
ATOM 4952 O O . ALA A 1 651 ? -24.998 -4.265 36.688 1.00 95.75 651 ALA A O 1
ATOM 4953 N N . GLY A 1 652 ? -26.175 -3.546 34.917 1.00 95.88 652 GLY A N 1
ATOM 4954 C CA . GLY A 1 652 ? -25.327 -2.405 34.579 1.00 95.88 652 GLY A CA 1
ATOM 4955 C C . GLY A 1 652 ? -24.285 -2.678 33.495 1.00 95.88 652 GLY A C 1
ATOM 4956 O O . GLY A 1 652 ? -23.448 -1.812 33.281 1.00 95.88 652 GLY A O 1
ATOM 4957 N N . ALA A 1 653 ? -24.294 -3.849 32.842 1.00 97.81 653 ALA A N 1
ATOM 4958 C CA . ALA A 1 653 ? -23.385 -4.173 31.739 1.00 97.81 653 ALA A CA 1
ATOM 4959 C C . ALA A 1 653 ? -23.370 -3.069 30.666 1.00 97.81 653 ALA A C 1
ATOM 4961 O O . ALA A 1 653 ? -24.379 -2.838 29.998 1.00 97.81 653 ALA A O 1
ATOM 4962 N N . HIS A 1 654 ? -22.222 -2.408 30.532 1.00 95.69 654 HIS A N 1
ATOM 4963 C CA . HIS A 1 654 ? -22.038 -1.177 29.772 1.00 95.69 654 HIS A CA 1
ATOM 4964 C C . HIS A 1 654 ? -20.807 -1.315 28.856 1.00 95.69 654 HIS A C 1
ATOM 4966 O O . HIS A 1 654 ? -20.920 -1.977 27.822 1.00 95.69 654 HIS A O 1
ATOM 4972 N N . HIS A 1 655 ? -19.640 -0.785 29.235 1.00 96.81 655 HIS A N 1
ATOM 4973 C CA . HIS A 1 655 ? -18.417 -0.841 28.421 1.00 96.81 655 HIS A CA 1
ATOM 4974 C C . HIS A 1 655 ? -17.852 -2.256 28.254 1.00 96.81 655 HIS A C 1
ATOM 4976 O O . HIS A 1 655 ? -17.873 -3.064 29.193 1.00 96.81 655 HIS A O 1
ATOM 4982 N N . ILE A 1 656 ? -17.275 -2.532 27.077 1.00 97.25 656 ILE A N 1
ATOM 4983 C CA . ILE A 1 656 ? -16.655 -3.819 26.733 1.00 97.25 656 ILE A CA 1
ATOM 4984 C C . ILE A 1 656 ? -15.208 -3.623 26.257 1.00 97.25 656 ILE A C 1
ATOM 4986 O O . ILE A 1 656 ? -14.917 -2.737 25.462 1.00 97.25 656 ILE A O 1
ATOM 4990 N N . ALA A 1 657 ? -14.304 -4.515 26.667 1.00 96.25 657 ALA A N 1
ATOM 4991 C CA . ALA A 1 657 ? -13.006 -4.691 26.014 1.00 96.25 657 ALA A CA 1
ATOM 4992 C C . ALA A 1 657 ? -12.686 -6.171 25.763 1.00 96.25 657 ALA A C 1
ATOM 4994 O O . ALA A 1 657 ? -13.175 -7.056 26.465 1.00 96.25 657 ALA A O 1
ATOM 4995 N N . PHE A 1 658 ? -11.817 -6.440 24.790 1.00 94.94 658 PHE A N 1
ATOM 4996 C CA . PHE A 1 658 ? -11.395 -7.788 24.401 1.00 94.94 658 PHE A CA 1
ATOM 4997 C C . PHE A 1 658 ? -9.902 -7.987 24.667 1.00 94.94 658 PHE A C 1
ATOM 4999 O O . PHE A 1 658 ? -9.112 -7.077 24.417 1.00 94.94 658 PHE A O 1
ATOM 5006 N N . SER A 1 659 ? -9.499 -9.162 25.159 1.00 90.12 659 SER A N 1
ATOM 5007 C CA . SER A 1 659 ? -8.078 -9.509 25.275 1.00 90.12 659 SER A CA 1
ATOM 5008 C C . SER A 1 659 ? -7.418 -9.650 23.899 1.00 90.12 659 SER A C 1
ATOM 5010 O O . SER A 1 659 ? -8.061 -10.016 22.919 1.00 90.12 659 SER A O 1
ATOM 5012 N N . GLU A 1 660 ? -6.114 -9.373 23.831 1.00 83.56 660 GLU A N 1
ATOM 5013 C CA . GLU A 1 660 ? -5.328 -9.384 22.583 1.00 83.56 660 GLU A CA 1
ATOM 5014 C C . GLU A 1 660 ? -5.291 -10.767 21.901 1.00 83.56 660 GLU A C 1
ATOM 5016 O O . GLU A 1 660 ? -5.232 -10.856 20.679 1.00 83.56 660 GLU A O 1
ATOM 5021 N N . ASP A 1 661 ? -5.409 -11.848 22.680 1.00 78.56 661 ASP A N 1
ATOM 5022 C CA . ASP A 1 661 ? -5.545 -13.229 22.194 1.00 78.56 661 ASP A CA 1
ATOM 5023 C C . ASP A 1 661 ? -6.977 -13.598 21.746 1.00 78.56 661 ASP A C 1
ATOM 5025 O O . ASP A 1 661 ? -7.236 -14.743 21.374 1.00 78.56 661 ASP A O 1
ATOM 5029 N N . GLY A 1 662 ? -7.927 -12.658 21.818 1.00 85.75 662 GLY A N 1
ATOM 5030 C CA . GLY A 1 662 ? -9.343 -12.865 21.506 1.00 85.75 662 GLY A CA 1
ATOM 5031 C C . GLY A 1 662 ? -10.074 -13.823 22.452 1.00 85.75 662 GLY A C 1
ATOM 5032 O O . GLY A 1 662 ? -11.206 -14.213 22.166 1.00 85.75 662 GLY A O 1
ATOM 5033 N N . LYS A 1 663 ? -9.455 -14.239 23.567 1.00 87.81 663 LYS A N 1
ATOM 5034 C CA . LYS A 1 663 ? -10.012 -15.273 24.449 1.00 87.81 663 LYS A CA 1
ATOM 5035 C C . LYS A 1 663 ? -11.059 -14.748 25.427 1.00 87.81 663 LYS A C 1
ATOM 5037 O O . LYS A 1 663 ? -12.030 -15.450 25.715 1.00 87.81 663 LYS A O 1
ATOM 5042 N N . TYR A 1 664 ? -10.854 -13.552 25.968 1.00 94.31 664 TYR A N 1
ATOM 5043 C CA . TYR A 1 664 ? -11.688 -12.974 27.013 1.00 94.31 664 TYR A CA 1
ATOM 5044 C C . TYR A 1 664 ? -12.361 -11.685 26.555 1.00 94.31 664 TYR A C 1
ATOM 5046 O O . TYR A 1 664 ? -11.752 -10.832 25.913 1.00 94.31 664 TYR A O 1
ATOM 5054 N N . MET A 1 665 ? -13.614 -11.537 26.967 1.00 97.31 665 MET A N 1
ATOM 5055 C CA . MET A 1 665 ? -14.366 -10.292 26.927 1.00 97.31 665 MET A CA 1
ATOM 5056 C C . MET A 1 665 ? -14.549 -9.794 28.363 1.00 97.31 665 MET A C 1
ATOM 5058 O O . MET A 1 665 ? -14.994 -10.541 29.237 1.00 97.31 665 MET A O 1
ATOM 5062 N N . PHE A 1 666 ? -14.202 -8.538 28.601 1.00 98.06 666 PHE A N 1
ATOM 5063 C CA . PHE A 1 666 ? -14.338 -7.846 29.876 1.00 98.06 666 PHE A CA 1
ATOM 5064 C C . PHE A 1 666 ? -15.513 -6.883 29.774 1.00 98.06 666 PHE A C 1
ATOM 5066 O O . PHE A 1 666 ? -15.521 -6.056 28.869 1.00 98.06 666 PHE A O 1
ATOM 5073 N N . VAL A 1 667 ? -16.488 -6.988 30.676 1.00 98.44 667 VAL A N 1
ATOM 5074 C CA . VAL A 1 667 ? -17.696 -6.147 30.673 1.00 98.44 667 VAL A CA 1
ATOM 5075 C C . VAL A 1 667 ? -17.793 -5.415 31.999 1.00 98.44 667 VAL A C 1
ATOM 5077 O O . VAL A 1 667 ? -17.836 -6.053 33.051 1.00 98.44 667 VAL A O 1
ATOM 5080 N N . GLN A 1 668 ? -17.796 -4.088 31.965 1.00 97.81 668 GLN A N 1
ATOM 5081 C CA . GLN A 1 668 ? -17.966 -3.246 33.146 1.00 97.81 668 GLN A CA 1
ATOM 5082 C C . GLN A 1 668 ? -19.466 -3.117 33.466 1.00 97.81 668 GLN A C 1
ATOM 5084 O O . GLN A 1 668 ? -20.268 -2.848 32.577 1.00 97.81 668 GLN A O 1
ATOM 5089 N N . ASN A 1 669 ? -19.855 -3.364 34.725 1.00 97.12 669 ASN A N 1
ATOM 5090 C CA . ASN A 1 669 ? -21.257 -3.553 35.122 1.00 97.12 669 ASN A CA 1
ATOM 5091 C C . ASN A 1 669 ? -21.758 -2.455 36.077 1.00 97.12 669 ASN A C 1
ATOM 5093 O O . ASN A 1 669 ? -22.034 -2.703 37.259 1.00 97.12 669 ASN A O 1
ATOM 5097 N N . ASN A 1 670 ? -21.845 -1.230 35.566 1.00 94.50 670 ASN A N 1
ATOM 5098 C CA . ASN A 1 670 ? -22.458 -0.094 36.245 1.00 94.50 670 ASN A CA 1
ATOM 5099 C C . ASN A 1 670 ? -22.806 1.041 35.262 1.00 94.50 670 ASN A C 1
ATOM 5101 O O . ASN A 1 670 ? -21.930 1.590 34.597 1.00 94.50 670 ASN A O 1
ATOM 5105 N N . LEU A 1 671 ? -24.071 1.455 35.245 1.00 91.12 671 LEU A N 1
ATOM 5106 C CA . LEU A 1 671 ? -24.531 2.661 34.567 1.00 91.12 671 LEU A CA 1
ATOM 5107 C C . LEU A 1 671 ? -24.884 3.726 35.614 1.00 91.12 671 LEU A C 1
ATOM 5109 O O . LEU A 1 671 ? -25.890 3.615 36.319 1.00 91.12 671 LEU A O 1
ATOM 5113 N N . LEU A 1 672 ? -24.051 4.768 35.696 1.00 86.50 672 LEU A N 1
ATOM 5114 C CA . LEU A 1 672 ? -24.285 5.997 36.473 1.00 86.50 672 LEU A CA 1
ATOM 5115 C C . LEU A 1 672 ? -24.624 5.783 37.967 1.00 86.50 672 LEU A C 1
ATOM 5117 O O . LEU A 1 672 ? -25.273 6.621 38.594 1.00 86.50 672 LEU A O 1
ATOM 5121 N N . ASN A 1 673 ? -24.197 4.658 38.550 1.00 87.12 673 ASN A N 1
ATOM 5122 C CA . ASN A 1 673 ? -24.493 4.227 39.922 1.00 87.12 673 ASN A CA 1
ATOM 5123 C C . ASN A 1 673 ? -26.002 4.067 40.218 1.00 87.12 673 ASN A C 1
ATOM 5125 O O . ASN A 1 673 ? -26.431 4.135 41.374 1.00 87.12 673 ASN A O 1
ATOM 5129 N N . LEU A 1 674 ? -26.822 3.848 39.183 1.00 88.19 674 LEU A N 1
ATOM 5130 C CA . LEU A 1 674 ? -28.284 3.804 39.273 1.00 88.19 674 LEU A CA 1
ATOM 5131 C C . LEU A 1 674 ? -28.811 2.501 39.902 1.00 88.19 674 LEU A C 1
ATOM 5133 O O . LEU A 1 674 ? -28.298 1.404 39.673 1.00 88.19 674 LEU A O 1
ATOM 5137 N N . ASP A 1 675 ? -29.906 2.609 40.663 1.00 84.94 675 ASP A N 1
ATOM 5138 C CA . ASP A 1 675 ? -30.584 1.458 41.276 1.00 84.94 675 ASP A CA 1
ATOM 5139 C C . ASP A 1 675 ? -31.011 0.429 40.212 1.00 84.94 675 ASP A C 1
ATOM 5141 O O . ASP A 1 675 ? -31.687 0.772 39.243 1.00 84.94 675 ASP A O 1
ATOM 5145 N N . LYS A 1 676 ? -30.653 -0.847 40.427 1.00 88.44 676 LYS A N 1
ATOM 5146 C CA . LYS A 1 676 ? -30.843 -1.998 39.507 1.00 88.44 676 LYS A CA 1
ATOM 5147 C C . LYS A 1 676 ? -30.045 -1.958 38.195 1.00 88.44 676 LYS A C 1
ATOM 5149 O O . LYS A 1 676 ? -30.180 -2.888 37.405 1.00 88.44 676 LYS A O 1
ATOM 5154 N N . LEU A 1 677 ? -29.217 -0.939 37.984 1.00 92.06 677 LEU A N 1
ATOM 5155 C CA . LEU A 1 677 ? -28.347 -0.756 36.815 1.00 92.06 677 LEU A CA 1
ATOM 5156 C C . LEU A 1 677 ? -26.865 -0.695 37.230 1.00 92.06 677 LEU A C 1
ATOM 5158 O O . LEU A 1 677 ? -26.022 -0.173 36.512 1.00 92.06 677 LEU A O 1
ATOM 5162 N N . ASN A 1 678 ? -26.551 -1.224 38.412 1.00 92.81 678 ASN A N 1
ATOM 5163 C CA . ASN A 1 678 ? -25.237 -1.161 39.028 1.00 92.81 678 ASN A CA 1
ATOM 5164 C C . ASN A 1 678 ? -24.997 -2.417 39.876 1.00 92.81 678 ASN A C 1
ATOM 5166 O O . ASN A 1 678 ? -25.653 -2.620 40.902 1.00 92.81 678 ASN A O 1
ATOM 5170 N N . ALA A 1 679 ? -24.063 -3.259 39.435 1.00 94.56 679 ALA A N 1
ATOM 5171 C CA . ALA A 1 679 ? -23.519 -4.367 40.216 1.00 94.56 679 ALA A CA 1
ATOM 5172 C C . ALA A 1 679 ? -22.174 -4.009 40.876 1.00 94.56 679 ALA A C 1
ATOM 5174 O O . ALA A 1 679 ? -21.753 -4.679 41.822 1.00 94.56 679 ALA A O 1
ATOM 5175 N N . GLY A 1 680 ? -21.489 -2.970 40.388 1.00 93.19 680 GLY A N 1
ATOM 5176 C CA . GLY A 1 680 ? -20.170 -2.550 40.866 1.00 93.19 680 GLY A CA 1
ATOM 5177 C C . GLY A 1 680 ? -19.030 -3.494 40.453 1.00 93.19 680 GLY A C 1
ATOM 5178 O O . GLY A 1 680 ? -17.949 -3.459 41.049 1.00 93.19 680 GLY A O 1
ATOM 5179 N N . THR A 1 681 ? -19.267 -4.367 39.470 1.00 96.56 681 THR A N 1
ATOM 5180 C CA . THR A 1 681 ? -18.355 -5.446 39.063 1.00 96.56 681 THR A CA 1
ATOM 5181 C C . THR A 1 681 ? -17.768 -5.239 37.664 1.00 96.56 681 THR A C 1
ATOM 5183 O O . THR A 1 681 ? -18.221 -4.395 36.891 1.00 96.56 681 THR A O 1
ATOM 5186 N N . ILE A 1 682 ? -16.755 -6.043 37.327 1.00 98.44 682 ILE A N 1
ATOM 5187 C CA . ILE A 1 682 ? -16.366 -6.311 35.936 1.00 98.44 682 ILE A CA 1
ATOM 5188 C C . ILE A 1 682 ? -16.499 -7.820 35.702 1.00 98.44 682 ILE A C 1
ATOM 5190 O O . ILE A 1 682 ? -15.839 -8.611 36.383 1.00 98.44 682 ILE A O 1
ATOM 5194 N N . SER A 1 683 ? -17.349 -8.231 34.763 1.00 98.44 683 SER A N 1
ATOM 5195 C CA . SER A 1 683 ? -17.478 -9.628 34.334 1.00 98.44 683 SER A CA 1
ATOM 5196 C C . SER A 1 683 ? -16.345 -9.995 33.379 1.00 98.44 683 SER A C 1
ATOM 5198 O O . SER A 1 683 ? -16.031 -9.239 32.463 1.00 98.44 683 SER A O 1
ATOM 5200 N N . VAL A 1 684 ? -15.759 -11.178 33.560 1.00 98.12 684 VAL A N 1
ATOM 5201 C CA . VAL A 1 684 ? -14.789 -11.774 32.633 1.00 98.12 684 VAL A CA 1
ATOM 5202 C C . VAL A 1 684 ? -15.447 -12.970 31.961 1.00 98.12 684 VAL A C 1
ATOM 5204 O O . VAL A 1 684 ? -15.689 -13.988 32.610 1.00 98.12 684 VAL A O 1
ATOM 5207 N N . VAL A 1 685 ? -15.736 -12.865 30.670 1.00 97.44 685 VAL A N 1
ATOM 5208 C CA . VAL A 1 685 ? -16.371 -13.917 29.866 1.00 97.44 685 VAL A CA 1
ATOM 5209 C C . VAL A 1 685 ? -15.317 -14.583 28.993 1.00 97.44 685 VAL A C 1
ATOM 5211 O O . VAL A 1 685 ? -14.585 -13.906 28.280 1.00 97.44 685 VAL A O 1
ATOM 5214 N N . ASP A 1 686 ? -15.244 -15.908 29.029 1.00 93.44 686 ASP A N 1
ATOM 5215 C CA . ASP A 1 686 ? -14.431 -16.701 28.105 1.00 93.44 686 ASP A CA 1
ATOM 5216 C C . ASP A 1 686 ? -15.230 -16.894 26.801 1.00 93.44 686 ASP A C 1
ATOM 5218 O O . ASP A 1 686 ? -16.329 -17.454 26.808 1.00 93.44 686 ASP A O 1
ATOM 5222 N N . LEU A 1 687 ? -14.725 -16.356 25.687 1.00 89.19 687 LEU A N 1
ATOM 5223 C CA . LEU A 1 687 ? -15.451 -16.273 24.413 1.00 89.19 687 LEU A CA 1
ATOM 5224 C C . LEU A 1 687 ? -15.559 -17.619 23.684 1.00 89.19 687 LEU A C 1
ATOM 5226 O O . LEU A 1 687 ? -16.562 -17.856 23.002 1.00 89.19 687 LEU A O 1
ATOM 5230 N N . GLU A 1 688 ? -14.572 -18.499 23.880 1.00 86.44 688 GLU A N 1
ATOM 5231 C CA . GLU A 1 688 ? -14.539 -19.870 23.353 1.00 86.44 688 GLU A CA 1
ATOM 5232 C C . GLU A 1 688 ? -15.685 -20.704 23.945 1.00 86.44 688 GLU A C 1
ATOM 5234 O O . GLU A 1 688 ? -16.452 -21.334 23.216 1.00 86.44 688 GLU A O 1
ATOM 5239 N N . THR A 1 689 ? -15.855 -20.658 25.268 1.00 88.62 689 THR A N 1
ATOM 5240 C CA . THR A 1 689 ? -16.933 -21.371 25.976 1.00 88.62 689 THR A CA 1
ATOM 5241 C C . THR A 1 689 ? -18.259 -20.608 26.011 1.00 88.62 689 THR A C 1
ATOM 5243 O O . THR A 1 689 ? -19.317 -21.217 26.185 1.00 88.62 689 THR A O 1
ATOM 5246 N N . GLY A 1 690 ? -18.223 -19.280 25.869 1.00 90.31 690 GLY A N 1
ATOM 5247 C CA . GLY A 1 690 ? -19.364 -18.384 26.064 1.00 90.31 690 GLY A CA 1
ATOM 5248 C C . GLY A 1 690 ? -19.823 -18.256 27.523 1.00 90.31 690 GLY A C 1
ATOM 5249 O O . GLY A 1 690 ? -20.968 -17.867 27.758 1.00 90.31 690 GLY A O 1
ATOM 5250 N N . GLN A 1 691 ? -18.981 -18.616 28.497 1.00 93.19 691 GLN A N 1
ATOM 5251 C CA . GLN A 1 691 ? -19.330 -18.651 29.922 1.00 93.19 691 GLN A CA 1
ATOM 5252 C C . GLN A 1 691 ? -18.589 -17.583 30.734 1.00 93.19 691 GLN A C 1
ATOM 5254 O O . GLN A 1 691 ? -17.500 -17.140 30.376 1.00 93.19 691 GLN A O 1
ATOM 5259 N N . LEU A 1 692 ? -19.178 -17.193 31.869 1.00 96.12 692 LEU A N 1
ATOM 5260 C CA . LEU A 1 692 ? -18.530 -16.327 32.851 1.00 96.12 692 LEU A CA 1
ATOM 5261 C C . LEU A 1 692 ? -17.353 -17.085 33.488 1.00 96.12 692 LEU A C 1
ATOM 5263 O O . LEU A 1 692 ? -17.556 -18.057 34.215 1.00 96.12 692 LEU A O 1
ATOM 5267 N N . ALA A 1 693 ? -16.132 -16.640 33.208 1.00 94.12 693 ALA A N 1
ATOM 5268 C CA . ALA A 1 693 ? -14.901 -17.211 33.742 1.00 94.12 693 ALA A CA 1
ATOM 5269 C C . ALA A 1 693 ? -14.588 -16.689 35.152 1.00 94.12 693 ALA A C 1
ATOM 5271 O O . ALA A 1 693 ? -14.129 -17.454 36.001 1.00 94.12 693 ALA A O 1
ATOM 5272 N N . ALA A 1 694 ? -14.831 -15.398 35.404 1.00 96.38 694 ALA A N 1
ATOM 5273 C CA . ALA A 1 694 ? -14.645 -14.763 36.709 1.00 96.38 694 ALA A CA 1
ATOM 5274 C C . ALA A 1 694 ? -15.383 -13.415 36.813 1.00 96.38 694 ALA A C 1
ATOM 5276 O O . ALA A 1 694 ? -15.857 -12.877 35.815 1.00 96.38 694 ALA A O 1
ATOM 5277 N N . THR A 1 695 ? -15.400 -12.840 38.018 1.00 97.31 695 THR A N 1
ATOM 5278 C CA . THR A 1 695 ? -15.922 -11.494 38.297 1.00 97.31 695 THR A CA 1
ATOM 5279 C C . THR A 1 695 ? -14.919 -10.722 39.156 1.00 97.31 695 THR A C 1
ATOM 5281 O O . THR A 1 695 ? -14.408 -11.251 40.147 1.00 97.31 695 THR A O 1
ATOM 5284 N N . VAL A 1 696 ? -14.631 -9.470 38.796 1.00 97.19 696 VAL A N 1
ATOM 5285 C CA . VAL A 1 696 ? -13.826 -8.542 39.602 1.00 97.19 696 VAL A CA 1
ATOM 5286 C C . VAL A 1 696 ? -14.753 -7.706 40.480 1.00 97.19 696 VAL A C 1
ATOM 5288 O O . VAL A 1 696 ? -15.606 -6.983 39.980 1.00 97.19 696 VAL A O 1
ATOM 5291 N N . GLU A 1 697 ? -14.550 -7.777 41.796 1.00 94.75 697 GLU A N 1
ATOM 5292 C CA . GLU A 1 697 ? -15.378 -7.099 42.814 1.00 94.75 697 GLU A CA 1
ATOM 5293 C C . GLU A 1 697 ? -14.554 -6.138 43.703 1.00 94.75 697 GLU A C 1
ATOM 5295 O O . GLU A 1 697 ? -15.024 -5.646 44.729 1.00 94.75 697 GLU A O 1
ATOM 5300 N N . ASN A 1 698 ? -13.270 -5.933 43.397 1.00 89.12 698 ASN A N 1
ATOM 5301 C CA . ASN A 1 698 ? -12.342 -5.294 44.337 1.00 89.12 698 ASN A CA 1
ATOM 5302 C C . ASN A 1 698 ? -12.522 -3.772 44.452 1.00 89.12 698 ASN A C 1
ATOM 5304 O O . ASN A 1 698 ? -12.125 -3.214 45.476 1.00 89.12 698 ASN A O 1
ATOM 5308 N N . LEU A 1 699 ? -13.130 -3.123 43.452 1.00 88.69 699 LEU A N 1
ATOM 5309 C CA . LEU A 1 699 ? -13.565 -1.725 43.534 1.00 88.69 699 LEU A CA 1
ATOM 5310 C C . LEU A 1 699 ? -14.760 -1.591 44.488 1.00 88.69 699 LEU A C 1
ATOM 5312 O O . LEU A 1 699 ? -14.648 -0.892 45.495 1.00 88.69 699 LEU A O 1
ATOM 5316 N N . ILE A 1 700 ? -15.848 -2.343 44.271 1.00 89.38 700 ILE A N 1
ATOM 5317 C CA . ILE A 1 700 ? -17.060 -2.234 45.105 1.00 89.38 700 ILE A CA 1
ATOM 5318 C C . ILE A 1 700 ? -16.812 -2.636 46.566 1.00 89.38 700 ILE A C 1
ATOM 5320 O O . ILE A 1 700 ? -17.337 -2.012 47.488 1.00 89.38 700 ILE A O 1
ATOM 5324 N N . LYS A 1 701 ? -15.889 -3.575 46.821 1.00 88.94 701 LYS A N 1
ATOM 5325 C CA . LYS A 1 701 ? -15.398 -3.899 48.180 1.00 88.94 701 LYS A CA 1
ATOM 5326 C C . LYS A 1 701 ? -14.661 -2.748 48.880 1.00 88.94 701 LYS A C 1
ATOM 5328 O O . LYS A 1 701 ? -14.507 -2.794 50.099 1.00 88.94 701 LYS A O 1
ATOM 5333 N N . GLN A 1 702 ? -14.207 -1.743 48.136 1.00 87.12 702 GLN A N 1
ATOM 5334 C CA . GLN A 1 702 ? -13.601 -0.505 48.639 1.00 87.12 702 GLN A CA 1
ATOM 5335 C C . GLN A 1 702 ? -14.575 0.688 48.610 1.00 87.12 702 GLN A C 1
ATOM 5337 O O . GLN A 1 702 ? -14.174 1.795 48.956 1.00 87.12 702 GLN A O 1
ATOM 5342 N N . GLY A 1 703 ? -15.847 0.475 48.245 1.00 86.69 703 GLY A N 1
ATOM 5343 C CA . GLY A 1 703 ? -16.835 1.547 48.083 1.00 86.69 703 GLY A CA 1
ATOM 5344 C C . GLY A 1 703 ? -16.646 2.361 46.801 1.00 86.69 703 GLY A C 1
ATOM 5345 O O . GLY A 1 703 ? -16.997 3.537 46.776 1.00 86.69 703 GLY A O 1
ATOM 5346 N N . LEU A 1 704 ? -16.055 1.755 45.768 1.00 89.94 704 LEU A N 1
ATOM 5347 C CA . LEU A 1 704 ? -15.797 2.369 44.467 1.00 89.94 704 LEU A CA 1
ATOM 5348 C C . LEU A 1 704 ? -16.552 1.608 43.376 1.00 89.94 704 LEU A C 1
ATOM 5350 O O . LEU A 1 704 ? -16.634 0.384 43.420 1.00 89.94 704 LEU A O 1
ATOM 5354 N N . GLU A 1 705 ? -17.062 2.306 42.377 1.00 91.19 705 GLU A N 1
ATOM 5355 C CA . GLU A 1 705 ? -17.883 1.720 41.314 1.00 91.19 705 GLU A CA 1
ATOM 5356 C C . GLU A 1 705 ? -17.190 1.960 39.969 1.00 91.19 705 GLU A C 1
ATOM 5358 O O . GLU A 1 705 ? -16.851 3.108 39.687 1.00 91.19 705 GLU A O 1
ATOM 5363 N N . PRO A 1 706 ? -16.900 0.919 39.159 1.00 94.75 706 PRO A N 1
ATOM 5364 C CA . PRO A 1 706 ? -16.257 1.105 37.860 1.00 94.75 706 PRO A CA 1
ATOM 5365 C C . PRO A 1 706 ? -17.207 1.844 36.909 1.00 94.75 706 PRO A C 1
ATOM 5367 O O . PRO A 1 706 ? -18.393 1.524 36.887 1.00 94.75 706 PRO A O 1
ATOM 5370 N N . ALA A 1 707 ? -16.710 2.788 36.114 1.00 92.44 707 ALA A N 1
ATOM 5371 C CA . ALA A 1 707 ? -17.506 3.589 35.175 1.00 92.44 707 ALA A CA 1
ATOM 5372 C C . ALA A 1 707 ? -17.275 3.193 33.704 1.00 92.44 707 ALA A C 1
ATOM 5374 O O . ALA A 1 707 ? -18.232 3.117 32.938 1.00 92.44 707 ALA A O 1
ATOM 5375 N N . SER A 1 708 ? -16.035 2.844 33.349 1.00 95.38 708 SER A N 1
ATOM 5376 C CA . SER A 1 708 ? -15.645 2.244 32.064 1.00 95.38 708 SER A CA 1
ATOM 5377 C C . SER A 1 708 ? -14.329 1.479 32.191 1.00 95.38 708 SER A C 1
ATOM 5379 O O . SER A 1 708 ? -13.730 1.423 33.272 1.00 95.38 708 SER A O 1
ATOM 5381 N N . LEU A 1 709 ? -13.883 0.858 31.095 1.00 96.31 709 LEU A N 1
ATOM 5382 C CA . LEU A 1 709 ? -12.572 0.226 31.010 1.00 96.31 709 LEU A CA 1
ATOM 5383 C C . LEU A 1 709 ? -11.989 0.254 29.591 1.00 96.31 709 LEU A C 1
ATOM 5385 O O . LEU A 1 709 ? -12.720 0.219 28.609 1.00 96.31 709 LEU A O 1
ATOM 5389 N N . VAL A 1 710 ? -10.658 0.231 29.500 1.00 95.19 710 VAL A N 1
ATOM 5390 C CA . VAL A 1 710 ? -9.894 -0.121 28.288 1.00 95.19 710 VAL A CA 1
ATOM 5391 C C . VAL A 1 710 ? -8.669 -0.948 28.673 1.00 95.19 710 VAL A C 1
ATOM 5393 O O . VAL A 1 710 ? -8.123 -0.789 29.766 1.00 95.19 710 VAL A O 1
ATOM 5396 N N . LEU A 1 711 ? -8.188 -1.821 27.785 1.00 93.19 711 LEU A N 1
ATOM 5397 C CA . LEU A 1 711 ? -6.933 -2.541 28.028 1.00 93.19 711 LEU A CA 1
ATOM 5398 C C . LEU A 1 711 ? -5.710 -1.664 27.745 1.00 93.19 711 LEU A C 1
ATOM 5400 O O . LEU A 1 711 ? -5.676 -0.917 26.767 1.00 93.19 711 LEU A O 1
ATOM 5404 N N . LEU A 1 712 ? -4.671 -1.812 28.570 1.00 88.06 712 LEU A N 1
ATOM 5405 C CA . LEU A 1 712 ? -3.369 -1.210 28.315 1.00 88.06 712 LEU A CA 1
ATOM 5406 C C . LEU A 1 712 ? -2.692 -1.902 27.129 1.00 88.06 712 LEU A C 1
ATOM 5408 O O . LEU A 1 712 ? -2.351 -3.083 27.197 1.00 88.06 712 LEU A O 1
ATOM 5412 N N . ARG A 1 713 ? -2.449 -1.145 26.054 1.00 73.56 713 ARG A N 1
ATOM 5413 C CA . ARG A 1 713 ? -1.667 -1.613 24.899 1.00 73.56 713 ARG A CA 1
ATOM 5414 C C . ARG A 1 713 ? -0.234 -1.952 25.336 1.00 73.56 713 ARG A C 1
ATOM 5416 O O . ARG A 1 713 ? 0.443 -1.113 25.934 1.00 73.56 713 ARG A O 1
ATOM 5423 N N . GLN A 1 714 ? 0.247 -3.152 25.003 1.00 46.22 714 GLN A N 1
ATOM 5424 C CA . GLN A 1 714 ? 1.658 -3.513 25.181 1.00 46.22 714 GLN A CA 1
ATOM 5425 C C . GLN A 1 714 ? 2.552 -2.564 24.355 1.00 46.22 714 GLN A C 1
ATOM 5427 O O . GLN A 1 714 ? 2.207 -2.246 23.211 1.00 46.22 714 GLN A O 1
ATOM 5432 N N . PRO A 1 715 ? 3.703 -2.097 24.877 1.00 35.41 715 PRO A N 1
ATOM 5433 C CA . PRO A 1 715 ? 4.591 -1.241 24.102 1.00 35.41 715 PRO A CA 1
ATOM 5434 C C . PRO A 1 715 ? 5.170 -2.015 22.914 1.00 35.41 715 PRO A C 1
ATOM 5436 O O . PRO A 1 715 ? 5.912 -2.981 23.105 1.00 35.41 715 PRO A O 1
ATOM 5439 N N . LYS A 1 716 ? 4.923 -1.549 21.682 1.00 31.00 716 LYS A N 1
ATOM 5440 C CA . LYS A 1 716 ? 5.775 -1.939 20.548 1.00 31.00 716 LYS A CA 1
ATOM 5441 C C . LYS A 1 716 ? 7.228 -1.583 20.907 1.00 31.00 716 LYS A C 1
ATOM 5443 O O . LYS A 1 716 ? 7.449 -0.496 21.452 1.00 31.00 716 LYS A O 1
ATOM 5448 N N . PRO A 1 717 ? 8.217 -2.460 20.648 1.00 24.98 717 PRO A N 1
ATOM 5449 C CA . PRO A 1 717 ? 9.597 -2.211 21.046 1.00 24.98 717 PRO A CA 1
ATOM 5450 C C . PRO A 1 717 ? 10.101 -0.905 20.426 1.00 24.98 717 PRO A C 1
ATOM 5452 O O . PRO A 1 717 ? 10.174 -0.765 19.206 1.00 24.98 717 PRO A O 1
ATOM 5455 N N . LYS A 1 718 ? 10.429 0.064 21.287 1.00 27.67 718 LYS A N 1
ATOM 5456 C CA . LYS A 1 718 ? 10.945 1.367 20.867 1.00 27.67 718 LYS A CA 1
ATOM 5457 C C . LYS A 1 718 ? 12.282 1.203 20.153 1.00 27.67 718 LYS A C 1
ATOM 5459 O O . LYS A 1 718 ? 13.234 0.675 20.725 1.00 27.67 718 LYS A O 1
ATOM 5464 N N . GLN A 1 719 ? 12.376 1.749 18.946 1.00 28.23 719 GLN A N 1
ATOM 5465 C CA . GLN A 1 719 ? 13.660 2.041 18.322 1.00 28.23 719 GLN A CA 1
ATOM 5466 C C . GLN A 1 719 ? 14.302 3.189 19.127 1.00 28.23 719 GLN A C 1
ATOM 5468 O O . GLN A 1 719 ? 13.694 4.241 19.281 1.00 28.23 719 GLN A O 1
ATOM 5473 N N . ASN A 1 720 ? 15.461 2.920 19.737 1.00 31.38 720 ASN A N 1
ATOM 5474 C CA . ASN A 1 720 ? 16.023 3.645 20.891 1.00 31.38 720 ASN A CA 1
ATOM 5475 C C . ASN A 1 720 ? 15.868 5.184 20.903 1.00 31.38 720 ASN A C 1
ATOM 5477 O O . ASN A 1 720 ? 16.433 5.881 20.061 1.00 31.38 720 ASN A O 1
ATOM 5481 N N . ASP A 1 721 ? 15.224 5.702 21.957 1.00 40.25 721 ASP A N 1
ATOM 5482 C CA . ASP A 1 721 ? 15.165 7.133 22.284 1.00 40.25 721 ASP A CA 1
ATOM 5483 C C . ASP A 1 721 ? 16.527 7.697 22.744 1.00 40.25 721 ASP A C 1
ATOM 5485 O O . ASP A 1 721 ? 17.244 7.078 23.535 1.00 40.25 721 ASP A O 1
ATOM 5489 N N . ALA A 1 722 ? 16.784 8.963 22.408 1.00 30.22 722 ALA A N 1
ATOM 5490 C CA . ALA A 1 722 ? 17.585 9.881 23.220 1.00 30.22 722 ALA A CA 1
ATOM 5491 C C . ALA A 1 722 ? 16.867 11.246 23.240 1.00 30.22 722 ALA A C 1
ATOM 5493 O O . ALA A 1 722 ? 16.792 11.921 22.219 1.00 30.22 722 ALA A O 1
ATOM 5494 N N . GLY A 1 723 ? 16.244 11.606 24.369 1.00 32.25 723 GLY A N 1
ATOM 5495 C CA . GLY A 1 723 ? 15.304 12.743 24.439 1.00 32.25 723 GLY A CA 1
ATOM 5496 C C . GLY A 1 723 ? 15.946 14.094 24.776 1.00 32.25 723 GLY A C 1
ATOM 5497 O O . GLY A 1 723 ? 17.167 14.162 24.879 1.00 32.25 723 GLY A O 1
ATOM 5498 N N . MET A 1 724 ? 15.113 15.132 25.012 1.00 29.14 724 MET A N 1
ATOM 5499 C CA . MET A 1 724 ? 15.217 16.107 26.132 1.00 29.14 724 MET A CA 1
ATOM 5500 C C . MET A 1 724 ? 14.252 17.322 26.007 1.00 29.14 724 MET A C 1
ATOM 5502 O O . MET A 1 724 ? 14.505 18.216 25.212 1.00 29.14 724 MET A O 1
ATOM 5506 N N . MET A 1 725 ? 13.269 17.420 26.924 1.00 29.45 725 MET A N 1
ATOM 5507 C CA . MET A 1 725 ? 12.596 18.660 27.408 1.00 29.45 725 MET A CA 1
ATOM 5508 C C . MET A 1 725 ? 11.743 19.517 26.421 1.00 29.45 725 MET A C 1
ATOM 5510 O O . MET A 1 725 ? 11.816 19.313 25.214 1.00 29.45 725 MET A O 1
ATOM 5514 N N . PRO A 1 726 ? 10.836 20.407 26.912 1.00 46.72 726 PRO A N 1
ATOM 5515 C CA . PRO A 1 726 ? 9.781 20.990 26.073 1.00 46.72 726 PRO A CA 1
ATOM 5516 C C . PRO A 1 726 ? 10.347 21.951 25.029 1.00 46.72 726 PRO A C 1
ATOM 5518 O O . PRO A 1 726 ? 10.950 22.974 25.357 1.00 46.72 726 PRO A O 1
ATOM 5521 N N . THR A 1 727 ? 10.130 21.619 23.761 1.00 36.12 727 THR A N 1
ATOM 5522 C CA . THR A 1 727 ? 10.617 22.405 22.632 1.00 36.12 727 THR A CA 1
ATOM 5523 C C . THR A 1 727 ? 9.766 23.654 22.425 1.00 36.12 727 THR A C 1
ATOM 5525 O O . THR A 1 727 ? 8.538 23.594 22.434 1.00 36.12 727 THR A O 1
ATOM 5528 N N . ALA A 1 728 ? 10.440 24.780 22.182 1.00 36.72 728 ALA A N 1
ATOM 5529 C CA . ALA A 1 728 ? 9.830 25.981 21.617 1.00 36.72 728 ALA A CA 1
ATOM 5530 C C . ALA A 1 728 ? 9.090 25.647 20.303 1.00 36.72 728 ALA A C 1
ATOM 5532 O O . ALA A 1 728 ? 9.445 24.647 19.666 1.00 36.72 728 ALA A O 1
ATOM 5533 N N . PRO A 1 729 ? 8.094 26.456 19.886 1.00 51.97 729 PRO A N 1
ATOM 5534 C CA . PRO A 1 729 ? 7.324 26.173 18.684 1.00 51.97 729 PRO A CA 1
ATOM 5535 C C . PRO A 1 729 ? 8.236 25.938 17.479 1.00 51.97 729 PRO A C 1
ATOM 5537 O O . PRO A 1 729 ? 9.169 26.706 17.226 1.00 51.97 729 PRO A O 1
ATOM 5540 N N . THR A 1 730 ? 8.007 24.830 16.778 1.00 63.97 730 THR A N 1
ATOM 5541 C CA . THR A 1 730 ? 8.905 24.389 15.708 1.00 63.97 730 THR A CA 1
ATOM 5542 C C . THR A 1 730 ? 8.700 25.249 14.457 1.00 63.97 730 THR A C 1
ATOM 5544 O O . THR A 1 730 ? 7.615 25.800 14.257 1.00 63.97 730 THR A O 1
ATOM 5547 N N . PRO A 1 731 ? 9.691 25.354 13.552 1.00 68.12 731 PRO A N 1
ATOM 5548 C CA . PRO A 1 731 ? 9.525 26.097 12.300 1.00 68.12 731 PRO A CA 1
ATOM 5549 C C . PRO A 1 731 ? 8.353 25.620 11.424 1.00 68.12 731 PRO A C 1
ATOM 5551 O O . PRO A 1 731 ? 7.858 26.402 10.615 1.00 68.12 731 PRO A O 1
ATOM 5554 N N . ALA A 1 732 ? 7.883 24.381 11.613 1.00 70.50 732 ALA A N 1
ATOM 5555 C CA . ALA A 1 732 ? 6.716 23.813 10.939 1.00 70.50 732 ALA A CA 1
ATOM 5556 C C . ALA A 1 732 ? 5.361 24.306 11.494 1.00 70.50 732 ALA A C 1
ATOM 5558 O O . ALA A 1 732 ? 4.337 24.119 10.850 1.00 70.50 732 ALA A O 1
ATOM 5559 N N . GLN A 1 733 ? 5.322 24.947 12.667 1.00 74.31 733 GLN A N 1
ATOM 5560 C CA . GLN A 1 733 ? 4.080 25.466 13.249 1.00 74.31 733 GLN A CA 1
ATOM 5561 C C . GLN A 1 733 ? 3.731 26.861 12.703 1.00 74.31 733 GLN A C 1
ATOM 5563 O O . GLN A 1 733 ? 4.617 27.673 12.416 1.00 74.31 733 GLN A O 1
ATOM 5568 N N . GLY A 1 734 ? 2.428 27.145 12.592 1.00 76.75 734 GLY A N 1
ATOM 5569 C CA . GLY A 1 734 ? 1.873 28.461 12.241 1.00 76.75 734 GLY A CA 1
ATOM 5570 C C . GLY A 1 734 ? 1.465 28.672 10.775 1.00 76.75 734 GLY A C 1
ATOM 5571 O O . GLY A 1 734 ? 1.139 29.798 10.417 1.00 76.75 734 GLY A O 1
ATOM 5572 N N . PHE A 1 735 ? 1.484 27.637 9.929 1.00 86.94 735 PHE A N 1
ATOM 5573 C CA . PHE A 1 735 ? 0.919 27.689 8.571 1.00 86.94 735 PHE A CA 1
ATOM 5574 C C . PHE A 1 735 ? -0.610 27.528 8.633 1.00 86.94 735 PHE A C 1
ATOM 5576 O O . PHE A 1 735 ? -1.139 26.449 8.394 1.00 86.94 735 PHE A O 1
ATOM 5583 N N . THR A 1 736 ? -1.311 28.583 9.060 1.00 80.88 736 THR A N 1
ATOM 5584 C CA . THR A 1 736 ? -2.749 28.539 9.400 1.00 80.88 736 THR A CA 1
ATOM 5585 C C . THR A 1 736 ? -3.654 29.303 8.436 1.00 80.88 736 THR A C 1
ATOM 5587 O O . THR A 1 736 ? -4.870 29.205 8.560 1.00 80.88 736 THR A O 1
ATOM 5590 N N . LEU A 1 737 ? -3.103 30.100 7.516 1.00 84.88 737 LEU A N 1
ATOM 5591 C CA . LEU A 1 737 ? -3.894 30.767 6.481 1.00 84.88 737 LEU A CA 1
ATOM 5592 C C . LEU A 1 737 ? -4.055 29.810 5.298 1.00 84.88 737 LEU A C 1
ATOM 5594 O O . LEU A 1 737 ? -3.069 29.521 4.628 1.00 84.88 737 LEU A O 1
ATOM 5598 N N . HIS A 1 738 ? -5.273 29.330 5.058 1.00 90.00 738 HIS A N 1
ATOM 5599 C CA . HIS A 1 738 ? -5.577 28.397 3.972 1.00 90.00 738 HIS A CA 1
ATOM 5600 C C . HIS A 1 738 ? -6.093 29.158 2.738 1.00 90.00 738 HIS A C 1
ATOM 5602 O O . HIS A 1 738 ? -7.014 29.970 2.850 1.00 90.00 738 HIS A O 1
ATOM 5608 N N . ILE A 1 739 ? -5.477 28.928 1.575 1.00 89.31 739 ILE A N 1
ATOM 5609 C CA . ILE A 1 739 ? -5.913 29.451 0.272 1.00 89.31 739 ILE A CA 1
ATOM 5610 C C . ILE A 1 739 ? -5.991 28.288 -0.722 1.00 89.31 739 ILE A C 1
ATOM 5612 O O . ILE A 1 739 ? -4.999 27.604 -0.962 1.00 89.31 739 ILE A O 1
ATOM 5616 N N . ASP A 1 740 ? -7.155 28.090 -1.324 1.00 89.19 740 ASP A N 1
ATOM 5617 C CA . ASP A 1 740 ? -7.369 27.130 -2.403 1.00 89.19 740 ASP A CA 1
ATOM 5618 C C . ASP A 1 740 ? -7.303 27.871 -3.730 1.00 89.19 740 ASP A C 1
ATOM 5620 O O . ASP A 1 740 ? -8.139 28.737 -3.985 1.00 89.19 740 ASP A O 1
ATOM 5624 N N . ALA A 1 741 ? -6.337 27.545 -4.587 1.00 83.00 741 ALA A N 1
ATOM 5625 C CA . ALA A 1 741 ? -6.202 28.189 -5.891 1.00 83.00 741 ALA A CA 1
ATOM 5626 C C . ALA A 1 741 ? -6.248 27.164 -7.028 1.00 83.00 741 ALA A C 1
ATOM 5628 O O . ALA A 1 741 ? -5.377 26.299 -7.151 1.00 83.00 741 ALA A O 1
ATOM 5629 N N . LYS A 1 742 ? -7.256 27.291 -7.896 1.00 79.31 742 LYS A N 1
ATOM 5630 C CA . LYS A 1 742 ? -7.306 26.618 -9.202 1.00 79.31 742 LYS A CA 1
ATOM 5631 C C . LYS A 1 742 ? -6.624 27.459 -10.272 1.00 79.31 742 LYS A C 1
ATOM 5633 O O . LYS A 1 742 ? -6.582 28.686 -10.170 1.00 79.31 742 LYS A O 1
ATOM 5638 N N . LYS A 1 743 ? -6.126 26.799 -11.325 1.00 71.12 743 LYS A N 1
ATOM 5639 C CA . LYS A 1 743 ? -5.226 27.374 -12.354 1.00 71.12 743 LYS A CA 1
ATOM 5640 C C . LYS A 1 743 ? -3.881 27.848 -11.806 1.00 71.12 743 LYS A C 1
ATOM 5642 O O . LYS A 1 743 ? -3.153 28.558 -12.490 1.00 71.12 743 LYS A O 1
ATOM 5647 N N . HIS A 1 744 ? -3.545 27.433 -10.587 1.00 73.50 744 HIS A N 1
ATOM 5648 C CA . HIS A 1 744 ? -2.291 27.786 -9.940 1.00 73.50 744 HIS A CA 1
ATOM 5649 C C . HIS A 1 744 ? -1.097 26.985 -10.502 1.00 73.50 744 HIS A C 1
ATOM 5651 O O . HIS A 1 744 ? 0.021 27.491 -10.631 1.00 73.50 744 HIS A O 1
ATOM 5657 N N . ILE A 1 745 ? -1.358 25.746 -10.934 1.00 70.94 745 ILE A N 1
ATOM 5658 C CA . ILE A 1 745 ? -0.483 24.979 -11.826 1.00 70.94 745 ILE A CA 1
ATOM 5659 C C . ILE A 1 745 ? -1.121 24.996 -13.216 1.00 70.94 745 ILE A C 1
ATOM 5661 O O . ILE A 1 745 ? -2.246 24.537 -13.399 1.00 70.94 745 ILE A O 1
ATOM 5665 N N . ASN A 1 746 ? -0.405 25.544 -14.196 1.00 60.25 746 ASN A N 1
ATOM 5666 C CA . ASN A 1 746 ? -0.942 25.794 -15.538 1.00 60.25 746 ASN A CA 1
ATOM 5667 C C . ASN A 1 746 ? -1.296 24.513 -16.319 1.00 60.25 746 ASN A C 1
ATOM 5669 O O . ASN A 1 746 ? -2.227 24.547 -17.120 1.00 60.25 746 ASN A O 1
ATOM 5673 N N . ASP A 1 747 ? -0.589 23.402 -16.073 1.00 59.31 747 ASP A N 1
ATOM 5674 C CA . ASP A 1 747 ? -0.891 22.069 -16.636 1.00 59.31 747 ASP A CA 1
ATOM 5675 C C . ASP A 1 747 ? -2.238 21.516 -16.196 1.00 59.31 747 ASP A C 1
ATOM 5677 O O . ASP A 1 747 ? -2.900 20.767 -16.913 1.00 59.31 747 ASP A O 1
ATOM 5681 N N . MET A 1 748 ? -2.623 21.875 -14.977 1.00 67.12 748 MET A N 1
ATOM 5682 C CA . MET A 1 748 ? -3.740 21.289 -14.264 1.00 67.12 748 MET A CA 1
ATOM 5683 C C . MET A 1 748 ? -4.672 22.417 -13.823 1.00 67.12 748 MET A C 1
ATOM 5685 O O . MET A 1 748 ? -4.799 22.694 -12.631 1.00 67.12 748 MET A O 1
ATOM 5689 N N . PRO A 1 749 ? -5.342 23.098 -14.776 1.00 67.69 749 PRO A N 1
ATOM 5690 C CA . PRO A 1 749 ? -6.169 24.260 -14.474 1.00 67.69 749 PRO A CA 1
ATOM 5691 C C . PRO A 1 749 ? -7.337 23.944 -13.529 1.00 67.69 749 PRO A C 1
ATOM 5693 O O . PRO A 1 749 ? -7.812 24.840 -12.831 1.00 67.69 749 PRO A O 1
ATOM 5696 N N . ASP A 1 750 ? -7.763 22.681 -13.481 1.00 78.75 750 ASP A N 1
ATOM 5697 C CA . ASP A 1 750 ? -8.815 22.180 -12.597 1.00 78.75 750 ASP A CA 1
ATOM 5698 C C . ASP A 1 750 ? -8.299 21.670 -11.235 1.00 78.75 750 ASP A C 1
ATOM 5700 O O . ASP A 1 750 ? -9.106 21.509 -10.315 1.00 78.75 750 ASP A O 1
ATOM 5704 N N . GLN A 1 751 ? -6.984 21.452 -11.074 1.00 84.44 751 GLN A N 1
ATOM 5705 C CA . GLN A 1 751 ? -6.382 21.061 -9.794 1.00 84.44 751 GLN A CA 1
ATOM 5706 C C . GLN A 1 751 ? -6.499 22.216 -8.801 1.00 84.44 751 GLN A C 1
ATOM 5708 O O . GLN A 1 751 ? -6.069 23.339 -9.073 1.00 84.44 751 GLN A O 1
ATOM 5713 N N . VAL A 1 752 ? -7.053 21.918 -7.627 1.00 88.88 752 VAL A N 1
ATOM 5714 C CA . VAL A 1 752 ? -6.988 22.814 -6.473 1.00 88.88 752 VAL A CA 1
ATOM 5715 C C . VAL A 1 752 ? -5.609 22.651 -5.852 1.00 88.88 752 VAL A C 1
ATOM 5717 O O . VAL A 1 752 ? -5.234 21.549 -5.460 1.00 88.88 752 VAL A O 1
ATOM 5720 N N . VAL A 1 753 ? -4.830 23.727 -5.787 1.00 89.19 753 VAL A N 1
ATOM 5721 C CA . VAL A 1 753 ? -3.598 23.743 -4.995 1.00 89.19 753 VAL A CA 1
ATOM 5722 C C . VAL A 1 753 ? -3.929 24.341 -3.639 1.00 89.19 753 VAL A C 1
ATOM 5724 O O . VAL A 1 753 ? -4.307 25.513 -3.551 1.00 89.19 753 VAL A O 1
ATOM 5727 N N . HIS A 1 754 ? -3.778 23.537 -2.591 1.00 92.88 754 HIS A N 1
ATOM 5728 C CA . HIS A 1 754 ? -4.079 23.939 -1.222 1.00 92.88 754 HIS A CA 1
ATOM 5729 C C . HIS A 1 754 ? -2.830 24.578 -0.605 1.00 92.88 754 HIS A C 1
ATOM 5731 O O . HIS A 1 754 ? -1.803 23.921 -0.420 1.00 92.88 754 HIS A O 1
ATOM 5737 N N . HIS A 1 755 ? -2.901 25.880 -0.335 1.00 92.62 755 HIS A N 1
ATOM 5738 C CA . HIS A 1 755 ? -1.819 26.671 0.241 1.00 92.62 755 HIS A CA 1
ATOM 5739 C C . HIS A 1 755 ? -2.048 26.811 1.738 1.00 92.62 755 HIS A C 1
ATOM 5741 O O . HIS A 1 755 ? -3.030 27.425 2.152 1.00 92.62 755 HIS A O 1
ATOM 5747 N N . TYR A 1 756 ? -1.108 26.341 2.551 1.00 92.81 756 TYR A N 1
ATOM 5748 C CA . TYR A 1 756 ? -1.071 26.647 3.979 1.00 92.81 756 TYR A CA 1
ATOM 5749 C C . TYR A 1 756 ? 0.035 27.664 4.228 1.00 92.81 756 TYR A C 1
ATOM 5751 O O . TYR A 1 756 ? 1.219 27.345 4.130 1.00 92.81 756 TYR A O 1
ATOM 5759 N N . CYS A 1 757 ? -0.356 28.903 4.513 1.00 92.50 757 CYS A N 1
ATOM 5760 C CA . CYS A 1 757 ? 0.509 30.075 4.575 1.00 92.50 757 CYS A CA 1
ATOM 5761 C C . CYS A 1 757 ? 0.791 30.542 6.013 1.00 92.50 757 CYS A C 1
ATOM 5763 O O . CYS A 1 757 ? -0.074 30.506 6.894 1.00 92.50 757 CYS A O 1
ATOM 5765 N N . LYS A 1 758 ? 2.012 31.043 6.232 1.00 90.75 758 LYS A N 1
ATOM 5766 C CA . LYS A 1 758 ? 2.506 31.660 7.468 1.00 90.75 758 LYS A CA 1
ATOM 5767 C C . LYS A 1 758 ? 3.241 32.965 7.162 1.00 90.75 758 LYS A C 1
ATOM 5769 O O . LYS A 1 758 ? 4.216 32.968 6.410 1.00 90.75 758 LYS A O 1
ATOM 5774 N N . GLY A 1 759 ? 2.841 34.052 7.819 1.00 88.38 759 GLY A N 1
ATOM 5775 C CA . GLY A 1 759 ? 3.647 35.275 7.869 1.00 88.38 759 GLY A CA 1
ATOM 5776 C C . GLY A 1 759 ? 4.935 35.035 8.662 1.00 88.38 759 GLY A C 1
ATOM 5777 O O . GLY A 1 759 ? 4.877 34.620 9.821 1.00 88.38 759 GLY A O 1
ATOM 5778 N N . ILE A 1 760 ? 6.089 35.272 8.041 1.00 86.56 760 ILE A N 1
ATOM 5779 C CA . ILE A 1 760 ? 7.409 35.168 8.683 1.00 86.56 760 ILE A CA 1
ATOM 5780 C C . ILE A 1 760 ? 7.762 36.496 9.355 1.00 86.56 760 ILE A C 1
ATOM 5782 O O . ILE A 1 760 ? 8.180 36.520 10.513 1.00 86.56 760 ILE A O 1
ATOM 5786 N N . ASP A 1 761 ? 7.527 37.600 8.647 1.00 86.88 761 ASP A N 1
ATOM 5787 C CA . ASP A 1 761 ? 7.529 38.961 9.178 1.00 86.88 761 ASP A CA 1
ATOM 5788 C C . ASP A 1 761 ? 6.532 39.841 8.392 1.00 86.88 761 ASP A C 1
ATOM 5790 O O . ASP A 1 761 ? 5.670 39.331 7.679 1.00 86.88 761 ASP A O 1
ATOM 5794 N N . SER A 1 762 ? 6.595 41.167 8.542 1.00 79.50 762 SER A N 1
ATOM 5795 C CA . SER A 1 762 ? 5.681 42.102 7.866 1.00 79.50 762 SER A CA 1
ATOM 5796 C C . SER A 1 762 ? 5.923 42.281 6.359 1.00 79.50 762 SER A C 1
ATOM 5798 O O . SER A 1 762 ? 5.174 43.018 5.725 1.00 79.50 762 SER A O 1
ATOM 5800 N N . GLN A 1 763 ? 6.984 41.696 5.800 1.00 88.06 763 GLN A N 1
ATOM 5801 C CA . GLN A 1 763 ? 7.368 41.793 4.387 1.00 88.06 763 GLN A CA 1
ATOM 5802 C C . GLN A 1 763 ? 7.519 40.424 3.705 1.00 88.06 763 GLN A C 1
ATOM 5804 O O . GLN A 1 763 ? 7.619 40.397 2.479 1.00 88.06 763 GLN A O 1
ATOM 5809 N N . VAL A 1 764 ? 7.557 39.317 4.460 1.00 90.12 764 VAL A N 1
ATOM 5810 C CA . VAL A 1 764 ? 7.715 37.951 3.929 1.00 90.12 764 VAL A CA 1
ATOM 5811 C C . VAL A 1 764 ? 6.656 37.003 4.495 1.00 90.12 764 VAL A C 1
ATOM 5813 O O . VAL A 1 764 ? 6.553 36.822 5.710 1.00 90.12 764 VAL A O 1
ATOM 5816 N N . THR A 1 765 ? 5.949 36.314 3.601 1.00 93.19 765 THR A N 1
ATOM 5817 C CA . THR A 1 765 ? 5.054 35.185 3.901 1.00 93.19 765 THR A CA 1
ATOM 5818 C C . THR A 1 765 ? 5.551 33.944 3.158 1.00 93.19 765 THR A C 1
ATOM 5820 O O . THR A 1 765 ? 6.088 34.044 2.057 1.00 93.19 765 THR A O 1
ATOM 5823 N N . GLN A 1 766 ? 5.407 32.768 3.765 1.00 94.75 766 GLN A N 1
ATOM 5824 C CA . GLN A 1 766 ? 5.739 31.476 3.158 1.00 94.75 766 GLN A CA 1
ATOM 5825 C C . GLN A 1 766 ? 4.508 30.579 3.154 1.00 94.75 766 GLN A C 1
ATOM 5827 O O . GLN A 1 766 ? 3.779 30.562 4.146 1.00 94.75 766 GLN A O 1
ATOM 5832 N N . CYS A 1 767 ? 4.312 29.801 2.095 1.00 94.69 767 CYS A N 1
ATOM 5833 C CA . CYS A 1 767 ? 3.233 28.826 1.996 1.00 94.69 767 CYS A CA 1
ATOM 5834 C C . CYS A 1 767 ? 3.765 27.442 1.621 1.00 94.69 767 CYS A C 1
ATOM 5836 O O . CYS A 1 767 ? 4.707 27.316 0.838 1.00 94.69 767 CYS A O 1
ATOM 5838 N N . LEU A 1 768 ? 3.144 26.409 2.182 1.00 95.06 768 LEU A N 1
ATOM 5839 C CA . LEU A 1 768 ? 3.305 25.012 1.787 1.00 95.06 768 LEU A CA 1
ATOM 5840 C C . LEU A 1 768 ? 2.156 24.643 0.845 1.00 95.06 768 LEU A C 1
ATOM 5842 O O . LEU A 1 768 ? 1.018 25.014 1.124 1.00 95.06 768 LEU A O 1
ATOM 5846 N N . LEU A 1 769 ? 2.457 23.956 -0.257 1.00 93.94 769 LEU A N 1
ATOM 5847 C CA . LEU A 1 769 ? 1.505 23.657 -1.331 1.00 93.94 769 LEU A CA 1
ATOM 5848 C C . LEU A 1 769 ? 1.225 22.158 -1.378 1.00 93.94 769 LEU A C 1
ATOM 5850 O O . LEU A 1 769 ? 2.179 21.377 -1.398 1.00 93.94 769 LEU A O 1
ATOM 5854 N N . PHE A 1 770 ? -0.046 21.769 -1.453 1.00 93.50 770 PHE A N 1
ATOM 5855 C CA . PHE A 1 770 ? -0.477 20.367 -1.477 1.00 93.50 770 PHE A CA 1
ATOM 5856 C C . PHE A 1 770 ? -1.410 20.056 -2.660 1.00 93.50 770 PHE A C 1
ATOM 5858 O O . PHE A 1 770 ? -2.118 20.945 -3.143 1.00 93.50 770 PHE A O 1
ATOM 5865 N N . ASP A 1 771 ? -1.402 18.797 -3.122 1.00 87.94 771 ASP A N 1
ATOM 5866 C CA . ASP A 1 771 ? -2.297 18.269 -4.175 1.00 87.94 771 ASP A CA 1
ATOM 5867 C C . ASP A 1 771 ? -3.690 17.842 -3.667 1.00 87.94 771 ASP A C 1
ATOM 5869 O O . ASP A 1 771 ? -4.538 17.424 -4.456 1.00 87.94 771 ASP A O 1
ATOM 5873 N N . GLY A 1 772 ? -3.938 18.005 -2.368 1.00 85.31 772 GLY A N 1
ATOM 5874 C CA . GLY A 1 772 ? -5.220 17.821 -1.691 1.00 85.31 772 GLY A CA 1
ATOM 5875 C C . GLY A 1 772 ? -5.202 18.465 -0.299 1.00 85.31 772 GLY A C 1
ATOM 5876 O O . GLY A 1 772 ? -4.164 18.960 0.146 1.00 85.31 772 GLY A O 1
ATOM 5877 N N . ASP A 1 773 ? -6.338 18.442 0.390 1.00 79.38 773 ASP A N 1
ATOM 5878 C CA . ASP A 1 773 ? -6.537 18.890 1.778 1.00 79.38 773 ASP A CA 1
ATOM 5879 C C . ASP A 1 773 ? -6.588 17.729 2.803 1.00 79.38 773 ASP A C 1
ATOM 5881 O O . ASP A 1 773 ? -6.672 17.950 4.012 1.00 79.38 773 ASP A O 1
ATOM 5885 N N . GLU A 1 774 ? -6.468 16.487 2.328 1.00 75.56 774 GLU A N 1
ATOM 5886 C CA . GLU A 1 774 ? -6.353 15.254 3.123 1.00 75.56 774 GLU A CA 1
ATOM 5887 C C . GLU A 1 774 ? -5.040 15.171 3.934 1.00 75.56 774 GLU A C 1
ATOM 5889 O O . GLU A 1 774 ? -4.002 15.673 3.496 1.00 75.56 774 GLU A O 1
ATOM 5894 N N . ARG A 1 775 ? -5.016 14.436 5.069 1.00 67.62 775 ARG A N 1
ATOM 5895 C CA . ARG A 1 775 ? -3.817 14.302 5.954 1.00 67.62 775 ARG A CA 1
ATOM 5896 C C . ARG A 1 775 ? -2.526 14.032 5.184 1.00 67.62 775 ARG A C 1
ATOM 5898 O O . ARG A 1 775 ? -1.458 14.543 5.516 1.00 67.62 775 ARG A O 1
ATOM 5905 N N . ASN A 1 776 ? -2.626 13.083 4.263 1.00 70.44 776 ASN A N 1
ATOM 5906 C CA . ASN A 1 776 ? -1.518 12.497 3.531 1.00 70.44 776 ASN A CA 1
ATOM 5907 C C . ASN A 1 776 ? -1.421 13.039 2.103 1.00 70.44 776 ASN A C 1
ATOM 5909 O O . ASN A 1 776 ? -0.774 12.393 1.278 1.00 70.44 776 ASN A O 1
ATOM 5913 N N . ALA A 1 777 ? -2.059 14.180 1.817 1.00 81.62 777 ALA A N 1
ATOM 5914 C CA . ALA A 1 777 ? -1.803 14.935 0.603 1.00 81.62 777 ALA A CA 1
ATOM 5915 C C . ALA A 1 777 ? -0.298 15.191 0.467 1.00 81.62 777 ALA A C 1
ATOM 5917 O O . ALA A 1 777 ? 0.421 15.418 1.452 1.00 81.62 777 ALA A O 1
ATOM 5918 N N . HIS A 1 778 ? 0.204 15.112 -0.756 1.00 90.31 778 HIS A N 1
ATOM 5919 C CA . HIS A 1 778 ? 1.622 15.257 -1.005 1.00 90.31 778 HIS A CA 1
ATOM 5920 C C . HIS A 1 778 ? 1.987 16.733 -0.921 1.00 90.31 778 HIS A C 1
ATOM 5922 O O . HIS A 1 778 ? 1.324 17.589 -1.505 1.00 90.31 778 HIS A O 1
ATOM 5928 N N . LEU A 1 779 ? 3.074 17.042 -0.213 1.00 92.25 779 LEU A N 1
ATOM 5929 C CA . LEU A 1 779 ? 3.677 18.364 -0.303 1.00 92.25 779 LEU A CA 1
ATOM 5930 C C . LEU A 1 779 ? 4.264 18.498 -1.714 1.00 92.25 779 LEU A C 1
ATOM 5932 O O . LEU A 1 779 ? 5.314 17.920 -2.002 1.00 92.25 779 LEU A O 1
ATOM 5936 N N . ILE A 1 780 ? 3.576 19.238 -2.581 1.00 91.56 780 ILE A N 1
ATOM 5937 C CA . ILE A 1 780 ? 3.941 19.394 -3.992 1.00 91.56 780 ILE A CA 1
ATOM 5938 C C . ILE A 1 780 ? 4.868 20.567 -4.263 1.00 91.56 780 ILE A C 1
ATOM 5940 O O . ILE A 1 780 ? 5.593 20.579 -5.260 1.00 91.56 780 ILE A O 1
ATOM 5944 N N . GLY A 1 781 ? 4.880 21.550 -3.371 1.00 92.44 781 GLY A N 1
ATOM 5945 C CA . GLY A 1 781 ? 5.665 22.752 -3.569 1.00 92.44 781 GLY A CA 1
ATOM 5946 C C . GLY A 1 781 ? 5.711 23.667 -2.358 1.00 92.44 781 GLY A C 1
ATOM 5947 O O . GLY A 1 781 ? 5.180 23.372 -1.284 1.00 92.44 781 GLY A O 1
ATOM 5948 N N . ALA A 1 782 ? 6.339 24.816 -2.560 1.00 94.44 782 ALA A N 1
ATOM 5949 C CA . ALA A 1 782 ? 6.305 25.931 -1.631 1.00 94.44 782 ALA A CA 1
ATOM 5950 C C . ALA A 1 782 ? 6.199 27.251 -2.398 1.00 94.44 782 ALA A C 1
ATOM 5952 O O . ALA A 1 782 ? 6.785 27.408 -3.471 1.00 94.44 782 ALA A O 1
ATOM 5953 N N . GLU A 1 783 ? 5.501 28.217 -1.817 1.00 93.88 783 GLU A N 1
ATOM 5954 C CA . GLU A 1 783 ? 5.491 29.595 -2.293 1.00 93.88 783 GLU A CA 1
ATOM 5955 C C . GLU A 1 783 ? 6.195 30.513 -1.290 1.00 93.88 783 GLU A C 1
ATOM 5957 O O . GLU A 1 783 ? 6.091 30.349 -0.072 1.00 93.88 783 GLU A O 1
ATOM 5962 N N . THR A 1 784 ? 6.920 31.505 -1.803 1.00 94.56 784 THR A N 1
ATOM 5963 C CA . THR A 1 784 ? 7.351 32.668 -1.022 1.00 94.56 784 THR A CA 1
ATOM 5964 C C . THR A 1 784 ? 6.701 33.924 -1.581 1.00 94.56 784 THR A C 1
ATOM 5966 O O . THR A 1 784 ? 6.742 34.157 -2.785 1.00 94.56 784 THR A O 1
ATOM 5969 N N . ILE A 1 785 ? 6.152 34.747 -0.692 1.00 93.94 785 ILE A N 1
ATOM 5970 C CA . ILE A 1 785 ? 5.498 36.018 -0.996 1.00 93.94 785 ILE A CA 1
ATOM 5971 C C . ILE A 1 785 ? 6.317 37.144 -0.360 1.00 93.94 785 ILE A C 1
ATOM 5973 O O . ILE A 1 785 ? 6.609 37.082 0.837 1.00 93.94 785 ILE A O 1
ATOM 5977 N N . ILE A 1 786 ? 6.672 38.173 -1.134 1.00 95.38 786 ILE A N 1
ATOM 5978 C CA . ILE A 1 786 ? 7.492 39.309 -0.677 1.00 95.38 786 ILE A CA 1
ATOM 5979 C C . ILE A 1 786 ? 6.874 40.674 -0.993 1.00 95.38 786 ILE A C 1
ATOM 5981 O O . ILE A 1 786 ? 6.156 40.843 -1.981 1.00 95.38 786 ILE A O 1
ATOM 5985 N N . SER A 1 787 ? 7.202 41.679 -0.179 1.00 94.25 787 SER A N 1
ATOM 5986 C CA . SER A 1 787 ? 6.792 43.066 -0.424 1.00 94.25 787 SER A CA 1
ATOM 5987 C C . SER A 1 787 ? 7.513 43.708 -1.631 1.00 94.25 787 SER A C 1
ATOM 5989 O O . SER A 1 787 ? 8.612 43.271 -2.010 1.00 94.25 787 SER A O 1
ATOM 5991 N N . PRO A 1 788 ? 6.953 44.783 -2.225 1.00 93.31 788 PRO A N 1
ATOM 5992 C CA . PRO A 1 788 ? 7.573 45.502 -3.340 1.00 93.31 788 PRO A CA 1
ATOM 5993 C C . PRO A 1 788 ? 8.964 46.064 -3.013 1.00 93.31 788 PRO A C 1
ATOM 5995 O O . PRO A 1 788 ? 9.812 46.165 -3.901 1.00 93.31 788 PRO A O 1
ATOM 5998 N N . GLU A 1 789 ? 9.235 46.400 -1.748 1.00 92.38 789 GLU A N 1
ATOM 5999 C CA . GLU A 1 789 ? 10.543 46.875 -1.286 1.00 92.38 789 GLU A CA 1
ATOM 6000 C C . GLU A 1 789 ? 11.620 45.793 -1.389 1.00 92.38 789 GLU A C 1
ATOM 6002 O O . GLU A 1 789 ? 12.753 46.105 -1.763 1.00 92.38 789 GLU A O 1
ATOM 6007 N N . ILE A 1 790 ? 11.289 44.534 -1.078 1.00 94.88 790 ILE A N 1
ATOM 6008 C CA . ILE A 1 790 ? 12.212 43.401 -1.237 1.00 94.88 790 ILE A CA 1
ATOM 6009 C C . ILE A 1 790 ? 12.371 43.081 -2.725 1.00 94.88 790 ILE A C 1
ATOM 6011 O O . ILE A 1 790 ? 13.500 42.994 -3.208 1.00 94.88 790 ILE A O 1
ATOM 6015 N N . TYR A 1 791 ? 11.266 42.992 -3.474 1.00 94.00 791 TYR A N 1
ATOM 6016 C CA . TYR A 1 791 ? 11.299 42.719 -4.915 1.00 94.00 791 TYR A CA 1
ATOM 6017 C C . TYR A 1 791 ? 12.145 43.750 -5.686 1.00 94.00 791 TYR A C 1
ATOM 6019 O O . TYR A 1 791 ? 12.959 43.392 -6.540 1.00 94.00 791 TYR A O 1
ATOM 6027 N N . GLY A 1 792 ? 12.037 45.035 -5.335 1.00 90.81 792 GLY A N 1
ATOM 6028 C CA . GLY A 1 792 ? 12.832 46.113 -5.927 1.00 90.81 792 GLY A CA 1
ATOM 6029 C C . GLY A 1 792 ? 14.349 45.975 -5.732 1.00 90.81 792 GLY A C 1
ATOM 6030 O O . GLY A 1 792 ? 15.106 46.535 -6.526 1.00 90.81 792 GLY A O 1
ATOM 6031 N N . GLN A 1 793 ? 14.793 45.214 -4.725 1.00 94.06 793 GLN A N 1
ATOM 6032 C CA . GLN A 1 793 ? 16.205 44.952 -4.410 1.00 94.06 793 GLN A CA 1
ATOM 6033 C C . GLN A 1 793 ? 16.761 43.677 -5.071 1.00 94.06 793 GLN A C 1
ATOM 6035 O O . GLN A 1 793 ? 17.969 43.442 -4.999 1.00 94.06 793 GLN A O 1
ATOM 6040 N N . LEU A 1 794 ? 15.922 42.860 -5.720 1.00 90.50 794 LEU A N 1
ATOM 6041 C CA . LEU A 1 794 ? 16.364 41.639 -6.401 1.00 90.50 794 LEU A CA 1
ATOM 6042 C C . LEU A 1 794 ? 17.173 41.943 -7.682 1.00 90.50 794 LEU A C 1
ATOM 6044 O O . LEU A 1 794 ? 16.896 42.937 -8.364 1.00 90.50 794 LEU A O 1
ATOM 6048 N N . PRO A 1 795 ? 18.130 41.075 -8.066 1.00 89.19 795 PRO A N 1
ATOM 6049 C CA . PRO A 1 795 ? 18.731 41.079 -9.402 1.00 89.19 795 PRO A CA 1
ATOM 6050 C C . PRO A 1 795 ? 17.675 40.932 -10.510 1.00 89.19 795 PRO A C 1
ATOM 6052 O O . PRO A 1 795 ? 16.703 40.199 -10.342 1.00 89.19 795 PRO A O 1
ATOM 6055 N N . GLU A 1 796 ? 17.874 41.575 -11.666 1.00 79.88 796 GLU A N 1
ATOM 6056 C CA . GLU A 1 796 ? 16.918 41.517 -12.793 1.00 79.88 796 GLU A CA 1
ATOM 6057 C C . GLU A 1 796 ? 16.675 40.085 -13.305 1.00 79.88 796 GLU A C 1
ATOM 6059 O O . GLU A 1 796 ? 15.550 39.718 -13.629 1.00 79.88 796 GLU A O 1
ATOM 6064 N N . GLU A 1 797 ? 17.717 39.252 -13.304 1.00 70.38 797 GLU A N 1
ATOM 6065 C CA . GLU A 1 797 ? 17.647 37.821 -13.631 1.00 70.38 797 GLU A CA 1
ATOM 6066 C C . GLU A 1 797 ? 16.803 37.006 -12.634 1.00 70.38 797 GLU A C 1
ATOM 6068 O O . GLU A 1 797 ? 16.162 36.037 -13.026 1.00 70.38 797 GLU A O 1
ATOM 6073 N N . GLU A 1 798 ? 16.739 37.420 -11.365 1.00 85.25 798 GLU A N 1
ATOM 6074 C CA . GLU A 1 798 ? 15.905 36.767 -10.352 1.00 85.25 798 GLU A CA 1
ATOM 6075 C C . GLU A 1 798 ? 14.469 37.298 -10.375 1.00 85.25 798 GLU A C 1
ATOM 6077 O O . GLU A 1 798 ? 13.547 36.520 -10.153 1.00 85.25 798 GLU A O 1
ATOM 6082 N N . LYS A 1 799 ? 14.234 38.572 -10.724 1.00 81.12 799 LYS A N 1
ATOM 6083 C CA . LYS A 1 799 ? 12.875 39.123 -10.925 1.00 81.12 799 LYS A CA 1
ATOM 6084 C C . LYS A 1 799 ? 12.070 38.323 -11.955 1.00 81.12 799 LYS A C 1
ATOM 6086 O O . LYS A 1 799 ? 10.867 38.129 -11.781 1.00 81.12 799 LYS A O 1
ATOM 6091 N N . ALA A 1 800 ? 12.746 37.758 -12.957 1.00 75.44 800 ALA A N 1
ATOM 6092 C CA . ALA A 1 800 ? 12.176 36.824 -13.929 1.00 75.44 800 ALA A CA 1
ATOM 6093 C C . ALA A 1 800 ? 11.653 35.497 -13.327 1.00 75.44 800 ALA A C 1
ATOM 6095 O O . ALA A 1 800 ? 11.039 34.714 -14.049 1.00 75.44 800 ALA A O 1
ATOM 6096 N N . ASN A 1 801 ? 11.762 35.275 -12.012 1.00 79.62 801 ASN A N 1
ATOM 6097 C CA . ASN A 1 801 ? 11.169 34.142 -11.288 1.00 79.62 801 ASN A CA 1
ATOM 6098 C C . ASN A 1 801 ? 9.940 34.494 -10.420 1.00 79.62 801 ASN A C 1
ATOM 6100 O O . ASN A 1 801 ? 9.333 33.585 -9.864 1.00 79.62 801 ASN A O 1
ATOM 6104 N N . TRP A 1 802 ? 9.557 35.773 -10.311 1.00 87.69 802 TRP A N 1
ATOM 6105 C CA . TRP A 1 802 ? 8.428 36.233 -9.483 1.00 87.69 802 TRP A CA 1
ATOM 6106 C C . TRP A 1 802 ? 7.280 36.794 -10.332 1.00 87.69 802 TRP A C 1
ATOM 6108 O O . TRP A 1 802 ? 7.499 37.353 -11.414 1.00 87.69 802 TRP A O 1
ATOM 6118 N N . HIS A 1 803 ? 6.051 36.674 -9.842 1.00 84.69 803 HIS A N 1
ATOM 6119 C CA . HIS A 1 803 ? 4.850 37.262 -10.437 1.00 84.69 803 HIS A CA 1
ATOM 6120 C C . HIS A 1 803 ? 4.203 38.257 -9.456 1.00 84.69 803 HIS A C 1
ATOM 6122 O O . HIS A 1 803 ? 4.469 38.204 -8.260 1.00 84.69 803 HIS A O 1
ATOM 6128 N N . TYR A 1 804 ? 3.402 39.202 -9.953 1.00 90.38 804 TYR A N 1
ATOM 6129 C CA . TYR A 1 804 ? 2.758 40.238 -9.133 1.00 90.38 804 TYR A CA 1
ATOM 6130 C C . TYR A 1 804 ? 1.297 39.856 -8.881 1.00 90.38 804 TYR A C 1
ATOM 6132 O O . TYR A 1 804 ? 0.530 39.720 -9.835 1.00 90.38 804 TYR A O 1
ATOM 6140 N N . HIS A 1 805 ? 0.896 39.697 -7.618 1.00 88.06 805 HIS A N 1
ATOM 6141 C CA . HIS A 1 805 ? -0.430 39.164 -7.270 1.00 88.06 805 HIS A CA 1
ATOM 6142 C C . HIS A 1 805 ? -1.594 40.022 -7.774 1.00 88.06 805 HIS A C 1
ATOM 6144 O O . HIS A 1 805 ? -2.680 39.517 -8.031 1.00 88.06 805 HIS A O 1
ATOM 6150 N N . LYS A 1 806 ? -1.392 41.325 -7.984 1.00 83.69 806 LYS A N 1
ATOM 6151 C CA . LYS A 1 806 ? -2.420 42.185 -8.588 1.00 83.69 806 LYS A CA 1
ATOM 6152 C C . LYS A 1 806 ? -2.849 41.736 -9.984 1.00 83.69 806 LYS A C 1
ATOM 6154 O O . LYS A 1 806 ? -4.008 41.924 -10.354 1.00 83.69 806 LYS A O 1
ATOM 6159 N N . ASP A 1 807 ? -1.897 41.197 -10.741 1.00 79.31 807 ASP A N 1
ATOM 6160 C CA . ASP A 1 807 ? -2.086 40.740 -12.114 1.00 79.31 807 ASP A CA 1
ATOM 6161 C C . ASP A 1 807 ? -2.446 39.244 -12.159 1.00 79.31 807 ASP A C 1
ATOM 6163 O O . ASP A 1 807 ? -3.079 38.800 -13.113 1.00 79.31 807 ASP A O 1
ATOM 6167 N N . GLU A 1 808 ? -2.077 38.481 -11.122 1.00 77.56 808 GLU A N 1
ATOM 6168 C CA . GLU A 1 808 ? -2.267 37.029 -11.014 1.00 77.56 808 GLU A CA 1
ATOM 6169 C C . GLU A 1 808 ? -3.577 36.616 -10.311 1.00 77.56 808 GLU A C 1
ATOM 6171 O O . GLU A 1 808 ? -4.278 35.756 -10.843 1.00 77.56 808 GLU A O 1
ATOM 6176 N N . ILE A 1 809 ? -3.992 37.278 -9.222 1.00 79.31 809 ILE A N 1
ATOM 6177 C CA . ILE A 1 809 ? -5.251 36.993 -8.498 1.00 79.31 809 ILE A CA 1
ATOM 6178 C C . ILE A 1 809 ? -6.492 36.974 -9.421 1.00 79.31 809 ILE A C 1
ATOM 6180 O O . ILE A 1 809 ? -7.383 36.159 -9.194 1.00 79.31 809 ILE A O 1
ATOM 6184 N N . PRO A 1 810 ? -6.610 37.817 -10.473 1.00 79.38 810 PRO A N 1
ATOM 6185 C CA . PRO A 1 810 ? -7.717 37.729 -11.434 1.00 79.38 810 PRO A CA 1
ATOM 6186 C C . PRO A 1 810 ? -7.667 36.525 -12.395 1.00 79.38 810 PRO A C 1
ATOM 6188 O O . PRO A 1 810 ? -8.633 36.306 -13.131 1.00 79.38 810 PRO A O 1
ATOM 6191 N N . LEU A 1 811 ? -6.545 35.802 -12.463 1.00 67.44 811 LEU A N 1
ATOM 6192 C CA . LEU A 1 811 ? -6.309 34.665 -13.363 1.00 67.44 811 LEU A CA 1
ATOM 6193 C C . LEU A 1 811 ? -6.555 33.320 -12.666 1.00 67.44 811 LEU A C 1
ATOM 6195 O O . LEU A 1 811 ? -7.094 32.404 -13.298 1.00 67.44 811 LEU A O 1
ATOM 6199 N N . VAL A 1 812 ? -6.214 33.219 -11.378 1.00 66.44 812 VAL A N 1
ATOM 6200 C CA . VAL A 1 812 ? -6.554 32.073 -10.522 1.00 66.44 812 VAL A CA 1
ATOM 6201 C C . VAL A 1 812 ? -8.013 32.115 -10.071 1.00 66.44 812 VAL A C 1
ATOM 6203 O O . VAL A 1 812 ? -8.591 33.172 -9.828 1.00 66.44 812 VAL A O 1
ATOM 6206 N N . ASP A 1 813 ? -8.634 30.943 -9.951 1.00 78.62 813 ASP A N 1
ATOM 6207 C CA . ASP A 1 813 ? -9.907 30.799 -9.233 1.00 78.62 813 ASP A CA 1
ATOM 6208 C C . ASP A 1 813 ? -9.557 30.473 -7.776 1.00 78.62 813 ASP A C 1
ATOM 6210 O O . ASP A 1 813 ? -9.381 29.310 -7.406 1.00 78.62 813 ASP A O 1
ATOM 6214 N N . ALA A 1 814 ? -9.308 31.545 -7.014 1.00 80.50 814 ALA A N 1
ATOM 6215 C CA . ALA A 1 814 ? -8.827 31.508 -5.640 1.00 80.50 814 ALA A CA 1
ATOM 6216 C C . ALA A 1 814 ? -9.963 31.688 -4.625 1.00 80.50 814 ALA A C 1
ATOM 6218 O O . ALA A 1 814 ? -10.771 32.617 -4.713 1.00 80.50 814 ALA A O 1
ATOM 6219 N N . GLN A 1 815 ? -9.983 30.817 -3.623 1.00 84.12 815 GLN A N 1
ATOM 6220 C CA . GLN A 1 815 ? -10.918 30.807 -2.503 1.00 84.12 815 GLN A CA 1
ATOM 6221 C C . GLN A 1 815 ? -10.118 30.728 -1.198 1.00 84.12 815 GLN A C 1
ATOM 6223 O O . GLN A 1 815 ? -8.979 30.268 -1.184 1.00 84.12 815 GLN A O 1
ATOM 6228 N N . LEU A 1 816 ? -10.685 31.209 -0.091 1.00 86.56 816 LEU A N 1
ATOM 6229 C CA . LEU A 1 816 ? -10.042 31.153 1.225 1.00 86.56 816 LEU A CA 1
ATOM 6230 C C . LEU A 1 816 ? -10.930 30.337 2.172 1.00 86.56 816 LEU A C 1
ATOM 6232 O O . LEU A 1 816 ? -11.820 30.912 2.809 1.00 86.56 816 LEU A O 1
ATOM 6236 N N . PRO A 1 817 ? -10.746 29.003 2.232 1.00 80.69 817 PRO A N 1
ATOM 6237 C CA . PRO A 1 817 ? -11.555 28.132 3.073 1.00 80.69 817 PRO A CA 1
ATOM 6238 C C . PRO A 1 817 ? -11.552 28.581 4.539 1.00 80.69 817 PRO A C 1
ATOM 6240 O O . PRO A 1 817 ? -10.526 28.963 5.101 1.00 80.69 817 PRO A O 1
ATOM 6243 N N . GLY A 1 818 ? -12.727 28.551 5.169 1.00 74.50 818 GLY A N 1
ATOM 6244 C CA . GLY A 1 818 ? -12.898 28.915 6.579 1.00 74.50 818 GLY A CA 1
ATOM 6245 C C . GLY A 1 818 ? -12.943 30.418 6.894 1.00 74.50 818 GLY A C 1
ATOM 6246 O O . GLY A 1 818 ? -13.145 30.759 8.058 1.00 74.50 818 GLY A O 1
ATOM 6247 N N . LEU A 1 819 ? -12.812 31.317 5.909 1.00 79.38 819 LEU A N 1
ATOM 6248 C CA . LEU A 1 819 ? -13.016 32.763 6.089 1.00 79.38 819 LEU A CA 1
ATOM 6249 C C . LEU A 1 819 ? -14.373 33.225 5.540 1.00 79.38 819 LEU A C 1
ATOM 6251 O O . LEU A 1 819 ? -14.871 32.692 4.550 1.00 79.38 819 LEU A O 1
ATOM 6255 N N . SER A 1 820 ? -14.964 34.260 6.145 1.00 83.00 820 SER A N 1
ATOM 6256 C CA . SER A 1 820 ? -16.112 34.955 5.544 1.00 83.00 820 SER A CA 1
ATOM 6257 C C . SER A 1 820 ? -15.689 35.835 4.359 1.00 83.00 820 SER A C 1
ATOM 6259 O O . SER A 1 820 ? -14.543 36.283 4.299 1.00 83.00 820 SER A O 1
ATOM 6261 N N . ASP A 1 821 ? -16.619 36.177 3.457 1.00 78.12 821 ASP A N 1
ATOM 6262 C CA . ASP A 1 821 ? -16.359 37.068 2.308 1.00 78.12 821 ASP A CA 1
ATOM 6263 C C . ASP A 1 821 ? -15.653 38.383 2.707 1.00 78.12 821 ASP A C 1
ATOM 6265 O O . ASP A 1 821 ? -14.791 38.882 1.983 1.00 78.12 821 ASP A O 1
ATOM 6269 N N . GLU A 1 822 ? -15.997 38.955 3.869 1.00 78.69 822 GLU A N 1
ATOM 6270 C CA . GLU A 1 822 ? -15.404 40.206 4.367 1.00 78.69 822 GLU A CA 1
ATOM 6271 C C . GLU A 1 822 ? -13.972 40.010 4.902 1.00 78.69 822 GLU A C 1
ATOM 6273 O O . GLU A 1 822 ? -13.161 40.936 4.879 1.00 78.69 822 GLU A O 1
ATOM 6278 N N . GLU A 1 823 ? -13.641 38.819 5.399 1.00 78.00 823 GLU A N 1
ATOM 6279 C CA . GLU A 1 823 ? -12.296 38.454 5.861 1.00 78.00 823 GLU A CA 1
ATOM 6280 C C . GLU A 1 823 ? -11.405 38.049 4.687 1.00 78.00 823 GLU A C 1
ATOM 6282 O O . GLU A 1 823 ? -10.286 38.552 4.574 1.00 78.00 823 GLU A O 1
ATOM 6287 N N . ALA A 1 824 ? -11.932 37.255 3.753 1.00 79.62 824 ALA A N 1
ATOM 6288 C CA . ALA A 1 824 ? -11.280 36.921 2.493 1.00 79.62 824 ALA A CA 1
ATOM 6289 C C . ALA A 1 824 ? -10.903 38.191 1.708 1.00 79.62 824 ALA A C 1
ATOM 6291 O O . ALA A 1 824 ? -9.754 38.341 1.294 1.00 79.62 824 ALA A O 1
ATOM 6292 N N . GLN A 1 825 ? -11.810 39.172 1.598 1.00 80.75 825 GLN A N 1
ATOM 6293 C CA . GLN A 1 825 ? -11.509 40.471 0.976 1.00 80.75 825 GLN A CA 1
ATOM 6294 C C . GLN A 1 825 ? -10.384 41.242 1.684 1.00 80.75 825 GLN A C 1
ATOM 6296 O O . GLN A 1 825 ? -9.599 41.911 1.011 1.00 80.75 825 GLN A O 1
ATOM 6301 N N . LYS A 1 826 ? -10.264 41.152 3.017 1.00 80.88 826 LYS A N 1
ATOM 6302 C CA . LYS A 1 826 ? -9.169 41.795 3.771 1.00 80.88 826 LYS A CA 1
ATOM 6303 C C . LYS A 1 826 ? -7.828 41.109 3.522 1.00 80.88 826 LYS A C 1
ATOM 6305 O O . LYS A 1 826 ? -6.830 41.811 3.380 1.00 80.88 826 LYS A O 1
ATOM 6310 N N . VAL A 1 827 ? -7.800 39.777 3.438 1.00 82.56 827 VAL A N 1
ATOM 6311 C CA . VAL A 1 827 ? -6.583 39.022 3.093 1.00 82.56 827 VAL A CA 1
ATOM 6312 C C . VAL A 1 827 ? -6.162 39.323 1.656 1.00 82.56 827 VAL A C 1
ATOM 6314 O O . VAL A 1 827 ? -5.026 39.735 1.437 1.00 82.56 827 VAL A O 1
ATOM 6317 N N . VAL A 1 828 ? -7.086 39.228 0.694 1.00 82.00 828 VAL A N 1
ATOM 6318 C CA . VAL A 1 828 ? -6.841 39.554 -0.721 1.00 82.00 828 VAL A CA 1
ATOM 6319 C C . VAL A 1 828 ? -6.310 40.984 -0.874 1.00 82.00 828 VAL A C 1
ATOM 6321 O O . VAL A 1 828 ? -5.299 41.194 -1.540 1.00 82.00 828 VAL A O 1
ATOM 6324 N N . ALA A 1 829 ? -6.908 41.972 -0.200 1.00 80.56 829 ALA A N 1
ATOM 6325 C CA . ALA A 1 829 ? -6.417 43.353 -0.222 1.00 80.56 829 ALA A CA 1
ATOM 6326 C C . ALA A 1 829 ? -5.015 43.528 0.400 1.00 80.56 829 ALA A C 1
ATOM 6328 O O . ALA A 1 829 ? -4.310 44.468 0.035 1.00 80.56 829 ALA A O 1
ATOM 6329 N N . ALA A 1 830 ? -4.602 42.649 1.320 1.00 81.25 830 ALA A N 1
ATOM 6330 C CA . ALA A 1 830 ? -3.275 42.677 1.937 1.00 81.25 830 ALA A CA 1
ATOM 6331 C C . ALA A 1 830 ? -2.184 42.021 1.068 1.00 81.25 830 ALA A C 1
ATOM 6333 O O . ALA A 1 830 ? -1.026 42.421 1.168 1.00 81.25 830 ALA A O 1
ATOM 6334 N N . ILE A 1 831 ? -2.537 41.053 0.211 1.00 84.69 831 ILE A N 1
ATOM 6335 C CA . ILE A 1 831 ? -1.594 40.382 -0.708 1.00 84.69 831 ILE A CA 1
ATOM 6336 C C . ILE A 1 831 ? -1.608 40.944 -2.138 1.00 84.69 831 ILE A C 1
ATOM 6338 O O . ILE A 1 831 ? -0.683 40.689 -2.897 1.00 84.69 831 ILE A O 1
ATOM 6342 N N . GLN A 1 832 ? -2.606 41.747 -2.518 1.00 84.56 832 GLN A N 1
ATOM 6343 C CA . GLN A 1 832 ? -2.703 42.327 -3.867 1.00 84.56 832 GLN A CA 1
ATOM 6344 C C . GLN A 1 832 ? -1.489 43.171 -4.285 1.00 84.56 832 GLN A C 1
ATOM 6346 O O . GLN A 1 832 ? -1.233 43.285 -5.478 1.00 84.56 832 GLN A O 1
ATOM 6351 N N . ASP A 1 833 ? -0.758 43.776 -3.346 1.00 90.12 833 ASP A N 1
ATOM 6352 C CA . ASP A 1 833 ? 0.444 44.574 -3.634 1.00 90.12 833 ASP A CA 1
ATOM 6353 C C . ASP A 1 833 ? 1.735 43.854 -3.205 1.00 90.12 833 ASP A C 1
ATOM 6355 O O . ASP A 1 833 ? 2.647 44.461 -2.649 1.00 90.12 833 ASP A O 1
ATOM 6359 N N . THR A 1 834 ? 1.809 42.537 -3.424 1.00 93.25 834 THR A N 1
ATOM 6360 C CA . THR A 1 834 ? 3.001 41.712 -3.161 1.00 93.25 834 THR A CA 1
ATOM 6361 C C . THR A 1 834 ? 3.366 40.840 -4.369 1.00 93.25 834 THR A C 1
ATOM 6363 O O . THR A 1 834 ? 2.636 40.782 -5.363 1.00 93.25 834 THR A O 1
ATOM 6366 N N . TYR A 1 835 ? 4.542 40.210 -4.314 1.00 93.38 835 TYR A N 1
ATOM 6367 C CA . TYR A 1 835 ? 5.071 39.350 -5.374 1.00 93.38 835 TYR A CA 1
ATOM 6368 C C . TYR A 1 835 ? 5.232 37.911 -4.882 1.00 93.38 835 TYR A C 1
ATOM 6370 O O . TYR A 1 835 ? 5.885 37.698 -3.858 1.00 93.38 835 TYR A O 1
ATOM 6378 N N . GLY A 1 836 ? 4.691 36.946 -5.624 1.00 90.62 836 GLY A N 1
ATOM 6379 C CA . GLY A 1 836 ? 4.793 35.510 -5.360 1.00 90.62 836 GLY A CA 1
ATOM 6380 C C . GLY A 1 836 ? 5.869 34.824 -6.206 1.00 90.62 836 GLY A C 1
ATOM 6381 O O . GLY A 1 836 ? 6.117 35.192 -7.362 1.00 90.62 836 GLY A O 1
ATOM 6382 N N . LYS A 1 837 ? 6.524 33.809 -5.638 1.00 92.69 837 LYS A N 1
ATOM 6383 C CA . LYS A 1 837 ? 7.379 32.844 -6.348 1.00 92.69 837 LYS A CA 1
ATOM 6384 C C . LYS A 1 837 ? 7.041 31.440 -5.873 1.00 92.69 837 LYS A C 1
ATOM 6386 O O . LYS A 1 837 ? 7.332 31.074 -4.734 1.00 92.69 837 LYS A O 1
ATOM 6391 N N . VAL A 1 838 ? 6.465 30.666 -6.785 1.00 87.88 838 VAL A N 1
ATOM 6392 C CA . VAL A 1 838 ? 5.967 29.310 -6.558 1.00 87.88 838 VAL A CA 1
ATOM 6393 C C . VAL A 1 838 ? 6.987 28.314 -7.090 1.00 87.88 838 VAL A C 1
ATOM 6395 O O . VAL A 1 838 ? 7.360 28.383 -8.261 1.00 87.88 838 VAL A O 1
ATOM 6398 N N . VAL A 1 839 ? 7.435 27.384 -6.250 1.00 86.88 839 VAL A N 1
ATOM 6399 C CA . VAL A 1 839 ? 8.340 26.293 -6.632 1.00 86.88 839 VAL A CA 1
ATOM 6400 C C . VAL A 1 839 ? 7.613 24.968 -6.449 1.00 86.88 839 VAL A C 1
ATOM 6402 O O . VAL A 1 839 ? 7.230 24.636 -5.328 1.00 86.88 839 VAL A O 1
ATOM 6405 N N . ILE A 1 840 ? 7.450 24.209 -7.530 1.00 84.38 840 ILE A N 1
ATOM 6406 C CA . ILE A 1 840 ? 6.862 22.864 -7.522 1.00 84.38 840 ILE A CA 1
ATOM 6407 C C . ILE A 1 840 ? 8.002 21.848 -7.598 1.00 84.38 840 ILE A C 1
ATOM 6409 O O . ILE A 1 840 ? 8.886 21.966 -8.443 1.00 84.38 840 ILE A O 1
ATOM 6413 N N . PHE A 1 841 ? 8.014 20.864 -6.704 1.00 84.88 841 PHE A N 1
ATOM 6414 C CA . PHE A 1 841 ? 9.026 19.799 -6.652 1.00 84.88 841 PHE A CA 1
ATOM 6415 C C . PHE A 1 841 ? 8.433 18.383 -6.672 1.00 84.88 841 PHE A C 1
ATOM 6417 O O . PHE A 1 841 ? 9.185 17.414 -6.744 1.00 84.88 841 PHE A O 1
ATOM 6424 N N . TRP A 1 842 ? 7.107 18.259 -6.651 1.00 84.56 842 TRP A N 1
ATOM 6425 C CA . TRP A 1 842 ? 6.369 17.025 -6.909 1.00 84.56 842 TRP A CA 1
ATOM 6426 C C . TRP A 1 842 ? 5.178 17.387 -7.800 1.00 84.56 842 TRP A C 1
ATOM 6428 O O . TRP A 1 842 ? 4.469 18.349 -7.518 1.00 84.56 842 TRP A O 1
ATOM 6438 N N . GLU A 1 843 ? 4.955 16.650 -8.881 1.00 80.00 843 GLU A N 1
ATOM 6439 C CA . GLU A 1 843 ? 3.757 16.813 -9.703 1.00 80.00 843 GLU A CA 1
ATOM 6440 C C . GLU A 1 843 ? 2.541 16.121 -9.044 1.00 80.00 843 GLU A C 1
ATOM 6442 O O . GLU A 1 843 ? 2.632 14.918 -8.764 1.00 80.00 843 GLU A O 1
ATOM 6447 N N . PRO A 1 844 ? 1.419 16.833 -8.795 1.00 76.25 844 PRO A N 1
ATOM 6448 C CA . PRO A 1 844 ? 0.164 16.261 -8.302 1.00 76.25 844 PRO A CA 1
ATOM 6449 C C . PRO A 1 844 ? -0.204 14.897 -8.898 1.00 76.25 844 PRO A C 1
ATOM 6451 O O . PRO A 1 844 ? -0.167 14.696 -10.110 1.00 76.25 844 PRO A O 1
ATOM 6454 N N . GLY A 1 845 ? -0.582 13.948 -8.039 1.00 68.69 845 GLY A N 1
ATOM 6455 C CA . GLY A 1 845 ? -1.043 12.619 -8.463 1.00 68.69 845 GLY A CA 1
ATOM 6456 C C . GLY A 1 845 ? 0.042 11.637 -8.938 1.00 68.69 845 GLY A C 1
ATOM 6457 O O . GLY A 1 845 ? -0.279 10.480 -9.221 1.00 68.69 845 GLY A O 1
ATOM 6458 N N . THR A 1 846 ? 1.319 12.030 -8.991 1.00 67.94 846 THR A N 1
ATOM 6459 C CA . THR A 1 846 ? 2.434 11.097 -9.255 1.00 67.94 846 THR A CA 1
ATOM 6460 C C . THR A 1 846 ? 2.891 10.390 -7.965 1.00 67.94 846 THR A C 1
ATOM 6462 O O . THR A 1 846 ? 2.813 10.971 -6.884 1.00 67.94 846 THR A O 1
ATOM 6465 N N . PRO A 1 847 ? 3.390 9.137 -8.013 1.00 64.69 847 PRO A N 1
ATOM 6466 C CA . PRO A 1 847 ? 3.674 8.354 -6.801 1.00 64.69 847 PRO A CA 1
ATOM 6467 C C . PRO A 1 847 ? 4.950 8.765 -6.040 1.00 64.69 847 PRO A C 1
ATOM 6469 O O . PRO A 1 847 ? 5.213 8.218 -4.969 1.00 64.69 847 PRO A O 1
ATOM 6472 N N . ALA A 1 848 ? 5.771 9.666 -6.591 1.00 70.06 848 ALA A N 1
ATOM 6473 C CA . ALA A 1 848 ? 6.984 10.190 -5.964 1.00 70.06 848 ALA A CA 1
ATOM 6474 C C . ALA A 1 848 ? 7.432 11.500 -6.649 1.00 70.06 848 ALA A C 1
ATOM 6476 O O . ALA A 1 848 ? 7.193 11.651 -7.849 1.00 70.06 848 ALA A O 1
ATOM 6477 N N . PRO A 1 849 ? 8.157 12.397 -5.951 1.00 76.69 849 PRO A N 1
ATOM 6478 C CA . PRO A 1 849 ? 8.740 13.598 -6.548 1.00 76.69 849 PRO A CA 1
ATOM 6479 C C . PRO A 1 849 ? 9.918 13.222 -7.461 1.00 76.69 849 PRO A C 1
ATOM 6481 O O . PRO A 1 849 ? 11.053 13.051 -7.007 1.00 76.69 849 PRO A O 1
ATOM 6484 N N . ILE A 1 850 ? 9.641 13.047 -8.753 1.00 61.38 850 ILE A N 1
ATOM 6485 C CA . ILE A 1 850 ? 10.624 12.687 -9.783 1.00 61.38 850 ILE A CA 1
ATOM 6486 C C . ILE A 1 850 ? 10.878 13.905 -10.678 1.00 61.38 850 ILE A C 1
ATOM 6488 O O . ILE A 1 850 ? 9.943 14.535 -11.156 1.00 61.38 850 ILE A O 1
ATOM 6492 N N . GLY A 1 851 ? 12.152 14.208 -10.940 1.00 61.47 851 GLY A N 1
ATOM 6493 C CA . GLY A 1 851 ? 12.568 15.324 -11.794 1.00 61.47 851 GLY A CA 1
ATOM 6494 C C . GLY A 1 851 ? 13.236 16.465 -11.024 1.00 61.47 851 GLY A C 1
ATOM 6495 O O . GLY A 1 851 ? 13.577 16.337 -9.849 1.00 61.47 851 GLY A O 1
ATOM 6496 N N . ALA A 1 852 ? 13.482 17.577 -11.717 1.00 58.84 852 ALA A N 1
ATOM 6497 C CA . ALA A 1 852 ? 14.012 18.797 -11.114 1.00 58.84 852 ALA A CA 1
ATOM 6498 C C . ALA A 1 852 ? 12.857 19.735 -10.713 1.00 58.84 852 ALA A C 1
ATOM 6500 O O . ALA A 1 852 ? 11.893 19.832 -11.474 1.00 58.84 852 ALA A O 1
ATOM 6501 N N . PRO A 1 853 ? 12.952 20.467 -9.585 1.00 75.12 853 PRO A N 1
ATOM 6502 C CA . PRO A 1 853 ? 11.946 21.460 -9.220 1.00 75.12 853 PRO A CA 1
ATOM 6503 C C . PRO A 1 853 ? 11.757 22.535 -10.299 1.00 75.12 853 PRO A C 1
ATOM 6505 O O . PRO A 1 853 ? 12.734 23.054 -10.844 1.00 75.12 853 PRO A O 1
ATOM 6508 N N . SER A 1 854 ? 10.505 22.895 -10.567 1.00 75.25 854 SER A N 1
ATOM 6509 C CA . SER A 1 854 ? 10.095 23.924 -11.526 1.00 75.25 854 SER A CA 1
ATOM 6510 C C . SER A 1 854 ? 9.571 25.178 -10.816 1.00 75.25 854 SER A C 1
ATOM 6512 O O . SER A 1 854 ? 9.270 25.160 -9.622 1.00 75.25 854 SER A O 1
ATOM 6514 N N . ILE A 1 855 ? 9.478 26.294 -11.546 1.00 77.81 855 ILE A N 1
ATOM 6515 C CA . ILE A 1 855 ? 8.905 27.554 -11.052 1.00 77.81 855 ILE A CA 1
ATOM 6516 C C . ILE A 1 855 ? 7.634 27.832 -11.853 1.00 77.81 855 ILE A C 1
ATOM 6518 O O . ILE A 1 855 ? 7.718 28.077 -13.055 1.00 77.81 855 ILE A O 1
ATOM 6522 N N . THR A 1 856 ? 6.470 27.809 -11.200 1.00 66.94 856 THR A N 1
ATOM 6523 C CA . THR A 1 856 ? 5.176 28.076 -11.856 1.00 66.94 856 THR A CA 1
ATOM 6524 C C . THR A 1 856 ? 4.724 29.527 -11.666 1.00 66.94 856 THR A C 1
ATOM 6526 O O . THR A 1 856 ? 5.171 30.247 -10.769 1.00 66.94 856 THR A O 1
ATOM 6529 N N . ARG A 1 857 ? 3.854 29.972 -12.572 1.00 66.62 857 ARG A N 1
ATOM 6530 C CA . ARG A 1 857 ? 3.254 31.309 -12.650 1.00 66.62 857 ARG A CA 1
ATOM 6531 C C . ARG A 1 857 ? 1.848 31.133 -13.228 1.00 66.62 857 ARG A C 1
ATOM 6533 O O . ARG A 1 857 ? 1.787 30.726 -14.388 1.00 66.62 857 ARG A O 1
ATOM 6540 N N . PRO A 1 858 ? 0.757 31.428 -12.510 1.00 53.53 858 PRO A N 1
ATOM 6541 C CA . PRO A 1 858 ? -0.596 31.235 -13.034 1.00 53.53 858 PRO A CA 1
ATOM 6542 C C . PRO A 1 858 ? -0.862 32.048 -14.311 1.00 53.53 858 PRO A C 1
ATOM 6544 O O . PRO A 1 858 ? -0.460 33.211 -14.423 1.00 53.53 858 PRO A O 1
ATOM 6547 N N . GLN A 1 859 ? -1.503 31.425 -15.301 1.00 53.72 859 GLN A N 1
ATOM 6548 C CA . GLN A 1 859 ? -1.658 31.954 -16.662 1.00 53.72 859 GLN A CA 1
ATOM 6549 C C . GLN A 1 859 ? -3.054 31.704 -17.235 1.00 53.72 859 GLN A C 1
ATOM 6551 O O . GLN A 1 859 ? -3.700 30.692 -16.964 1.00 53.72 859 GLN A O 1
ATOM 6556 N N . SER A 1 860 ? -3.503 32.592 -18.128 1.00 36.66 860 SER A N 1
ATOM 6557 C CA . SER A 1 860 ? -4.655 32.299 -18.985 1.00 36.66 860 SER A CA 1
ATOM 6558 C C . SER A 1 860 ? -4.304 31.145 -19.931 1.00 36.66 860 SER A C 1
ATOM 6560 O O . SER A 1 860 ? -3.356 31.262 -20.710 1.00 36.66 860 SER A O 1
ATOM 6562 N N . GLY A 1 861 ? -5.059 30.045 -19.837 1.00 46.72 861 GLY A N 1
ATOM 6563 C CA . GLY A 1 861 ? -4.690 28.736 -20.385 1.00 46.72 861 GLY A CA 1
ATOM 6564 C C . GLY A 1 861 ? -4.192 28.741 -21.833 1.00 46.72 861 GLY A C 1
ATOM 6565 O O . GLY A 1 861 ? -4.827 29.310 -22.722 1.00 46.72 861 GLY A O 1
ATOM 6566 N N . HIS A 1 862 ? -3.063 28.067 -22.052 1.00 44.38 862 HIS A N 1
ATOM 6567 C CA . HIS A 1 862 ? -2.487 27.825 -23.371 1.00 44.38 862 HIS A CA 1
ATOM 6568 C C . HIS A 1 862 ? -2.882 26.430 -23.871 1.00 44.38 862 HIS A C 1
ATOM 6570 O O . HIS A 1 862 ? -2.933 25.469 -23.106 1.00 44.38 862 HIS A O 1
ATOM 6576 N N . GLN A 1 863 ? -3.190 26.327 -25.163 1.00 52.97 863 GLN A N 1
ATOM 6577 C CA . GLN A 1 863 ? -3.330 25.038 -25.845 1.00 52.97 863 GLN A CA 1
ATOM 6578 C C . GLN A 1 863 ? -1.938 24.488 -26.194 1.00 52.97 863 GLN A C 1
ATOM 6580 O O . GLN A 1 863 ? -0.981 25.256 -26.271 1.00 52.97 863 GLN A O 1
ATOM 6585 N N . MET A 1 864 ? -1.840 23.177 -26.449 1.00 69.50 864 MET A N 1
ATOM 6586 C CA . MET A 1 864 ? -0.656 22.561 -27.067 1.00 69.50 864 MET A CA 1
ATOM 6587 C C . MET A 1 864 ? -0.212 23.395 -28.278 1.00 69.50 864 MET A C 1
ATOM 6589 O O . MET A 1 864 ? -1.052 23.770 -29.098 1.00 69.50 864 MET A O 1
ATOM 6593 N N . ALA A 1 865 ? 1.083 23.696 -28.393 1.00 77.81 865 ALA A N 1
ATOM 6594 C CA . ALA A 1 865 ? 1.574 24.536 -29.478 1.00 77.81 865 ALA A CA 1
ATOM 6595 C C . ALA A 1 865 ? 1.309 23.859 -30.837 1.00 77.81 865 ALA A C 1
ATOM 6597 O O . ALA A 1 865 ? 1.699 22.714 -31.059 1.00 77.81 865 ALA A O 1
ATOM 6598 N N . GLU A 1 866 ? 0.645 24.558 -31.761 1.00 87.31 866 GLU A N 1
ATOM 6599 C CA . GLU A 1 866 ? 0.338 24.038 -33.099 1.00 87.31 866 GLU A CA 1
ATOM 6600 C C . GLU A 1 866 ? 1.156 24.757 -34.178 1.00 87.31 866 GLU A C 1
ATOM 6602 O O . GLU A 1 866 ? 1.159 25.987 -34.275 1.00 87.31 866 GLU A O 1
ATOM 6607 N N . ILE A 1 867 ? 1.785 23.990 -35.070 1.00 93.38 867 ILE A N 1
ATOM 6608 C CA . ILE A 1 867 ? 2.479 24.501 -36.254 1.00 93.38 867 ILE A CA 1
ATOM 6609 C C . ILE A 1 867 ? 1.976 23.797 -37.520 1.00 93.38 867 ILE A C 1
ATOM 6611 O O . ILE A 1 867 ? 1.941 22.573 -37.625 1.00 93.38 867 ILE A O 1
ATOM 6615 N N . THR A 1 868 ? 1.603 24.582 -38.535 1.00 95.81 868 THR A N 1
ATOM 6616 C CA . THR A 1 868 ? 1.363 24.073 -39.895 1.00 95.81 868 THR A CA 1
ATOM 6617 C C . THR A 1 868 ? 2.529 24.454 -40.799 1.00 95.81 868 THR A C 1
ATOM 6619 O O . THR A 1 868 ? 2.678 25.620 -41.167 1.00 95.81 868 THR A O 1
ATOM 6622 N N . ILE A 1 869 ? 3.293 23.453 -41.219 1.00 97.38 869 ILE A N 1
ATOM 6623 C CA . ILE A 1 869 ? 4.344 23.549 -42.229 1.00 97.38 869 ILE A CA 1
ATOM 6624 C C . ILE A 1 869 ? 3.714 23.252 -43.595 1.00 97.38 869 ILE A C 1
ATOM 6626 O O . ILE A 1 869 ? 3.019 22.249 -43.773 1.00 97.38 869 ILE A O 1
ATOM 6630 N N . LYS A 1 870 ? 3.944 24.115 -44.586 1.00 97.50 870 LYS A N 1
ATOM 6631 C CA . LYS A 1 870 ? 3.571 23.853 -45.983 1.00 97.50 870 LYS A CA 1
ATOM 6632 C C . LYS A 1 870 ? 4.836 23.574 -46.783 1.00 97.50 870 LYS A C 1
ATOM 6634 O O . LYS A 1 870 ? 5.651 24.479 -46.978 1.00 97.50 870 LYS A O 1
ATOM 6639 N N . ALA A 1 871 ? 4.980 22.349 -47.271 1.00 96.25 871 ALA A N 1
ATOM 6640 C CA . ALA A 1 871 ? 5.982 22.028 -48.274 1.00 96.25 871 ALA A CA 1
ATOM 6641 C C . ALA A 1 871 ? 5.516 22.555 -49.637 1.00 96.25 871 ALA A C 1
ATOM 6643 O O . ALA A 1 871 ? 4.386 22.309 -50.060 1.00 96.25 871 ALA A O 1
ATOM 6644 N N . LYS A 1 872 ? 6.384 23.297 -50.314 1.00 94.25 872 LYS A N 1
ATOM 6645 C CA . LYS A 1 872 ? 6.318 23.590 -51.751 1.00 94.25 872 LYS A CA 1
ATOM 6646 C C . LYS A 1 872 ? 7.547 22.941 -52.374 1.00 94.25 872 LYS A C 1
ATOM 6648 O O . LYS A 1 872 ? 8.506 22.655 -51.659 1.00 94.25 872 LYS A O 1
ATOM 6653 N N . ASP A 1 873 ? 7.561 22.770 -53.692 1.00 93.56 873 ASP A N 1
ATOM 6654 C CA . ASP A 1 873 ? 8.736 22.205 -54.356 1.00 93.56 873 ASP A CA 1
ATOM 6655 C C . ASP A 1 873 ? 9.995 23.014 -53.992 1.00 93.56 873 ASP A C 1
ATOM 6657 O O . ASP A 1 873 ? 10.086 24.226 -54.210 1.00 93.56 873 ASP A O 1
ATOM 6661 N N . TYR A 1 874 ? 10.917 22.313 -53.332 1.00 93.62 874 TYR A N 1
ATOM 6662 C CA . TYR A 1 874 ? 12.206 22.780 -52.829 1.00 93.62 874 TYR A CA 1
ATOM 6663 C C . TYR A 1 874 ? 12.167 23.876 -51.734 1.00 93.62 874 TYR A C 1
ATOM 6665 O O . TYR A 1 874 ? 13.169 24.558 -51.525 1.00 93.62 874 TYR A O 1
ATOM 6673 N N . SER A 1 875 ? 11.051 24.075 -51.010 1.00 95.25 875 SER A N 1
ATOM 6674 C CA . SER A 1 875 ? 10.984 25.062 -49.908 1.00 95.25 875 SER A CA 1
ATOM 6675 C C . SER A 1 875 ? 9.913 24.797 -48.834 1.00 95.25 875 SER A C 1
ATOM 6677 O O . SER A 1 875 ? 8.828 24.291 -49.115 1.00 95.25 875 SER A O 1
ATOM 6679 N N . PHE A 1 876 ? 10.193 25.224 -47.594 1.00 96.94 876 PHE A N 1
ATOM 6680 C CA . PHE A 1 876 ? 9.257 25.172 -46.460 1.00 96.94 876 PHE A CA 1
ATOM 6681 C C . PHE A 1 876 ? 8.685 26.551 -46.093 1.00 96.94 876 PHE A C 1
ATOM 6683 O O . PHE A 1 876 ? 9.417 27.506 -45.816 1.00 96.94 876 PHE A O 1
ATOM 6690 N N . ASP A 1 877 ? 7.358 26.638 -46.017 1.00 95.75 877 ASP A N 1
ATOM 6691 C CA . ASP A 1 877 ? 6.596 27.798 -45.546 1.00 95.75 877 ASP A CA 1
ATOM 6692 C C . ASP A 1 877 ? 5.999 27.490 -44.158 1.00 95.75 877 ASP A C 1
ATOM 6694 O O . ASP A 1 877 ? 5.055 26.708 -44.032 1.00 95.75 877 ASP A O 1
ATOM 6698 N N . ALA A 1 878 ? 6.626 28.068 -43.131 1.00 93.62 878 ALA A N 1
ATOM 6699 C CA . ALA A 1 878 ? 6.429 27.865 -41.694 1.00 93.62 878 ALA A CA 1
ATOM 6700 C C . ALA A 1 878 ? 6.716 29.194 -40.940 1.00 93.62 878 ALA A C 1
ATOM 6702 O O . ALA A 1 878 ? 7.266 30.118 -41.556 1.00 93.62 878 ALA A O 1
ATOM 6703 N N . PRO A 1 879 ? 6.367 29.336 -39.646 1.00 90.62 879 PRO A N 1
ATOM 6704 C CA . PRO A 1 879 ? 6.890 30.413 -38.795 1.00 90.62 879 PRO A CA 1
ATOM 6705 C C . PRO A 1 879 ? 8.413 30.301 -38.581 1.00 90.62 879 PRO A C 1
ATOM 6707 O O . PRO A 1 879 ? 9.009 29.262 -38.855 1.00 90.62 879 PRO A O 1
ATOM 6710 N N . ASP A 1 880 ? 9.042 31.380 -38.105 1.00 88.56 880 ASP A N 1
ATOM 6711 C CA . ASP A 1 880 ? 10.482 31.413 -37.783 1.00 88.56 880 ASP A CA 1
ATOM 6712 C C . ASP A 1 880 ? 10.789 30.990 -36.334 1.00 88.56 880 ASP A C 1
ATOM 6714 O O . ASP A 1 880 ? 11.915 30.591 -36.037 1.00 88.56 880 ASP A O 1
ATOM 6718 N N . GLN A 1 881 ? 9.786 31.039 -35.451 1.00 88.50 881 GLN A N 1
ATOM 6719 C CA . GLN A 1 881 ? 9.865 30.613 -34.052 1.00 88.50 881 GLN A CA 1
ATOM 6720 C C . GLN A 1 881 ? 8.674 29.710 -33.692 1.00 88.50 881 GLN A C 1
ATOM 6722 O O . GLN A 1 881 ? 7.594 29.856 -34.273 1.00 88.50 881 GLN A O 1
ATOM 6727 N N . LEU A 1 882 ? 8.867 28.800 -32.736 1.00 88.06 882 LEU A N 1
ATOM 6728 C CA . LEU A 1 882 ? 7.817 27.987 -32.106 1.00 88.06 882 LEU A CA 1
ATOM 6729 C C . LEU A 1 882 ? 8.145 27.769 -30.614 1.00 88.06 882 LEU A C 1
ATOM 6731 O O . LEU A 1 882 ? 9.305 27.882 -30.227 1.00 88.06 882 LEU A O 1
ATOM 6735 N N . GLU A 1 883 ? 7.155 27.469 -29.775 1.00 85.38 883 GLU A N 1
ATOM 6736 C CA . GLU A 1 883 ? 7.349 27.270 -28.327 1.00 85.38 883 GLU A CA 1
ATOM 6737 C C . GLU A 1 883 ? 7.693 25.814 -27.973 1.00 85.38 883 GLU A C 1
ATOM 6739 O O . GLU A 1 883 ? 7.078 24.882 -28.486 1.00 85.38 883 GLU A O 1
ATOM 6744 N N . ALA A 1 884 ? 8.676 25.620 -27.090 1.00 81.94 884 ALA A N 1
ATOM 6745 C CA . ALA A 1 884 ? 9.091 24.302 -26.607 1.00 81.94 884 ALA A CA 1
ATOM 6746 C C . ALA A 1 884 ? 8.000 23.549 -25.819 1.00 81.94 884 ALA A C 1
ATOM 6748 O O . ALA A 1 884 ? 7.187 24.167 -25.132 1.00 81.94 884 ALA A O 1
ATOM 6749 N N . GLY A 1 885 ? 8.070 22.214 -25.838 1.00 83.81 885 GLY A N 1
ATOM 6750 C CA . GLY A 1 885 ? 7.142 21.284 -25.182 1.00 83.81 885 GLY A CA 1
ATOM 6751 C C . GLY A 1 885 ? 6.560 20.275 -26.177 1.00 83.81 885 GLY A C 1
ATOM 6752 O O . GLY A 1 885 ? 7.140 20.057 -27.241 1.00 83.81 885 GLY A O 1
ATOM 6753 N N . LEU A 1 886 ? 5.394 19.691 -25.873 1.00 85.81 886 LEU A N 1
ATOM 6754 C CA . LEU A 1 886 ? 4.630 18.943 -26.878 1.00 85.81 886 LEU A CA 1
ATOM 6755 C C . LEU A 1 886 ? 4.051 19.900 -27.929 1.00 85.81 886 LEU A C 1
ATOM 6757 O O . LEU A 1 886 ? 3.294 20.818 -27.605 1.00 85.81 886 LEU A O 1
ATOM 6761 N N . VAL A 1 887 ? 4.375 19.644 -29.195 1.00 91.50 887 VAL A N 1
ATOM 6762 C CA . VAL A 1 887 ? 3.974 20.460 -30.347 1.00 91.50 887 VAL A CA 1
ATOM 6763 C C . VAL A 1 887 ? 3.251 19.593 -31.373 1.00 91.50 887 VAL A C 1
ATOM 6765 O O . VAL A 1 887 ? 3.809 18.598 -31.839 1.00 91.50 887 VAL A O 1
ATOM 6768 N N . SER A 1 888 ? 2.040 19.985 -31.784 1.00 93.81 888 SER A N 1
ATOM 6769 C CA . SER A 1 888 ? 1.365 19.394 -32.947 1.00 93.81 888 SER A CA 1
ATOM 6770 C C . SER A 1 888 ? 1.928 19.994 -34.237 1.00 93.81 888 SER A C 1
ATOM 6772 O O . SER A 1 888 ? 1.751 21.177 -34.545 1.00 93.81 888 SER A O 1
ATOM 6774 N N . VAL A 1 889 ? 2.624 19.162 -35.007 1.00 96.88 889 VAL A N 1
ATOM 6775 C CA . VAL A 1 889 ? 3.269 19.484 -36.279 1.00 96.88 889 VAL A CA 1
ATOM 6776 C C . VAL A 1 889 ? 2.442 18.905 -37.426 1.00 96.88 889 VAL A C 1
ATOM 6778 O O . VAL A 1 889 ? 2.490 17.717 -37.742 1.00 96.88 889 VAL A O 1
ATOM 6781 N N . THR A 1 890 ? 1.692 19.768 -38.107 1.00 97.69 890 THR A N 1
ATOM 6782 C CA . THR A 1 890 ? 0.988 19.433 -39.351 1.00 97.69 890 THR A CA 1
ATOM 6783 C C . THR A 1 890 ? 1.869 19.740 -40.561 1.00 97.69 890 THR A C 1
ATOM 6785 O O . THR A 1 890 ? 2.216 20.901 -40.785 1.00 97.69 890 THR A O 1
ATOM 6788 N N . LEU A 1 891 ? 2.120 18.751 -41.423 1.00 98.12 891 LEU A N 1
ATOM 6789 C CA . LEU A 1 891 ? 2.653 18.977 -42.772 1.00 98.12 891 LEU A CA 1
ATOM 6790 C C . LEU A 1 891 ? 1.512 18.982 -43.796 1.00 98.12 891 LEU A C 1
ATOM 6792 O O . LEU A 1 891 ? 0.618 18.133 -43.770 1.00 98.12 891 LEU A O 1
ATOM 6796 N N . LYS A 1 892 ? 1.561 19.934 -44.729 1.00 97.94 892 LYS A N 1
ATOM 6797 C CA . LYS A 1 892 ? 0.744 19.959 -45.950 1.00 97.94 892 LYS A CA 1
ATOM 6798 C C . LYS A 1 892 ? 1.669 19.971 -47.159 1.00 97.94 892 LYS A C 1
ATOM 6800 O O . LYS A 1 892 ? 2.469 20.898 -47.301 1.00 97.94 892 LYS A O 1
ATOM 6805 N N . ASN A 1 893 ? 1.557 18.967 -48.025 1.00 97.44 893 ASN A N 1
ATOM 6806 C CA . ASN A 1 893 ? 2.263 18.962 -49.299 1.00 97.44 893 ASN A CA 1
ATOM 6807 C C . ASN A 1 893 ? 1.471 19.787 -50.330 1.00 97.44 893 ASN A C 1
ATOM 6809 O O . ASN A 1 893 ? 0.467 19.338 -50.879 1.00 97.44 893 ASN A O 1
ATOM 6813 N N . ASN A 1 894 ? 1.940 21.008 -50.581 1.00 95.94 894 ASN A N 1
ATOM 6814 C CA . ASN A 1 894 ? 1.429 21.937 -51.588 1.00 95.94 894 ASN A CA 1
ATOM 6815 C C . ASN A 1 894 ? 2.302 21.959 -52.867 1.00 95.94 894 ASN A C 1
ATOM 6817 O O . ASN A 1 894 ? 2.083 22.818 -53.726 1.00 95.94 894 ASN A O 1
ATOM 6821 N N . GLY A 1 895 ? 3.305 21.080 -52.973 1.00 92.94 895 GLY A N 1
ATOM 6822 C CA . GLY A 1 895 ? 4.154 20.896 -54.151 1.00 92.94 895 GLY A CA 1
ATOM 6823 C C . GLY A 1 895 ? 3.570 19.914 -55.171 1.00 92.94 895 GLY A C 1
ATOM 6824 O O . GLY A 1 895 ? 2.509 19.321 -54.958 1.00 92.94 895 GLY A O 1
ATOM 6825 N N . ALA A 1 896 ? 4.266 19.755 -56.295 1.00 93.12 896 ALA A N 1
ATOM 6826 C CA . ALA A 1 896 ? 3.982 18.739 -57.305 1.00 93.12 896 ALA A CA 1
ATOM 6827 C C . ALA A 1 896 ? 4.789 17.443 -57.094 1.00 93.12 896 ALA A C 1
ATOM 6829 O O . ALA A 1 896 ? 4.428 16.410 -57.660 1.00 93.12 896 ALA A O 1
ATOM 6830 N N . GLU A 1 897 ? 5.859 17.481 -56.295 1.00 93.75 897 GLU A N 1
ATOM 6831 C CA . GLU A 1 897 ? 6.673 16.312 -55.937 1.00 93.75 897 GLU A CA 1
ATOM 6832 C C . GLU A 1 897 ? 6.245 15.690 -54.584 1.00 93.75 897 GLU A C 1
ATOM 6834 O O . GLU A 1 897 ? 5.365 16.205 -53.889 1.00 93.75 897 GLU A O 1
ATOM 6839 N N . LEU A 1 898 ? 6.832 14.545 -54.210 1.00 94.00 898 LEU A N 1
ATOM 6840 C CA . LEU A 1 898 ? 6.682 13.979 -52.859 1.00 94.00 898 LEU A CA 1
ATOM 6841 C C . LEU A 1 898 ? 7.442 14.855 -51.852 1.00 94.00 898 LEU A C 1
ATOM 6843 O O . LEU A 1 898 ? 8.523 15.330 -52.176 1.00 94.00 898 LEU A O 1
ATOM 6847 N N . HIS A 1 899 ? 6.925 15.036 -50.636 1.00 96.56 899 HIS A N 1
ATOM 6848 C CA . HIS A 1 899 ? 7.583 15.854 -49.605 1.00 96.56 899 HIS A CA 1
ATOM 6849 C C . HIS A 1 899 ? 7.393 15.263 -48.207 1.00 96.56 899 HIS A C 1
ATOM 6851 O O . HIS A 1 899 ? 6.305 14.788 -47.887 1.00 96.56 899 HIS A O 1
ATOM 6857 N N . HIS A 1 900 ? 8.420 15.354 -47.364 1.00 97.19 900 HIS A N 1
ATOM 6858 C CA . HIS A 1 900 ? 8.349 15.096 -45.920 1.00 97.19 900 HIS A CA 1
ATOM 6859 C C . HIS A 1 900 ? 8.903 16.309 -45.152 1.00 97.19 900 HIS A C 1
ATOM 6861 O O . HIS A 1 900 ? 9.373 17.275 -45.762 1.00 97.19 900 HIS A O 1
ATOM 6867 N N . VAL A 1 901 ? 8.860 16.279 -43.819 1.00 97.44 901 VAL A N 1
ATOM 6868 C CA . VAL A 1 901 ? 9.645 17.204 -42.992 1.00 97.44 901 VAL A CA 1
ATOM 6869 C C . VAL A 1 901 ? 10.258 16.469 -41.812 1.00 97.44 901 VAL A C 1
ATOM 6871 O O . VAL A 1 901 ? 9.549 16.008 -40.923 1.00 97.44 901 VAL A O 1
ATOM 6874 N N . GLN A 1 902 ? 11.584 16.380 -41.803 1.00 96.56 902 GLN A N 1
ATOM 6875 C CA . GLN A 1 902 ? 12.348 16.017 -40.615 1.00 96.56 902 GLN A CA 1
ATOM 6876 C C . GLN A 1 902 ? 12.624 17.288 -39.809 1.00 96.56 902 GLN A C 1
ATOM 6878 O O . GLN A 1 902 ? 13.131 18.266 -40.365 1.00 96.56 902 GLN A O 1
ATOM 6883 N N . LEU A 1 903 ? 12.332 17.260 -38.510 1.00 97.19 903 LEU A N 1
ATOM 6884 C CA . LEU A 1 903 ? 12.818 18.237 -37.542 1.00 97.19 903 LEU A CA 1
ATOM 6885 C C . LEU A 1 903 ? 14.048 17.661 -36.837 1.00 97.19 903 LEU A C 1
ATOM 6887 O O . LEU A 1 903 ? 14.035 16.525 -36.360 1.00 97.19 903 LEU A O 1
ATOM 6891 N N . ALA A 1 904 ? 15.120 18.443 -36.775 1.00 94.75 904 ALA A N 1
ATOM 6892 C CA . ALA A 1 904 ? 16.333 18.079 -36.052 1.00 94.75 904 ALA A CA 1
ATOM 6893 C C . ALA A 1 904 ? 16.924 19.306 -35.351 1.00 94.75 904 ALA A C 1
ATOM 6895 O O . ALA A 1 904 ? 16.924 20.403 -35.914 1.00 94.75 904 ALA A O 1
ATOM 6896 N N . ARG A 1 905 ? 17.407 19.140 -34.121 1.00 95.44 905 ARG A N 1
ATOM 6897 C CA . ARG A 1 905 ? 17.987 20.206 -33.293 1.00 95.44 905 ARG A CA 1
ATOM 6898 C C . ARG A 1 905 ? 19.497 20.234 -33.480 1.00 95.44 905 ARG A C 1
ATOM 6900 O O . ARG A 1 905 ? 20.146 19.200 -33.384 1.00 95.44 905 ARG A O 1
ATOM 6907 N N . LEU A 1 906 ? 20.065 21.411 -33.720 1.00 92.12 906 LEU A N 1
ATOM 6908 C CA . LEU A 1 906 ? 21.515 21.590 -33.782 1.00 92.12 906 LEU A CA 1
ATOM 6909 C C . LEU A 1 906 ? 22.133 21.318 -32.405 1.00 92.12 906 LEU A C 1
ATOM 6911 O O . LEU A 1 906 ? 21.687 21.877 -31.397 1.00 92.12 906 LEU A O 1
ATOM 6915 N N . HIS A 1 907 ? 23.187 20.501 -32.362 1.00 90.50 907 HIS A N 1
ATOM 6916 C CA . HIS A 1 907 ? 23.975 20.311 -31.146 1.00 90.50 907 HIS A CA 1
ATOM 6917 C C . HIS A 1 907 ? 24.619 21.628 -30.676 1.00 90.50 907 HIS A C 1
ATOM 6919 O O . HIS A 1 907 ? 24.889 22.542 -31.459 1.00 90.50 907 HIS A O 1
ATOM 6925 N N . ALA A 1 908 ? 24.868 21.741 -29.368 1.00 84.50 908 ALA A N 1
ATOM 6926 C CA . ALA A 1 908 ? 25.382 22.969 -28.767 1.00 84.50 908 ALA A CA 1
ATOM 6927 C C . ALA A 1 908 ? 26.724 23.394 -29.398 1.00 84.50 908 ALA A C 1
ATOM 6929 O O . ALA A 1 908 ? 27.702 22.651 -29.371 1.00 84.50 908 ALA A O 1
ATOM 6930 N N . GLY A 1 909 ? 26.766 24.610 -29.950 1.00 82.88 909 GLY A N 1
ATOM 6931 C CA . GLY A 1 909 ? 27.940 25.158 -30.638 1.00 82.88 909 GLY A CA 1
ATOM 6932 C C . GLY A 1 909 ? 28.016 24.865 -32.142 1.00 82.88 909 GLY A C 1
ATOM 6933 O O . GLY A 1 909 ? 28.852 25.471 -32.807 1.00 82.88 909 GLY A O 1
ATOM 6934 N N . VAL A 1 910 ? 27.139 24.018 -32.695 1.00 89.38 910 VAL A N 1
ATOM 6935 C CA . VAL A 1 910 ? 27.014 23.815 -34.148 1.00 89.38 910 VAL A CA 1
ATOM 6936 C C . VAL A 1 910 ? 26.263 24.994 -34.766 1.00 89.38 910 VAL A C 1
ATOM 6938 O O . VAL A 1 910 ? 25.165 25.347 -34.332 1.00 89.38 910 VAL A O 1
ATOM 6941 N N . THR A 1 911 ? 26.826 25.601 -35.809 1.00 88.38 911 THR A N 1
ATOM 6942 C CA . THR A 1 911 ? 26.157 26.657 -36.576 1.00 88.38 911 THR A CA 1
ATOM 6943 C C . THR A 1 911 ? 25.481 26.106 -37.832 1.00 88.38 911 THR A C 1
ATOM 6945 O O . THR A 1 911 ? 25.853 25.061 -38.367 1.00 88.38 911 THR A O 1
ATOM 6948 N N . MET A 1 912 ? 24.540 26.873 -38.394 1.00 84.44 912 MET A N 1
ATOM 6949 C CA . MET A 1 912 ? 23.977 26.587 -39.723 1.00 84.44 912 MET A CA 1
ATOM 6950 C C . MET A 1 912 ? 25.042 26.467 -40.820 1.00 84.44 912 MET A C 1
ATOM 6952 O O . MET A 1 912 ? 24.807 25.776 -41.809 1.00 84.44 912 MET A O 1
ATOM 6956 N N . LYS A 1 913 ? 26.200 27.123 -40.663 1.00 85.38 913 LYS A N 1
ATOM 6957 C CA . LYS A 1 913 ? 27.308 26.991 -41.608 1.00 85.38 913 LYS A CA 1
ATOM 6958 C C . LYS A 1 913 ? 27.991 25.629 -41.481 1.00 85.38 913 LYS A C 1
ATOM 6960 O O . LYS A 1 913 ? 28.262 25.020 -42.507 1.00 85.38 913 LYS A O 1
ATOM 6965 N N . ASP A 1 914 ? 28.222 25.145 -40.264 1.00 87.62 914 ASP A N 1
ATOM 6966 C CA . ASP A 1 914 ? 28.855 23.838 -40.041 1.00 87.62 914 ASP A CA 1
ATOM 6967 C C . ASP A 1 914 ? 27.964 22.709 -40.577 1.00 87.62 914 ASP A C 1
ATOM 6969 O O . ASP A 1 914 ? 28.445 21.813 -41.267 1.00 87.62 914 ASP A O 1
ATOM 6973 N N . LEU A 1 915 ? 26.644 22.817 -40.370 1.00 87.12 915 LEU A N 1
ATOM 6974 C CA . LEU A 1 915 ? 25.670 21.909 -40.978 1.00 87.12 915 LEU A CA 1
ATOM 6975 C C . LEU A 1 915 ? 25.689 21.981 -42.516 1.00 87.12 915 LEU A C 1
ATOM 6977 O O . LEU A 1 915 ? 25.658 20.947 -43.175 1.00 87.12 915 LEU A O 1
ATOM 6981 N N . GLN A 1 916 ? 25.744 23.178 -43.109 1.00 84.50 916 GLN A N 1
ATOM 6982 C CA . GLN A 1 916 ? 25.813 23.332 -44.569 1.00 84.50 916 GLN A CA 1
ATOM 6983 C C . GLN A 1 916 ? 27.121 22.785 -45.158 1.00 84.50 916 GLN A C 1
ATOM 6985 O O . GLN A 1 916 ? 27.085 22.151 -46.211 1.00 84.50 916 GLN A O 1
ATOM 6990 N N . ASP A 1 917 ? 28.255 22.993 -44.488 1.00 85.31 917 ASP A N 1
ATOM 6991 C CA . ASP A 1 917 ? 29.561 22.476 -44.911 1.00 85.31 917 ASP A CA 1
ATOM 6992 C C . ASP A 1 917 ? 29.620 20.934 -44.790 1.00 85.31 917 ASP A C 1
ATOM 6994 O O . ASP A 1 917 ? 30.193 20.269 -45.659 1.00 85.31 917 ASP A O 1
ATOM 6998 N N . ALA A 1 918 ? 28.971 20.352 -43.772 1.00 84.44 918 ALA A N 1
ATOM 6999 C CA . ALA A 1 918 ? 28.784 18.904 -43.643 1.00 84.44 918 ALA A CA 1
ATOM 7000 C C . ALA A 1 918 ? 27.886 18.350 -44.762 1.00 84.44 918 ALA A C 1
ATOM 7002 O O . ALA A 1 918 ? 28.325 17.525 -45.558 1.00 84.44 918 ALA A O 1
ATOM 7003 N N . LEU A 1 919 ? 26.670 18.875 -44.929 1.00 80.00 919 LEU A N 1
ATOM 7004 C CA . LEU A 1 919 ? 25.736 18.429 -45.974 1.00 80.00 919 LEU A CA 1
ATOM 7005 C C . LEU A 1 919 ? 26.278 18.603 -47.406 1.00 80.00 919 LEU A C 1
ATOM 7007 O O . LEU A 1 919 ? 25.894 17.853 -48.301 1.00 80.00 919 LEU A O 1
ATOM 7011 N N . ALA A 1 920 ? 27.184 19.560 -47.631 1.00 79.94 920 ALA A N 1
ATOM 7012 C CA . ALA A 1 920 ? 27.916 19.716 -48.891 1.00 79.94 920 ALA A CA 1
ATOM 7013 C C . ALA A 1 920 ? 28.993 18.635 -49.124 1.00 79.94 920 ALA A C 1
ATOM 7015 O O . ALA A 1 920 ? 29.445 18.460 -50.257 1.00 79.94 920 ALA A O 1
ATOM 7016 N N . THR A 1 921 ? 29.404 17.926 -48.071 1.00 79.06 921 THR A N 1
ATOM 7017 C CA . THR A 1 921 ? 30.289 16.755 -48.120 1.00 79.06 921 THR A CA 1
ATOM 7018 C C . THR A 1 921 ? 29.470 15.486 -48.349 1.00 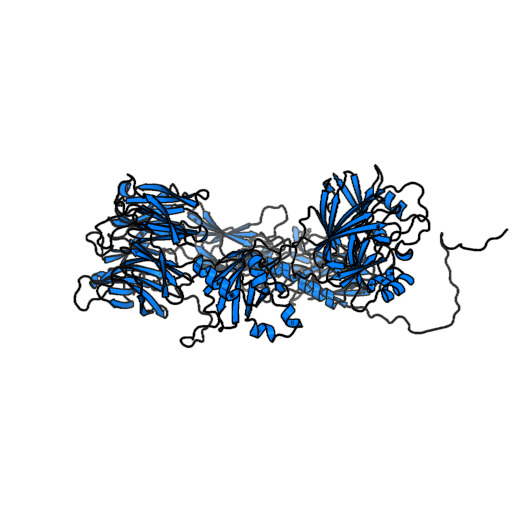79.06 921 THR A C 1
ATOM 7020 O O . THR A 1 921 ? 29.688 14.798 -49.347 1.00 79.06 921 THR A O 1
ATOM 7023 N N . SER A 1 922 ? 28.513 15.195 -47.461 1.00 71.94 922 SER A N 1
ATOM 7024 C CA . SER A 1 922 ? 27.495 14.152 -47.648 1.00 71.94 922 SER A CA 1
ATOM 7025 C C . SER A 1 922 ? 26.328 14.317 -46.651 1.00 71.94 922 SER A C 1
ATOM 7027 O O . SER A 1 922 ? 26.541 14.885 -45.573 1.00 71.94 922 SER A O 1
ATOM 7029 N N . PRO A 1 923 ? 25.110 13.815 -46.950 1.00 68.69 923 PRO A N 1
ATOM 7030 C CA . PRO A 1 923 ? 23.978 13.856 -46.016 1.00 68.69 923 PRO A CA 1
ATOM 7031 C C . PRO A 1 923 ? 24.265 13.182 -44.666 1.00 68.69 923 PRO A C 1
ATOM 7033 O O . PRO A 1 923 ? 23.860 13.689 -43.622 1.00 68.69 923 PRO A O 1
ATOM 7036 N N . GLU A 1 924 ? 25.012 12.078 -44.677 1.00 71.88 924 GLU A N 1
ATOM 7037 C CA . GLU A 1 924 ? 25.330 11.259 -43.500 1.00 71.88 924 GLU A CA 1
ATOM 7038 C C . GLU A 1 924 ? 26.264 12.001 -42.535 1.00 71.88 924 GLU A C 1
ATOM 7040 O O . GLU A 1 924 ? 26.162 11.863 -41.318 1.00 71.88 924 GLU A O 1
ATOM 7045 N N . SER A 1 925 ? 27.143 12.865 -43.052 1.00 76.00 925 SER A N 1
ATOM 7046 C CA . SER A 1 925 ? 28.081 13.625 -42.214 1.00 76.00 925 SER A CA 1
ATOM 7047 C C . SER A 1 925 ? 27.406 14.652 -41.288 1.00 76.00 925 SER A C 1
ATOM 7049 O O . SER A 1 925 ? 28.028 15.118 -40.333 1.00 76.00 925 SER A O 1
ATOM 7051 N N . ALA A 1 926 ? 26.125 14.968 -41.513 1.00 74.00 926 ALA A N 1
ATOM 7052 C CA . ALA A 1 926 ? 25.327 15.799 -40.614 1.00 74.00 926 ALA A CA 1
ATOM 7053 C C . ALA A 1 926 ? 24.777 15.051 -39.384 1.00 74.00 926 ALA A C 1
ATOM 7055 O O . ALA A 1 926 ? 24.340 15.709 -38.442 1.00 74.00 926 ALA A O 1
ATOM 7056 N N . PHE A 1 927 ? 24.817 13.713 -39.345 1.00 75.50 927 PHE A N 1
ATOM 7057 C CA . PHE A 1 927 ? 24.203 12.926 -38.265 1.00 75.50 927 PHE A CA 1
ATOM 7058 C C . PHE A 1 927 ? 24.821 13.209 -36.890 1.00 75.50 927 PHE A C 1
ATOM 7060 O O . PHE A 1 927 ? 24.094 13.311 -35.912 1.00 75.50 927 PHE A O 1
ATOM 7067 N N . GLY A 1 928 ? 26.137 13.432 -36.806 1.00 81.25 928 GLY A N 1
ATOM 7068 C CA . GLY A 1 928 ? 26.801 13.806 -35.546 1.00 81.25 928 GLY A CA 1
ATOM 7069 C C . GLY A 1 928 ? 26.559 15.256 -35.092 1.00 81.25 928 GLY A C 1
ATOM 7070 O O . GLY A 1 928 ? 26.971 15.639 -33.995 1.00 81.25 928 GLY A O 1
ATOM 7071 N N . LEU A 1 929 ? 25.921 16.084 -35.924 1.00 86.94 929 LEU A N 1
ATOM 7072 C CA . LEU A 1 929 ? 25.676 17.508 -35.665 1.00 86.94 929 LEU A CA 1
ATOM 7073 C C . LEU A 1 929 ? 24.246 17.798 -35.174 1.00 86.94 929 LEU A C 1
ATOM 7075 O O . LEU A 1 929 ? 23.937 18.950 -34.851 1.00 86.94 929 LEU A O 1
ATOM 7079 N N . LEU A 1 930 ? 23.387 16.775 -35.152 1.00 91.19 930 LEU A N 1
ATOM 7080 C CA . LEU A 1 930 ? 21.940 16.887 -35.017 1.00 91.19 930 LEU A CA 1
ATOM 7081 C C . LEU A 1 930 ? 21.374 15.889 -33.992 1.00 91.19 930 LEU A C 1
ATOM 7083 O O . LEU A 1 930 ? 21.738 14.720 -34.006 1.00 91.19 930 LEU A O 1
ATOM 7087 N N . GLU A 1 931 ? 20.428 16.357 -33.175 1.00 93.44 931 GLU A N 1
ATOM 7088 C CA . GLU A 1 931 ? 19.497 15.544 -32.375 1.00 93.44 931 GLU A CA 1
ATOM 7089 C C . GLU A 1 931 ? 18.201 15.390 -33.202 1.00 93.44 931 GLU A C 1
ATOM 7091 O O . GLU A 1 931 ? 17.503 16.379 -33.470 1.00 93.44 931 GLU A O 1
ATOM 7096 N N . TRP A 1 932 ? 17.893 14.177 -33.660 1.00 93.44 932 TRP A N 1
ATOM 7097 C CA . TRP A 1 932 ? 16.786 13.865 -34.570 1.00 93.44 932 TRP A CA 1
ATOM 7098 C C . TRP A 1 932 ? 15.464 13.779 -33.797 1.00 93.44 932 TRP A C 1
ATOM 7100 O O . TRP A 1 932 ? 15.243 12.887 -32.978 1.00 93.44 932 TRP A O 1
ATOM 7110 N N . ALA A 1 933 ? 14.572 14.745 -34.025 1.00 95.19 933 ALA A N 1
ATOM 7111 C CA . ALA A 1 933 ? 13.395 14.985 -33.185 1.00 95.19 933 ALA A CA 1
ATOM 7112 C C . ALA A 1 933 ? 12.073 14.454 -33.772 1.00 95.19 933 ALA A C 1
ATOM 7114 O O . ALA A 1 933 ? 11.010 14.782 -33.252 1.00 95.19 933 ALA A O 1
ATOM 7115 N N . GLY A 1 934 ? 12.119 13.659 -34.842 1.00 96.94 934 GLY A N 1
ATOM 7116 C CA . GLY A 1 934 ? 10.941 13.192 -35.573 1.00 96.94 934 GLY A CA 1
ATOM 7117 C C . GLY A 1 934 ? 10.397 14.209 -36.580 1.00 96.94 934 GLY A C 1
ATOM 7118 O O . GLY A 1 934 ? 11.081 15.141 -37.011 1.00 96.94 934 GLY A O 1
ATOM 7119 N N . GLY A 1 935 ? 9.149 14.008 -37.003 1.00 97.44 935 GLY A N 1
ATOM 7120 C CA . GLY A 1 935 ? 8.515 14.812 -38.050 1.00 97.44 935 GLY A CA 1
ATOM 7121 C C . GLY A 1 935 ? 7.524 14.016 -38.895 1.00 97.44 935 GLY A C 1
ATOM 7122 O O . GLY A 1 935 ? 7.306 12.828 -38.666 1.00 97.44 935 GLY A O 1
ATOM 7123 N N . VAL A 1 936 ? 6.909 14.672 -39.877 1.00 98.00 936 VAL A N 1
ATOM 7124 C CA . VAL A 1 936 ? 5.923 14.032 -40.760 1.00 98.00 936 VAL A CA 1
ATOM 7125 C C . VAL A 1 936 ? 6.642 13.358 -41.922 1.00 98.00 936 VAL A C 1
ATOM 7127 O O . VAL A 1 936 ? 7.388 14.032 -42.637 1.00 98.00 936 VAL A O 1
ATOM 7130 N N . SER A 1 937 ? 6.405 12.056 -42.126 1.00 96.44 937 SER A N 1
ATOM 7131 C CA . SER A 1 937 ? 7.024 11.308 -43.229 1.00 96.44 937 SER A CA 1
ATOM 7132 C C . SER A 1 937 ? 6.384 11.602 -44.600 1.00 96.44 937 SER A C 1
ATOM 7134 O O . SER A 1 937 ? 5.586 12.525 -44.751 1.00 96.44 937 SER A O 1
ATOM 7136 N N . ILE A 1 938 ? 6.810 10.880 -45.636 1.00 94.94 938 ILE A N 1
ATOM 7137 C CA . ILE A 1 938 ? 6.622 11.225 -47.048 1.00 94.94 938 ILE A CA 1
ATOM 7138 C C . ILE A 1 938 ? 5.139 11.264 -47.440 1.00 94.94 938 ILE A C 1
ATOM 7140 O O . ILE A 1 938 ? 4.440 10.250 -47.427 1.00 94.94 938 ILE A O 1
ATOM 7144 N N . LEU A 1 939 ? 4.685 12.444 -47.869 1.00 95.31 939 LEU A N 1
ATOM 7145 C CA . LEU A 1 939 ? 3.330 12.699 -48.348 1.00 95.31 939 LEU A CA 1
ATOM 7146 C C . LEU A 1 939 ? 3.289 12.911 -49.872 1.00 95.31 939 LEU A C 1
ATOM 7148 O O . LEU A 1 939 ? 4.118 13.654 -50.415 1.00 95.31 939 LEU A O 1
ATOM 7152 N N . PRO A 1 940 ? 2.282 12.352 -50.571 1.00 94.12 940 PRO A N 1
ATOM 7153 C CA . PRO A 1 940 ? 2.022 12.657 -51.975 1.00 94.12 940 PRO A CA 1
ATOM 7154 C C . PRO A 1 940 ? 1.526 14.104 -52.161 1.00 94.12 940 PRO A C 1
ATOM 7156 O O . PRO A 1 940 ? 1.130 14.747 -51.184 1.00 94.12 940 PRO A O 1
ATOM 7159 N N . PRO A 1 941 ? 1.506 14.638 -53.398 1.00 94.38 941 PRO A N 1
ATOM 7160 C CA . PRO A 1 941 ? 0.946 15.958 -53.688 1.00 94.38 941 PRO A CA 1
ATOM 7161 C C . PRO A 1 941 ? -0.483 16.114 -53.152 1.00 94.38 941 PRO A C 1
ATOM 7163 O O . PRO A 1 941 ? -1.348 15.277 -53.415 1.00 94.38 941 PRO A O 1
ATOM 7166 N N . ASN A 1 942 ? -0.756 17.218 -52.451 1.00 93.00 942 ASN A N 1
ATOM 7167 C CA . ASN A 1 942 ? -1.987 17.499 -51.689 1.00 93.00 942 ASN A CA 1
ATOM 7168 C C . ASN A 1 942 ? -2.192 16.657 -50.412 1.00 93.00 942 ASN A C 1
ATOM 7170 O O . ASN A 1 942 ? -3.215 16.816 -49.743 1.00 93.00 942 ASN A O 1
ATOM 7174 N N . GLY A 1 943 ? -1.243 15.795 -50.040 1.00 94.12 943 GLY A N 1
ATOM 7175 C CA . GLY A 1 943 ? -1.278 15.045 -48.787 1.00 94.12 943 GLY A CA 1
ATOM 7176 C C . GLY A 1 943 ? -1.184 15.950 -47.552 1.00 94.12 943 GLY A C 1
ATOM 7177 O O . GLY A 1 943 ? -0.522 16.994 -47.564 1.00 94.12 943 GLY A O 1
ATOM 7178 N N . LYS A 1 944 ? -1.835 15.529 -46.463 1.00 96.81 944 LYS A N 1
ATOM 7179 C CA . LYS A 1 944 ? -1.729 16.130 -45.126 1.00 96.81 944 LYS A CA 1
ATOM 7180 C C . LYS A 1 944 ? -1.602 15.017 -44.092 1.00 96.81 944 LYS A C 1
ATOM 7182 O O . LYS A 1 944 ? -2.427 14.110 -44.088 1.00 96.81 944 LYS A O 1
ATOM 7187 N N . GLN A 1 945 ? -0.667 15.165 -43.163 1.00 97.25 945 GLN A N 1
ATOM 7188 C CA . GLN A 1 945 ? -0.627 14.396 -41.922 1.00 97.25 945 GLN A CA 1
ATOM 7189 C C . GLN A 1 945 ? -0.184 15.317 -40.777 1.00 97.25 945 GLN A C 1
ATOM 7191 O O . GLN A 1 945 ? 0.347 16.410 -40.993 1.00 97.25 945 GLN A O 1
ATOM 7196 N N . GLU A 1 946 ? -0.473 14.886 -39.561 1.00 97.88 946 GLU A N 1
ATOM 7197 C CA . GLU A 1 946 ? -0.134 15.531 -38.305 1.00 97.88 946 GLU A CA 1
ATOM 7198 C C . GLU A 1 946 ? 0.675 14.544 -37.450 1.00 97.88 946 GLU A C 1
ATOM 7200 O O . GLU A 1 946 ? 0.364 13.349 -37.405 1.00 97.88 946 GLU A O 1
ATOM 7205 N N . VAL A 1 947 ? 1.730 15.036 -36.808 1.00 97.69 947 VAL A N 1
ATOM 7206 C CA . VAL A 1 947 ? 2.465 14.328 -35.754 1.00 97.69 947 VAL A CA 1
ATOM 7207 C C . VAL A 1 947 ? 2.565 15.226 -34.528 1.00 97.69 947 VAL A C 1
ATOM 7209 O O . VAL A 1 947 ? 2.552 16.444 -34.667 1.00 97.69 947 VAL A O 1
ATOM 7212 N N . ILE A 1 948 ? 2.690 14.649 -33.340 1.00 96.69 948 ILE A N 1
ATOM 7213 C CA . ILE A 1 948 ? 2.959 15.383 -32.099 1.00 96.69 948 ILE A CA 1
ATOM 7214 C C . ILE A 1 948 ? 4.360 14.986 -31.630 1.00 96.69 948 ILE A C 1
ATOM 7216 O O . ILE A 1 948 ? 4.686 13.796 -31.642 1.00 96.69 948 ILE A O 1
ATOM 7220 N N . LEU A 1 949 ? 5.190 15.965 -31.268 1.00 95.50 949 LEU A N 1
ATOM 7221 C CA . LEU A 1 949 ? 6.603 15.786 -30.908 1.00 95.50 949 LEU A CA 1
ATOM 7222 C C . LEU A 1 949 ? 6.934 16.584 -29.643 1.00 95.50 949 LEU A C 1
ATOM 7224 O O . LEU A 1 949 ? 6.452 17.706 -29.504 1.00 95.50 949 LEU A O 1
ATOM 7228 N N . ASP A 1 950 ? 7.796 16.053 -28.774 1.00 90.75 950 ASP A N 1
ATOM 7229 C CA . ASP A 1 950 ? 8.412 16.826 -27.685 1.00 90.75 950 ASP A CA 1
ATOM 7230 C C . ASP A 1 950 ? 9.649 17.584 -28.202 1.00 90.75 950 ASP A C 1
ATOM 7232 O O . ASP A 1 950 ? 10.678 16.989 -28.551 1.00 90.75 950 ASP A O 1
ATOM 7236 N N . LEU A 1 951 ? 9.538 18.910 -28.297 1.00 92.06 951 LEU A N 1
ATOM 7237 C CA . LEU A 1 951 ? 10.572 19.797 -28.826 1.00 92.06 951 LEU A CA 1
ATOM 7238 C C . LEU A 1 951 ? 11.192 20.632 -27.699 1.00 92.06 951 LEU A C 1
ATOM 7240 O O . LEU A 1 951 ? 10.591 21.572 -27.185 1.00 92.06 951 LEU A O 1
ATOM 7244 N N . LYS A 1 952 ? 12.441 20.319 -27.344 1.00 88.50 952 LYS A N 1
ATOM 7245 C CA . LYS A 1 952 ? 13.243 21.069 -26.363 1.00 88.50 952 LYS A CA 1
ATOM 7246 C C . LYS A 1 952 ? 13.657 22.444 -26.915 1.00 88.50 952 LYS A C 1
ATOM 7248 O O . LYS A 1 952 ? 13.877 22.561 -28.115 1.00 88.50 952 LYS A O 1
ATOM 7253 N N . PRO A 1 953 ? 13.901 23.468 -26.077 1.00 88.19 953 PRO A N 1
ATOM 7254 C CA . PRO A 1 953 ? 14.384 24.766 -26.554 1.00 88.19 953 PRO A CA 1
ATOM 7255 C C . PRO A 1 953 ? 15.720 24.664 -27.316 1.00 88.19 953 PRO A C 1
ATOM 7257 O O . PRO A 1 953 ? 16.650 23.982 -26.871 1.00 88.19 953 PRO A O 1
ATOM 7260 N N . GLY A 1 954 ? 15.859 25.355 -28.446 1.00 89.50 954 GLY A N 1
ATOM 7261 C CA . GLY A 1 954 ? 17.094 25.415 -29.233 1.00 89.50 954 GLY A CA 1
ATOM 7262 C C . GLY A 1 954 ? 16.885 25.792 -30.701 1.00 89.50 954 GLY A C 1
ATOM 7263 O O . GLY A 1 954 ? 15.775 26.060 -31.153 1.00 89.50 954 GLY A O 1
ATOM 7264 N N . HIS A 1 955 ? 17.970 25.787 -31.473 1.00 92.62 955 HIS A N 1
ATOM 7265 C CA . HIS A 1 955 ? 17.910 26.014 -32.917 1.00 92.62 955 HIS A CA 1
ATOM 7266 C C . HIS A 1 955 ? 17.657 24.696 -33.650 1.00 92.62 955 HIS A C 1
ATOM 7268 O O . HIS A 1 955 ? 18.445 23.758 -33.535 1.00 92.62 955 HIS A O 1
ATOM 7274 N N . TYR A 1 956 ? 16.570 24.636 -34.411 1.00 95.00 956 TYR A N 1
ATOM 7275 C CA . TYR A 1 956 ? 16.175 23.476 -35.201 1.00 95.00 956 TYR A CA 1
ATOM 7276 C C . TYR A 1 956 ? 16.304 23.759 -36.693 1.00 95.00 956 TYR A C 1
ATOM 7278 O O . TYR A 1 956 ? 16.295 24.906 -37.148 1.00 95.00 956 TYR A O 1
ATOM 7286 N N . VAL A 1 957 ? 16.374 22.683 -37.466 1.00 94.38 957 VAL A N 1
ATOM 7287 C CA . VAL A 1 957 ? 16.301 22.686 -38.921 1.00 94.38 957 VAL A CA 1
ATOM 7288 C C . VAL A 1 957 ? 15.175 21.778 -39.399 1.00 94.38 957 VAL A C 1
ATOM 7290 O O . VAL A 1 957 ? 14.978 20.678 -38.887 1.00 94.38 957 VAL A O 1
ATOM 7293 N N . MET A 1 958 ? 14.442 22.263 -40.397 1.00 96.00 958 MET A N 1
ATOM 7294 C CA . MET A 1 958 ? 13.508 21.495 -41.214 1.00 96.00 958 MET A CA 1
ATOM 7295 C C . MET A 1 958 ? 14.246 21.010 -42.462 1.00 96.00 958 MET A C 1
ATOM 7297 O O . MET A 1 958 ? 14.812 21.832 -43.191 1.00 96.00 958 MET A O 1
ATOM 7301 N N . LEU A 1 959 ? 14.238 19.698 -42.701 1.00 93.19 959 LEU A N 1
ATOM 7302 C CA . LEU A 1 959 ? 14.985 19.023 -43.769 1.00 93.19 959 LEU A CA 1
ATOM 7303 C C . LEU A 1 959 ? 14.044 18.162 -44.635 1.00 93.19 959 LEU A C 1
ATOM 7305 O O . LEU A 1 959 ? 13.126 17.529 -44.111 1.00 93.19 959 LEU A O 1
ATOM 7309 N N . CYS A 1 960 ? 14.289 18.126 -45.952 1.00 93.75 960 CYS A N 1
ATOM 7310 C CA . CYS A 1 960 ? 13.639 17.206 -46.896 1.00 93.75 960 CYS A CA 1
ATOM 7311 C C . CYS A 1 960 ? 14.695 16.426 -47.700 1.00 93.75 960 CYS A C 1
ATOM 7313 O O . CYS A 1 960 ? 15.414 17.001 -48.521 1.00 93.75 960 CYS A O 1
ATOM 7315 N N . PHE A 1 961 ? 14.766 15.115 -47.484 1.00 89.69 961 PHE A N 1
ATOM 7316 C CA . PHE A 1 961 ? 15.660 14.169 -48.156 1.00 89.69 961 PHE A CA 1
ATOM 7317 C C . PHE A 1 961 ? 14.993 13.448 -49.343 1.00 89.69 961 PHE A C 1
ATOM 7319 O O . PHE A 1 961 ? 15.561 12.506 -49.886 1.00 89.69 961 PHE A O 1
ATOM 7326 N N . VAL A 1 962 ? 13.812 13.882 -49.802 1.00 89.19 962 VAL A N 1
ATOM 7327 C CA . VAL A 1 962 ? 13.233 13.346 -51.045 1.00 89.19 962 VAL A CA 1
ATOM 7328 C C . VAL A 1 962 ? 14.116 13.723 -52.238 1.00 89.19 962 VAL A C 1
ATOM 7330 O O . VAL A 1 962 ? 14.480 14.887 -52.410 1.00 89.19 962 VAL A O 1
ATOM 7333 N N . SER A 1 963 ? 14.429 12.757 -53.101 1.00 86.75 963 SER A N 1
ATOM 7334 C CA . SER A 1 963 ? 15.047 13.008 -54.409 1.00 86.75 963 SER A CA 1
ATOM 7335 C C . SER A 1 963 ? 14.007 13.457 -55.433 1.00 86.75 963 SER A C 1
ATOM 7337 O O . SER A 1 963 ? 12.974 12.808 -55.602 1.00 86.75 963 SER A O 1
ATOM 7339 N N . SER A 1 964 ? 14.288 14.530 -56.175 1.00 86.25 964 SER A N 1
ATOM 7340 C CA . SER A 1 964 ? 13.399 14.960 -57.257 1.00 86.25 964 SER A CA 1
ATOM 7341 C C . SER A 1 964 ? 13.355 13.905 -58.371 1.00 86.25 964 SER A C 1
ATOM 7343 O O . SER A 1 964 ? 14.410 13.524 -58.882 1.00 86.25 964 SER A O 1
ATOM 7345 N N . PRO A 1 965 ? 12.167 13.473 -58.837 1.00 81.25 965 PRO A N 1
ATOM 7346 C CA . PRO A 1 965 ? 12.043 12.493 -59.917 1.00 81.25 965 PRO A CA 1
ATOM 7347 C C . PRO A 1 965 ? 12.521 13.027 -61.279 1.00 81.25 965 PRO A C 1
ATOM 7349 O O . PRO A 1 965 ? 12.597 12.267 -62.241 1.00 81.25 965 PRO A O 1
ATOM 7352 N N . SER A 1 966 ? 12.819 14.329 -61.388 1.00 82.19 966 SER A N 1
ATOM 7353 C CA . SER A 1 966 ? 13.261 14.963 -62.636 1.00 82.19 966 SER A CA 1
ATOM 7354 C C . SER A 1 966 ? 14.764 14.830 -62.916 1.00 82.19 966 SER A C 1
ATOM 7356 O O . SER A 1 966 ? 15.160 14.771 -64.080 1.00 82.19 966 SER A O 1
ATOM 7358 N N . ASP A 1 967 ? 15.597 14.785 -61.872 1.00 84.50 967 ASP A N 1
ATOM 7359 C CA . ASP A 1 967 ? 17.065 14.767 -61.973 1.00 84.50 967 ASP A CA 1
ATOM 7360 C C . ASP A 1 967 ? 17.772 13.941 -60.877 1.00 84.50 967 ASP A C 1
ATOM 7362 O O . ASP A 1 967 ? 18.999 13.862 -60.870 1.00 84.50 967 ASP A O 1
ATOM 7366 N N . GLY A 1 968 ? 17.021 13.309 -59.969 1.00 79.19 968 GLY A N 1
ATOM 7367 C CA . GLY A 1 968 ? 17.542 12.486 -58.873 1.00 79.19 968 GLY A CA 1
ATOM 7368 C C . GLY A 1 968 ? 18.160 13.272 -57.713 1.00 79.19 968 GLY A C 1
ATOM 7369 O O . GLY A 1 968 ? 18.671 12.660 -56.779 1.00 79.19 968 GLY A O 1
ATOM 7370 N N . VAL A 1 969 ? 18.133 14.609 -57.741 1.00 85.75 969 VAL A N 1
ATOM 7371 C CA . VAL A 1 969 ? 18.793 15.445 -56.727 1.00 85.75 969 VAL A CA 1
ATOM 7372 C C . VAL A 1 969 ? 17.875 15.670 -55.522 1.00 85.75 969 VAL A C 1
ATOM 7374 O O . VAL A 1 969 ? 16.717 16.067 -55.684 1.00 85.75 969 VAL A O 1
ATOM 7377 N N . LEU A 1 970 ? 18.417 15.464 -54.316 1.00 85.38 970 LEU A N 1
ATOM 7378 C CA . LEU A 1 970 ? 17.750 15.707 -53.031 1.00 85.38 970 LEU A CA 1
ATOM 7379 C C . LEU A 1 970 ? 17.179 17.130 -52.945 1.00 85.38 970 LEU A C 1
ATOM 7381 O O . LEU A 1 970 ? 17.859 18.106 -53.272 1.00 85.38 970 LEU A O 1
ATOM 7385 N N . HIS A 1 971 ? 15.958 17.272 -52.433 1.00 91.38 971 HIS A N 1
ATOM 7386 C CA . HIS A 1 971 ? 15.297 18.566 -52.229 1.00 91.38 971 HIS A CA 1
ATOM 7387 C C . HIS A 1 971 ? 16.113 19.496 -51.339 1.00 91.38 971 HIS A C 1
ATOM 7389 O O . HIS A 1 971 ? 16.268 20.675 -51.658 1.00 91.38 971 HIS A O 1
ATOM 7395 N N . LEU A 1 972 ? 16.707 18.953 -50.277 1.00 87.75 972 LEU A N 1
ATOM 7396 C CA . LEU A 1 972 ? 17.728 19.591 -49.453 1.00 87.75 972 LEU A CA 1
ATOM 7397 C C . LEU A 1 972 ? 18.807 20.302 -50.287 1.00 87.75 972 LEU A C 1
ATOM 7399 O O . LEU A 1 972 ? 19.042 21.497 -50.112 1.00 87.75 972 LEU A O 1
ATOM 7403 N N . ALA A 1 973 ? 19.416 19.592 -51.241 1.00 85.38 973 ALA A N 1
ATOM 7404 C CA . ALA A 1 973 ? 20.469 20.120 -52.110 1.00 85.38 973 ALA A CA 1
ATOM 7405 C C . ALA A 1 973 ? 19.949 21.157 -53.127 1.00 85.38 973 ALA A C 1
ATOM 7407 O O . ALA A 1 973 ? 20.727 21.956 -53.650 1.00 85.38 973 ALA A O 1
ATOM 7408 N N . LYS A 1 974 ? 18.632 21.196 -53.369 1.00 88.25 974 LYS A N 1
ATOM 7409 C CA . LYS A 1 974 ? 17.936 22.252 -54.127 1.00 88.25 974 LYS A CA 1
ATOM 7410 C C . LYS A 1 974 ? 17.531 23.460 -53.267 1.00 88.25 974 LYS A C 1
ATOM 7412 O O . LYS A 1 974 ? 16.960 24.409 -53.800 1.00 88.25 974 LYS A O 1
ATOM 7417 N N . GLY A 1 975 ? 17.849 23.453 -51.970 1.00 86.50 975 GLY A N 1
ATOM 7418 C CA . GLY A 1 975 ? 17.563 24.539 -51.028 1.00 86.50 975 GLY A CA 1
ATOM 7419 C C . GLY A 1 975 ? 16.421 24.267 -50.047 1.00 86.50 975 GLY A C 1
ATOM 7420 O O . GLY A 1 975 ? 16.040 25.182 -49.318 1.00 86.50 975 GLY A O 1
ATOM 7421 N N . MET A 1 976 ? 15.889 23.040 -49.975 1.00 93.44 976 MET A N 1
ATOM 7422 C CA . MET A 1 976 ? 14.810 22.672 -49.046 1.00 93.44 976 MET A CA 1
ATOM 7423 C C . MET A 1 976 ? 15.317 22.396 -47.625 1.00 93.44 976 MET A C 1
ATOM 7425 O O . MET A 1 976 ? 15.153 21.311 -47.066 1.00 93.44 976 MET A O 1
ATOM 7429 N N . ILE A 1 977 ? 15.946 23.417 -47.053 1.00 91.44 977 ILE A N 1
ATOM 7430 C CA . ILE A 1 977 ? 16.393 23.491 -45.666 1.00 91.44 977 ILE A CA 1
ATOM 7431 C C . ILE A 1 977 ? 15.973 24.838 -45.092 1.00 91.44 977 ILE A C 1
ATOM 7433 O O . ILE A 1 977 ? 16.137 25.878 -45.734 1.00 91.44 977 ILE A O 1
ATOM 7437 N N . ARG A 1 978 ? 15.428 24.840 -43.876 1.00 92.62 978 ARG A N 1
ATOM 7438 C CA . ARG A 1 978 ? 15.050 26.078 -43.185 1.00 92.62 978 ARG A CA 1
ATOM 7439 C C . ARG A 1 978 ? 15.262 25.945 -41.685 1.00 92.62 978 ARG A C 1
ATOM 7441 O O . ARG A 1 978 ? 14.818 24.973 -41.087 1.00 92.62 978 ARG A O 1
ATOM 7448 N N . SER A 1 979 ? 15.915 26.936 -41.086 1.00 91.69 979 SER A N 1
ATOM 7449 C CA . SER A 1 979 ? 16.024 27.057 -39.633 1.00 91.69 979 SER A CA 1
ATOM 7450 C C . SER A 1 979 ? 14.694 27.483 -39.015 1.00 91.69 979 SER A C 1
ATOM 7452 O O . SER A 1 979 ? 13.997 28.328 -39.582 1.00 91.69 979 SER A O 1
ATOM 7454 N N . ILE A 1 980 ? 14.391 26.957 -37.836 1.00 93.62 980 ILE A N 1
ATOM 7455 C CA . ILE A 1 980 ? 13.308 27.410 -36.963 1.00 93.62 980 ILE A CA 1
ATOM 7456 C C . ILE A 1 980 ? 13.827 27.422 -35.525 1.00 93.62 980 ILE A C 1
ATOM 7458 O O . ILE A 1 980 ? 14.566 26.527 -35.115 1.00 93.62 980 ILE A O 1
ATOM 7462 N N . GLU A 1 981 ? 13.516 28.463 -34.768 1.00 92.56 981 GLU A N 1
ATOM 7463 C CA . GLU A 1 981 ? 13.959 28.582 -33.381 1.00 92.56 981 GLU A CA 1
ATOM 7464 C C . GLU A 1 981 ? 12.862 28.068 -32.447 1.00 92.56 981 GLU A C 1
ATOM 7466 O O . GLU A 1 981 ? 11.771 28.632 -32.381 1.00 92.56 981 GLU A O 1
ATOM 7471 N N . VAL A 1 982 ? 13.149 26.987 -31.726 1.00 91.25 982 VAL A N 1
ATOM 7472 C CA . VAL A 1 982 ? 12.298 26.532 -30.629 1.00 91.25 982 VAL A CA 1
ATOM 7473 C C . VAL A 1 982 ? 12.677 27.368 -29.415 1.00 91.25 982 VAL A C 1
ATOM 7475 O O . VAL A 1 982 ? 13.690 27.114 -28.760 1.00 91.25 982 VAL A O 1
ATOM 7478 N N . VAL A 1 983 ? 11.909 28.419 -29.144 1.00 85.62 983 VAL A N 1
ATOM 7479 C CA . VAL A 1 983 ? 12.125 29.252 -27.961 1.00 85.62 983 VAL A CA 1
ATOM 7480 C C . VAL A 1 983 ? 11.659 28.497 -26.721 1.00 85.62 983 VAL A C 1
ATOM 7482 O O . VAL A 1 983 ? 10.753 27.665 -26.784 1.00 85.62 983 VAL A O 1
ATOM 7485 N N . ALA A 1 984 ? 12.276 28.777 -25.572 1.00 69.69 984 ALA A N 1
ATOM 7486 C CA . ALA A 1 984 ? 11.716 28.313 -24.312 1.00 69.69 984 ALA A CA 1
ATOM 7487 C C . ALA A 1 984 ? 10.295 28.871 -24.183 1.00 69.69 984 ALA A C 1
ATOM 7489 O O . ALA A 1 984 ? 10.106 30.083 -24.300 1.00 69.69 984 ALA A O 1
ATOM 7490 N N . SER A 1 985 ? 9.316 27.988 -23.965 1.00 58.88 985 SER A N 1
ATOM 7491 C CA . SER A 1 985 ? 7.981 28.416 -23.560 1.00 58.88 985 SER A CA 1
ATOM 7492 C C . SER A 1 985 ? 8.118 29.329 -22.341 1.00 58.88 985 SER A C 1
ATOM 7494 O O . SER A 1 985 ? 8.915 29.052 -21.438 1.00 58.88 985 SER A O 1
ATOM 7496 N N . GLY A 1 986 ? 7.327 30.404 -22.289 1.00 44.16 986 GLY A N 1
ATOM 7497 C CA . GLY A 1 986 ? 7.232 31.249 -21.094 1.00 44.16 986 GLY A CA 1
ATOM 7498 C C . GLY A 1 986 ? 6.681 30.503 -19.870 1.00 44.16 986 GLY A C 1
ATOM 7499 O O . GLY A 1 986 ? 6.662 31.059 -18.771 1.00 44.16 986 GLY A O 1
ATOM 7500 N N . TYR A 1 987 ? 6.234 29.257 -20.065 1.00 40.66 987 TYR A N 1
ATOM 7501 C CA . TYR A 1 987 ? 5.508 28.431 -19.114 1.00 40.66 987 TYR A CA 1
ATOM 7502 C C . TYR A 1 987 ? 6.134 27.031 -19.066 1.00 40.66 987 TYR A C 1
ATOM 7504 O O . TYR A 1 987 ? 6.150 26.313 -20.066 1.00 40.66 987 TYR A O 1
ATOM 7512 N N . SER A 1 988 ? 6.634 26.622 -17.898 1.00 39.41 988 SER A N 1
ATOM 7513 C CA . SER A 1 988 ? 7.032 25.234 -17.645 1.00 39.41 988 SER A CA 1
ATOM 7514 C C . SER A 1 988 ? 5.777 24.404 -17.380 1.00 39.41 988 SER A C 1
ATOM 7516 O O . SER A 1 988 ? 5.294 24.367 -16.249 1.00 39.41 988 SER A O 1
ATOM 7518 N N . VAL A 1 989 ? 5.227 23.844 -18.455 1.00 40.09 989 VAL A N 1
ATOM 7519 C CA . VAL A 1 989 ? 3.904 23.212 -18.514 1.00 40.09 989 VAL A CA 1
ATOM 7520 C C . VAL A 1 989 ? 4.072 21.850 -19.198 1.00 40.09 989 VAL A C 1
ATOM 7522 O O . VAL A 1 989 ? 4.256 21.787 -20.417 1.00 40.09 989 VAL A O 1
ATOM 7525 N N . MET A 1 990 ? 4.120 20.772 -18.404 1.00 45.56 990 MET A N 1
ATOM 7526 C CA . MET A 1 990 ? 4.078 19.391 -18.900 1.00 45.56 990 MET A CA 1
ATOM 7527 C C . MET A 1 990 ? 2.679 19.021 -19.412 1.00 45.56 990 MET A C 1
ATOM 7529 O O . MET A 1 990 ? 1.893 18.339 -18.754 1.00 45.56 990 MET A O 1
ATOM 7533 N N . VAL A 1 991 ? 2.404 19.410 -20.660 1.00 56.09 991 VAL A N 1
ATOM 7534 C CA . VAL A 1 991 ? 1.247 18.913 -21.414 1.00 56.09 991 VAL A CA 1
ATOM 7535 C C . VAL A 1 991 ? 1.263 17.370 -21.395 1.00 56.09 991 VAL A C 1
ATOM 7537 O O . VAL A 1 991 ? 2.268 16.783 -21.804 1.00 56.09 991 VAL A O 1
ATOM 7540 N N . PRO A 1 992 ? 0.187 16.688 -20.955 1.00 56.56 992 PRO A N 1
ATOM 7541 C CA . PRO A 1 992 ? 0.177 15.229 -20.839 1.00 56.56 992 PRO A CA 1
ATOM 7542 C C . PRO A 1 992 ? 0.268 14.529 -22.206 1.00 56.56 992 PRO A C 1
ATOM 7544 O O . PRO A 1 992 ? -0.254 15.031 -23.207 1.00 56.56 992 PRO A O 1
ATOM 7547 N N . GLU A 1 993 ? 0.898 13.343 -22.244 1.00 76.81 993 GLU A N 1
ATOM 7548 C CA . GLU A 1 993 ? 1.057 12.553 -23.478 1.00 76.81 993 GLU A CA 1
ATOM 7549 C C . GLU A 1 993 ? -0.302 12.315 -24.186 1.00 76.81 993 GLU A C 1
ATOM 7551 O O . GLU A 1 993 ? -1.288 11.938 -23.538 1.00 76.81 993 GLU A O 1
ATOM 7556 N N . PRO A 1 994 ? -0.380 12.455 -25.525 1.00 82.06 994 PRO A N 1
ATOM 7557 C CA . PRO A 1 994 ? -1.573 12.111 -26.286 1.00 82.06 994 PRO A CA 1
ATOM 7558 C C . PRO A 1 994 ? -1.973 10.645 -26.091 1.00 82.06 994 PRO A C 1
ATOM 7560 O O . PRO A 1 994 ? -1.183 9.727 -26.323 1.00 82.06 994 PRO A O 1
ATOM 7563 N N . LYS A 1 995 ? -3.244 10.413 -25.743 1.00 85.19 995 LYS A N 1
ATOM 7564 C CA . LYS A 1 995 ? -3.810 9.062 -25.679 1.00 85.19 995 LYS A CA 1
ATOM 7565 C C . LYS A 1 995 ? -3.728 8.390 -27.055 1.00 85.19 995 LYS A C 1
ATOM 7567 O O . LYS A 1 995 ? -4.330 8.875 -28.011 1.00 85.19 995 LYS A O 1
ATOM 7572 N N . SER A 1 996 ? -3.029 7.261 -27.129 1.00 88.75 996 SER A N 1
ATOM 7573 C CA . SER A 1 996 ? -2.864 6.465 -28.345 1.00 88.75 996 SER A CA 1
ATOM 7574 C C . SER A 1 996 ? -3.866 5.310 -28.455 1.00 88.75 996 SER A C 1
ATOM 7576 O O . SER A 1 996 ? -4.349 4.769 -27.459 1.00 88.75 996 SER A O 1
ATOM 7578 N N . ASP A 1 997 ? -4.160 4.927 -29.698 1.00 92.69 997 ASP A N 1
ATOM 7579 C CA . ASP A 1 997 ? -4.925 3.731 -30.070 1.00 92.69 997 ASP A CA 1
ATOM 7580 C C . ASP A 1 997 ? -4.007 2.527 -30.348 1.00 92.69 997 ASP A C 1
ATOM 7582 O O . ASP A 1 997 ? -4.425 1.377 -30.217 1.00 92.69 997 ASP A O 1
ATOM 7586 N N . VAL A 1 998 ? -2.757 2.796 -30.745 1.00 88.56 998 VAL A N 1
ATOM 7587 C CA . VAL A 1 998 ? -1.716 1.808 -31.069 1.00 88.56 998 VAL A CA 1
ATOM 7588 C C . VAL A 1 998 ? -0.389 2.287 -30.475 1.00 88.56 998 VAL A C 1
ATOM 7590 O O . VAL A 1 998 ? -0.077 3.477 -30.554 1.00 88.56 998 VAL A O 1
ATOM 7593 N N . SER A 1 999 ? 0.394 1.371 -29.908 1.00 93.56 999 SER A N 1
ATOM 7594 C CA . SER A 1 999 ? 1.787 1.608 -29.506 1.00 93.56 999 SER A CA 1
ATOM 7595 C C . SER A 1 999 ? 2.712 0.766 -30.377 1.00 93.56 999 SER A C 1
ATOM 7597 O O . SER A 1 999 ? 2.361 -0.368 -30.707 1.00 93.56 999 SER A O 1
ATOM 7599 N N . ILE A 1 1000 ? 3.847 1.340 -30.771 1.00 93.12 1000 ILE A N 1
ATOM 7600 C CA . ILE A 1 1000 ? 4.822 0.746 -31.689 1.00 93.12 1000 ILE A CA 1
ATOM 7601 C C . ILE A 1 1000 ? 6.223 1.069 -31.184 1.00 93.12 1000 ILE A C 1
ATOM 7603 O O . ILE A 1 1000 ? 6.525 2.243 -30.941 1.00 93.12 1000 ILE A O 1
ATOM 7607 N N . SER A 1 1001 ? 7.066 0.046 -31.094 1.00 92.88 1001 SER A N 1
ATOM 7608 C CA . SER A 1 1001 ? 8.475 0.197 -30.738 1.00 92.88 1001 SER A CA 1
ATOM 7609 C C . SER A 1 1001 ? 9.344 -0.074 -31.965 1.00 92.88 1001 SER A C 1
ATOM 7611 O O . SER A 1 1001 ? 9.206 -1.097 -32.641 1.00 92.88 1001 SER A O 1
ATOM 7613 N N . LEU A 1 1002 ? 10.214 0.881 -32.289 1.00 93.69 1002 LEU A N 1
ATOM 7614 C CA . LEU A 1 1002 ? 11.268 0.720 -33.287 1.00 93.69 1002 LEU A CA 1
ATOM 7615 C C . LEU A 1 1002 ? 12.463 0.122 -32.544 1.00 93.69 1002 LEU A C 1
ATOM 7617 O O . LEU A 1 1002 ? 12.999 0.778 -31.652 1.00 93.69 1002 LEU A O 1
ATOM 7621 N N . VAL A 1 1003 ? 12.828 -1.120 -32.852 1.00 85.94 1003 VAL A N 1
ATOM 7622 C CA . VAL A 1 1003 ? 13.891 -1.857 -32.153 1.00 85.94 1003 VAL A CA 1
ATOM 7623 C C . VAL A 1 1003 ? 14.852 -2.375 -33.209 1.00 85.94 1003 VAL A C 1
ATOM 7625 O O . VAL A 1 1003 ? 14.487 -3.234 -34.012 1.00 85.94 1003 VAL A O 1
ATOM 7628 N N . ASP A 1 1004 ? 16.061 -1.823 -33.229 1.00 82.94 1004 ASP A N 1
ATOM 7629 C CA . ASP A 1 1004 ? 17.083 -2.089 -34.241 1.00 82.94 1004 ASP A CA 1
ATOM 7630 C C . ASP A 1 1004 ? 16.487 -2.071 -35.665 1.00 82.94 1004 ASP A C 1
ATOM 7632 O O . ASP A 1 1004 ? 15.716 -1.184 -36.028 1.00 82.94 1004 ASP A O 1
ATOM 7636 N N . PHE A 1 1005 ? 16.785 -3.073 -36.492 1.00 86.94 1005 PHE A N 1
ATOM 7637 C CA . PHE A 1 1005 ? 16.227 -3.197 -37.840 1.00 86.94 1005 PHE A CA 1
ATOM 7638 C C . PHE A 1 1005 ? 14.825 -3.842 -37.868 1.00 86.94 1005 PHE A C 1
ATOM 7640 O O . PHE A 1 1005 ? 14.513 -4.572 -38.809 1.00 86.94 1005 PHE A O 1
ATOM 7647 N N . ALA A 1 1006 ? 13.971 -3.599 -36.868 1.00 87.25 1006 ALA A N 1
ATOM 7648 C CA . ALA A 1 1006 ? 12.627 -4.175 -36.774 1.00 87.25 1006 ALA A CA 1
ATOM 7649 C C . ALA A 1 1006 ? 11.554 -3.195 -36.253 1.00 87.25 1006 ALA A C 1
ATOM 7651 O O . ALA A 1 1006 ? 11.820 -2.230 -35.538 1.00 87.25 1006 ALA A O 1
ATOM 7652 N N . PHE A 1 1007 ? 10.301 -3.486 -36.614 1.00 93.12 1007 PHE A N 1
ATOM 7653 C CA . PHE A 1 1007 ? 9.104 -2.817 -36.100 1.00 93.12 1007 PHE A CA 1
ATOM 7654 C C . PHE A 1 1007 ? 8.331 -3.796 -35.210 1.00 93.12 1007 PHE A C 1
ATOM 7656 O O . PHE A 1 1007 ? 7.718 -4.728 -35.740 1.00 93.12 1007 PHE A O 1
ATOM 7663 N N . ASP A 1 1008 ? 8.309 -3.586 -33.891 1.00 91.75 1008 ASP A N 1
ATOM 7664 C CA . ASP A 1 1008 ? 7.354 -4.288 -33.029 1.00 91.75 1008 ASP A CA 1
ATOM 7665 C C . ASP A 1 1008 ? 5.994 -3.588 -33.125 1.00 91.75 1008 ASP A C 1
ATOM 7667 O O . ASP A 1 1008 ? 5.787 -2.485 -32.609 1.00 91.75 1008 ASP A O 1
ATOM 7671 N N . MET A 1 1009 ? 5.079 -4.200 -33.882 1.00 90.81 1009 MET A N 1
ATOM 7672 C CA . MET A 1 1009 ? 3.743 -3.665 -34.124 1.00 90.81 1009 MET A CA 1
ATOM 7673 C C . MET A 1 1009 ? 2.696 -4.760 -34.391 1.00 90.81 1009 MET A C 1
ATOM 7675 O O . MET A 1 1009 ? 3.012 -5.816 -34.956 1.00 90.81 1009 MET A O 1
ATOM 7679 N N . PRO A 1 1010 ? 1.407 -4.509 -34.085 1.00 87.50 1010 PRO A N 1
ATOM 7680 C CA . PRO A 1 1010 ? 0.345 -5.462 -34.380 1.00 87.50 1010 PRO A CA 1
ATOM 7681 C C . PRO A 1 1010 ? 0.178 -5.714 -35.887 1.00 87.50 1010 PRO A C 1
ATOM 7683 O O . PRO A 1 1010 ? -0.020 -4.79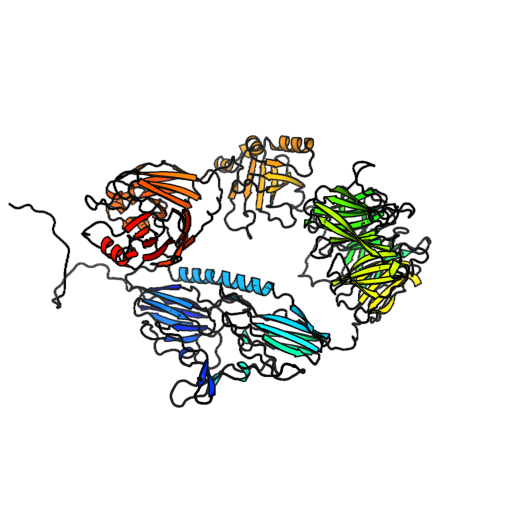7 -36.681 1.00 87.50 1010 PRO A O 1
ATOM 7686 N N . GLN A 1 1011 ? 0.134 -6.992 -36.268 1.00 89.81 1011 GLN A N 1
ATOM 7687 C CA . GLN A 1 1011 ? -0.044 -7.460 -37.654 1.00 89.81 1011 GLN A CA 1
ATOM 7688 C C . GLN A 1 1011 ? -1.426 -7.141 -38.264 1.00 89.81 1011 GLN A C 1
ATOM 7690 O O . GLN A 1 1011 ? -1.690 -7.391 -39.443 1.00 89.81 1011 GLN A O 1
ATOM 7695 N N . THR A 1 1012 ? -2.367 -6.633 -37.469 1.00 92.62 1012 THR A N 1
ATOM 7696 C CA . THR A 1 1012 ? -3.659 -6.140 -37.952 1.00 92.62 1012 THR A CA 1
ATOM 7697 C C . THR A 1 1012 ? -4.064 -4.909 -37.156 1.00 92.62 1012 THR A C 1
ATOM 7699 O O . THR A 1 1012 ? -4.169 -4.975 -35.933 1.00 92.62 1012 THR A O 1
ATOM 7702 N N . ILE A 1 1013 ? -4.335 -3.814 -37.864 1.00 94.88 1013 ILE A N 1
ATOM 7703 C CA . ILE A 1 1013 ? -4.808 -2.546 -37.303 1.00 94.88 1013 ILE A CA 1
ATOM 7704 C C . ILE A 1 1013 ? -6.236 -2.273 -37.791 1.00 94.88 1013 ILE A C 1
ATOM 7706 O O . ILE A 1 1013 ? -6.670 -2.776 -38.829 1.00 94.88 1013 ILE A O 1
ATOM 7710 N N . LYS A 1 1014 ? -6.989 -1.482 -37.031 1.00 93.25 1014 LYS A N 1
ATOM 7711 C CA . LYS A 1 1014 ? -8.338 -1.042 -37.391 1.00 93.25 1014 LYS A CA 1
ATOM 7712 C C . LYS A 1 1014 ? -8.288 0.043 -38.475 1.00 93.25 1014 LYS A C 1
ATOM 7714 O O . LYS A 1 1014 ? -7.361 0.848 -38.499 1.00 93.25 1014 LYS A O 1
ATOM 7719 N N . ALA A 1 1015 ? -9.295 0.119 -39.337 1.00 94.50 1015 ALA A N 1
ATOM 7720 C CA . ALA A 1 1015 ? -9.464 1.237 -40.265 1.00 94.50 1015 ALA A CA 1
ATOM 7721 C C . ALA A 1 1015 ? -9.958 2.541 -39.593 1.00 94.50 1015 ALA A C 1
ATOM 7723 O O . ALA A 1 1015 ? -10.721 2.523 -38.621 1.00 94.50 1015 ALA A O 1
ATOM 7724 N N . GLY A 1 1016 ? -9.584 3.679 -40.185 1.00 94.50 1016 GLY A N 1
ATOM 7725 C CA . GLY A 1 1016 ? -9.989 5.036 -39.803 1.00 94.50 1016 GLY A CA 1
ATOM 7726 C C . GLY A 1 1016 ? -8.963 5.800 -38.956 1.00 94.50 1016 GLY A C 1
ATOM 7727 O O . GLY A 1 1016 ? -7.858 5.315 -38.691 1.00 94.50 1016 GLY A O 1
ATOM 7728 N N . LYS A 1 1017 ? -9.350 7.013 -38.530 1.00 95.25 1017 LYS A N 1
ATOM 7729 C CA . LYS A 1 1017 ? -8.495 7.932 -37.767 1.00 95.25 1017 LYS A CA 1
ATOM 7730 C C . LYS A 1 1017 ? -8.066 7.351 -36.414 1.00 95.25 1017 LYS A C 1
ATOM 7732 O O . LYS A 1 1017 ? -8.926 7.015 -35.602 1.00 95.25 1017 LYS A O 1
ATOM 7737 N N . GLN A 1 1018 ? -6.756 7.311 -36.178 1.00 93.94 1018 GLN A N 1
ATOM 7738 C CA . GLN A 1 1018 ? -6.092 6.806 -34.972 1.00 93.94 1018 GLN A CA 1
ATOM 7739 C C . GLN A 1 1018 ? -4.869 7.663 -34.606 1.00 93.94 1018 GLN A C 1
ATOM 7741 O O . GLN A 1 1018 ? -4.311 8.364 -35.456 1.00 93.94 1018 GLN A O 1
ATOM 7746 N N . ILE A 1 1019 ? -4.434 7.572 -33.350 1.00 96.62 1019 ILE A N 1
ATOM 7747 C CA . ILE A 1 1019 ? -3.166 8.122 -32.855 1.00 96.62 1019 ILE A CA 1
ATOM 7748 C C . ILE A 1 1019 ? -2.230 6.958 -32.514 1.00 96.62 1019 ILE A C 1
ATOM 7750 O O . ILE A 1 1019 ? -2.545 6.129 -31.660 1.00 96.62 1019 ILE A O 1
ATOM 7754 N N . TRP A 1 1020 ? -1.082 6.880 -33.180 1.00 97.38 1020 TRP A N 1
ATOM 7755 C CA . TRP A 1 1020 ? -0.066 5.851 -32.943 1.00 97.38 1020 TRP A CA 1
ATOM 7756 C C . TRP A 1 1020 ? 1.093 6.444 -32.138 1.00 97.38 1020 TRP A C 1
ATOM 7758 O O . TRP A 1 1020 ? 1.725 7.388 -32.606 1.00 97.38 1020 TRP A O 1
ATOM 7768 N N . ARG A 1 1021 ? 1.382 5.902 -30.951 1.00 97.19 1021 ARG A N 1
ATOM 7769 C CA . ARG A 1 1021 ? 2.569 6.245 -30.148 1.00 97.19 1021 ARG A CA 1
ATOM 7770 C C . ARG A 1 1021 ? 3.745 5.427 -30.673 1.00 97.19 1021 ARG A C 1
ATOM 7772 O O . ARG A 1 1021 ? 3.715 4.204 -30.575 1.00 97.19 1021 ARG A O 1
ATOM 7779 N N . ILE A 1 1022 ? 4.736 6.095 -31.251 1.00 97.75 1022 ILE A N 1
ATOM 7780 C CA . ILE A 1 1022 ? 5.913 5.476 -31.865 1.00 97.75 1022 ILE A CA 1
ATOM 7781 C C . ILE A 1 1022 ? 7.124 5.862 -31.019 1.00 97.75 1022 ILE A C 1
ATOM 7783 O O . ILE A 1 1022 ? 7.470 7.043 -30.938 1.00 97.75 1022 ILE A O 1
ATOM 7787 N N . THR A 1 1023 ? 7.745 4.878 -30.375 1.00 96.50 1023 THR A N 1
ATOM 7788 C CA . THR A 1 1023 ? 8.951 5.052 -29.556 1.00 96.50 1023 THR A CA 1
ATOM 7789 C C . THR A 1 1023 ? 10.127 4.398 -30.264 1.00 96.50 1023 THR A C 1
ATOM 7791 O O . THR A 1 1023 ? 10.009 3.268 -30.731 1.00 96.50 1023 THR A O 1
ATOM 7794 N N . ASN A 1 1024 ? 11.259 5.094 -30.351 1.00 96.38 1024 ASN A N 1
ATOM 7795 C CA . ASN A 1 1024 ? 12.502 4.463 -30.767 1.00 96.38 1024 ASN A CA 1
ATOM 7796 C C . ASN A 1 1024 ? 13.231 3.890 -29.545 1.00 96.38 1024 ASN A C 1
ATOM 7798 O O . ASN A 1 1024 ? 13.682 4.640 -28.680 1.00 96.38 1024 ASN A O 1
ATOM 7802 N N . GLU A 1 1025 ? 13.325 2.568 -29.479 1.00 90.25 1025 GLU A N 1
ATOM 7803 C CA . GLU A 1 1025 ? 14.052 1.821 -28.449 1.00 90.25 1025 GLU A CA 1
ATOM 7804 C C . GLU A 1 1025 ? 15.398 1.292 -28.979 1.00 90.25 1025 GLU A C 1
ATOM 7806 O O . GLU A 1 1025 ? 16.312 1.067 -28.188 1.00 90.25 1025 GLU A O 1
ATOM 7811 N N . GLY A 1 1026 ? 15.562 1.188 -30.305 1.00 84.50 1026 GLY A N 1
ATOM 7812 C CA . GLY A 1 1026 ? 16.831 0.895 -30.973 1.00 84.50 1026 GLY A CA 1
ATOM 7813 C C . GLY A 1 1026 ? 17.880 1.997 -30.787 1.00 84.50 1026 GLY A C 1
ATOM 7814 O O . GLY A 1 1026 ? 17.568 3.148 -30.470 1.00 84.50 1026 GLY A O 1
ATOM 7815 N N . GLU A 1 1027 ? 19.152 1.641 -30.956 1.00 86.00 1027 GLU A N 1
ATOM 7816 C CA . GLU A 1 1027 ? 20.293 2.520 -30.648 1.00 86.00 1027 GLU A CA 1
ATOM 7817 C C . GLU A 1 1027 ? 20.610 3.530 -31.771 1.00 86.00 1027 GLU A C 1
ATOM 7819 O O . GLU A 1 1027 ? 21.249 4.555 -31.524 1.00 86.00 1027 GLU A O 1
ATOM 7824 N N . GLN A 1 1028 ? 20.160 3.272 -33.004 1.00 88.81 1028 GLN A N 1
ATOM 7825 C CA . GLN A 1 1028 ? 20.292 4.198 -34.136 1.00 88.81 1028 GLN A CA 1
ATOM 7826 C C . GLN A 1 1028 ? 19.043 5.088 -34.271 1.00 88.81 1028 GLN A C 1
ATOM 7828 O O . GLN A 1 1028 ? 17.982 4.733 -33.761 1.00 88.81 1028 GLN A O 1
ATOM 7833 N N . PRO A 1 1029 ? 19.103 6.237 -34.973 1.00 91.75 1029 PRO A N 1
ATOM 7834 C CA . PRO A 1 1029 ? 17.894 6.966 -35.337 1.00 91.75 1029 PRO A CA 1
ATOM 7835 C C . PRO A 1 1029 ? 17.023 6.103 -36.256 1.00 91.75 1029 PRO A C 1
ATOM 7837 O O . PRO A 1 1029 ? 17.500 5.634 -37.288 1.00 91.75 1029 PRO A O 1
ATOM 7840 N N . HIS A 1 1030 ? 15.752 5.915 -35.915 1.00 94.88 1030 HIS A N 1
ATOM 7841 C CA . HIS A 1 1030 ? 14.822 5.109 -36.708 1.00 94.88 1030 HIS A CA 1
ATOM 7842 C C . HIS A 1 1030 ? 13.596 5.932 -37.109 1.00 94.88 1030 HIS A C 1
ATOM 7844 O O . HIS A 1 1030 ? 13.085 6.743 -36.332 1.00 94.88 1030 HIS A O 1
ATOM 7850 N N . GLU A 1 1031 ? 13.123 5.730 -38.339 1.00 95.44 1031 GLU A N 1
ATOM 7851 C CA . GLU A 1 1031 ? 11.876 6.300 -38.852 1.00 95.44 1031 GLU A CA 1
ATOM 7852 C C . GLU A 1 1031 ? 10.844 5.197 -39.131 1.00 95.44 1031 GLU A C 1
ATOM 7854 O O . GLU A 1 1031 ? 11.176 4.017 -39.245 1.00 95.44 1031 GLU A O 1
ATOM 7859 N N . MET A 1 1032 ? 9.585 5.594 -39.296 1.00 96.88 1032 MET A N 1
ATOM 7860 C CA . MET A 1 1032 ? 8.501 4.712 -39.717 1.00 96.88 1032 MET A CA 1
ATOM 7861 C C . MET A 1 1032 ? 7.760 5.343 -40.894 1.00 96.88 1032 MET A C 1
ATOM 7863 O O . MET A 1 1032 ? 6.758 6.040 -40.717 1.00 96.88 1032 MET A O 1
ATOM 7867 N N . THR A 1 1033 ? 8.244 5.096 -42.108 1.00 96.44 1033 THR A N 1
ATOM 7868 C CA . THR A 1 1033 ? 7.581 5.499 -43.351 1.00 96.44 1033 THR A CA 1
ATOM 7869 C C . THR A 1 1033 ? 6.572 4.436 -43.769 1.00 96.44 1033 THR A C 1
ATOM 7871 O O . THR A 1 1033 ? 6.918 3.274 -43.960 1.00 96.44 1033 THR A O 1
ATOM 7874 N N . LEU A 1 1034 ? 5.308 4.824 -43.917 1.00 96.75 1034 LEU A N 1
ATOM 7875 C CA . LEU A 1 1034 ? 4.208 3.925 -44.244 1.00 96.75 1034 LEU A CA 1
ATOM 7876 C C . LEU A 1 1034 ? 3.872 3.978 -45.737 1.00 96.75 1034 LEU A C 1
ATOM 7878 O O . LEU A 1 1034 ? 3.663 5.052 -46.316 1.00 96.75 1034 LEU A O 1
ATOM 7882 N N . ILE A 1 1035 ? 3.723 2.797 -46.334 1.00 96.00 1035 ILE A N 1
ATOM 7883 C CA . ILE A 1 1035 ? 3.186 2.615 -47.683 1.00 96.00 1035 ILE A CA 1
ATOM 7884 C C . ILE A 1 1035 ? 1.940 1.728 -47.659 1.00 96.00 1035 ILE A C 1
ATOM 7886 O O . ILE A 1 1035 ? 1.872 0.756 -46.906 1.00 96.00 1035 ILE A O 1
ATOM 7890 N N . LYS A 1 1036 ? 0.957 2.042 -48.506 1.00 96.56 1036 LYS A N 1
ATOM 7891 C CA . LYS A 1 1036 ? -0.174 1.160 -48.812 1.00 96.56 1036 LYS A CA 1
ATOM 7892 C C . LYS A 1 1036 ? 0.151 0.355 -50.063 1.00 96.56 1036 LYS A C 1
ATOM 7894 O O . LYS A 1 1036 ? 0.428 0.956 -51.096 1.00 96.56 1036 LYS A O 1
ATOM 7899 N N . LEU A 1 1037 ? 0.093 -0.969 -50.003 1.00 96.56 1037 LEU A N 1
ATOM 7900 C CA . LEU A 1 1037 ? 0.289 -1.827 -51.172 1.00 96.56 1037 LEU A CA 1
ATOM 7901 C C . LEU A 1 1037 ? -0.934 -1.750 -52.101 1.00 96.56 1037 LEU A C 1
ATOM 7903 O O . LEU A 1 1037 ? -2.077 -1.676 -51.644 1.00 96.56 1037 LEU A O 1
ATOM 7907 N N . ALA A 1 1038 ? -0.703 -1.760 -53.414 1.00 94.69 1038 ALA A N 1
ATOM 7908 C CA . ALA A 1 1038 ? -1.782 -1.852 -54.395 1.00 94.69 1038 ALA A CA 1
ATOM 7909 C C . ALA A 1 1038 ? -2.416 -3.259 -54.399 1.00 94.69 1038 ALA A C 1
ATOM 7911 O O . ALA A 1 1038 ? -1.771 -4.240 -54.033 1.00 94.69 1038 ALA A O 1
ATOM 7912 N N . ASP A 1 1039 ? -3.671 -3.377 -54.846 1.00 91.56 1039 ASP A N 1
ATOM 7913 C CA . ASP A 1 1039 ? -4.423 -4.641 -54.814 1.00 91.56 1039 ASP A CA 1
ATOM 7914 C C . ASP A 1 1039 ? -3.644 -5.815 -55.444 1.00 91.56 1039 ASP A C 1
ATOM 7916 O O . ASP A 1 1039 ? -3.336 -5.824 -56.639 1.00 91.56 1039 ASP A O 1
ATOM 7920 N N . GLY A 1 1040 ? -3.350 -6.836 -54.631 1.00 86.75 1040 GLY A N 1
ATOM 7921 C CA . GLY A 1 1040 ? -2.618 -8.034 -55.056 1.00 86.75 1040 GLY A CA 1
ATOM 7922 C C . GLY A 1 1040 ? -1.106 -7.848 -55.234 1.00 86.75 1040 GLY A C 1
ATOM 7923 O O . GLY A 1 1040 ? -0.475 -8.711 -55.848 1.00 86.75 1040 GLY A O 1
ATOM 7924 N N . LYS A 1 1041 ? -0.528 -6.751 -54.729 1.00 93.19 1041 LYS A N 1
ATOM 7925 C CA . LYS A 1 1041 ? 0.920 -6.515 -54.650 1.00 93.19 1041 LYS A CA 1
ATOM 7926 C C . LYS A 1 1041 ? 1.492 -6.917 -53.300 1.00 93.19 1041 LYS A C 1
ATOM 7928 O O . LYS A 1 1041 ? 0.816 -6.807 -52.281 1.00 93.19 1041 LYS A O 1
ATOM 7933 N N . THR A 1 1042 ? 2.735 -7.391 -53.304 1.00 91.25 1042 THR A N 1
ATOM 7934 C CA . THR A 1 1042 ? 3.430 -7.831 -52.088 1.00 91.25 1042 THR A CA 1
ATOM 7935 C C . THR A 1 1042 ? 4.492 -6.832 -51.629 1.00 91.25 1042 THR A C 1
ATOM 7937 O O . THR A 1 1042 ? 4.808 -5.850 -52.306 1.00 91.25 1042 THR A O 1
ATOM 7940 N N . ILE A 1 1043 ? 5.073 -7.095 -50.460 1.00 89.44 1043 ILE A N 1
ATOM 7941 C CA . ILE A 1 1043 ? 6.196 -6.324 -49.921 1.00 89.44 1043 ILE A CA 1
ATOM 7942 C C . ILE A 1 1043 ? 7.427 -6.462 -50.829 1.00 89.44 1043 ILE A C 1
ATOM 7944 O O . ILE A 1 1043 ? 8.141 -5.490 -51.060 1.00 89.44 1043 ILE A O 1
ATOM 7948 N N . GLU A 1 1044 ? 7.636 -7.635 -51.424 1.00 88.50 1044 GLU A N 1
ATOM 7949 C CA . GLU A 1 1044 ? 8.714 -7.897 -52.380 1.00 88.50 1044 GLU A CA 1
ATOM 7950 C C . GLU A 1 1044 ? 8.527 -7.124 -53.694 1.00 88.50 1044 GLU A C 1
ATOM 7952 O O . GLU A 1 1044 ? 9.518 -6.652 -54.253 1.00 88.50 1044 GLU A O 1
ATOM 7957 N N . ASP A 1 1045 ? 7.287 -6.937 -54.177 1.00 89.38 1045 ASP A N 1
ATOM 7958 C CA . ASP A 1 1045 ? 6.997 -6.037 -55.309 1.00 89.38 1045 ASP A CA 1
ATOM 7959 C C . ASP A 1 1045 ? 7.421 -4.592 -54.969 1.00 89.38 1045 ASP A C 1
ATOM 7961 O O . ASP A 1 1045 ? 8.052 -3.919 -55.789 1.00 89.38 1045 ASP A O 1
ATOM 7965 N N . ALA A 1 1046 ? 7.097 -4.115 -53.760 1.00 88.19 1046 ALA A N 1
ATOM 7966 C CA . ALA A 1 1046 ? 7.443 -2.770 -53.293 1.00 88.19 1046 ALA A CA 1
ATOM 7967 C C . ALA A 1 1046 ? 8.958 -2.577 -53.113 1.00 88.19 1046 ALA A C 1
ATOM 7969 O O . ALA A 1 1046 ? 9.510 -1.604 -53.630 1.00 88.19 1046 ALA A O 1
ATOM 7970 N N . LEU A 1 1047 ? 9.643 -3.525 -52.466 1.00 85.75 1047 LEU A N 1
ATOM 7971 C CA . LEU A 1 1047 ? 11.105 -3.544 -52.333 1.00 85.75 1047 LEU A CA 1
ATOM 7972 C C . LEU A 1 1047 ? 11.796 -3.562 -53.699 1.00 85.75 1047 LEU A C 1
ATOM 7974 O O . LEU A 1 1047 ? 12.687 -2.752 -53.942 1.00 85.75 1047 LEU A O 1
ATOM 7978 N N . SER A 1 1048 ? 11.351 -4.429 -54.614 1.00 85.44 1048 SER A N 1
ATOM 7979 C CA . SER A 1 1048 ? 11.919 -4.530 -55.967 1.00 85.44 1048 SER A CA 1
ATOM 7980 C C . SER A 1 1048 ? 11.777 -3.227 -56.755 1.00 85.44 1048 SER A C 1
ATOM 7982 O O . SER A 1 1048 ? 12.652 -2.888 -57.552 1.00 85.44 1048 SER A O 1
ATOM 7984 N N . PHE A 1 1049 ? 10.689 -2.482 -56.537 1.00 87.06 1049 PHE A N 1
ATOM 7985 C CA . PHE A 1 1049 ? 10.491 -1.166 -57.138 1.00 87.06 1049 PHE A CA 1
ATOM 7986 C C . PHE A 1 1049 ? 11.404 -0.106 -56.501 1.00 87.06 1049 PHE A C 1
ATOM 7988 O O . PHE A 1 1049 ? 12.088 0.614 -57.226 1.00 87.06 1049 PHE A O 1
ATOM 7995 N N . LEU A 1 1050 ? 11.452 -0.037 -55.164 1.00 83.25 1050 LEU A N 1
ATOM 7996 C CA . LEU A 1 1050 ? 12.258 0.929 -54.402 1.00 83.25 1050 LEU A CA 1
ATOM 7997 C C . LEU A 1 1050 ? 13.771 0.754 -54.606 1.00 83.25 1050 LEU A C 1
ATOM 7999 O O . LEU A 1 1050 ? 14.499 1.740 -54.656 1.00 83.25 1050 LEU A O 1
ATOM 8003 N N . GLN A 1 1051 ? 14.243 -0.486 -54.753 1.00 80.56 1051 GLN A N 1
ATOM 8004 C CA . GLN A 1 1051 ? 15.658 -0.820 -54.961 1.00 80.56 1051 GLN A CA 1
ATOM 8005 C C . GLN A 1 1051 ? 16.089 -0.756 -56.440 1.00 80.56 1051 GLN A C 1
ATOM 8007 O O . GLN A 1 1051 ? 17.271 -0.920 -56.754 1.00 80.56 1051 GLN A O 1
ATOM 8012 N N . SER A 1 1052 ? 15.161 -0.529 -57.377 1.00 78.44 1052 SER A N 1
ATOM 8013 C CA . SER A 1 1052 ? 15.490 -0.432 -58.801 1.00 78.44 1052 SER A CA 1
ATOM 8014 C C . SER A 1 1052 ? 16.095 0.928 -59.151 1.00 78.44 1052 SER A C 1
ATOM 8016 O O . SER A 1 1052 ? 15.517 1.975 -58.881 1.00 78.44 1052 SER A O 1
ATOM 8018 N N . GLN A 1 1053 ? 17.223 0.923 -59.868 1.00 65.25 1053 GLN A N 1
ATOM 8019 C CA . GLN A 1 1053 ? 17.822 2.147 -60.424 1.00 65.25 1053 GLN A CA 1
ATOM 8020 C C . GLN A 1 1053 ? 17.038 2.726 -61.616 1.00 65.25 1053 GLN A C 1
ATOM 8022 O O . GLN A 1 1053 ? 17.336 3.822 -62.090 1.00 65.25 1053 GLN A O 1
ATOM 8027 N N . SER A 1 1054 ? 16.077 1.982 -62.168 1.00 70.00 1054 SER A N 1
ATOM 8028 C CA . SER A 1 1054 ? 15.215 2.409 -63.278 1.00 70.00 1054 SER A CA 1
ATOM 8029 C C . SER A 1 1054 ? 13.920 1.588 -63.252 1.00 70.00 1054 SER A C 1
ATOM 8031 O O . SER A 1 1054 ? 13.767 0.659 -64.048 1.00 70.00 1054 SER A O 1
ATOM 8033 N N . PRO A 1 1055 ? 13.009 1.850 -62.297 1.00 71.31 1055 PRO A N 1
ATOM 8034 C CA . PRO A 1 1055 ? 11.766 1.100 -62.187 1.00 71.31 1055 PRO A CA 1
ATOM 8035 C C . PRO A 1 1055 ? 10.863 1.354 -63.403 1.00 71.31 1055 PRO A C 1
ATOM 8037 O O . PRO A 1 1055 ? 10.604 2.498 -63.777 1.00 71.31 1055 PRO A O 1
ATOM 8040 N N . GLU A 1 1056 ? 10.370 0.280 -64.025 1.00 71.06 1056 GLU A N 1
ATOM 8041 C CA . GLU A 1 1056 ? 9.396 0.366 -65.117 1.00 71.06 1056 GLU A CA 1
ATOM 8042 C C . GLU A 1 1056 ? 7.958 0.331 -64.576 1.00 71.06 1056 GLU A C 1
ATOM 8044 O O . GLU A 1 1056 ? 7.572 -0.587 -63.855 1.00 71.06 1056 GLU A O 1
ATOM 8049 N N . GLY A 1 1057 ? 7.136 1.300 -64.992 1.00 76.75 1057 GLY A N 1
ATOM 8050 C CA . GLY A 1 1057 ? 5.722 1.391 -64.612 1.00 76.75 1057 GLY A CA 1
ATOM 8051 C C . GLY A 1 1057 ? 5.455 2.248 -63.363 1.00 76.75 1057 GLY A C 1
ATOM 8052 O O . GLY A 1 1057 ? 6.369 2.870 -62.824 1.00 76.75 1057 GLY A O 1
ATOM 8053 N N . PRO A 1 1058 ? 4.184 2.356 -62.932 1.00 82.12 1058 PRO A N 1
ATOM 8054 C CA . PRO A 1 1058 ? 3.825 3.060 -61.703 1.00 82.12 1058 PRO A CA 1
ATOM 8055 C C . PRO A 1 1058 ? 4.272 2.270 -60.455 1.00 82.12 1058 PRO A C 1
ATOM 8057 O O . PRO A 1 1058 ? 4.336 1.039 -60.523 1.00 82.12 1058 PRO A O 1
ATOM 8060 N N . PRO A 1 1059 ? 4.522 2.939 -59.312 1.00 86.94 1059 PRO A N 1
ATOM 8061 C CA . PRO A 1 1059 ? 4.820 2.261 -58.052 1.00 86.94 1059 PRO A CA 1
ATOM 8062 C C . PRO A 1 1059 ? 3.722 1.251 -57.670 1.00 86.94 1059 PRO A C 1
ATOM 8064 O O . PRO A 1 1059 ? 2.538 1.568 -57.808 1.00 86.94 1059 PRO A O 1
ATOM 8067 N N . PRO A 1 1060 ? 4.066 0.057 -57.151 1.00 92.88 1060 PRO A N 1
ATOM 8068 C CA . PRO A 1 1060 ? 3.092 -0.928 -56.673 1.00 92.88 1060 PRO A CA 1
ATOM 8069 C C . PRO A 1 1060 ? 2.512 -0.577 -55.286 1.00 92.88 1060 PRO A C 1
ATOM 8071 O O . PRO A 1 1060 ? 1.957 -1.445 -54.613 1.00 92.88 1060 PRO A O 1
ATOM 8074 N N . PHE A 1 1061 ? 2.652 0.679 -54.852 1.00 94.00 1061 PHE A N 1
ATOM 8075 C CA . PHE A 1 1061 ? 2.229 1.195 -53.555 1.00 94.00 1061 PHE A CA 1
ATOM 8076 C C . PHE A 1 1061 ? 1.949 2.708 -53.603 1.00 94.00 1061 PHE A C 1
ATOM 8078 O O . PHE A 1 1061 ? 2.414 3.414 -54.498 1.00 94.00 1061 PHE A O 1
ATOM 8085 N N . GLU A 1 1062 ? 1.238 3.215 -52.599 1.00 92.81 1062 GLU A N 1
ATOM 8086 C CA . GLU A 1 1062 ? 1.022 4.643 -52.339 1.00 92.81 1062 GLU A CA 1
ATOM 8087 C C . GLU A 1 1062 ? 1.737 5.051 -51.039 1.00 92.81 1062 GLU A C 1
ATOM 8089 O O . GLU A 1 1062 ? 1.679 4.320 -50.051 1.00 92.81 1062 GLU A O 1
ATOM 8094 N N . MET A 1 1063 ? 2.390 6.219 -51.007 1.00 91.75 1063 MET A N 1
ATOM 8095 C CA . MET A 1 1063 ? 2.945 6.775 -49.760 1.00 91.75 1063 MET A CA 1
ATOM 8096 C C . MET A 1 1063 ? 1.799 7.327 -48.905 1.00 91.75 1063 MET A C 1
ATOM 8098 O O . MET A 1 1063 ? 0.998 8.118 -49.412 1.00 91.75 1063 MET A O 1
ATOM 8102 N N . VAL A 1 1064 ? 1.721 6.954 -47.623 1.00 91.00 1064 VAL A N 1
ATOM 8103 C CA . VAL A 1 1064 ? 0.633 7.397 -46.722 1.00 91.00 1064 VAL A CA 1
ATOM 8104 C C . VAL A 1 1064 ? 1.111 8.219 -45.519 1.00 91.00 1064 VAL A C 1
ATOM 8106 O O . VAL A 1 1064 ? 0.307 8.552 -44.650 1.00 91.00 1064 VAL A O 1
ATOM 8109 N N . GLY A 1 1065 ? 2.396 8.581 -45.480 1.00 94.19 1065 GLY A N 1
ATOM 8110 C CA . GLY A 1 1065 ? 3.007 9.332 -44.385 1.00 94.19 1065 GLY A CA 1
ATOM 8111 C C . GLY A 1 1065 ? 3.697 8.429 -43.362 1.00 94.19 1065 GLY A C 1
ATOM 8112 O O . GLY A 1 1065 ? 4.374 7.476 -43.736 1.00 94.19 1065 GLY A O 1
ATOM 8113 N N . GLY A 1 1066 ? 3.573 8.753 -42.076 1.00 96.62 1066 GLY A N 1
ATOM 8114 C CA . GLY A 1 1066 ? 4.253 8.088 -40.961 1.00 96.62 1066 GLY A CA 1
ATOM 8115 C C . GLY A 1 1066 ? 5.080 9.056 -40.107 1.00 96.62 1066 GLY A C 1
ATOM 8116 O O . GLY A 1 1066 ? 4.802 10.259 -40.085 1.00 96.62 1066 GLY A O 1
ATOM 8117 N N . MET A 1 1067 ? 6.088 8.542 -39.406 1.00 98.06 1067 MET A N 1
ATOM 8118 C CA . MET A 1 1067 ? 6.971 9.301 -38.509 1.00 98.06 1067 MET A CA 1
ATOM 8119 C C . MET A 1 1067 ? 8.389 9.357 -39.088 1.00 98.06 1067 MET A C 1
ATOM 8121 O O . MET A 1 1067 ? 8.902 8.339 -39.537 1.00 98.06 1067 MET A O 1
ATOM 8125 N N . GLN A 1 1068 ? 9.006 10.537 -39.095 1.00 97.44 1068 GLN A N 1
ATOM 8126 C CA . GLN A 1 1068 ? 10.412 10.744 -39.477 1.00 97.44 1068 GLN A CA 1
ATOM 8127 C C . GLN A 1 1068 ? 11.379 10.358 -38.346 1.00 97.44 1068 GLN A C 1
ATOM 8129 O O . GLN A 1 1068 ? 10.933 10.027 -37.251 1.00 97.44 1068 GLN A O 1
ATOM 8134 N N . ALA A 1 1069 ? 12.690 10.385 -38.601 1.00 95.12 1069 ALA A N 1
ATOM 8135 C CA . ALA A 1 1069 ? 13.688 9.799 -37.709 1.00 95.12 1069 ALA A CA 1
ATOM 8136 C C . ALA A 1 1069 ? 13.649 10.393 -36.290 1.00 95.12 1069 ALA A C 1
ATOM 8138 O O . ALA A 1 1069 ? 13.744 11.612 -36.097 1.00 95.12 1069 ALA A O 1
ATOM 8139 N N . LEU A 1 1070 ? 13.523 9.499 -35.312 1.00 96.25 1070 LEU A N 1
ATOM 8140 C CA . LEU A 1 1070 ? 13.610 9.746 -33.877 1.00 96.25 1070 LEU A CA 1
ATOM 8141 C C . LEU A 1 1070 ? 14.932 9.159 -33.369 1.00 96.25 1070 LEU A C 1
ATOM 8143 O O . LEU A 1 1070 ? 15.218 8.000 -33.658 1.00 96.25 1070 LEU A O 1
ATOM 8147 N N . ASP A 1 1071 ? 15.717 9.906 -32.591 1.00 94.50 1071 ASP A N 1
ATOM 8148 C CA . ASP A 1 1071 ? 16.838 9.326 -31.827 1.00 94.50 1071 ASP A CA 1
ATOM 8149 C C . ASP A 1 1071 ? 16.375 8.272 -30.812 1.00 94.50 1071 ASP A C 1
ATOM 8151 O O . ASP A 1 1071 ? 15.220 8.270 -30.376 1.00 94.50 1071 ASP A O 1
ATOM 8155 N N . HIS A 1 1072 ? 17.316 7.430 -30.380 1.00 92.19 1072 HIS A N 1
ATOM 8156 C CA . HIS A 1 1072 ? 17.146 6.490 -29.275 1.00 92.19 1072 HIS A CA 1
ATOM 8157 C C . HIS A 1 1072 ? 16.463 7.132 -28.050 1.00 92.19 1072 HIS A C 1
ATOM 8159 O O . HIS A 1 1072 ? 16.822 8.228 -27.605 1.00 92.19 1072 HIS A O 1
ATOM 8165 N N . GLY A 1 1073 ? 15.465 6.442 -27.501 1.00 87.81 1073 GLY A N 1
ATOM 8166 C CA . GLY A 1 1073 ? 14.682 6.860 -26.339 1.00 87.81 1073 GLY A CA 1
ATOM 8167 C C . GLY A 1 1073 ? 13.636 7.948 -26.614 1.00 87.81 1073 GLY A C 1
ATOM 8168 O O . GLY A 1 1073 ? 12.885 8.305 -25.703 1.00 87.81 1073 GLY A O 1
ATOM 8169 N N . LYS A 1 1074 ? 13.543 8.499 -27.834 1.00 92.19 1074 LYS A N 1
ATOM 8170 C CA . LYS A 1 1074 ? 12.504 9.485 -28.176 1.00 92.19 1074 LYS A CA 1
ATOM 8171 C C . LYS A 1 1074 ? 11.186 8.816 -28.554 1.00 92.19 1074 LYS A C 1
ATOM 8173 O O . LYS A 1 1074 ? 11.145 7.740 -29.145 1.00 92.19 1074 LYS A O 1
ATOM 8178 N N . THR A 1 1075 ? 10.095 9.517 -28.259 1.00 96.12 1075 THR A N 1
ATOM 8179 C CA . THR A 1 1075 ? 8.731 9.145 -28.649 1.00 96.12 1075 THR A CA 1
ATOM 8180 C C . THR A 1 1075 ? 8.095 10.277 -29.450 1.00 96.12 1075 THR A C 1
ATOM 8182 O O . THR A 1 1075 ? 8.298 11.451 -29.141 1.00 96.12 1075 THR A O 1
ATOM 8185 N N . GLY A 1 1076 ? 7.307 9.923 -30.462 1.00 95.69 1076 GLY A N 1
ATOM 8186 C CA . GLY A 1 1076 ? 6.404 10.834 -31.160 1.00 95.69 1076 GLY A CA 1
ATOM 8187 C C . GLY A 1 1076 ? 5.062 10.159 -31.437 1.00 95.69 1076 GLY A C 1
ATOM 8188 O O . GLY A 1 1076 ? 4.966 8.932 -31.477 1.00 95.69 1076 GLY A O 1
ATOM 8189 N N . TRP A 1 1077 ? 4.013 10.948 -31.665 1.00 97.88 1077 TRP A N 1
ATOM 8190 C CA . TRP A 1 1077 ? 2.673 10.426 -31.951 1.00 97.88 1077 TRP A CA 1
ATOM 8191 C C . TRP A 1 1077 ? 2.273 10.738 -33.387 1.00 97.88 1077 TRP A C 1
ATOM 8193 O O . TRP A 1 1077 ? 2.191 11.905 -33.759 1.00 97.88 1077 TRP A O 1
ATOM 8203 N N . ALA A 1 1078 ? 1.998 9.722 -34.202 1.00 97.25 1078 ALA A N 1
ATOM 8204 C CA . ALA A 1 1078 ? 1.503 9.900 -35.564 1.00 97.25 1078 ALA A CA 1
ATOM 8205 C C . ALA A 1 1078 ? -0.030 9.872 -35.598 1.00 97.25 1078 ALA A C 1
ATOM 8207 O O . ALA A 1 1078 ? -0.651 8.891 -35.188 1.00 97.25 1078 ALA A O 1
ATOM 8208 N N . VAL A 1 1079 ? -0.648 10.931 -36.125 1.00 97.00 1079 VAL A N 1
ATOM 8209 C CA . VAL A 1 1079 ? -2.096 10.990 -36.354 1.00 97.00 1079 VAL A CA 1
ATOM 8210 C C . VAL A 1 1079 ? -2.376 10.515 -37.779 1.00 97.00 1079 VAL A C 1
ATOM 8212 O O . VAL A 1 1079 ? -2.111 11.227 -38.751 1.00 97.00 1079 VAL A O 1
ATOM 8215 N N . LEU A 1 1080 ? -2.903 9.299 -37.903 1.00 95.44 1080 LEU A N 1
ATOM 8216 C CA . LEU A 1 1080 ? -3.086 8.587 -39.170 1.00 95.44 1080 LEU A CA 1
ATOM 8217 C C . LEU A 1 1080 ? -4.572 8.334 -39.436 1.00 95.44 1080 LEU A C 1
ATOM 8219 O O . LEU A 1 1080 ? -5.336 8.130 -38.499 1.00 95.44 1080 LEU A O 1
ATOM 8223 N N . ASP A 1 1081 ? -4.985 8.319 -40.703 1.00 94.62 1081 ASP A N 1
ATOM 8224 C CA . ASP A 1 1081 ? -6.343 7.945 -41.126 1.00 94.62 1081 ASP A CA 1
ATOM 8225 C C . ASP A 1 1081 ? -6.243 6.883 -42.226 1.00 94.62 1081 ASP A C 1
ATOM 8227 O O . ASP A 1 1081 ? -6.019 7.188 -43.399 1.00 94.62 1081 ASP A O 1
ATOM 8231 N N . LEU A 1 1082 ? -6.284 5.611 -41.817 1.00 95.38 1082 LEU A N 1
ATOM 8232 C CA . LEU A 1 1082 ? -5.936 4.482 -42.679 1.00 95.38 1082 LEU A CA 1
ATOM 8233 C C . LEU A 1 1082 ? -7.184 3.799 -43.244 1.00 95.38 1082 LEU A C 1
ATOM 8235 O O . LEU A 1 1082 ? -8.037 3.298 -42.512 1.00 95.38 1082 LEU A O 1
ATOM 8239 N N . SER A 1 1083 ? -7.274 3.734 -44.570 1.00 95.88 1083 SER A N 1
ATOM 8240 C CA . SER A 1 1083 ? -8.265 2.909 -45.271 1.00 95.88 1083 SER A CA 1
ATOM 8241 C C . SER A 1 1083 ? -7.963 1.408 -45.129 1.00 95.88 1083 SER A C 1
ATOM 8243 O O . SER A 1 1083 ? -6.790 1.060 -45.023 1.00 95.88 1083 SER A O 1
ATOM 8245 N N . PRO A 1 1084 ? -8.949 0.502 -45.253 1.00 96.50 1084 PRO A N 1
ATOM 8246 C CA . PRO A 1 1084 ? -8.669 -0.928 -45.369 1.00 96.50 1084 PRO A CA 1
ATOM 8247 C C . PRO A 1 1084 ? -7.722 -1.267 -46.536 1.00 96.50 1084 PRO A C 1
ATOM 8249 O O . PRO A 1 1084 ? -7.762 -0.624 -47.596 1.00 96.50 1084 PRO A O 1
ATOM 8252 N N . GLY A 1 1085 ? -6.889 -2.289 -46.343 1.00 95.62 1085 GLY A N 1
ATOM 8253 C CA . GLY A 1 1085 ? -5.893 -2.771 -47.308 1.00 95.62 1085 GLY A CA 1
ATOM 8254 C C . GLY A 1 1085 ? -4.645 -3.328 -46.623 1.00 95.62 1085 GLY A C 1
ATOM 8255 O O . GLY A 1 1085 ? -4.570 -3.339 -45.396 1.00 95.62 1085 GLY A O 1
ATOM 8256 N N . ASP A 1 1086 ? -3.663 -3.760 -47.409 1.00 96.75 1086 ASP A N 1
ATOM 8257 C CA . ASP A 1 1086 ? -2.365 -4.218 -46.905 1.00 96.75 1086 ASP A CA 1
ATOM 8258 C C . ASP A 1 1086 ? -1.320 -3.099 -46.996 1.00 96.75 1086 ASP A C 1
ATOM 8260 O O . ASP A 1 1086 ? -1.326 -2.284 -47.922 1.00 96.75 1086 ASP A O 1
ATOM 8264 N N . TYR A 1 1087 ? -0.447 -3.034 -45.998 1.00 96.81 1087 TYR A N 1
ATOM 8265 C CA . TYR A 1 1087 ? 0.495 -1.944 -45.774 1.00 96.81 1087 TYR A CA 1
ATOM 8266 C C . TYR A 1 1087 ? 1.879 -2.491 -45.409 1.00 96.81 1087 TYR A C 1
ATOM 8268 O O . TYR A 1 1087 ? 2.017 -3.620 -44.929 1.00 96.81 1087 TYR A O 1
ATOM 8276 N N . ALA A 1 1088 ? 2.904 -1.660 -45.600 1.00 95.50 1088 ALA A N 1
ATOM 8277 C CA . ALA A 1 1088 ? 4.237 -1.902 -45.063 1.00 95.50 1088 ALA A CA 1
ATOM 8278 C C . ALA A 1 1088 ? 4.799 -0.651 -44.375 1.00 95.50 1088 ALA A C 1
ATOM 8280 O O . ALA A 1 1088 ? 4.604 0.473 -44.844 1.00 95.50 1088 ALA A O 1
ATOM 8281 N N . ALA A 1 1089 ? 5.506 -0.867 -43.271 1.00 96.25 1089 ALA A N 1
ATOM 8282 C CA . ALA A 1 1089 ? 6.344 0.105 -42.585 1.00 96.25 1089 ALA A CA 1
ATOM 8283 C C . ALA A 1 1089 ? 7.798 -0.068 -43.034 1.00 96.25 1089 ALA A C 1
ATOM 8285 O O . ALA A 1 1089 ? 8.278 -1.197 -43.116 1.00 96.25 1089 ALA A O 1
ATOM 8286 N N . LEU A 1 1090 ? 8.474 1.038 -43.341 1.00 94.62 1090 LEU A N 1
ATOM 8287 C CA . LEU A 1 1090 ? 9.812 1.112 -43.930 1.00 94.62 1090 LEU A CA 1
ATOM 8288 C C . LEU A 1 1090 ? 10.684 2.078 -43.116 1.00 94.62 1090 LEU A C 1
ATOM 8290 O O . LEU A 1 1090 ? 10.181 3.114 -42.681 1.00 94.62 1090 LEU A O 1
ATOM 8294 N N . CYS A 1 1091 ? 11.985 1.805 -42.991 1.00 93.94 1091 CYS A N 1
ATOM 8295 C CA . CYS A 1 1091 ? 12.954 2.790 -42.500 1.00 93.94 1091 CYS A CA 1
ATOM 8296 C C . CYS A 1 1091 ? 14.026 3.084 -43.558 1.00 93.94 1091 CYS A C 1
ATOM 8298 O O . CYS A 1 1091 ? 14.788 2.194 -43.947 1.00 93.94 1091 CYS A O 1
ATOM 8300 N N . PHE A 1 1092 ? 14.099 4.334 -44.025 1.00 89.56 1092 PHE A N 1
ATOM 8301 C CA . PHE A 1 1092 ? 15.103 4.772 -45.003 1.00 89.56 1092 PHE A CA 1
ATOM 8302 C C . PHE A 1 1092 ? 16.380 5.361 -44.380 1.00 89.56 1092 PHE A C 1
ATOM 8304 O O . PHE A 1 1092 ? 17.272 5.768 -45.125 1.00 89.56 1092 PHE A O 1
ATOM 8311 N N . VAL A 1 1093 ? 16.502 5.401 -43.047 1.00 89.06 1093 VAL A N 1
ATOM 8312 C CA . VAL A 1 1093 ? 17.712 5.917 -42.385 1.00 89.06 1093 VAL A CA 1
ATOM 8313 C C . VAL A 1 1093 ? 18.927 5.059 -42.776 1.00 89.06 1093 VAL A C 1
ATOM 8315 O O . VAL A 1 1093 ? 18.836 3.831 -42.721 1.00 89.06 1093 VAL A O 1
ATOM 8318 N N . PRO A 1 1094 ? 20.057 5.658 -43.201 1.00 84.44 1094 PRO A N 1
ATOM 8319 C CA . PRO A 1 1094 ? 21.291 4.923 -43.436 1.00 84.44 1094 PRO A CA 1
ATOM 8320 C C . PRO A 1 1094 ? 21.935 4.500 -42.114 1.00 84.44 1094 PRO A C 1
ATOM 8322 O O . PRO A 1 1094 ? 22.164 5.324 -41.230 1.00 84.44 1094 PRO A O 1
ATOM 8325 N N . ASP A 1 1095 ? 22.299 3.225 -42.009 1.00 83.12 1095 ASP A N 1
ATOM 8326 C CA . ASP A 1 1095 ? 23.186 2.740 -40.957 1.00 83.12 1095 ASP A CA 1
ATOM 8327 C C . ASP A 1 1095 ? 24.559 3.431 -41.101 1.00 83.12 1095 ASP A C 1
ATOM 8329 O O . ASP A 1 1095 ? 25.192 3.312 -42.160 1.00 83.12 1095 ASP A O 1
ATOM 8333 N N . PRO A 1 1096 ? 25.052 4.143 -40.066 1.00 74.06 1096 PRO A N 1
ATOM 8334 C CA . PRO A 1 1096 ? 26.279 4.940 -40.139 1.00 74.06 1096 PRO A CA 1
ATOM 8335 C C . PRO A 1 1096 ? 27.533 4.086 -40.370 1.00 74.06 1096 PRO A C 1
ATOM 8337 O O . PRO A 1 1096 ? 28.595 4.616 -40.694 1.00 74.06 1096 PRO A O 1
ATOM 8340 N N . THR A 1 1097 ? 27.411 2.769 -40.206 1.00 76.06 1097 THR A N 1
ATOM 8341 C CA . THR A 1 1097 ? 28.482 1.793 -40.370 1.00 76.06 1097 THR A CA 1
ATOM 8342 C C . THR A 1 1097 ? 28.672 1.359 -41.819 1.00 76.06 1097 THR A C 1
ATOM 8344 O O . THR A 1 1097 ? 29.771 1.435 -42.368 1.00 76.06 1097 THR A O 1
ATOM 8347 N N . SER A 1 1098 ? 27.607 0.847 -42.436 1.00 79.00 1098 SER A N 1
ATOM 8348 C CA . SER A 1 1098 ? 27.631 0.255 -43.775 1.00 79.00 1098 SER A CA 1
ATOM 8349 C C . SER A 1 1098 ? 27.203 1.226 -44.874 1.00 79.00 1098 SER A C 1
ATOM 8351 O O . SER A 1 1098 ? 27.421 0.936 -46.052 1.00 79.00 1098 SER A O 1
ATOM 8353 N N . GLY A 1 1099 ? 26.586 2.355 -44.508 1.00 76.94 1099 GLY A N 1
ATOM 8354 C CA . GLY A 1 1099 ? 25.996 3.326 -45.430 1.00 76.94 1099 GLY A CA 1
ATOM 8355 C C . GLY A 1 1099 ? 24.729 2.832 -46.137 1.00 76.94 1099 GLY A C 1
ATOM 8356 O O . GLY A 1 1099 ? 24.238 3.510 -47.037 1.00 76.94 1099 GLY A O 1
ATOM 8357 N N . LYS A 1 1100 ? 24.206 1.655 -45.771 1.00 82.88 1100 LYS A N 1
ATOM 8358 C CA . LYS A 1 1100 ? 22.964 1.097 -46.320 1.00 82.88 1100 LYS A CA 1
ATOM 8359 C C . LYS A 1 1100 ? 21.752 1.615 -45.565 1.00 82.88 1100 LYS A C 1
ATOM 8361 O O . LYS A 1 1100 ? 21.801 1.715 -44.342 1.00 82.88 1100 LYS A O 1
ATOM 8366 N N . ALA A 1 1101 ? 20.643 1.846 -46.261 1.00 84.56 1101 ALA A N 1
ATOM 8367 C CA . ALA A 1 1101 ? 19.377 2.140 -45.595 1.00 84.56 1101 ALA A CA 1
ATOM 8368 C C . ALA A 1 1101 ? 18.912 0.942 -44.743 1.00 84.56 1101 ALA A C 1
ATOM 8370 O O . ALA A 1 1101 ? 19.077 -0.208 -45.151 1.00 84.56 1101 ALA A O 1
ATOM 8371 N N . HIS A 1 1102 ? 18.290 1.182 -43.587 1.00 90.31 1102 HIS A N 1
ATOM 8372 C CA . HIS A 1 1102 ? 17.818 0.123 -42.679 1.00 90.31 1102 HIS A CA 1
ATOM 8373 C C . HIS A 1 1102 ? 16.859 -0.870 -43.352 1.00 90.31 1102 HIS A C 1
ATOM 8375 O O . HIS A 1 1102 ? 16.907 -2.064 -43.065 1.00 90.31 1102 HIS A O 1
ATOM 8381 N N . ILE A 1 1103 ? 16.049 -0.422 -44.314 1.00 88.94 1103 ILE A N 1
ATOM 8382 C CA . ILE A 1 1103 ? 15.229 -1.282 -45.185 1.00 88.94 1103 ILE A CA 1
ATOM 8383 C C . ILE A 1 1103 ? 16.056 -2.328 -45.969 1.00 88.94 1103 ILE A C 1
ATOM 8385 O O . ILE A 1 1103 ? 15.586 -3.443 -46.186 1.00 88.94 1103 ILE A O 1
ATOM 8389 N N . GLU A 1 1104 ? 17.303 -2.028 -46.356 1.00 83.12 1104 GLU A N 1
ATOM 8390 C CA . GLU A 1 1104 ? 18.236 -2.994 -46.970 1.00 83.12 1104 GLU A CA 1
ATOM 8391 C C . GLU A 1 1104 ? 18.868 -3.956 -45.951 1.00 83.12 1104 GLU A C 1
ATOM 8393 O O . GLU A 1 1104 ? 19.437 -4.980 -46.337 1.00 83.12 1104 GLU A O 1
ATOM 8398 N N . LEU A 1 1105 ? 18.791 -3.617 -44.662 1.00 84.75 1105 LEU A N 1
ATOM 8399 C CA . LEU A 1 1105 ? 19.232 -4.438 -43.532 1.00 84.75 1105 LEU A CA 1
ATOM 8400 C C . LEU A 1 1105 ? 18.087 -5.269 -42.926 1.00 84.75 1105 LEU A C 1
ATOM 8402 O O . LEU A 1 1105 ? 18.331 -6.073 -42.032 1.00 84.75 1105 LEU A O 1
ATOM 8406 N N . GLY A 1 1106 ? 16.865 -5.132 -43.454 1.00 85.06 1106 GLY A N 1
ATOM 8407 C CA . GLY A 1 1106 ? 15.692 -5.913 -43.056 1.00 85.06 1106 GLY A CA 1
ATOM 8408 C C . GLY A 1 1106 ? 14.598 -5.126 -42.333 1.00 85.06 1106 GLY A C 1
ATOM 8409 O O . GLY A 1 1106 ? 13.572 -5.722 -42.016 1.00 85.06 1106 GLY A O 1
ATOM 8410 N N . MET A 1 1107 ? 14.759 -3.811 -42.128 1.00 92.88 1107 MET A N 1
ATOM 8411 C CA . MET A 1 1107 ? 13.773 -2.969 -41.436 1.00 92.88 1107 MET A CA 1
ATOM 8412 C C . MET A 1 1107 ? 12.552 -2.665 -42.306 1.00 92.88 1107 MET A C 1
ATOM 8414 O O . MET A 1 1107 ? 12.378 -1.570 -42.854 1.00 92.88 1107 MET A O 1
ATOM 8418 N N . ILE A 1 1108 ? 11.709 -3.687 -42.436 1.00 91.06 1108 ILE A N 1
ATOM 8419 C CA . ILE A 1 1108 ? 10.444 -3.665 -43.152 1.00 91.06 1108 ILE A CA 1
ATOM 8420 C C . ILE A 1 1108 ? 9.406 -4.545 -42.446 1.00 91.06 1108 ILE A C 1
ATOM 8422 O O . ILE A 1 1108 ? 9.640 -5.723 -42.191 1.00 91.06 1108 ILE A O 1
ATOM 8426 N N . GLY A 1 1109 ? 8.245 -3.971 -42.127 1.00 90.31 1109 GLY A N 1
ATOM 8427 C CA . GLY A 1 1109 ? 7.169 -4.650 -41.396 1.00 90.31 1109 GLY A CA 1
ATOM 8428 C C . GLY A 1 1109 ? 5.854 -4.636 -42.166 1.00 90.31 1109 GLY A C 1
ATOM 8429 O O . GLY A 1 1109 ? 5.339 -3.567 -42.480 1.00 90.31 1109 GLY A O 1
ATOM 8430 N N . GLY A 1 1110 ? 5.295 -5.809 -42.468 1.00 91.81 1110 GLY A N 1
ATOM 8431 C CA . GLY A 1 1110 ? 3.969 -5.937 -43.080 1.00 91.81 1110 GLY A CA 1
ATOM 8432 C C . GLY A 1 1110 ? 2.837 -5.882 -42.055 1.00 91.81 1110 GLY A C 1
ATOM 8433 O O . GLY A 1 1110 ? 2.973 -6.428 -40.962 1.00 91.81 1110 GLY A O 1
ATOM 8434 N N . PHE A 1 1111 ? 1.707 -5.269 -42.415 1.00 95.75 1111 PHE A N 1
ATOM 8435 C CA . PHE A 1 1111 ? 0.469 -5.328 -41.628 1.00 95.75 1111 PHE A CA 1
ATOM 8436 C C . PHE A 1 1111 ? -0.776 -5.094 -42.498 1.00 95.75 1111 PHE A C 1
ATOM 8438 O O . PHE A 1 1111 ? -0.713 -4.425 -43.529 1.00 95.75 1111 PHE A O 1
ATOM 8445 N N . SER A 1 1112 ? -1.934 -5.608 -42.070 1.00 94.75 1112 SER A N 1
ATOM 8446 C CA . SER A 1 1112 ? -3.224 -5.336 -42.728 1.00 94.75 1112 SER A CA 1
ATOM 8447 C C . SER A 1 1112 ? -4.073 -4.348 -41.926 1.00 94.75 1112 SER A C 1
ATOM 8449 O O . SER A 1 1112 ? -4.181 -4.459 -40.704 1.00 94.75 1112 SER A O 1
ATOM 8451 N N . VAL A 1 1113 ? -4.776 -3.450 -42.609 1.00 95.81 1113 VAL A N 1
ATOM 8452 C CA . VAL A 1 1113 ? -5.797 -2.563 -42.031 1.00 95.81 1113 VAL A CA 1
ATOM 8453 C C . VAL A 1 1113 ? -7.189 -3.107 -42.367 1.00 95.81 1113 VAL A C 1
ATOM 8455 O O . VAL A 1 1113 ? -7.468 -3.403 -43.534 1.00 95.81 1113 VAL A O 1
ATOM 8458 N N . LYS A 1 1114 ? -8.057 -3.265 -41.358 1.00 90.19 1114 LYS A N 1
ATOM 8459 C CA . LYS A 1 1114 ? -9.374 -3.927 -41.467 1.00 90.19 1114 LYS A CA 1
ATOM 8460 C C . LYS A 1 1114 ? -10.516 -3.124 -40.835 1.00 90.19 1114 LYS A C 1
ATOM 8462 O O . LYS A 1 1114 ? -10.288 -2.468 -39.793 1.00 90.19 1114 LYS A O 1
#

pLDDT: mean 85.19, std 15.56, range [21.23, 98.44]

Radius of gyration: 39.65 Å; chains: 1; bounding box: 100×95×136 Å

InterPro domains:
  IPR000923 Blue (type 1) copper domain [PF00127] (50-166)
  IPR000923 Blue (type 1) copper domain [PF00127] (229-351)
  IPR008972 Cupredoxin [G3DSA:2.60.40.420] (42-196)
  IPR008972 Cupredoxin [G3DSA:2.60.40.420] (215-367)
  IPR008972 Cupredoxin [SSF49503] (52-176)
  IPR008972 Cupredoxin [SSF49503] (226-352)
  IPR008972 Cupredoxin [SSF49503] (1012-1113)
  IPR010686 Oil body-associated protein-like [PF06884] (731-876)
  IPR011048 Cytochrome cd1-nitrite reductase-like, haem d1 domain superfamily [SSF51004] (377-697)
  IPR015943 WD40/YVTN repeat-like-containing domain superfamily [G3DSA:2.130.10.10] (368-599)
  IPR015943 WD40/YVTN repeat-like-containing domain superfamily [G3DSA:2.130.10.10] (602-702)
  IPR051200 Multi-functional host-pathogen interaction and enzymatic activity protein [PTHR47197] (378-574)

Sequence (1114 aa):
MDNRLLILIGVLLMGFVLIFIAHPFGGPGPSNAETQNWTVLAGKGKNDESLQALRFLPENIVIHVGDSITWELGSAEEHTIYFTAGELPPALVEVGPDGRDYFNPAIFFPSEGTTNDGTAPFSGGVLSGSEAGSESSSSLTLTFTRPGIYEYLCMFHPGMKGTVSVVPRDQPLPMTPEAYAQMGRAEAKPALDAAEKLHRQLTKPKVSSRPDGASEYTLDMVGDTKTMGSVMQFSPTPLHIKVGDTVTWRMLDYTEFHTVTFLDNPDEIPEVVNVEPQENGPPLLVVNPMAWKAVGGSVHSGSGYYNSGAMFRPEGELTPTYSLTFTKPGTYEYVCILHAYMGMKGTIIVESVKSAQASKSPILALVDYTSHTGKAGEADGIAVIDLNPHSSLFGKIMQQVSIGPGVSPHHIYYNHDGSKLYTTALGGARLYRIEMMGERIQQVIPIDTGPCQVGEDLYFTKDGSKYYLTCMGSHMVAIFDAYTDTMIGQIQAPAPDSPYIKHPHGMAVNEELDRMIVTETVSPQLDDPGASVTVIELSTGKALSTHAITKDGTGGSAPVEVFFLPDQPVAYVTAMFEGSLWAGVWDANTRDFQFTFVEDFTARGQGVPLEMYVGPDGYLYVSFGQPGGVNVYDISQPLAPKFLKTLPADAGAHHIAFSEDGKYMFVQNNLLNLDKLNAGTISVVDLETGQLAATVENLIKQGLEPASLVLLRQPKPKQNDAGMMPTAPTPAQGFTLHIDAKKHINDMPDQVVHHYCKGIDSQVTQCLLFDGDERNAHLIGAETIISPEIYGQLPEEEKANWHYHKDEIPLVDAQLPGLSDEEAQKVVAAIQDTYGKVVIFWEPGTPAPIGAPSITRPQSGHQMAEITIKAKDYSFDAPDQLEAGLVSVTLKNNGAELHHVQLARLHAGVTMKDLQDALATSPESAFGLLEWAGGVSILPPNGKQEVILDLKPGHYVMLCFVSSPSDGVLHLAKGMIRSIEVVASGYSVMVPEPKSDVSISLVDFAFDMPQTIKAGKQIWRITNEGEQPHEMTLIKLADGKTIEDALSFLQSQSPEGPPPFEMVGGMQALDHGKTGWAVLDLSPGDYAALCFVPDPTSGKAHIELGMIGGFSVK

Organism: Fraserbacteria sp. (strain RBG_16_55_9) (NCBI:txid1817864)

Secondary structure (DSSP, 8-state):
---------------------------PPPP--PPPEEEEEEEEE-TTSSEEEEEEESSEEEEETT-EEEEEE-SSS-EEEEE-TTSPPPPSEEE-TTS-EEE-HHHHSBPSSSEE-SSS-EEEEEE-SS-SSS--BSEEEEEE-S-EEEEEE-SSSTT-EEEEEEE-TTSPPSS-HHHHHHHHHHHHHHHHHHHHHHHHH-SS-EEEE-TTS-EEEEEEE-EETTTTEEE-S-SSSSEEEETT-EEEEEE--SS--B--EE-SSTT-PPPSEEEE--SSSSPEEEE-HHHHSEES-SEE-SSS-EEE-SB---TTSPPPEEEEEE-S-EEEEEE-STTGGGT-EEEEEEE---S-----S--EEEEEEEESS--TT--EEEEEEE--TTSTTTT-EEEEEEEETT--EEEEEE-TTSS-EEEEESSSSEEEEEEEETTEEEEEEEEE-TT-SEEEEEEE-TTSSEEEEEEETTTEEEEEETTTTEEEEEEE-SSTTSS--SSEEEEEEEGGGTEEEEEE-B-TTS-SB--EEEEEETTTTEEEEEEE--SSSSS---EEEEEEPTTSSEEEEEETTTTEEEEEEEETTTTEEEEEEEEESGGGT--EEEEEEE-TTS-EEEEEEES--EEEEE-SSTTS-EEEEEE---TTEEEEEE-TTS-EEEEEEESTT-TTSEEEEEEEEETTTTEEEEEE-TTGGGTEEEEEEEEPPPPPPPP-----SPPPPPTTTT--EEEEEETSSTT-TTPPEEEEEEESSSSEEEEEEES-SSTT--EEEEEEEE-HHHHTTS-HHHHTT-EEHHHHTTTSEEE-TT--HHHHHHHHHHHTTSEEEEEE-S-TT-SS--S--EEE---SPPPPEEEEEEEETTEEE--SEEESEEEEEEEEE-SSS-EEEEEEEEPTT--HHHHHHHHTT-SGGGGGGEEEEEEEEEE-TT-EEEEEEEE-SEEEEEE--PBPTTT--BTGGGT-EEEEEEEPPSS---PPPPPPSEEEEEETTEEE--SEE-SEEEEEEEEE-SSS-EEEEEEEEPTT--HHHHHHHHT-SS--SS-SEEEEEEEEEE-TT-EEEEEEEEPSEEEEEE--PBPTTT--BGGGGT-EEEEEE-